Protein 4O94 (pdb70)

Solvent-accessible surface area: 49966 Å² total

Secondary structure (DSSP, 8-state):
-PEEEEEE-SS-SSSHHHHHHHHHHHHHHHHTTTSEEEEEE-TTSS--TTT--HHHHTS-SEE---GGG-TTT-SSGGGGGSTTS-SSHHHHHHHHHSHHHHHHTT--TTSEEE----B---EEEESS---SGGGGTT-EEEE-S-HHHHHHHHHTT-EEEE--GGGHHHHHHHTSS-BEEE-HHHHHHTTGGGG-SEEEE---S--B--EEEHHHHHTS-HHHHH-----HHHHHHHHHHHHHHHHHHHHHHHHSSSEEEE--HHHHHHHHH--HHHHHHHHHH-HHHHHHHHHT------/-PEEEEEE-SS-SSSHHHHHHHHHHHHHHHHTTTSEEEEEE-TTSS--TTT--HHHHTS-SBB---GGG-TTT-SSGGGGGSTT--SSHHHHHHHHHSHHHHHHTT--TTSEEE----B---EEEESS---SGGGGTT-EEEE-S-HHHHHHHHTTT-EEEE--GGGHHHHHHHTSSSBEEE-HHHHHHTTGGGS-SEEE----S--B--EEEHHHHHTS-HHHHH-----HHHHHHHHHHHHHHHHHHHHHHHHSSSEEE---HHHHHHHHH--HHHHHHHHHH-HHHHHHHHHT-/-PEEEEEE-SS-SSSHHHHHHHHHHHHHHHHTTTSEEEEEE-TTSS--TTT--HHHHTS-SBB---GGG-TTT-SSGGGGGSTT--SSHHHHHHHHHSHHHHHHTT--TTSEEE----B---EEEESS---SGGGGTT-EEEE-S-HHHHHHHHHTT-EEEE--GGGHHHHHHHTSSSBEEE-HHHHHHTTGGGS-SEEE----S--B--EEEHHHHHHS-HHHHH-----HHHHHHHHHHHHHHHHHHHHHHHHSSSEEE---HHHHHHHHH--THHHHHHHHH-HHHHHHHHHTT-/--EEEEEE-SS-SSSHHHHHHHHHHHHHHHHTTTSEEEEEE-TTSS--TTT--HHHHTS-SBB---GGG-TTT-SSGGGGGSTT--SSHHHHHHHHHSHHHHHGGG--TTSEEE----B---EEEESS--SSGGGGTT-EEEE-S-HHHHHHHHTTT-EEEE--GGGHHHHHHHTS--BEEE-HHHHHHTTGGGG-SEEE----S--B--EEEHHHHHTS-HHHHH-----HHHHHHHHHHHHHHHHHHHHHHHH-SSEEE---HHHHHHHHH--TTHHHHHHHH-HHHHHHHHHTT-

Organism: Rhodopseudomonas palustris (strain HaA2) (NCBI:txid316058)

Foldseek 3Di:
DAAEAEEEEAADCLALVNVLLVLLQVLLCVLVVNSYHYHYHYNCNPHFLVVVVCQVVVVHFKYKAWLQNCVVPALASVLQVQWPLAPFPQLVVLLCPDDLNVVVQVSCPSQKGRLDKFFATKWKFFQDADQALQVQAAFEEEDDPHPLVQVLSVLSNYGYDYDILSCVCVCLQVVVGGMYMDFLLRCQRVVVLLSTAEIERLSTGGTMIIMHRNCVLVPDDPSSNVSSVSVVSRVSSVVCNVVSRVVSVVVSVVVNSYDYHYYDPVRNVNSVVSSPSCVVSCVRNDVVSSVSSSVSYDDPDD/DAAEAEEEEAFDLLALVNVLLVLLQVLLCVLVVNSYHYHYHYRCNPHFLPVVVCQVVVVHFKYKAWLQNCVVPALASVLQFQWPLDPWPQLVVLLCPDDLNVVVQVSCPSQKGHLDKFFATKWKFFQDACQFLQVQAAFEEEDDPHPLVQVLSVLSNYGYDYDILSCPQVCLQVPVGGIYMDFLLRCQRVVVLLSTAEIEPQSTGGTMIMMHRNVVLVPDDPSSNVSSVSVVSRVVSVVCNVVSSVVSVVVSCPPPNHHYHYYDPVSNVNSVVSSPSCVVSPVSNDVVSSVSSNVSD/DADEAEEEEAADLLALVNVLLVLLQVLLCVLVVNSYHYHYHYNCNPHFLPVVVCQVVVVHFKYKAWLQNCVVPALASNLQVQWPLAPWVLLVVLLCVDPLNVVVQVSCPSQKGRLGKFFATKWKFFQDADAALQVQAAFEEEDDPHPLVQVLSVLSNYGYDYDILSCPQVCLQVPVGGMYMDFLLRCQRVVVLLSTAEIEGLSTGGTMIIMHRNCVLVPDDPSSNVSSVSVVSRVSSVVCNVVSRVVSVVVSCVPPNHDYHYYDPVRSVNSVVSSPSCVVSDVRNDVVSSVSSNVSND/DAAEAEEEEAADLLALVNVLLVLLQVLLCVLLVNSYHYHYHYNCNPHFLVVVVCQQVVVHFKYKFWLQNCVVPALASNLQVLWPLAPFDQLVVLLCPDPLNVVVQVSCPSQKGRLDKFFATKWKFFQDEDAALQVQAAFEEEDDPHPLVQVLSVLSNYGYDYDILSCPQVCLQVPVGGMYMDFLLRCQRVVVLLSTAEIEGQSTGGTMIIMHRNCVLVVDDPSSNVSSVSVVSRVSSVVPNVVSRVVSVVVSVVVNNYHYHYYDVVRSVNSVVSSVSCVVSDVRNDVVSSVSSNVSND

Sequence (1195 aa):
QPIVVKFSHVVADNTPKGQAAIKFKELAEKYTNGKVKVEVYPNSQLFGDAKEEAVALGDVQFIAPSLSKFDKFTKQIQVFDLPFLFNDIAAVDRFQAGKQGQALLRSESKNFLGLAYWHNGKQISANRPLLKPEDAKGLKFRIQASDILAAQFQGLNATPQKLAFSEVYQALQVGTVDGQENTWSNIFSQKFYEVQKDITESDHGVIDYVVVNAKWWNGLSKDLQDAKKADEATKVNNDVAGKLNDEAKQKIASSGASKIHQLTPEQRKQWVEAKPVWAKFESAIGKDLIDAAVASNDTKTNQPIVVKFSHVVADNTPKGQAAIKFKELAEKYTNGKVKVEVYPNSQQLFGDAKEEAVALGDVQFIAPSLSKFDKFTKQIQVFDLPFLFNDIAAVDRFQAGKQGQALLRSESKNFLGLAYWHNGKQISANRPLLKPEDAKGLKFRIQASDILAAQFQGLNATPQKLAFSEVYQALQVGTVDGQENTWSNIFSQKFYEVQKDITESDHGVIDYVVVVNAKWWNGLSKDLQDAKKADEATKVNNDVAGKLNDEAKQKIASSGASKIHQLTPEQRKQWVEAKPVWAKFESAIGKDLIDAAVASNQPIVVKFSHVVADNTPKGQAAIKFKELAEKYTNGKVKVEVYPNSQLFGDAKEEAVALGDVQFIAPSLSKFDKFTKQIQVFDLPFLFNDIAAVDRFQAGKQGQALLRSESKNFLGLAYWHNGKQISANRPLLKPEDAKGLKFRIQASDILAAQFQGLNATPQKLAFSEVYQALQVGTVDGQENTWSNIFSQKFYEVQKDITESDHGVIDYVVVNAKWWNGLSKDLQDAKKADEATKVNNDVAGKLNDEAKQKIASSGASKIHQLTPEQRKQWVEAKPVWAKFESAIGKDLIDAAVASNDQPIVVKFSHVVADNTPKGQAAIKFKELAEKYTNGKVKVEVYPNSQLFGDAKEEAVALGDVQFIAPSLSKFDKFTKQIQVFDLPFLFNDIAAVDRFQAGKQGQALLRSESKNFLGLAYWHNGKQISANRPLLKPEDAKGLKFRIQASDILAAQFQGLNATPQKLAFSEVYQALQVGTVDGQENTWSNIFSQKFYEVQKDITESDHGVIDYVVVNAKWWNGLSKDLQDAKKADEATKVNNDVAGKLNDEAKQKIASSGASKIHQLTPEQRKQWVEAKPVVWAKFESAIGKDLIDAAVASND

B-factor: mean 22.89, std 12.3, range [0.54, 86.3]

Nearest PDB structures (foldseek):
  4o94-assembly1_A  TM=1.002E+00  e=6.570E-56  Rhodopseudomonas palustris HaA2
  4mx6-assembly1_A  TM=9.911E-01  e=2.864E-42  Shewanella oneidensis MR-1
  2pfz-assembly1_A  TM=8.942E-01  e=3.300E-20  Bordetella pertussis Tohama I
  2pfy-assembly4_D  TM=9.112E-01  e=4.330E-19  Bordetella pertussis Tohama I
  4ng7-assembly1_A  TM=8.341E-01  e=1.162E-19  Citrobacter koseri ATCC BAA-895

CATH classification: 3.40.190.170

Structure (mmCIF, N/CA/C/O backbone):
data_4O94
#
_entry.id   4O94
#
_cell.length_a   46.469
_cell.length_b   112.845
_cell.length_c   136.294
_cell.angle_alpha   90.00
_cell.angle_beta   95.91
_cell.angle_gamma   90.00
#
_symmetry.space_group_name_H-M   'P 1 21 1'
#
loop_
_entity.id
_entity.type
_entity.pdbx_description
1 polymer 'TRAP dicarboxylate transporter DctP subunit'
2 non-polymer 'CHLORIDE ION'
3 non-polymer 'SUCCINIC ACID'
4 water water
#
loop_
_atom_site.group_PDB
_atom_site.id
_atom_site.type_symbol
_atom_site.label_atom_id
_atom_site.label_alt_id
_atom_site.label_comp_id
_atom_site.label_asym_id
_atom_site.label_entity_id
_atom_site.label_seq_id
_atom_site.pdbx_PDB_ins_code
_atom_site.Cartn_x
_atom_site.Cartn_y
_atom_site.Cartn_z
_atom_site.occupancy
_atom_site.B_iso_or_equiv
_atom_site.auth_seq_id
_atom_site.auth_comp_id
_atom_site.auth_asym_id
_atom_site.auth_atom_id
_atom_site.pdbx_PDB_model_num
ATOM 1 N N . GLN A 1 25 ? 1.552 11.009 33.818 1.00 48.09 25 GLN A N 1
ATOM 2 C CA . GLN A 1 25 ? 2.480 10.055 33.220 1.00 47.96 25 GLN A CA 1
ATOM 3 C C . GLN A 1 25 ? 2.173 9.875 31.736 1.00 43.41 25 GLN A C 1
ATOM 4 O O . GLN A 1 25 ? 1.272 9.118 31.395 1.00 44.55 25 GLN A O 1
ATOM 17 N N . PRO A 1 26 ? 2.910 10.546 30.835 1.00 47.96 26 PRO A N 1
ATOM 18 C CA . PRO A 1 26 ? 2.486 10.355 29.443 1.00 40.11 26 PRO A CA 1
ATOM 19 C C . PRO A 1 26 ? 2.929 8.992 28.900 1.00 31.65 26 PRO A C 1
ATOM 20 O O . PRO A 1 26 ? 3.882 8.372 29.382 1.00 32.37 26 PRO A O 1
ATOM 31 N N . ILE A 1 27 ? 2.211 8.491 27.914 1.00 22.43 27 ILE A N 1
ATOM 32 C CA . ILE A 1 27 ? 2.565 7.189 27.368 1.00 16.70 27 ILE A CA 1
ATOM 33 C C . ILE A 1 27 ? 3.758 7.336 26.436 1.00 15.64 27 ILE A C 1
ATOM 34 O O . ILE A 1 27 ? 3.684 8.048 25.437 1.00 21.06 27 ILE A O 1
ATOM 50 N N . VAL A 1 28 ? 4.860 6.677 26.777 1.00 18.06 28 VAL A N 1
ATOM 51 C CA . VAL A 1 28 ? 6.041 6.673 25.925 1.00 17.71 28 VAL A CA 1
ATOM 52 C C . VAL A 1 28 ? 5.919 5.619 24.837 1.00 13.22 28 VAL A C 1
ATOM 53 O O . VAL A 1 28 ? 5.631 4.477 25.117 1.00 16.98 28 VAL A O 1
ATOM 66 N N . VAL A 1 29 ? 6.157 6.035 23.598 1.00 12.42 29 VAL A N 1
ATOM 67 C CA . VAL A 1 29 ? 6.133 5.187 22.423 1.00 13.48 29 VAL A CA 1
ATOM 68 C C . VAL A 1 29 ? 7.492 5.378 21.730 1.00 17.76 29 VAL A C 1
ATOM 69 O O . VAL A 1 29 ? 7.916 6.508 21.528 1.00 17.88 29 VAL A O 1
ATOM 82 N N . LYS A 1 30 ? 8.209 4.301 21.415 1.00 15.11 30 LYS A N 1
ATOM 83 C CA . LYS A 1 30 ? 9.544 4.445 20.792 1.00 6.70 30 LYS A CA 1
ATOM 84 C C . LYS A 1 30 ? 9.563 3.948 19.348 1.00 12.35 30 LYS A C 1
ATOM 85 O O . LYS A 1 30 ? 8.998 2.907 19.046 1.00 14.53 30 LYS A O 1
ATOM 104 N N . PHE A 1 31 ? 10.233 4.703 18.487 1.00 11.41 31 PHE A N 1
ATOM 105 C CA . PHE A 1 31 ? 10.373 4.400 17.075 1.00 8.45 31 PHE A CA 1
ATOM 106 C C . PHE A 1 31 ? 11.876 4.255 16.881 1.00 9.48 31 PHE A C 1
ATOM 107 O O . PHE A 1 31 ? 12.623 5.191 17.114 1.00 13.25 31 PHE A O 1
ATOM 124 N N . SER A 1 32 ? 12.318 3.085 16.437 1.00 7.42 32 SER A N 1
ATOM 125 C CA . SER A 1 32 ? 13.732 2.832 16.217 1.00 7.66 32 SER A CA 1
ATOM 126 C C . SER A 1 32 ? 14.053 2.654 14.713 1.00 19.20 32 SER A C 1
ATOM 127 O O . SER A 1 32 ? 13.272 2.052 13.986 1.00 8.71 32 SER A O 1
ATOM 135 N N . HIS A 1 33 ? 15.194 3.171 14.242 1.00 9.95 33 HIS A N 1
ATOM 136 C CA . HIS A 1 33 ? 15.676 2.793 12.917 1.00 13.38 33 HIS A CA 1
ATOM 137 C C . HIS A 1 33 ? 17.202 2.930 12.788 1.00 9.46 33 HIS A C 1
ATOM 138 O O . HIS A 1 33 ? 17.897 3.311 13.734 1.00 7.11 33 HIS A O 1
ATOM 153 N N . VAL A 1 34 ? 17.690 2.636 11.592 1.00 6.27 34 VAL A N 1
ATOM 154 C CA . VAL A 1 34 ? 19.117 2.480 11.346 1.00 4.01 34 VAL A CA 1
ATOM 155 C C . VAL A 1 34 ? 19.736 3.564 10.505 1.00 9.42 34 VAL A C 1
ATOM 156 O O . VAL A 1 34 ? 20.962 3.588 10.346 1.00 12.88 34 VAL A O 1
ATOM 169 N N . VAL A 1 35 ? 18.909 4.483 10.002 1.00 8.02 35 VAL A N 1
ATOM 170 C CA . VAL A 1 35 ? 19.422 5.582 9.180 1.00 13.18 35 VAL A CA 1
ATOM 171 C C . VAL A 1 35 ? 19.608 6.913 9.904 1.00 14.13 35 VAL A C 1
ATOM 172 O O . VAL A 1 35 ? 19.254 7.085 11.081 1.00 10.47 35 VAL A O 1
ATOM 185 N N . ALA A 1 36 ? 20.211 7.845 9.185 1.00 12.69 36 ALA A N 1
ATOM 186 C CA . ALA A 1 36 ? 20.409 9.183 9.690 1.00 11.66 36 ALA A CA 1
ATOM 187 C C . ALA A 1 36 ? 19.101 9.978 9.693 1.00 10.42 36 ALA A C 1
ATOM 188 O O . ALA A 1 36 ? 18.140 9.625 8.994 1.00 9.36 36 ALA A O 1
ATOM 195 N N . ASP A 1 37 ? 19.048 11.046 10.497 1.00 11.36 37 ASP A N 1
ATOM 196 C CA . ASP A 1 37 ? 17.885 11.919 10.520 1.00 10.69 37 ASP A CA 1
ATOM 197 C C . ASP A 1 37 ? 17.574 12.541 9.133 1.00 8.26 37 ASP A C 1
ATOM 198 O O . ASP A 1 37 ? 16.413 12.611 8.715 1.00 11.21 37 ASP A O 1
ATOM 207 N N . ASN A 1 38 ? 18.595 12.956 8.419 1.00 8.90 38 ASN A N 1
ATOM 208 C CA . ASN A 1 38 ? 18.359 13.667 7.164 1.00 14.56 38 ASN A CA 1
ATOM 209 C C . ASN A 1 38 ? 18.189 12.707 6.012 1.00 15.00 38 ASN A C 1
ATOM 210 O O . ASN A 1 38 ? 18.978 12.707 5.054 1.00 13.77 38 ASN A O 1
ATOM 221 N N . THR A 1 39 ? 17.134 11.907 6.092 1.00 17.31 39 THR A N 1
ATOM 222 C CA . THR A 1 39 ? 16.884 10.886 5.078 1.00 14.13 39 THR A CA 1
ATOM 223 C C . THR A 1 39 ? 15.403 10.673 4.901 1.00 17.23 39 THR A C 1
ATOM 224 O O . THR A 1 39 ? 14.581 11.172 5.684 1.00 16.40 39 THR A O 1
ATOM 235 N N . PRO A 1 40 ? 15.039 9.942 3.854 1.00 9.21 40 PRO A N 1
ATOM 236 C CA . PRO A 1 40 ? 13.602 9.777 3.634 1.00 12.42 40 PRO A CA 1
ATOM 237 C C . PRO A 1 40 ? 12.925 9.113 4.830 1.00 11.11 40 PRO A C 1
ATOM 238 O O . PRO A 1 40 ? 11.863 9.576 5.240 1.00 14.16 40 PRO A O 1
ATOM 249 N N . LYS A 1 41 ? 13.528 8.068 5.397 1.00 12.27 41 LYS A N 1
ATOM 250 C CA . LYS A 1 41 ? 12.929 7.439 6.584 1.00 14.23 41 LYS A CA 1
ATOM 251 C C . LYS A 1 41 ? 13.081 8.312 7.847 1.00 16.01 41 LYS A C 1
ATOM 252 O O . LYS A 1 41 ? 12.145 8.442 8.659 1.00 13.63 41 LYS A O 1
ATOM 271 N N . GLY A 1 42 ? 14.263 8.890 8.009 1.00 13.69 42 GLY A N 1
ATOM 272 C CA . GLY A 1 42 ? 14.548 9.733 9.152 1.00 6.36 42 GLY A CA 1
ATOM 273 C C . GLY A 1 42 ? 13.617 10.913 9.272 1.00 10.92 42 GLY A C 1
ATOM 274 O O . GLY A 1 42 ? 13.149 11.238 10.372 1.00 9.52 42 GLY A O 1
ATOM 278 N N . GLN A 1 43 ? 13.414 11.623 8.169 1.00 10.03 43 GLN A N 1
ATOM 279 C CA . GLN A 1 43 ? 12.507 12.781 8.138 1.00 9.37 43 GLN A CA 1
ATOM 280 C C . GLN A 1 43 ? 11.042 12.387 8.391 1.00 11.96 43 GLN A C 1
ATOM 281 O O . GLN A 1 43 ? 10.281 13.105 9.044 1.00 16.04 43 GLN A O 1
ATOM 295 N N . ALA A 1 44 ? 10.641 11.228 7.895 1.00 17.02 44 ALA A N 1
ATOM 296 C CA . ALA A 1 44 ? 9.266 10.767 8.093 1.00 11.47 44 ALA A CA 1
ATOM 297 C C . ALA A 1 44 ? 8.999 10.401 9.556 1.00 14.65 44 ALA A C 1
ATOM 298 O O . ALA A 1 44 ? 7.910 10.649 10.095 1.00 16.05 44 ALA A O 1
ATOM 305 N N . ALA A 1 45 ? 9.983 9.805 10.205 1.00 11.59 45 ALA A N 1
ATOM 306 C CA . ALA A 1 45 ? 9.785 9.364 11.602 1.00 14.73 45 ALA A CA 1
ATOM 307 C C . ALA A 1 45 ? 9.702 10.579 12.530 1.00 14.18 45 ALA A C 1
ATOM 308 O O . ALA A 1 45 ? 8.978 10.575 13.508 1.00 15.11 45 ALA A O 1
ATOM 315 N N . ILE A 1 46 ? 10.451 11.623 12.203 1.00 16.53 46 ILE A N 1
ATOM 316 C CA . ILE A 1 46 ? 10.398 12.874 12.950 1.00 9.14 46 ILE A CA 1
ATOM 317 C C . ILE A 1 46 ? 9.076 13.579 12.762 1.00 12.38 46 ILE A C 1
ATOM 318 O O . ILE A 1 46 ? 8.548 14.164 13.701 1.00 13.14 46 ILE A O 1
ATOM 334 N N . LYS A 1 47 ? 8.537 13.536 11.546 1.00 13.77 47 LYS A N 1
ATOM 335 C CA . LYS A 1 47 ? 7.197 14.029 11.288 1.00 21.63 47 LYS A CA 1
ATOM 336 C C . LYS A 1 47 ? 6.182 13.213 12.105 1.00 21.24 47 LYS A C 1
ATOM 337 O O . LYS A 1 47 ? 5.270 13.765 12.697 1.00 15.05 47 LYS A O 1
ATOM 356 N N . PHE A 1 48 ? 6.353 11.899 12.156 1.00 17.59 48 PHE A N 1
ATOM 357 C CA . PHE A 1 48 ? 5.415 11.085 12.879 1.00 19.76 48 PHE A CA 1
ATOM 358 C C . PHE A 1 48 ? 5.357 11.486 14.348 1.00 13.54 48 PHE A C 1
ATOM 359 O O . PHE A 1 48 ? 4.270 11.648 14.927 1.00 15.47 48 PHE A O 1
ATOM 376 N N . LYS A 1 49 ? 6.530 11.629 14.958 1.00 8.24 49 LYS A N 1
ATOM 377 C CA . LYS A 1 49 ? 6.663 12.098 16.331 1.00 10.49 49 LYS A CA 1
ATOM 378 C C . LYS A 1 49 ? 5.900 13.404 16.571 1.00 17.49 49 LYS A C 1
ATOM 379 O O . LYS A 1 49 ? 5.082 13.517 17.470 1.00 25.14 49 LYS A O 1
ATOM 398 N N . GLU A 1 50 ? 6.190 14.397 15.754 1.00 14.34 50 GLU A N 1
ATOM 399 C CA . GLU A 1 50 ? 5.577 15.713 15.903 1.00 21.39 50 GLU A CA 1
ATOM 400 C C . GLU A 1 50 ? 4.035 15.614 15.855 1.00 25.60 50 GLU A C 1
ATOM 401 O O . GLU A 1 50 ? 3.350 16.116 16.741 1.00 22.25 50 GLU A O 1
ATOM 413 N N . LEU A 1 51 ? 3.508 14.908 14.860 1.00 20.13 51 LEU A N 1
ATOM 414 C CA . LEU A 1 51 ? 2.061 14.771 14.670 1.00 20.22 51 LEU A CA 1
ATOM 415 C C . LEU A 1 51 ? 1.352 13.854 15.650 1.00 21.89 51 LEU A C 1
ATOM 416 O O . LEU A 1 51 ? 0.194 14.080 15.953 1.00 21.65 51 LEU A O 1
ATOM 432 N N . ALA A 1 52 ? 1.989 12.789 16.104 1.00 20.31 52 ALA A N 1
ATOM 433 C CA . ALA A 1 52 ? 1.311 11.892 17.021 1.00 25.59 52 ALA A CA 1
ATOM 434 C C . ALA A 1 52 ? 1.176 12.620 18.369 1.00 27.11 52 ALA A C 1
ATOM 435 O O . ALA A 1 52 ? 0.201 12.453 19.089 1.00 24.15 52 ALA A O 1
ATOM 442 N N . GLU A 1 53 ? 2.159 13.438 18.714 1.00 24.78 53 GLU A N 1
ATOM 443 C CA . GLU A 1 53 ? 2.074 14.156 19.972 1.00 23.20 53 GLU A CA 1
ATOM 444 C C . GLU A 1 53 ? 1.007 15.224 19.832 1.00 19.59 53 GLU A C 1
ATOM 445 O O . GLU A 1 53 ? 0.307 15.510 20.774 1.00 18.47 53 GLU A O 1
ATOM 457 N N . LYS A 1 54 ? 0.866 15.799 18.648 1.00 20.23 54 LYS A N 1
ATOM 458 C CA . LYS A 1 54 ? -0.063 16.903 18.486 1.00 29.77 54 LYS A CA 1
ATOM 459 C C . LYS A 1 54 ? -1.487 16.370 18.564 1.00 29.92 54 LYS A C 1
ATOM 460 O O . LYS A 1 54 ? -2.309 16.882 19.306 1.00 29.81 54 LYS A O 1
ATOM 479 N N . TYR A 1 55 ? -1.742 15.309 17.811 1.00 20.06 55 TYR A N 1
ATOM 480 C CA . TYR A 1 55 ? -3.059 14.731 17.674 1.00 19.21 55 TYR A CA 1
ATOM 481 C C . TYR A 1 55 ? -3.505 13.984 18.916 1.00 24.39 55 TYR A C 1
ATOM 482 O O . TYR A 1 55 ? -4.687 13.654 19.042 1.00 31.05 55 TYR A O 1
ATOM 500 N N . THR A 1 56 ? -2.578 13.681 19.824 1.00 25.59 56 THR A N 1
ATOM 501 C CA . THR A 1 56 ? -2.957 13.075 21.107 1.00 23.10 56 THR A CA 1
AT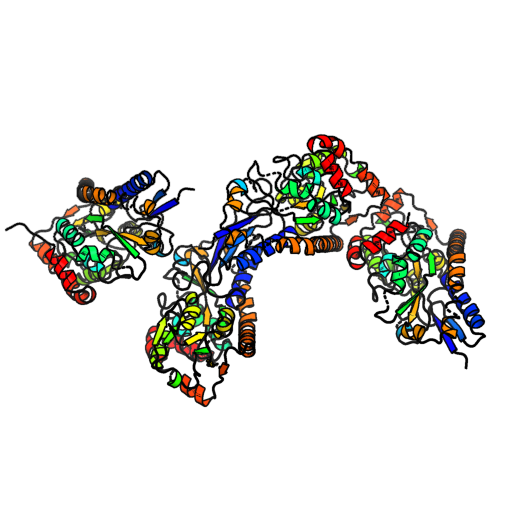OM 502 C C . THR A 1 56 ? -2.901 14.119 22.221 1.00 25.48 56 THR A C 1
ATOM 503 O O . THR A 1 56 ? -2.986 13.793 23.404 1.00 25.38 56 THR A O 1
ATOM 514 N N . ASN A 1 57 ? -2.720 15.378 21.847 1.00 33.53 57 ASN A N 1
ATOM 515 C CA . ASN A 1 57 ? -2.715 16.453 22.826 1.00 34.50 57 ASN A CA 1
ATOM 516 C C . ASN A 1 57 ? -1.713 16.185 23.930 1.00 33.23 57 ASN A C 1
ATOM 517 O O . ASN A 1 57 ? -1.967 16.494 25.085 1.00 33.81 57 ASN A O 1
ATOM 528 N N . GLY A 1 58 ? -0.568 15.605 23.570 1.00 32.29 58 GLY A N 1
ATOM 529 C CA . GLY A 1 58 ? 0.527 15.413 24.511 1.00 23.09 58 GLY A CA 1
ATOM 530 C C . GLY A 1 58 ? 0.395 14.163 25.381 1.00 27.98 58 GLY A C 1
ATOM 531 O O . GLY A 1 58 ? 1.281 13.861 26.188 1.00 31.44 58 GLY A O 1
ATOM 535 N N . LYS A 1 59 ? -0.711 13.438 25.212 1.00 24.71 59 LYS A N 1
ATOM 536 C CA . LYS A 1 59 ? -0.971 12.193 25.939 1.00 29.06 59 LYS A CA 1
ATOM 537 C C . LYS A 1 59 ? 0.071 11.121 25.572 1.00 27.21 59 LYS A C 1
ATOM 538 O O . LYS A 1 59 ? 0.420 10.278 26.404 1.00 24.82 59 LYS A O 1
ATOM 557 N N . VAL A 1 60 ? 0.549 11.168 24.326 1.00 22.04 60 VAL A N 1
ATOM 558 C CA . VAL A 1 60 ? 1.628 10.290 23.862 1.00 22.72 60 VAL A CA 1
ATOM 559 C C . VAL A 1 60 ? 2.893 11.083 23.546 1.00 24.82 60 VAL A C 1
ATOM 560 O O . VAL A 1 60 ? 2.855 12.136 22.905 1.00 30.43 60 VAL A O 1
ATOM 573 N N . LYS A 1 61 ? 4.015 10.548 23.999 1.00 17.18 61 LYS A N 1
ATOM 574 C CA . LYS A 1 61 ? 5.334 11.097 23.724 1.00 16.85 61 LYS A CA 1
ATOM 575 C C . LYS A 1 61 ? 6.095 10.118 22.855 1.00 14.78 61 LYS A C 1
ATOM 576 O O . LYS A 1 61 ? 6.319 8.971 23.266 1.00 20.27 61 LYS A O 1
ATOM 595 N N . VAL A 1 62 ? 6.471 10.532 21.653 1.00 11.79 62 VAL A N 1
ATOM 596 C CA . VAL A 1 62 ? 7.224 9.649 20.758 1.00 12.41 62 VAL A CA 1
ATOM 597 C C . VAL A 1 62 ? 8.757 9.931 20.831 1.00 18.28 62 VAL A C 1
ATOM 598 O O . VAL A 1 62 ? 9.201 11.057 20.671 1.00 22.33 62 VAL A O 1
ATOM 611 N N . GLU A 1 63 ? 9.556 8.911 21.104 1.00 9.82 63 GLU A N 1
ATOM 612 C CA . GLU A 1 63 ? 11.025 9.069 21.156 1.00 10.45 63 GLU A CA 1
ATOM 613 C C . GLU A 1 63 ? 11.554 8.366 19.936 1.00 10.19 63 GLU A C 1
ATOM 614 O O . GLU A 1 63 ? 11.273 7.156 19.746 1.00 12.51 63 GLU A O 1
ATOM 626 N N . VAL A 1 64 ? 12.246 9.123 19.086 1.00 9.48 64 VAL A N 1
ATOM 627 C CA . VAL A 1 64 ? 12.854 8.603 17.873 1.00 10.64 64 VAL A CA 1
ATOM 628 C C . VAL A 1 64 ? 14.340 8.315 18.064 1.00 11.87 64 VAL A C 1
ATOM 629 O O . VAL A 1 64 ? 15.108 9.163 18.509 1.00 13.59 64 VAL A O 1
ATOM 642 N N . TYR A 1 65 ? 14.739 7.098 17.718 1.00 10.65 65 TYR A N 1
ATOM 643 C CA . TYR A 1 65 ? 16.126 6.671 17.873 1.00 11.53 65 TYR A CA 1
ATOM 644 C C . TYR A 1 65 ? 16.715 6.302 16.511 1.00 17.22 65 TYR A C 1
ATOM 645 O O . TYR A 1 65 ? 16.449 5.189 16.007 1.00 10.92 65 TYR A O 1
ATOM 663 N N . PRO A 1 66 ? 17.477 7.241 15.896 1.00 12.18 66 PRO A N 1
ATOM 664 C CA . PRO A 1 66 ? 18.060 6.950 14.586 1.00 16.84 66 PRO A CA 1
ATOM 665 C C . PRO A 1 66 ? 19.398 6.217 14.664 1.00 14.54 66 PRO A C 1
ATOM 666 O O . PRO A 1 66 ? 19.885 5.924 15.763 1.00 11.00 66 PRO A O 1
ATOM 677 N N . ASN A 1 67 ? 19.981 5.932 13.499 1.00 11.31 67 ASN A N 1
ATOM 678 C CA . ASN A 1 67 ? 21.325 5.353 13.412 1.00 9.10 67 ASN A CA 1
ATOM 679 C C . ASN A 1 67 ? 21.606 4.163 14.330 1.00 9.52 67 ASN A C 1
ATOM 680 O O . ASN A 1 67 ? 22.717 4.011 14.823 1.00 9.87 67 ASN A O 1
ATOM 691 N N . SER A 1 68 ? 20.616 3.300 14.523 1.00 5.20 68 SER A N 1
ATOM 692 C CA . SER A 1 68 ? 20.777 2.099 15.356 1.00 8.22 68 SER A CA 1
ATOM 693 C C . SER A 1 68 ? 21.117 2.403 16.822 1.00 12.40 68 SER A C 1
ATOM 694 O O . SER A 1 68 ? 21.644 1.558 17.518 1.00 19.72 68 SER A O 1
ATOM 702 N N . GLN A 1 69 ? 20.789 3.587 17.305 1.00 8.34 69 GLN A N 1
ATOM 703 C CA . GLN A 1 69 ? 21.163 3.941 18.673 1.00 10.47 69 GLN A CA 1
ATOM 704 C C . GLN A 1 69 ? 20.499 3.082 19.717 1.00 10.84 69 GLN A C 1
ATOM 705 O O . GLN A 1 69 ? 21.071 2.887 20.793 1.00 11.80 69 GLN A O 1
ATOM 719 N N . LEU A 1 70 ? 19.277 2.611 19.430 1.00 12.45 70 LEU A N 1
ATOM 720 C CA . LEU A 1 70 ? 18.522 1.779 20.358 1.00 16.55 70 LEU A CA 1
ATOM 721 C C . LEU A 1 70 ? 18.531 0.302 19.914 1.00 17.99 70 LEU A C 1
ATOM 722 O O . LEU A 1 70 ? 18.919 -0.580 20.665 1.00 14.06 70 LEU A O 1
ATOM 738 N N . PHE A 1 71 ? 18.067 0.031 18.703 1.00 16.99 71 PHE A N 1
ATOM 739 C CA . PHE A 1 71 ? 18.247 -1.298 18.121 1.00 17.11 71 PHE A CA 1
ATOM 740 C C . PHE A 1 71 ? 18.669 -1.142 16.648 1.00 10.07 71 PHE A C 1
ATOM 741 O O . PHE A 1 71 ? 18.320 -0.150 15.992 1.00 16.89 71 PHE A O 1
ATOM 758 N N . GLY A 1 72 ? 19.416 -2.118 16.144 1.00 17.43 72 GLY A N 1
ATOM 759 C CA . GLY A 1 72 ? 19.748 -2.185 14.731 1.00 14.48 72 GLY A CA 1
ATOM 760 C C . GLY A 1 72 ? 19.015 -3.297 13.998 1.00 16.61 72 GLY A C 1
ATOM 761 O O . GLY A 1 72 ? 17.986 -3.794 14.462 1.00 13.40 72 GLY A O 1
ATOM 765 N N . ASP A 1 73 ? 19.558 -3.676 12.842 1.00 15.18 73 ASP A N 1
ATOM 766 C CA . ASP A 1 73 ? 19.009 -4.730 11.988 1.00 22.56 73 ASP A CA 1
ATOM 767 C C . ASP A 1 73 ? 18.733 -6.035 12.764 1.00 13.34 73 ASP A C 1
ATOM 768 O O . ASP A 1 73 ? 17.658 -6.627 12.676 1.00 22.28 73 ASP A O 1
ATOM 777 N N . ALA A 1 74 ? 19.733 -6.486 13.504 1.00 11.43 74 ALA A N 1
ATOM 778 C CA . ALA A 1 74 ? 19.681 -7.811 14.121 1.00 14.41 74 ALA A CA 1
ATOM 779 C C . ALA A 1 74 ? 18.584 -7.939 15.180 1.00 15.55 74 ALA A C 1
ATOM 780 O O . ALA A 1 74 ? 18.059 -9.044 15.372 1.00 17.66 74 ALA A O 1
ATOM 787 N N . LYS A 1 75 ? 18.232 -6.850 15.876 1.00 13.41 75 LYS A N 1
ATOM 788 C CA . LYS A 1 75 ? 17.302 -6.971 17.023 1.00 15.70 75 LYS A CA 1
ATOM 789 C C . LYS A 1 75 ? 15.936 -6.279 16.968 1.00 16.33 75 LYS A C 1
ATOM 790 O O . LYS A 1 75 ? 15.100 -6.486 17.865 1.00 12.46 75 LYS A O 1
ATOM 809 N N . GLU A 1 76 ? 15.688 -5.459 15.955 1.00 10.08 76 GLU A N 1
ATOM 810 C CA . GLU A 1 76 ? 14.484 -4.633 15.970 1.00 8.01 76 GLU A CA 1
ATOM 811 C C . GLU A 1 76 ? 13.178 -5.435 15.922 1.00 7.98 76 GLU A C 1
ATOM 812 O O . GLU A 1 76 ? 12.182 -5.043 16.524 1.00 10.75 76 GLU A O 1
ATOM 841 N N . GLU A 1 78 ? 12.654 -8.552 17.101 1.00 7.98 78 GLU A N 1
ATOM 842 C CA . GLU A 1 78 ? 12.530 -9.103 18.463 1.00 13.58 78 GLU A CA 1
ATOM 843 C C . GLU A 1 78 ? 12.101 -8.019 19.439 1.00 8.14 78 GLU A C 1
ATOM 844 O O . GLU A 1 78 ? 11.347 -8.292 20.379 1.00 10.88 78 GLU A O 1
ATOM 856 N N . ALA A 1 79 ? 12.630 -6.795 19.261 1.00 10.26 79 ALA A N 1
ATOM 857 C CA . ALA A 1 79 ? 12.270 -5.700 20.152 1.00 10.09 79 ALA A CA 1
ATOM 858 C C . ALA A 1 79 ? 10.771 -5.398 20.003 1.00 11.34 79 ALA A C 1
ATOM 859 O O . ALA A 1 79 ? 10.075 -5.154 20.995 1.00 13.10 79 ALA A O 1
ATOM 866 N N . VAL A 1 80 ? 10.270 -5.430 18.775 1.00 10.77 80 VAL A N 1
ATOM 867 C CA . VAL A 1 80 ? 8.832 -5.207 18.549 1.00 8.51 80 VAL A CA 1
ATOM 868 C C . VAL A 1 80 ? 8.002 -6.316 19.205 1.00 11.82 80 VAL A C 1
ATOM 869 O O . VAL A 1 80 ? 6.970 -6.040 19.835 1.00 10.79 80 VAL A O 1
ATOM 882 N N . ALA A 1 81 ? 8.458 -7.569 19.061 1.00 13.29 81 ALA A N 1
ATOM 883 C CA . ALA A 1 81 ? 7.747 -8.728 19.604 1.00 13.50 81 ALA A CA 1
ATOM 884 C C . ALA A 1 81 ? 7.648 -8.643 21.132 1.00 12.76 81 ALA A C 1
ATOM 885 O O . ALA A 1 81 ? 6.621 -8.975 21.716 1.00 12.44 81 ALA A O 1
ATOM 892 N N . LEU A 1 82 ? 8.708 -8.160 21.781 1.00 9.26 82 LEU A N 1
ATOM 893 C CA . LEU A 1 82 ? 8.741 -8.097 23.239 1.00 14.35 82 LEU A CA 1
ATOM 894 C C . LEU A 1 82 ? 8.232 -6.766 23.822 1.00 14.38 82 LEU A C 1
ATOM 895 O O . LEU A 1 82 ? 8.080 -6.626 25.021 1.00 12.37 82 LEU A O 1
ATOM 911 N N . GLY A 1 83 ? 7.968 -5.791 22.967 1.00 7.59 83 GLY A N 1
ATOM 912 C CA . GLY A 1 83 ? 7.431 -4.526 23.420 1.00 13.02 83 GLY A CA 1
ATOM 913 C C . GLY A 1 83 ? 8.469 -3.533 23.877 1.00 14.00 83 GLY A C 1
ATOM 914 O O . GLY A 1 83 ? 8.144 -2.569 24.584 1.00 18.46 83 GLY A O 1
ATOM 918 N N . ASP A 1 84 ? 9.719 -3.746 23.491 1.00 7.94 84 ASP A N 1
ATOM 919 C CA . ASP A 1 84 ? 10.777 -2.777 23.804 1.00 14.18 84 ASP A CA 1
ATOM 920 C C . ASP A 1 84 ? 10.792 -1.574 22.835 1.00 12.85 84 ASP A C 1
ATOM 921 O O . ASP A 1 84 ? 11.371 -0.514 23.118 1.00 13.95 84 ASP A O 1
ATOM 930 N N . VAL A 1 85 ? 10.195 -1.766 21.677 1.00 8.27 85 VAL A N 1
ATOM 931 C CA . VAL A 1 85 ? 10.046 -0.682 20.701 1.00 10.12 85 VAL A CA 1
ATOM 932 C C . VAL A 1 85 ? 8.641 -0.792 20.090 1.00 11.19 85 VAL A C 1
ATOM 933 O O . VAL A 1 85 ? 8.103 -1.903 19.931 1.00 14.76 85 VAL A O 1
ATOM 946 N N . GLN A 1 86 ? 8.013 0.345 19.810 1.00 10.10 86 GLN A N 1
ATOM 947 C CA . GLN A 1 86 ? 6.631 0.345 19.280 1.00 12.32 86 GLN A CA 1
ATOM 948 C C . GLN A 1 86 ? 6.503 0.402 17.759 1.00 18.51 86 GLN A C 1
ATOM 949 O O . GLN A 1 86 ? 5.590 -0.230 17.169 1.00 11.40 86 GLN A O 1
ATOM 963 N N . PHE A 1 87 ? 7.420 1.136 17.135 1.00 14.16 87 PHE A N 1
ATOM 964 C CA . PHE A 1 87 ? 7.449 1.303 15.692 1.00 11.37 87 PHE A CA 1
ATOM 965 C C . PHE A 1 87 ? 8.852 1.059 15.125 1.00 13.34 87 PHE A C 1
ATOM 966 O O . PHE A 1 87 ? 9.833 1.574 15.656 1.00 11.33 87 PHE A O 1
ATOM 983 N N . ILE A 1 88 ? 8.928 0.311 14.020 1.00 7.45 88 ILE A N 1
ATOM 984 C CA . ILE A 1 88 ? 10.146 0.211 13.227 1.00 10.72 88 ILE A CA 1
ATOM 985 C C . ILE A 1 88 ? 9.771 0.297 11.758 1.00 7.70 88 ILE A C 1
ATOM 986 O O . ILE A 1 88 ? 8.605 0.211 11.431 1.00 10.10 88 ILE A O 1
ATOM 1002 N N . ALA A 1 89 ? 10.759 0.425 10.880 1.00 6.80 89 ALA A N 1
ATOM 1003 C CA . ALA A 1 89 ? 10.494 0.463 9.429 1.00 9.41 89 ALA A CA 1
ATOM 1004 C C . ALA A 1 89 ? 11.612 -0.155 8.620 1.00 10.91 89 ALA A C 1
ATOM 1005 O O . ALA A 1 89 ? 12.333 0.532 7.890 1.00 8.83 89 ALA A O 1
ATOM 1012 N N . PRO A 1 90 ? 11.742 -1.476 8.711 1.00 10.03 90 PRO A N 1
ATOM 1013 C CA . PRO A 1 90 ? 12.866 -2.143 8.078 1.00 12.33 90 PRO A CA 1
ATOM 1014 C C . PRO A 1 90 ? 12.762 -2.152 6.549 1.00 9.87 90 PRO A C 1
ATOM 1015 O O . PRO A 1 90 ? 11.674 -2.124 5.971 1.00 6.09 90 PRO A O 1
ATOM 1026 N N . SER A 1 91 ? 13.909 -2.202 5.905 1.00 10.68 91 SER A N 1
ATOM 1027 C CA . SER A 1 91 ? 13.966 -2.529 4.488 1.00 11.79 91 SER A CA 1
ATOM 1028 C C . SER A 1 91 ? 13.155 -3.796 4.181 1.00 13.65 91 SER A C 1
ATOM 1029 O O . SER A 1 91 ? 13.170 -4.764 4.943 1.00 7.76 91 SER A O 1
ATOM 1037 N N . LEU A 1 92 ? 12.506 -3.814 3.031 1.00 10.22 92 LEU A N 1
ATOM 1038 C CA . LEU A 1 92 ? 11.703 -4.981 2.629 1.00 12.43 92 LEU A CA 1
ATOM 1039 C C . LEU A 1 92 ? 12.535 -6.214 2.296 1.00 12.79 92 LEU A C 1
ATOM 1040 O O . LEU A 1 92 ? 11.984 -7.285 2.080 1.00 9.91 92 LEU A O 1
ATOM 1056 N N . SER A 1 93 ? 13.852 -6.043 2.255 1.00 9.69 93 SER A N 1
ATOM 1057 C CA . SER A 1 93 ? 14.817 -7.152 2.097 1.00 13.11 93 SER A CA 1
ATOM 1058 C C . SER A 1 93 ? 15.103 -7.914 3.389 1.00 13.11 93 SER A C 1
ATOM 1059 O O . SER A 1 93 ? 15.920 -8.841 3.389 1.00 13.81 93 SER A O 1
ATOM 1067 N N . LYS A 1 94 ? 14.502 -7.502 4.501 1.00 13.73 94 LYS A N 1
ATOM 1068 C CA . LYS A 1 94 ? 14.886 -8.055 5.799 1.00 12.65 94 LYS A CA 1
ATOM 1069 C C . LYS A 1 94 ? 13.822 -8.909 6.455 1.00 18.49 94 LYS A C 1
ATOM 1070 O O . LYS A 1 94 ? 13.875 -9.114 7.670 1.00 15.04 94 LYS A O 1
ATOM 1089 N N . PHE A 1 95 ? 12.865 -9.406 5.666 1.00 12.35 95 PHE A N 1
ATOM 1090 C CA . PHE A 1 95 ? 11.739 -10.159 6.237 1.00 12.01 95 PHE A CA 1
ATOM 1091 C C . PHE A 1 95 ? 11.680 -11.667 5.915 1.00 11.75 95 PHE A C 1
ATOM 1092 O O . PHE A 1 95 ? 10.684 -12.335 6.264 1.00 12.19 95 PHE A O 1
ATOM 1109 N N . ASP A 1 96 ? 12.705 -12.220 5.267 1.00 8.59 96 ASP A N 1
ATOM 1110 C CA . ASP A 1 96 ? 12.589 -13.608 4.791 1.00 12.64 96 ASP A CA 1
ATOM 1111 C C . ASP A 1 96 ? 12.610 -14.683 5.895 1.00 19.36 96 ASP A C 1
ATOM 1112 O O . ASP A 1 96 ? 12.410 -15.859 5.615 1.00 20.14 96 ASP A O 1
ATOM 1121 N N . LYS A 1 97 ? 12.829 -14.286 7.143 1.00 18.92 97 LYS A N 1
ATOM 1122 C CA . LYS A 1 97 ? 12.658 -15.230 8.263 1.00 16.97 97 LYS A CA 1
ATOM 1123 C C . LYS A 1 97 ? 11.210 -15.239 8.793 1.00 16.55 97 LYS A C 1
ATOM 1124 O O . LYS A 1 97 ? 10.869 -16.009 9.685 1.00 22.52 97 LYS A O 1
ATOM 1143 N N . PHE A 1 98 ? 10.356 -14.410 8.219 1.00 11.41 98 PHE A N 1
ATOM 1144 C CA . PHE A 1 98 ? 9.003 -14.274 8.736 1.00 14.26 98 PHE A CA 1
ATOM 1145 C C . PHE A 1 98 ? 7.981 -14.597 7.690 1.00 17.15 98 PHE A C 1
ATOM 1146 O O . PHE A 1 98 ? 6.868 -14.973 8.022 1.00 15.11 98 PHE A O 1
ATOM 1163 N N . THR A 1 99 ? 8.352 -14.398 6.427 1.00 13.98 99 THR A N 1
ATOM 1164 C CA . THR A 1 99 ? 7.505 -14.735 5.284 1.00 15.78 99 THR A CA 1
ATOM 1165 C C . THR A 1 99 ? 8.374 -14.863 4.060 1.00 16.08 99 THR A C 1
ATOM 1166 O O . THR A 1 99 ? 9.485 -14.302 4.011 1.00 13.79 99 THR A O 1
ATOM 1177 N N . LYS A 1 100 ? 7.859 -15.591 3.072 1.00 11.98 100 LYS A N 1
ATOM 1178 C CA . LYS A 1 100 ? 8.544 -15.783 1.791 1.00 16.04 100 LYS A CA 1
ATOM 1179 C C . LYS A 1 100 ? 7.954 -14.953 0.623 1.00 14.39 100 LYS A C 1
ATOM 1180 O O . LYS A 1 100 ? 8.415 -15.046 -0.517 1.00 16.40 100 LYS A O 1
ATOM 1199 N N . GLN A 1 101 ? 6.958 -14.117 0.926 1.00 14.89 101 GLN A N 1
ATOM 1200 C CA . GLN A 1 101 ? 6.316 -13.269 -0.080 1.00 18.57 101 GLN A CA 1
ATOM 1201 C C . GLN A 1 101 ? 6.908 -11.864 -0.244 1.00 17.04 101 GLN A C 1
ATOM 1202 O O . GLN A 1 101 ? 6.968 -11.358 -1.357 1.00 17.87 101 GLN A O 1
ATOM 1216 N N . ILE A 1 102 ? 7.255 -11.196 0.853 1.00 14.94 102 ILE A N 1
ATOM 1217 C CA . ILE A 1 102 ? 7.816 -9.837 0.769 1.00 14.79 102 ILE A CA 1
ATOM 1218 C C . ILE A 1 102 ? 9.159 -9.830 0.036 1.00 12.34 102 ILE A C 1
ATOM 1219 O O . ILE A 1 102 ? 9.527 -8.817 -0.555 1.00 12.52 102 ILE A O 1
ATOM 1235 N N . GLN A 1 103 ? 9.884 -10.948 0.043 1.00 13.41 103 GLN A N 1
ATOM 1236 C CA . GLN A 1 103 ? 11.190 -11.020 -0.641 1.00 15.90 103 GLN A CA 1
ATOM 1237 C C . GLN A 1 103 ? 11.058 -10.818 -2.165 1.00 14.39 103 GLN A C 1
ATOM 1238 O O . GLN A 1 103 ? 12.056 -10.634 -2.862 1.00 11.52 103 GLN A O 1
ATOM 1252 N N . VAL A 1 104 ? 9.831 -10.815 -2.684 1.00 14.02 104 VAL A N 1
ATOM 1253 C CA . VAL A 1 104 ? 9.642 -10.410 -4.072 1.00 14.02 104 VAL A CA 1
ATOM 1254 C C . VAL A 1 104 ? 10.314 -9.059 -4.403 1.00 17.35 104 VAL A C 1
ATOM 1255 O O . VAL A 1 104 ? 10.747 -8.835 -5.565 1.00 15.25 104 VAL A O 1
ATOM 1268 N N . PHE A 1 105 ? 10.404 -8.167 -3.412 1.00 12.58 105 PHE A N 1
ATOM 1269 C CA . PHE A 1 105 ? 10.947 -6.814 -3.652 1.00 19.26 105 PHE A CA 1
ATOM 1270 C C . PHE A 1 105 ? 12.428 -6.825 -3.947 1.00 19.20 105 PHE A C 1
ATOM 1271 O O . PHE A 1 105 ? 12.962 -5.818 -4.406 1.00 20.17 105 PHE A O 1
ATOM 1288 N N . ASP A 1 106 ? 13.095 -7.945 -3.676 1.00 12.63 106 ASP A N 1
ATOM 1289 C CA . ASP A 1 106 ? 14.554 -8.033 -3.848 1.00 14.23 106 ASP A CA 1
ATOM 1290 C C . ASP A 1 106 ? 14.986 -8.544 -5.219 1.00 15.53 106 ASP A C 1
ATOM 1291 O O . ASP A 1 106 ? 16.196 -8.568 -5.521 1.00 18.07 106 ASP A O 1
ATOM 1300 N N . LEU A 1 107 ? 14.030 -9.008 -6.025 1.00 14.45 107 LEU A N 1
ATOM 1301 C CA . LEU A 1 107 ? 14.370 -9.592 -7.330 1.00 9.34 107 LEU A CA 1
ATOM 1302 C C . LEU A 1 107 ? 15.028 -8.518 -8.197 1.00 14.87 107 LEU A C 1
ATOM 1303 O O . LEU A 1 107 ? 14.435 -7.472 -8.458 1.00 14.36 107 LEU A O 1
ATOM 1319 N N . PRO A 1 108 ? 16.280 -8.756 -8.610 1.00 18.20 108 PRO A N 1
ATOM 1320 C CA . PRO A 1 108 ? 17.023 -7.682 -9.295 1.00 21.83 108 PRO A CA 1
ATOM 1321 C C . PRO A 1 108 ? 16.394 -7.289 -10.624 1.00 20.87 108 PRO A C 1
ATOM 1322 O O . PRO A 1 108 ? 15.962 -8.145 -11.377 1.00 23.10 108 PRO A O 1
ATOM 1333 N N . PHE A 1 109 ? 16.334 -5.995 -10.891 1.00 14.39 109 PHE A N 1
ATOM 1334 C CA . PHE A 1 109 ? 15.729 -5.474 -12.106 1.00 14.61 109 PHE A CA 1
ATOM 1335 C C . PHE A 1 109 ? 14.231 -5.769 -12.243 1.00 22.48 109 PHE A C 1
ATOM 1336 O O . PHE A 1 109 ? 13.705 -5.753 -13.350 1.00 22.84 109 PHE A O 1
ATOM 1353 N N . LEU A 1 110 ? 13.541 -6.041 -11.131 1.00 16.35 110 LEU A N 1
ATOM 1354 C CA . LEU A 1 110 ? 12.110 -6.317 -11.195 1.00 11.92 110 LEU A CA 1
ATOM 1355 C C . LEU A 1 110 ? 11.358 -5.051 -11.563 1.00 15.90 110 LEU A C 1
ATOM 1356 O O . LEU A 1 110 ? 10.446 -5.079 -12.405 1.00 16.98 110 LEU A O 1
ATOM 1372 N N . PHE A 1 111 ? 11.740 -3.950 -10.908 1.00 14.33 111 PHE A N 1
ATOM 1373 C CA . PHE A 1 111 ? 11.138 -2.644 -11.110 1.00 15.89 111 PHE A CA 1
ATOM 1374 C C . PHE A 1 111 ? 12.070 -1.710 -11.887 1.00 25.33 111 PHE A C 1
ATOM 1375 O O . PHE A 1 111 ? 13.234 -1.523 -11.508 1.00 25.03 111 PHE A O 1
ATOM 1392 N N . ASN A 1 112 ? 11.550 -1.107 -12.957 1.00 27.98 112 ASN A N 1
ATOM 1393 C CA . ASN A 1 112 ? 12.344 -0.196 -13.782 1.00 25.16 112 ASN A CA 1
ATOM 1394 C C . ASN A 1 112 ? 12.683 1.077 -13.008 1.00 25.15 112 ASN A C 1
ATOM 1395 O O . ASN A 1 112 ? 13.799 1.595 -13.088 1.00 22.50 112 ASN A O 1
ATOM 1406 N N . ASP A 1 113 ? 11.707 1.578 -12.258 1.00 24.25 113 ASP A N 1
ATOM 1407 C CA . ASP A 1 113 ? 11.842 2.866 -11.585 1.00 20.49 113 ASP A CA 1
ATOM 1408 C C . ASP A 1 113 ? 10.992 2.943 -10.307 1.00 15.87 113 ASP A C 1
ATOM 1409 O O . ASP A 1 113 ? 10.215 2.041 -9.995 1.00 21.43 113 ASP A O 1
ATOM 1418 N N . ILE A 1 114 ? 11.151 4.018 -9.554 1.00 19.79 114 ILE A N 1
ATOM 1419 C CA . ILE A 1 114 ? 10.399 4.182 -8.320 1.00 23.08 114 ILE A CA 1
ATOM 1420 C C . ILE A 1 114 ? 8.872 4.265 -8.542 1.00 25.85 114 ILE A C 1
ATOM 1421 O O . ILE A 1 114 ? 8.099 3.859 -7.684 1.00 19.73 114 ILE A O 1
ATOM 1437 N N . ALA A 1 115 ? 8.436 4.762 -9.696 1.00 29.27 115 ALA A N 1
ATOM 1438 C CA . ALA A 1 115 ? 6.998 4.839 -9.980 1.00 29.76 115 ALA A CA 1
ATOM 1439 C C . ALA A 1 115 ? 6.355 3.445 -10.040 1.00 25.32 115 ALA A C 1
ATOM 1440 O O . ALA A 1 115 ? 5.241 3.269 -9.585 1.00 18.20 115 ALA A O 1
ATOM 1447 N N . ALA A 1 116 ? 7.056 2.460 -10.606 1.00 18.91 116 ALA A N 1
ATOM 1448 C CA . ALA A 1 116 ? 6.517 1.108 -10.657 1.00 18.36 116 ALA A CA 1
ATOM 1449 C C . ALA A 1 116 ? 6.473 0.498 -9.243 1.00 16.41 116 ALA A C 1
ATOM 1450 O O . ALA A 1 116 ? 5.514 -0.142 -8.869 1.00 18.34 116 ALA A O 1
ATOM 1457 N N . VAL A 1 117 ? 7.516 0.715 -8.449 1.00 21.91 117 VAL A N 1
ATOM 1458 C CA . VAL A 1 117 ? 7.512 0.226 -7.077 1.00 17.48 117 VAL A CA 1
ATOM 1459 C C . VAL A 1 117 ? 6.268 0.714 -6.305 1.00 18.64 117 VAL A C 1
ATOM 1460 O O . VAL A 1 117 ? 5.613 -0.071 -5.638 1.00 21.55 117 VAL A O 1
ATOM 1473 N N . ASP A 1 118 ? 5.952 2.010 -6.412 1.00 14.62 118 ASP A N 1
ATOM 1474 C CA . ASP A 1 118 ? 4.811 2.608 -5.733 1.00 21.14 118 ASP A CA 1
ATOM 1475 C C . ASP A 1 118 ? 3.448 2.086 -6.260 1.00 18.96 118 ASP A C 1
ATOM 1476 O O . ASP A 1 118 ? 2.515 1.884 -5.486 1.00 19.81 118 ASP A O 1
ATOM 1485 N N . ARG A 1 119 ? 3.338 1.854 -7.566 1.00 22.01 119 ARG A N 1
ATOM 1486 C CA . ARG A 1 119 ? 2.108 1.309 -8.127 1.00 26.27 119 ARG A CA 1
ATOM 1487 C C . ARG A 1 119 ? 1.874 -0.087 -7.576 1.00 22.56 119 ARG A C 1
ATOM 1488 O O . ARG A 1 119 ? 0.761 -0.451 -7.216 1.00 15.14 119 ARG A O 1
ATOM 1509 N N . PHE A 1 120 ? 2.935 -0.890 -7.566 1.00 13.96 120 PHE A N 1
ATOM 1510 C CA . PHE A 1 120 ? 2.837 -2.240 -7.025 1.00 14.83 120 PHE A CA 1
ATOM 1511 C C . PHE A 1 120 ? 2.423 -2.224 -5.550 1.00 18.20 120 PHE A C 1
ATOM 1512 O O . PHE A 1 120 ? 1.568 -2.993 -5.126 1.00 14.48 120 PHE A O 1
ATOM 1529 N N . GLN A 1 121 ? 3.061 -1.361 -4.763 1.00 17.53 121 GLN A N 1
ATOM 1530 C CA . GLN A 1 121 ? 2.764 -1.260 -3.327 1.00 13.70 121 GLN A CA 1
ATOM 1531 C C . GLN A 1 121 ? 1.292 -0.841 -3.093 1.00 19.40 121 GLN A C 1
ATOM 1532 O O . GLN A 1 121 ? 0.660 -1.306 -2.164 1.00 17.21 121 GLN A O 1
ATOM 1546 N N . ALA A 1 122 ? 0.769 0.042 -3.935 1.00 16.13 122 ALA A N 1
ATOM 1547 C CA . ALA A 1 122 ? -0.595 0.562 -3.780 1.00 23.82 122 ALA A CA 1
ATOM 1548 C C . ALA A 1 122 ? -1.716 -0.413 -4.227 1.00 19.51 122 ALA A C 1
ATOM 1549 O O . ALA A 1 122 ? -2.824 -0.311 -3.751 1.00 17.64 122 ALA A O 1
ATOM 1556 N N . GLY A 1 123 ? -1.404 -1.350 -5.128 1.00 20.38 123 GLY A N 1
ATOM 1557 C CA . GLY A 1 123 ? -2.356 -2.352 -5.604 1.00 22.36 123 GLY A CA 1
ATOM 1558 C C . GLY A 1 123 ? -2.723 -3.410 -4.575 1.00 23.20 123 GLY A C 1
ATOM 1559 O O . GLY A 1 123 ? -2.223 -3.423 -3.453 1.00 20.43 123 GLY A O 1
ATOM 1563 N N . LYS A 1 124 ? -3.615 -4.304 -4.972 1.00 27.84 124 LYS A N 1
ATOM 1564 C CA . LYS A 1 124 ? -4.183 -5.300 -4.082 1.00 24.85 124 LYS A CA 1
ATOM 1565 C C . LYS A 1 124 ? -3.126 -6.242 -3.500 1.00 24.22 124 LYS A C 1
ATOM 1566 O O . LYS A 1 124 ? -3.100 -6.502 -2.303 1.00 24.93 124 LYS A O 1
ATOM 1585 N N . GLN A 1 125 ? -2.277 -6.779 -4.365 1.00 16.43 125 GLN A N 1
ATOM 1586 C CA . GLN A 1 125 ? -1.228 -7.721 -3.971 1.00 22.10 125 GLN A CA 1
ATOM 1587 C C . GLN A 1 125 ? -0.171 -7.059 -3.073 1.00 20.73 125 GLN A C 1
ATOM 1588 O O . GLN A 1 125 ? 0.251 -7.634 -2.079 1.00 23.01 125 GLN A O 1
ATOM 1602 N N . GLY A 1 126 ? 0.245 -5.846 -3.408 1.00 20.01 126 GLY A N 1
ATOM 1603 C CA . GLY A 1 126 ? 1.182 -5.117 -2.568 1.00 19.24 126 GLY A CA 1
ATOM 1604 C C . GLY A 1 126 ? 0.597 -4.819 -1.198 1.00 16.36 126 GLY A C 1
ATOM 1605 O O . GLY A 1 126 ? 1.285 -4.940 -0.193 1.00 16.32 126 GLY A O 1
ATOM 1609 N N . GLN A 1 127 ? -0.672 -4.415 -1.139 1.00 14.05 127 GLN A N 1
ATOM 1610 C CA . GLN A 1 127 ? -1.282 -4.077 0.141 1.00 16.89 127 GLN A CA 1
ATOM 1611 C C . GLN A 1 127 ? -1.487 -5.333 0.984 1.00 19.82 127 GLN A C 1
ATOM 1612 O O . GLN A 1 127 ? -1.413 -5.296 2.229 1.00 22.47 127 GLN A O 1
ATOM 1626 N N . ALA A 1 128 ? -1.727 -6.456 0.312 1.00 16.89 128 ALA A N 1
ATOM 1627 C CA . ALA A 1 128 ? -1.901 -7.719 0.998 1.00 14.26 128 ALA A CA 1
ATOM 1628 C C . ALA A 1 128 ? -0.655 -8.072 1.797 1.00 17.57 128 ALA A C 1
ATOM 1629 O O . ALA A 1 128 ? -0.755 -8.707 2.835 1.00 20.89 128 ALA A O 1
ATOM 1636 N N . LEU A 1 129 ? 0.517 -7.679 1.306 1.00 14.16 129 LEU A N 1
ATOM 1637 C CA . LEU A 1 129 ? 1.771 -8.035 1.972 1.00 11.59 129 LEU A CA 1
ATOM 1638 C C . LEU A 1 129 ? 1.929 -7.377 3.333 1.00 12.52 129 LEU A C 1
ATOM 1639 O O . LEU A 1 129 ? 2.597 -7.925 4.198 1.00 15.08 129 LEU A O 1
ATOM 1655 N N . LEU A 1 130 ? 1.309 -6.219 3.533 1.00 10.87 130 LEU A N 1
ATOM 1656 C CA . LEU A 1 130 ? 1.242 -5.604 4.865 1.00 10.51 130 LEU A CA 1
ATOM 1657 C C . LEU A 1 130 ? 0.640 -6.538 5.927 1.00 14.69 130 LEU A C 1
ATOM 1658 O O . LEU A 1 130 ? 0.910 -6.356 7.098 1.00 16.51 130 LEU A O 1
ATOM 1674 N N . ARG A 1 131 ? -0.167 -7.529 5.518 1.00 16.82 131 ARG A N 1
ATOM 1675 C CA . ARG A 1 131 ? -0.793 -8.460 6.464 1.00 16.85 131 ARG A CA 1
ATOM 1676 C C . ARG A 1 131 ? -0.135 -9.844 6.439 1.00 19.20 131 ARG A C 1
ATOM 1677 O O . ARG A 1 131 ? -0.563 -10.748 7.172 1.00 16.35 131 ARG A O 1
ATOM 1698 N N . SER A 1 132 ? 0.929 -9.994 5.641 1.00 16.84 132 SER A N 1
ATOM 1699 C CA . SER A 1 132 ? 1.575 -11.291 5.417 1.00 15.90 132 SER A CA 1
ATOM 1700 C C . SER A 1 132 ? 2.190 -11.945 6.669 1.00 22.28 132 SER A C 1
ATOM 1701 O O . SER A 1 132 ? 2.551 -13.124 6.628 1.00 18.22 132 SER A O 1
ATOM 1726 N N . GLU A 1 134 ? 0.777 -11.459 9.931 1.00 17.85 134 GLU A N 1
ATOM 1727 C CA . GLU A 1 134 ? -0.210 -11.408 11.011 1.00 23.45 134 GLU A CA 1
ATOM 1728 C C . GLU A 1 134 ? -0.229 -12.679 11.890 1.00 24.19 134 GLU A C 1
ATOM 1729 O O . GLU A 1 134 ? -0.500 -12.595 13.094 1.00 21.74 134 GLU A O 1
ATOM 1741 N N . SER A 1 135 ? 0.081 -13.839 11.309 1.00 14.73 135 SER A N 1
ATOM 1742 C CA . SER A 1 135 ? 0.157 -15.079 12.080 1.00 24.65 135 SER A CA 1
ATOM 1743 C C . SER A 1 135 ? 1.326 -15.074 13.085 1.00 25.64 135 SER A C 1
ATOM 1744 O O . SER A 1 135 ? 1.352 -15.864 14.022 1.00 26.24 135 SER A O 1
ATOM 1752 N N . LYS A 1 136 ? 2.293 -14.193 12.878 1.00 20.64 136 LYS A N 1
ATOM 1753 C CA . LYS A 1 136 ? 3.433 -14.051 13.777 1.00 14.49 136 LYS A CA 1
ATOM 1754 C C . LYS A 1 136 ? 3.310 -12.764 14.606 1.00 13.39 136 LYS A C 1
ATOM 1755 O O . LYS A 1 136 ? 4.261 -12.295 15.210 1.00 11.98 136 LYS A O 1
ATOM 1774 N N . ASN A 1 137 ? 2.115 -12.204 14.617 1.00 15.90 137 ASN A N 1
ATOM 1775 C CA . ASN A 1 137 ? 1.815 -11.033 15.425 1.00 14.71 137 ASN A CA 1
ATOM 1776 C C . ASN A 1 137 ? 2.612 -9.773 15.039 1.00 17.97 137 ASN A C 1
ATOM 1777 O O . ASN A 1 137 ? 2.860 -8.913 15.889 1.00 14.93 137 ASN A O 1
ATOM 1788 N N . PHE A 1 138 ? 2.936 -9.655 13.748 1.00 10.40 138 PHE A N 1
ATOM 1789 C CA . PHE A 1 138 ? 3.406 -8.401 13.162 1.00 12.08 138 PHE A CA 1
ATOM 1790 C C . PHE A 1 138 ? 2.423 -7.817 12.151 1.00 14.63 138 PHE A C 1
ATOM 1791 O O . PHE A 1 138 ? 1.797 -8.537 11.380 1.00 20.93 138 PHE A O 1
ATOM 1808 N N . LEU A 1 139 ? 2.301 -6.501 12.144 1.00 12.02 139 LEU A N 1
ATOM 1809 C CA . LEU A 1 139 ? 1.397 -5.840 11.225 1.00 11.38 139 LEU A CA 1
ATOM 1810 C C . LEU A 1 139 ? 2.090 -4.662 10.541 1.00 14.24 139 LEU A C 1
ATOM 1811 O O . LEU A 1 139 ? 2.686 -3.836 11.199 1.00 12.33 139 LEU A O 1
ATOM 1827 N N . GLY A 1 140 ? 2.031 -4.625 9.206 1.00 12.03 140 GLY A N 1
ATOM 1828 C CA . GLY A 1 140 ? 2.508 -3.487 8.447 1.00 6.17 140 GLY A CA 1
ATOM 1829 C C . GLY A 1 140 ? 1.450 -2.412 8.350 1.00 16.95 140 GLY A C 1
ATOM 1830 O O . GLY A 1 140 ? 0.306 -2.704 7.986 1.00 13.96 140 GLY A O 1
ATOM 1834 N N . LEU A 1 141 ? 1.833 -1.175 8.655 1.00 14.82 141 LEU A N 1
ATOM 1835 C CA . LEU A 1 141 ? 0.910 -0.054 8.650 1.00 16.37 141 LEU A CA 1
ATOM 1836 C C . LEU A 1 141 ? 0.960 0.721 7.354 1.00 15.80 141 LEU A C 1
ATOM 1837 O O . LEU A 1 141 ? -0.041 1.285 6.932 1.00 17.75 141 LEU A O 1
ATOM 1853 N N . ALA A 1 142 ? 2.122 0.716 6.724 1.00 8.14 142 ALA A N 1
ATOM 1854 C CA . ALA A 1 142 ? 2.384 1.516 5.538 1.00 12.89 142 ALA A CA 1
ATOM 1855 C C . ALA A 1 142 ? 3.719 1.110 4.908 1.00 16.62 142 ALA A C 1
ATOM 1856 O O . ALA A 1 142 ? 4.583 0.506 5.547 1.00 14.11 142 ALA A O 1
ATOM 1863 N N . TYR A 1 143 ? 3.867 1.450 3.643 1.00 16.73 143 TYR A N 1
ATOM 1864 C CA . TYR A 1 143 ? 5.160 1.430 2.981 1.00 15.01 143 TYR A CA 1
ATOM 1865 C C . TYR A 1 143 ? 5.732 2.844 3.004 1.00 15.40 143 TYR A C 1
ATOM 1866 O O . TYR A 1 143 ? 4.981 3.829 2.801 1.00 15.65 143 TYR A O 1
ATOM 1884 N N . TRP A 1 144 ? 7.038 2.930 3.260 1.00 11.75 144 TRP A N 1
ATOM 1885 C CA . TRP A 1 144 ? 7.823 4.156 3.063 1.00 13.56 144 TRP A CA 1
ATOM 1886 C C . TRP A 1 144 ? 8.863 3.939 1.967 1.00 19.57 144 TRP A C 1
ATOM 1887 O O . TRP A 1 144 ? 9.279 2.808 1.724 1.00 13.59 144 TRP A O 1
ATOM 1908 N N . HIS A 1 145 ? 9.258 5.024 1.289 1.00 13.88 145 HIS A N 1
ATOM 1909 C CA . HIS A 1 145 ? 10.211 4.936 0.205 1.00 11.18 145 HIS A CA 1
ATOM 1910 C C . HIS A 1 145 ? 11.598 5.342 0.662 1.00 7.92 145 HIS A C 1
ATOM 1911 O O . HIS A 1 145 ? 11.735 6.221 1.519 1.00 11.46 145 HIS A O 1
ATOM 1926 N N . ASN A 1 146 ? 12.623 4.745 0.060 1.00 11.36 146 ASN A N 1
ATOM 1927 C CA . ASN A 1 146 ? 13.949 5.385 0.006 1.00 9.64 146 ASN A CA 1
ATOM 1928 C C . ASN A 1 146 ? 14.312 5.686 -1.463 1.00 10.58 146 ASN A C 1
ATOM 1929 O O . ASN A 1 146 ? 14.145 6.821 -1.932 1.00 14.79 146 ASN A O 1
ATOM 1940 N N . GLY A 1 147 ? 14.774 4.680 -2.194 1.00 8.73 147 GLY A N 1
ATOM 1941 C CA . GLY A 1 147 ? 15.057 4.876 -3.609 1.00 8.82 147 GLY A CA 1
ATOM 1942 C C . GLY A 1 147 ? 15.650 3.659 -4.259 1.00 10.87 147 GLY A C 1
ATOM 1943 O O . GLY A 1 147 ? 15.549 2.553 -3.717 1.00 9.60 147 GLY A O 1
ATOM 1964 N N . LYS A 1 149 ? 18.677 1.240 -5.788 1.00 8.25 149 LYS A N 1
ATOM 1965 C CA . LYS A 1 149 ? 20.023 0.828 -5.363 1.00 8.27 149 LYS A CA 1
ATOM 1966 C C . LYS A 1 149 ? 21.040 1.060 -6.459 1.00 12.20 149 LYS A C 1
ATOM 1967 O O . LYS A 1 149 ? 20.785 0.785 -7.638 1.00 9.80 149 LYS A O 1
ATOM 1986 N N . GLN A 1 150 ? 22.182 1.598 -6.051 1.00 15.24 150 GLN A N 1
ATOM 1987 C CA . GLN A 1 150 ? 23.335 1.743 -6.904 1.00 16.35 150 GLN A CA 1
ATOM 1988 C C . GLN A 1 150 ? 24.368 0.731 -6.397 1.00 19.82 150 GLN A C 1
ATOM 1989 O O . GLN A 1 150 ? 24.337 0.348 -5.225 1.00 15.83 150 GLN A O 1
ATOM 2003 N N . ILE A 1 151 ? 25.303 0.324 -7.251 1.00 9.93 151 ILE A N 1
ATOM 2004 C CA . ILE A 1 151 ? 26.325 -0.612 -6.823 1.00 12.63 151 ILE A CA 1
ATOM 2005 C C . ILE A 1 151 ? 27.675 0.106 -6.808 1.00 17.20 151 ILE A C 1
ATOM 2006 O O . ILE A 1 151 ? 27.878 1.021 -7.590 1.00 18.19 151 ILE A O 1
ATOM 2022 N N . SER A 1 152 ? 28.584 -0.295 -5.920 1.00 15.35 152 SER A N 1
ATOM 2023 C CA . SER A 1 152 ? 29.881 0.369 -5.804 1.00 9.46 152 SER A CA 1
ATOM 2024 C C . SER A 1 152 ? 30.950 -0.602 -5.400 1.00 11.56 152 SER A C 1
ATOM 2025 O O . SER A 1 152 ? 30.662 -1.655 -4.833 1.00 13.60 152 SER A O 1
ATOM 2033 N N . ALA A 1 153 ? 32.195 -0.242 -5.678 1.00 13.23 153 ALA A N 1
ATOM 2034 C CA . ALA A 1 153 ? 33.337 -0.991 -5.162 1.00 11.27 153 ALA A CA 1
ATOM 2035 C C . ALA A 1 153 ? 34.521 -0.077 -5.265 1.00 11.84 153 ALA A C 1
ATOM 2036 O O . ALA A 1 153 ? 34.347 1.125 -5.377 1.00 16.19 153 ALA A O 1
ATOM 2043 N N . ASN A 1 154 ? 35.720 -0.639 -5.219 1.00 15.13 154 ASN A N 1
ATOM 2044 C CA . ASN A 1 154 ? 36.929 0.142 -5.406 1.00 18.24 154 ASN A CA 1
ATOM 2045 C C . ASN A 1 154 ? 37.538 -0.037 -6.795 1.00 19.56 154 ASN A C 1
ATOM 2046 O O . ASN A 1 154 ? 38.719 0.127 -6.996 1.00 21.71 154 ASN A O 1
ATOM 2057 N N . ARG A 1 155 ? 36.686 -0.322 -7.763 1.00 22.11 155 ARG A N 1
ATOM 2058 C CA . ARG A 1 155 ? 37.086 -0.338 -9.152 1.00 23.29 155 ARG A CA 1
ATOM 2059 C C . ARG A 1 155 ? 35.810 -0.096 -9.928 1.00 22.01 155 ARG A C 1
ATOM 2060 O O . ARG A 1 155 ? 34.728 -0.348 -9.408 1.00 19.24 155 ARG A O 1
ATOM 2081 N N . PRO A 1 156 ? 35.919 0.410 -11.163 1.00 18.36 156 PRO A N 1
ATOM 2082 C CA . PRO A 1 156 ? 34.715 0.552 -11.971 1.00 18.62 156 PRO A CA 1
ATOM 2083 C C . PRO A 1 156 ? 33.963 -0.761 -12.117 1.00 22.22 156 PRO A C 1
ATOM 2084 O O . PRO A 1 156 ? 34.560 -1.802 -12.396 1.00 19.08 156 PRO A O 1
ATOM 2095 N N . LEU A 1 157 ? 32.653 -0.710 -11.904 1.00 18.30 157 LEU A N 1
ATOM 2096 C CA . LEU A 1 157 ? 31.789 -1.831 -12.234 1.00 19.66 157 LEU A CA 1
ATOM 2097 C C . LEU A 1 157 ? 30.896 -1.456 -13.425 1.00 25.28 157 LEU A C 1
ATOM 2098 O O . LEU A 1 157 ? 29.776 -0.950 -13.260 1.00 29.52 157 LEU A O 1
ATOM 2114 N N . LEU A 1 158 ? 31.393 -1.692 -14.634 1.00 24.49 158 LEU A N 1
ATOM 2115 C CA . LEU A 1 158 ? 30.664 -1.295 -15.848 1.00 23.65 158 LEU A CA 1
ATOM 2116 C C . LEU A 1 158 ? 29.998 -2.506 -16.491 1.00 24.47 158 LEU A C 1
ATOM 2117 O O . LEU A 1 158 ? 28.977 -2.384 -17.170 1.00 24.17 158 LEU A O 1
ATOM 2133 N N . LYS A 1 159 ? 30.594 -3.669 -16.282 1.00 28.11 159 LYS A N 1
ATOM 2134 C CA . LYS A 1 159 ? 29.987 -4.917 -16.706 1.00 30.32 159 LYS A CA 1
ATOM 2135 C C . LYS A 1 159 ? 30.070 -5.933 -15.582 1.00 27.28 159 LYS A C 1
ATOM 2136 O O . LYS A 1 159 ? 30.978 -5.866 -14.754 1.00 25.75 159 LYS A O 1
ATOM 2155 N N . PRO A 1 160 ? 29.128 -6.892 -15.568 1.00 24.76 160 PRO A N 1
ATOM 2156 C CA . PRO A 1 160 ? 28.912 -7.883 -14.504 1.00 25.87 160 PRO A CA 1
ATOM 2157 C C . PRO A 1 160 ? 30.161 -8.699 -14.227 1.00 26.34 160 PRO A C 1
ATOM 2158 O O . PRO A 1 160 ? 30.415 -9.115 -13.096 1.00 24.65 160 PRO A O 1
ATOM 2169 N N . GLU A 1 161 ? 30.932 -8.934 -15.280 1.00 22.23 161 GLU A N 1
ATOM 2170 C CA . GLU A 1 161 ? 32.231 -9.589 -15.160 1.00 29.09 161 GLU A CA 1
ATOM 2171 C C . GLU A 1 161 ? 33.159 -8.860 -14.188 1.00 24.69 161 GLU A C 1
ATOM 2172 O O . GLU A 1 161 ? 33.913 -9.510 -13.485 1.00 24.03 161 GLU A O 1
ATOM 2184 N N . ASP A 1 162 ? 33.103 -7.519 -14.153 1.00 23.80 162 ASP A N 1
ATOM 2185 C CA . ASP A 1 162 ? 33.988 -6.732 -13.291 1.00 23.77 162 ASP A CA 1
ATOM 2186 C C . ASP A 1 162 ? 33.754 -7.076 -11.812 1.00 23.75 162 ASP A C 1
ATOM 2187 O O . ASP A 1 162 ? 34.605 -6.824 -10.962 1.00 24.53 162 ASP A O 1
ATOM 2196 N N . ALA A 1 163 ? 32.590 -7.639 -11.511 1.00 24.20 163 ALA A N 1
ATOM 2197 C CA . ALA A 1 163 ? 32.237 -7.988 -10.134 1.00 23.31 163 ALA A CA 1
ATOM 2198 C C . ALA A 1 163 ? 32.844 -9.308 -9.662 1.00 21.10 163 ALA A C 1
ATOM 2199 O O . ALA A 1 163 ? 32.836 -9.584 -8.459 1.00 19.98 163 ALA A O 1
ATOM 2206 N N . LYS A 1 164 ? 33.355 -10.128 -10.595 1.00 17.48 164 LYS A N 1
ATOM 2207 C CA . LYS A 1 164 ? 33.875 -11.455 -10.241 1.00 21.83 164 LYS A CA 1
ATOM 2208 C C . LYS A 1 164 ? 34.930 -11.352 -9.170 1.00 26.95 164 LYS A C 1
ATOM 2209 O O . LYS A 1 164 ? 35.796 -10.478 -9.222 1.00 26.04 164 LYS A O 1
ATOM 2228 N N . GLY A 1 165 ? 34.848 -12.249 -8.193 1.00 31.13 165 GLY A N 1
ATOM 2229 C CA . GLY A 1 165 ? 35.872 -12.360 -7.169 1.00 23.37 165 GLY A CA 1
ATOM 2230 C C . GLY A 1 165 ? 35.814 -11.307 -6.091 1.00 23.94 165 GLY A C 1
ATOM 2231 O O . GLY A 1 165 ? 36.611 -11.359 -5.178 1.00 23.66 165 GLY A O 1
ATOM 2235 N N . LEU A 1 166 ? 34.877 -10.363 -6.179 1.00 18.02 166 LEU A N 1
ATOM 2236 C CA . LEU A 1 166 ? 34.722 -9.331 -5.140 1.00 20.62 166 LEU A CA 1
ATOM 2237 C C . LEU A 1 166 ? 33.756 -9.717 -4.029 1.00 18.50 166 LEU A C 1
ATOM 2238 O O . LEU A 1 166 ? 32.750 -10.365 -4.283 1.00 23.00 166 LEU A O 1
ATOM 2254 N N . LYS A 1 167 ? 34.051 -9.259 -2.820 1.00 20.35 167 LYS A N 1
ATOM 2255 C CA . LYS A 1 167 ? 33.165 -9.415 -1.669 1.00 24.77 167 LYS A CA 1
ATOM 2256 C C . LYS A 1 167 ? 32.271 -8.201 -1.526 1.00 18.46 167 LYS A C 1
ATOM 2257 O O . LYS A 1 167 ? 32.752 -7.078 -1.474 1.00 16.48 167 LYS A O 1
ATOM 2276 N N . PHE A 1 168 ? 30.973 -8.453 -1.454 1.00 15.09 168 PHE A N 1
ATOM 2277 C CA . PHE A 1 168 ? 29.968 -7.402 -1.369 1.00 18.84 168 PHE A CA 1
ATOM 2278 C C . PHE A 1 168 ? 29.182 -7.550 -0.098 1.00 13.10 168 PHE A C 1
ATOM 2279 O O . PHE A 1 168 ? 28.672 -8.635 0.181 1.00 13.36 168 PHE A O 1
ATOM 2296 N N . ARG A 1 169 ? 29.076 -6.476 0.679 1.00 14.30 169 ARG A N 1
ATOM 2297 C CA . ARG A 1 169 ? 28.136 -6.480 1.794 1.00 15.28 169 ARG A CA 1
ATOM 2298 C C . ARG A 1 169 ? 26.694 -6.506 1.282 1.00 16.97 169 ARG A C 1
ATOM 2299 O O . ARG A 1 169 ? 26.340 -5.791 0.342 1.00 11.21 169 ARG A O 1
ATOM 2320 N N . ILE A 1 170 ? 25.857 -7.318 1.929 1.00 16.26 170 ILE A N 1
ATOM 2321 C CA . ILE A 1 170 ? 24.443 -7.347 1.615 1.00 12.86 170 ILE A CA 1
ATOM 2322 C C . ILE A 1 170 ? 23.588 -7.304 2.868 1.00 9.91 170 ILE A C 1
ATOM 2323 O O . ILE A 1 170 ? 24.025 -7.682 3.949 1.00 12.64 170 ILE A O 1
ATOM 2339 N N . GLN A 1 171 ? 22.354 -6.842 2.703 1.00 13.07 171 GLN A N 1
ATOM 2340 C CA . GLN A 1 171 ? 21.336 -6.973 3.738 1.00 11.84 171 GLN A CA 1
ATOM 2341 C C . GLN A 1 171 ? 21.112 -8.469 3.941 1.00 13.03 171 GLN A C 1
ATOM 2342 O O . GLN A 1 171 ? 21.476 -9.258 3.079 1.00 13.21 171 GLN A O 1
ATOM 2356 N N . ALA A 1 172 ? 20.522 -8.856 5.063 1.00 13.26 172 ALA A N 1
ATOM 2357 C CA . ALA A 1 172 ? 20.268 -10.260 5.355 1.00 17.33 172 ALA A CA 1
ATOM 2358 C C . ALA A 1 172 ? 19.110 -10.857 4.543 1.00 22.62 172 ALA A C 1
ATOM 2359 O O . ALA A 1 172 ? 17.971 -11.059 5.044 1.00 17.65 172 ALA A O 1
ATOM 2366 N N . SER A 1 173 ? 19.423 -11.165 3.290 1.00 22.28 173 SER A N 1
ATOM 2367 C CA . SER A 1 173 ? 18.445 -11.651 2.330 1.00 15.43 173 SER A CA 1
ATOM 2368 C C . SER A 1 173 ? 19.025 -12.798 1.484 1.00 18.47 173 SER A C 1
ATOM 2369 O O . SER A 1 173 ? 20.112 -12.672 0.936 1.00 13.47 173 SER A O 1
ATOM 2377 N N . ASP A 1 174 ? 18.280 -13.898 1.379 1.00 15.03 174 ASP A N 1
ATOM 2378 C CA . ASP A 1 174 ? 18.669 -15.053 0.557 1.00 17.03 174 ASP A CA 1
ATOM 2379 C C . ASP A 1 174 ? 18.767 -14.691 -0.931 1.00 16.84 174 ASP A C 1
ATOM 2380 O O . ASP A 1 174 ? 19.642 -15.151 -1.630 1.00 17.94 174 ASP A O 1
ATOM 2389 N N . ILE A 1 175 ? 17.849 -13.877 -1.406 1.00 15.29 175 ILE A N 1
ATOM 2390 C CA . ILE A 1 175 ? 17.838 -13.468 -2.81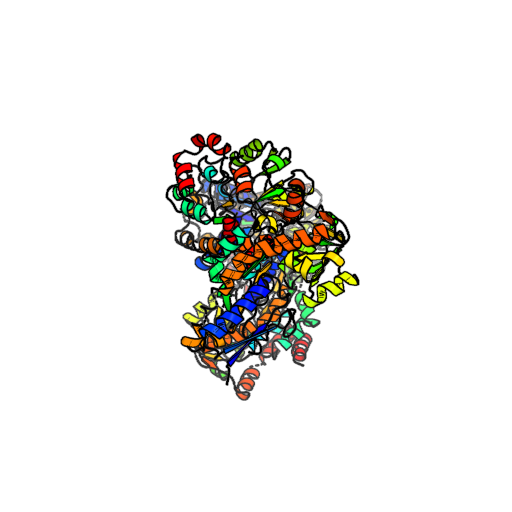1 1.00 17.87 175 ILE A CA 1
ATOM 2391 C C . ILE A 1 175 ? 19.006 -12.523 -3.150 1.00 16.31 175 ILE A C 1
ATOM 2392 O O . ILE A 1 175 ? 19.563 -12.571 -4.256 1.00 14.39 175 ILE A O 1
ATOM 2408 N N . LEU A 1 176 ? 19.382 -11.650 -2.223 1.00 10.33 176 LEU A N 1
ATOM 2409 C CA . LEU A 1 176 ? 20.570 -10.803 -2.465 1.00 15.82 176 LEU A CA 1
ATOM 2410 C C . LEU A 1 176 ? 21.872 -11.630 -2.456 1.00 18.77 176 LEU A C 1
ATOM 2411 O O . LEU A 1 176 ? 22.805 -11.357 -3.227 1.00 16.08 176 LEU A O 1
ATOM 2427 N N . ALA A 1 177 ? 21.948 -12.626 -1.578 1.00 17.96 177 ALA A N 1
ATOM 2428 C CA . ALA A 1 177 ? 23.078 -13.559 -1.599 1.00 16.40 177 ALA A CA 1
ATOM 2429 C C . ALA A 1 177 ? 23.140 -14.303 -2.928 1.00 15.62 177 ALA A C 1
ATOM 2430 O O . ALA A 1 177 ? 24.206 -14.436 -3.510 1.00 25.01 177 ALA A O 1
ATOM 2437 N N . ALA A 1 178 ? 22.006 -14.780 -3.427 1.00 19.52 178 ALA A N 1
ATOM 2438 C CA . ALA A 1 178 ? 22.048 -15.541 -4.669 1.00 25.75 178 ALA A CA 1
ATOM 2439 C C . ALA A 1 178 ? 22.458 -14.624 -5.822 1.00 24.32 178 ALA A C 1
ATOM 2440 O O . ALA A 1 178 ? 23.198 -15.034 -6.716 1.00 24.39 178 ALA A O 1
ATOM 2447 N N . GLN A 1 179 ? 21.985 -13.385 -5.779 1.00 26.31 179 GLN A N 1
ATOM 2448 C CA . GLN A 1 179 ? 22.285 -12.381 -6.807 1.00 24.92 179 GLN A CA 1
ATOM 2449 C C . GLN A 1 179 ? 23.805 -12.179 -6.937 1.00 24.98 179 GLN A C 1
ATOM 2450 O O . GLN A 1 179 ? 24.365 -12.207 -8.035 1.00 19.35 179 GLN A O 1
ATOM 2464 N N . PHE A 1 180 ? 24.496 -12.017 -5.829 1.00 20.75 180 PHE A N 1
ATOM 2465 C CA . PHE A 1 180 ? 25.935 -11.899 -5.932 1.00 24.24 180 PHE A CA 1
ATOM 2466 C C . PHE A 1 180 ? 26.661 -13.220 -6.247 1.00 23.08 180 PHE A C 1
ATOM 2467 O O . PHE A 1 180 ? 27.622 -13.233 -7.026 1.00 23.78 180 PHE A O 1
ATOM 2484 N N . GLN A 1 181 ? 26.190 -14.328 -5.691 1.00 22.11 181 GLN A N 1
ATOM 2485 C CA . GLN A 1 181 ? 26.733 -15.639 -6.058 1.00 28.66 181 GLN A CA 1
ATOM 2486 C C . GLN A 1 181 ? 26.671 -15.856 -7.574 1.00 30.59 181 GLN A C 1
ATOM 2487 O O . GLN A 1 181 ? 27.579 -16.429 -8.171 1.00 28.16 181 GLN A O 1
ATOM 2501 N N . GLY A 1 182 ? 25.591 -15.378 -8.185 1.00 29.06 182 GLY A N 1
ATOM 2502 C CA . GLY A 1 182 ? 25.386 -15.495 -9.617 1.00 30.71 182 GLY A CA 1
ATOM 2503 C C . GLY A 1 182 ? 26.366 -14.680 -10.445 1.00 33.96 182 GLY A C 1
ATOM 2504 O O . GLY A 1 182 ? 26.589 -14.969 -11.618 1.00 38.56 182 GLY A O 1
ATOM 2508 N N . LEU A 1 183 ? 26.937 -13.648 -9.843 1.00 27.83 183 LEU A N 1
ATOM 2509 C CA . LEU A 1 183 ? 28.002 -12.896 -10.478 1.00 23.55 183 LEU A CA 1
ATOM 2510 C C . LEU A 1 183 ? 29.370 -13.481 -10.144 1.00 24.50 183 LEU A C 1
ATOM 2511 O O . LEU A 1 183 ? 30.391 -12.827 -10.354 1.00 25.60 183 LEU A O 1
ATOM 2527 N N . ASN A 1 184 ? 29.391 -14.689 -9.588 1.00 24.70 184 ASN A N 1
ATOM 2528 C CA . ASN A 1 184 ? 30.624 -15.245 -9.061 1.00 22.53 184 ASN A CA 1
ATOM 2529 C C . ASN A 1 184 ? 31.339 -14.266 -8.127 1.00 27.31 184 ASN A C 1
ATOM 2530 O O . ASN A 1 184 ? 32.574 -14.130 -8.167 1.00 25.63 184 ASN A O 1
ATOM 2541 N N . ALA A 1 185 ? 30.546 -13.605 -7.281 1.00 18.24 185 ALA A N 1
ATOM 2542 C CA . ALA A 1 185 ? 31.036 -12.729 -6.227 1.00 19.70 185 ALA A CA 1
ATOM 2543 C C . ALA A 1 185 ? 30.684 -13.391 -4.912 1.00 20.55 185 ALA A C 1
ATOM 2544 O O . ALA A 1 185 ? 30.031 -14.427 -4.897 1.00 28.94 185 ALA A O 1
ATOM 2551 N N . THR A 1 186 ? 31.105 -12.806 -3.803 1.00 14.19 186 THR A N 1
ATOM 2552 C CA . THR A 1 186 ? 30.878 -13.410 -2.512 1.00 16.74 186 THR A CA 1
ATOM 2553 C C . THR A 1 186 ? 30.085 -12.476 -1.601 1.00 25.59 186 THR A C 1
ATOM 2554 O O . THR A 1 186 ? 30.613 -11.472 -1.118 1.00 26.50 186 THR A O 1
ATOM 2565 N N . PRO A 1 187 ? 28.812 -12.813 -1.347 1.00 19.40 187 PRO A N 1
ATOM 2566 C CA . PRO A 1 187 ? 28.046 -11.915 -0.482 1.00 15.99 187 PRO A CA 1
ATOM 2567 C C . PRO A 1 187 ? 28.482 -12.067 0.946 1.00 16.24 187 PRO A C 1
ATOM 2568 O O . PRO A 1 187 ? 28.918 -13.136 1.359 1.00 19.37 187 PRO A O 1
ATOM 2579 N N . GLN A 1 188 ? 28.340 -11.000 1.707 1.00 14.02 188 GLN A N 1
ATOM 2580 C CA . GLN A 1 188 ? 28.583 -11.056 3.126 1.00 14.81 188 GLN A CA 1
ATOM 2581 C C . GLN A 1 188 ? 27.505 -10.289 3.836 1.00 15.96 188 GLN A C 1
ATOM 2582 O O . GLN A 1 188 ? 27.374 -9.070 3.678 1.00 14.21 188 GLN A O 1
ATOM 2596 N N . LYS A 1 189 ? 26.747 -10.996 4.647 1.00 17.80 189 LYS A N 1
ATOM 2597 C CA . LYS A 1 189 ? 25.684 -10.368 5.407 1.00 23.61 189 LYS A CA 1
ATOM 2598 C C . LYS A 1 189 ? 26.278 -9.557 6.542 1.00 15.53 189 LYS A C 1
ATOM 2599 O O . LYS A 1 189 ? 27.046 -10.069 7.330 1.00 19.80 189 LYS A O 1
ATOM 2618 N N . LEU A 1 190 ? 25.922 -8.282 6.619 1.00 9.93 190 LEU A N 1
ATOM 2619 C CA . LEU A 1 190 ? 26.361 -7.430 7.735 1.00 15.03 190 LEU A CA 1
ATOM 2620 C C . LEU A 1 190 ? 25.294 -6.445 8.088 1.00 16.36 190 LEU A C 1
ATOM 2621 O O . LEU A 1 190 ? 24.576 -5.981 7.199 1.00 11.92 190 LEU A O 1
ATOM 2636 N N . ALA A 1 191 ? 25.239 -6.062 9.365 1.00 17.63 191 ALA A N 1
ATOM 2637 C CA . ALA A 1 191 ? 24.257 -5.076 9.811 1.00 11.03 191 ALA A CA 1
ATOM 2638 C C . ALA A 1 191 ? 24.671 -3.699 9.320 1.00 10.92 191 ALA A C 1
ATOM 2639 O O . ALA A 1 191 ? 25.855 -3.347 9.268 1.00 15.06 191 ALA A O 1
ATOM 2646 N N . PHE A 1 192 ? 23.671 -2.906 8.994 1.00 8.47 192 PHE A N 1
ATOM 2647 C CA . PHE A 1 192 ? 23.881 -1.640 8.304 1.00 8.46 192 PHE A CA 1
ATOM 2648 C C . PHE A 1 192 ? 24.924 -0.800 9.029 1.00 14.33 192 PHE A C 1
ATOM 2649 O O . PHE A 1 192 ? 25.733 -0.155 8.418 1.00 12.83 192 PHE A O 1
ATOM 2666 N N . SER A 1 193 ? 24.862 -0.807 10.360 1.00 17.36 193 SER A N 1
ATOM 2667 C CA . SER A 1 193 ? 25.712 0.040 11.180 1.00 13.41 193 SER A CA 1
ATOM 2668 C C . SER A 1 193 ? 27.200 -0.342 11.073 1.00 16.42 193 SER A C 1
ATOM 2669 O O . SER A 1 193 ? 28.085 0.434 11.436 1.00 18.53 193 SER A O 1
ATOM 2677 N N . GLU A 1 194 ? 27.459 -1.539 10.566 1.00 15.23 194 GLU A N 1
ATOM 2678 C CA . GLU A 1 194 ? 28.806 -2.051 10.488 1.00 22.01 194 GLU A CA 1
ATOM 2679 C C . GLU A 1 194 ? 29.415 -1.911 9.100 1.00 22.09 194 GLU A C 1
ATOM 2680 O O . GLU A 1 194 ? 30.613 -2.128 8.924 1.00 15.08 194 GLU A O 1
ATOM 2692 N N . VAL A 1 195 ? 28.610 -1.515 8.127 1.00 7.18 195 VAL A N 1
ATOM 2693 C CA . VAL A 1 195 ? 29.102 -1.438 6.738 1.00 8.06 195 VAL A CA 1
ATOM 2694 C C . VAL A 1 195 ? 30.281 -0.447 6.515 1.00 15.26 195 VAL A C 1
ATOM 2695 O O . VAL A 1 195 ? 31.294 -0.808 5.926 1.00 13.82 195 VAL A O 1
ATOM 2708 N N . TYR A 1 196 ? 30.152 0.797 6.959 1.00 18.61 196 TYR A N 1
ATOM 2709 C CA . TYR A 1 196 ? 31.223 1.773 6.728 1.00 20.10 196 TYR A CA 1
ATOM 2710 C C . TYR A 1 196 ? 32.585 1.225 7.166 1.00 21.83 196 TYR A C 1
ATOM 2711 O O . TYR A 1 196 ? 33.571 1.284 6.418 1.00 17.48 196 TYR A O 1
ATOM 2729 N N . GLN A 1 197 ? 32.639 0.696 8.386 1.00 16.55 197 GLN A N 1
ATOM 2730 C CA . GLN A 1 197 ? 33.884 0.155 8.921 1.00 23.78 197 GLN A CA 1
ATOM 2731 C C . GLN A 1 197 ? 34.405 -0.987 8.067 1.00 24.45 197 GLN A C 1
ATOM 2732 O O . GLN A 1 197 ? 35.621 -1.119 7.836 1.00 21.45 197 GLN A O 1
ATOM 2746 N N . ALA A 1 198 ? 33.496 -1.831 7.596 1.00 17.55 198 ALA A N 1
ATOM 2747 C CA . ALA A 1 198 ? 33.916 -2.974 6.794 1.00 20.16 198 ALA A CA 1
ATOM 2748 C C . ALA A 1 198 ? 34.587 -2.508 5.501 1.00 23.78 198 ALA A C 1
ATOM 2749 O O . ALA A 1 198 ? 35.659 -3.012 5.098 1.00 17.60 198 ALA A O 1
ATOM 2756 N N . LEU A 1 199 ? 33.948 -1.550 4.841 1.00 17.16 199 LEU A N 1
ATOM 2757 C CA . LEU A 1 199 ? 34.500 -0.981 3.603 1.00 14.21 199 LEU A CA 1
ATOM 2758 C C . LEU A 1 199 ? 35.814 -0.262 3.895 1.00 16.96 199 LEU A C 1
ATOM 2759 O O . LEU A 1 199 ? 36.749 -0.337 3.109 1.00 13.29 199 LEU A O 1
ATOM 2775 N N . GLN A 1 200 ? 35.903 0.391 5.054 1.00 17.27 200 GLN A N 1
ATOM 2776 C CA . GLN A 1 200 ? 37.074 1.242 5.381 1.00 21.86 200 GLN A CA 1
ATOM 2777 C C . GLN A 1 200 ? 38.368 0.438 5.605 1.00 26.39 200 GLN A C 1
ATOM 2778 O O . GLN A 1 200 ? 39.440 0.843 5.133 1.00 25.44 200 GLN A O 1
ATOM 2792 N N . VAL A 1 201 ? 38.263 -0.697 6.302 1.00 19.34 201 VAL A N 1
ATOM 2793 C CA . VAL A 1 201 ? 39.415 -1.607 6.518 1.00 20.82 201 VAL A CA 1
ATOM 2794 C C . VAL A 1 201 ? 39.527 -2.737 5.482 1.00 24.15 201 VAL A C 1
ATOM 2795 O O . VAL A 1 201 ? 40.458 -3.544 5.504 1.00 28.17 201 VAL A O 1
ATOM 2808 N N . GLY A 1 202 ? 38.559 -2.835 4.588 1.00 24.10 202 GLY A N 1
ATOM 2809 C CA . GLY A 1 202 ? 38.703 -3.715 3.442 1.00 22.17 202 GLY A CA 1
ATOM 2810 C C . GLY A 1 202 ? 38.269 -5.148 3.672 1.00 23.19 202 GLY A C 1
ATOM 2811 O O . GLY A 1 202 ? 38.675 -6.055 2.936 1.00 22.92 202 GLY A O 1
ATOM 2815 N N . THR A 1 203 ? 37.407 -5.358 4.661 1.00 21.13 203 THR A N 1
ATOM 2816 C CA . THR A 1 203 ? 36.892 -6.701 4.912 1.00 26.54 203 THR A CA 1
ATOM 2817 C C . THR A 1 203 ? 35.809 -7.038 3.895 1.00 17.84 203 THR A C 1
ATOM 2818 O O . THR A 1 203 ? 35.465 -8.184 3.742 1.00 20.04 203 THR A O 1
ATOM 2829 N N . VAL A 1 204 ? 35.251 -6.007 3.257 1.00 18.50 204 VAL A N 1
ATOM 2830 C CA . VAL A 1 204 ? 34.418 -6.146 2.075 1.00 12.72 204 VAL A CA 1
ATOM 2831 C C . VAL A 1 204 ? 34.893 -5.101 1.042 1.00 8.27 204 VAL A C 1
ATOM 2832 O O . VAL A 1 204 ? 35.482 -4.077 1.398 1.00 15.26 204 VAL A O 1
ATOM 2845 N N . ASP A 1 205 ? 34.667 -5.393 -0.229 1.00 14.70 205 ASP A N 1
ATOM 2846 C CA . ASP A 1 205 ? 35.117 -4.535 -1.328 1.00 16.23 205 ASP A CA 1
ATOM 2847 C C . ASP A 1 205 ? 34.053 -3.583 -1.844 1.00 12.65 205 ASP A C 1
ATOM 2848 O O . ASP A 1 205 ? 34.385 -2.494 -2.287 1.00 17.98 205 ASP A O 1
ATOM 2857 N N . GLY A 1 206 ? 32.789 -4.009 -1.832 1.00 12.24 206 GLY A N 1
ATOM 2858 C CA . GLY A 1 206 ? 31.706 -3.172 -2.314 1.00 11.28 206 GLY A CA 1
ATOM 2859 C C . GLY A 1 206 ? 30.381 -3.381 -1.614 1.00 13.18 206 GLY A C 1
ATOM 2860 O O . GLY A 1 206 ? 30.269 -4.079 -0.573 1.00 14.51 206 GLY A O 1
ATOM 2864 N N . GLN A 1 207 ? 29.368 -2.735 -2.164 1.00 10.48 207 GLN A N 1
ATOM 2865 C CA . GLN A 1 207 ? 28.061 -2.717 -1.538 1.00 9.22 207 GLN A CA 1
ATOM 2866 C C . GLN A 1 207 ? 27.055 -2.183 -2.530 1.00 14.36 207 GLN A C 1
ATOM 2867 O O . GLN A 1 207 ? 27.445 -1.736 -3.613 1.00 14.29 207 GLN A O 1
ATOM 2881 N N . GLU A 1 208 ? 25.765 -2.297 -2.187 1.00 10.35 208 GLU A N 1
ATOM 2882 C CA . GLU A 1 208 ? 24.688 -1.656 -2.933 1.00 12.28 208 GLU A CA 1
ATOM 2883 C C . GLU A 1 208 ? 23.847 -0.811 -1.990 1.00 19.53 208 GLU A C 1
ATOM 2884 O O . GLU A 1 208 ? 23.445 -1.266 -0.918 1.00 13.48 208 GLU A O 1
ATOM 2896 N N . ASN A 1 209 ? 23.570 0.428 -2.375 1.00 15.50 209 ASN A N 1
ATOM 2897 C CA . ASN A 1 209 ? 22.608 1.200 -1.609 1.00 12.38 209 ASN A CA 1
ATOM 2898 C C . ASN A 1 209 ? 22.103 2.401 -2.371 1.00 11.50 209 ASN A C 1
ATOM 2899 O O . ASN A 1 209 ? 22.428 2.595 -3.560 1.00 8.41 209 ASN A O 1
ATOM 2910 N N . THR A 1 210 ? 21.303 3.218 -1.702 1.00 12.55 210 THR A N 1
ATOM 2911 C CA . THR A 1 210 ? 20.750 4.398 -2.342 1.00 9.11 210 THR A CA 1
ATOM 2912 C C . THR A 1 210 ? 21.701 5.543 -2.114 1.00 7.41 210 THR A C 1
ATOM 2913 O O . THR A 1 210 ? 22.507 5.533 -1.169 1.00 12.39 210 THR A O 1
ATOM 2924 N N . TRP A 1 211 ? 21.595 6.549 -2.971 1.00 10.85 211 TRP A N 1
ATOM 2925 C CA . TRP A 1 211 ? 22.410 7.746 -2.862 1.00 8.36 211 TRP A CA 1
ATOM 2926 C C . TRP A 1 211 ? 22.325 8.347 -1.457 1.00 9.46 211 TRP A C 1
ATOM 2927 O O . TRP A 1 211 ? 23.341 8.721 -0.848 1.00 9.42 211 TRP A O 1
ATOM 2948 N N . SER A 1 212 ? 21.114 8.457 -0.946 1.00 13.58 212 SER A N 1
ATOM 2949 C CA . SER A 1 212 ? 20.898 8.992 0.408 1.00 11.59 212 SER A CA 1
ATOM 2950 C C . SER A 1 212 ? 21.733 8.268 1.428 1.00 9.58 212 SER A C 1
ATOM 2951 O O . SER A 1 212 ? 22.400 8.894 2.271 1.00 13.10 212 SER A O 1
ATOM 2959 N N . ASN A 1 213 ? 21.693 6.939 1.406 1.00 12.35 213 ASN A N 1
ATOM 2960 C CA . ASN A 1 213 ? 22.467 6.174 2.405 1.00 12.10 213 ASN A CA 1
ATOM 2961 C C . ASN A 1 213 ? 23.968 6.277 2.118 1.00 15.11 213 ASN A C 1
ATOM 2962 O O . ASN A 1 213 ? 24.799 6.348 3.040 1.00 5.32 213 ASN A O 1
ATOM 2973 N N . ILE A 1 214 ? 24.314 6.300 0.834 1.00 10.87 214 ILE A N 1
ATOM 2974 C CA . ILE A 1 214 ? 25.707 6.289 0.432 1.00 9.33 214 ILE A CA 1
ATOM 2975 C C . ILE A 1 214 ? 26.339 7.577 0.936 1.00 15.58 214 ILE A C 1
ATOM 2976 O O . ILE A 1 214 ? 27.440 7.557 1.414 1.00 12.32 214 ILE A O 1
ATOM 2992 N N . PHE A 1 215 ? 25.634 8.695 0.846 1.00 15.08 215 PHE A N 1
ATOM 2993 C CA . PHE A 1 215 ? 26.169 9.948 1.389 1.00 14.93 215 PHE A CA 1
ATOM 2994 C C . PHE A 1 215 ? 26.119 10.023 2.917 1.00 13.39 215 PHE A C 1
ATOM 2995 O O . PHE A 1 215 ? 27.123 10.346 3.584 1.00 15.66 215 PHE A O 1
ATOM 3012 N N . SER A 1 216 ? 24.977 9.697 3.497 1.00 14.89 216 SER A N 1
ATOM 3013 C CA . SER A 1 216 ? 24.818 9.967 4.917 1.00 12.87 216 SER A CA 1
ATOM 3014 C C . SER A 1 216 ? 25.619 9.048 5.811 1.00 18.03 216 SER A C 1
ATOM 3015 O O . SER A 1 216 ? 25.912 9.435 6.939 1.00 15.89 216 SER A O 1
ATOM 3023 N N . GLN A 1 217 ? 26.015 7.869 5.325 1.00 11.69 217 GLN A N 1
ATOM 3024 C CA . GLN A 1 217 ? 26.815 6.963 6.144 1.00 14.01 217 GLN A CA 1
ATOM 3025 C C . GLN A 1 217 ? 28.284 6.959 5.688 1.00 16.01 217 GLN A C 1
ATOM 3026 O O . GLN A 1 217 ? 29.113 6.190 6.170 1.00 23.15 217 GLN A O 1
ATOM 3040 N N . LYS A 1 218 ? 28.575 7.806 4.711 1.00 11.26 218 LYS A N 1
ATOM 3041 C CA . LYS A 1 218 ? 29.918 8.066 4.234 1.00 13.76 218 LYS A CA 1
ATOM 3042 C C . LYS A 1 218 ? 30.568 6.932 3.460 1.00 17.57 218 LYS A C 1
ATOM 3043 O O . LYS A 1 218 ? 31.792 6.907 3.310 1.00 17.65 218 LYS A O 1
ATOM 3062 N N . PHE A 1 219 ? 29.755 6.046 2.896 1.00 11.59 219 PHE A N 1
ATOM 3063 C CA . PHE A 1 219 ? 30.291 4.981 2.048 1.00 13.15 219 PHE A CA 1
ATOM 3064 C C . PHE A 1 219 ? 31.083 5.547 0.886 1.00 15.55 219 PHE A C 1
ATOM 3065 O O . PHE A 1 219 ? 32.053 4.924 0.444 1.00 19.95 219 PHE A O 1
ATOM 3082 N N . TYR A 1 220 ? 30.692 6.724 0.403 1.00 12.76 220 TYR A N 1
ATOM 3083 C CA . TYR A 1 220 ? 31.387 7.318 -0.748 1.00 15.14 220 TYR A CA 1
ATOM 3084 C C . TYR A 1 220 ? 32.834 7.652 -0.422 1.00 15.88 220 TYR A C 1
ATOM 3085 O O . TYR A 1 220 ? 33.671 7.791 -1.316 1.00 15.31 220 TYR A O 1
ATOM 3103 N N . GLU A 1 221 ? 33.134 7.794 0.860 1.00 11.26 221 GLU A N 1
ATOM 3104 C CA . GLU A 1 221 ? 34.488 8.172 1.251 1.00 17.27 221 GLU A CA 1
ATOM 3105 C C . GLU A 1 221 ? 35.417 6.959 1.258 1.00 15.96 221 GLU A C 1
ATOM 3106 O O . GLU A 1 221 ? 36.630 7.117 1.309 1.00 16.71 221 GLU A O 1
ATOM 3118 N N . VAL A 1 222 ? 34.831 5.759 1.175 1.00 18.64 222 VAL A N 1
ATOM 3119 C CA . VAL A 1 222 ? 35.573 4.504 1.213 1.00 19.81 222 VAL A CA 1
ATOM 3120 C C . VAL A 1 222 ? 35.232 3.595 0.027 1.00 23.70 222 VAL A C 1
ATOM 3121 O O . VAL A 1 222 ? 35.484 2.399 0.074 1.00 19.52 222 VAL A O 1
ATOM 3134 N N . GLN A 1 223 ? 34.683 4.186 -1.034 1.00 18.52 223 GLN A N 1
ATOM 3135 C CA . GLN A 1 223 ? 34.379 3.486 -2.282 1.00 18.71 223 GLN A CA 1
ATOM 3136 C C . GLN A 1 223 ? 34.735 4.454 -3.387 1.00 19.04 223 GLN A C 1
ATOM 3137 O O . GLN A 1 223 ? 34.258 5.562 -3.406 1.00 19.58 223 GLN A O 1
ATOM 3151 N N . LYS A 1 224 ? 35.576 4.056 -4.313 1.00 27.78 224 LYS A N 1
ATOM 3152 C CA . LYS A 1 224 ? 36.068 5.054 -5.243 1.00 30.20 224 LYS A CA 1
ATOM 3153 C C . LYS A 1 224 ? 35.311 5.029 -6.561 1.00 14.39 224 LYS A C 1
ATOM 3154 O O . LYS A 1 224 ? 35.377 5.974 -7.329 1.00 15.89 224 LYS A O 1
ATOM 3173 N N . ASP A 1 225 ? 34.527 3.988 -6.781 1.00 15.22 225 ASP A N 1
ATOM 3174 C CA . ASP A 1 225 ? 33.700 3.930 -7.965 1.00 14.56 225 ASP A CA 1
ATOM 3175 C C . ASP A 1 225 ? 32.260 3.516 -7.618 1.00 16.61 225 ASP A C 1
ATOM 3176 O O . ASP A 1 225 ? 32.050 2.471 -7.022 1.00 18.60 225 ASP A O 1
ATOM 3185 N N . ILE A 1 226 ? 31.285 4.336 -8.005 1.00 11.44 226 ILE A N 1
ATOM 3186 C CA . ILE A 1 226 ? 29.854 4.017 -7.841 1.00 15.51 226 ILE A CA 1
ATOM 3187 C C . ILE A 1 226 ? 29.189 4.023 -9.197 1.00 17.87 226 ILE A C 1
ATOM 3188 O O . ILE A 1 226 ? 29.334 4.968 -9.973 1.00 19.27 226 ILE A O 1
ATOM 3204 N N . THR A 1 227 ? 28.476 2.955 -9.494 1.00 13.82 227 THR A N 1
ATOM 3205 C CA . THR A 1 227 ? 27.771 2.845 -10.759 1.00 21.91 227 THR A CA 1
ATOM 3206 C C . THR A 1 227 ? 26.282 3.049 -10.547 1.00 17.20 227 THR A C 1
ATOM 3207 O O . THR A 1 227 ? 25.694 2.393 -9.688 1.00 9.87 227 THR A O 1
ATOM 3218 N N . GLU A 1 228 ? 25.673 3.948 -11.327 1.00 14.63 228 GLU A N 1
ATOM 3219 C CA . GLU A 1 228 ? 24.209 4.137 -11.280 1.00 20.20 228 GLU A CA 1
ATOM 3220 C C . GLU A 1 228 ? 23.518 2.999 -12.007 1.00 23.42 228 GLU A C 1
ATOM 3221 O O . GLU A 1 228 ? 23.125 3.102 -13.174 1.00 17.77 228 GLU A O 1
ATOM 3233 N N . SER A 1 229 ? 23.384 1.887 -11.309 1.00 20.71 229 SER A N 1
ATOM 3234 C CA . SER A 1 229 ? 22.817 0.706 -11.921 1.00 11.55 229 SER A CA 1
ATOM 3235 C C . SER A 1 229 ? 21.287 0.660 -11.820 1.00 18.72 229 SER A C 1
ATOM 3236 O O . SER A 1 229 ? 20.630 0.092 -12.687 1.00 11.46 229 SER A O 1
ATOM 3244 N N . ASP A 1 230 ? 20.727 1.212 -10.741 1.00 17.67 230 ASP A N 1
ATOM 3245 C CA . ASP A 1 230 ? 19.275 1.165 -10.517 1.00 15.17 230 ASP A CA 1
ATOM 3246 C C . ASP A 1 230 ? 18.739 -0.288 -10.606 1.00 18.14 230 ASP A C 1
ATOM 3247 O O . ASP A 1 230 ? 17.664 -0.538 -11.164 1.00 19.08 230 ASP A O 1
ATOM 3256 N N . HIS A 1 231 ? 19.466 -1.228 -10.008 1.00 10.62 231 HIS A N 1
ATOM 3257 C CA . HIS A 1 231 ? 19.208 -2.647 -10.209 1.00 17.86 231 HIS A CA 1
ATOM 3258 C C . HIS A 1 231 ? 18.310 -3.267 -9.146 1.00 19.95 231 HIS A C 1
ATOM 3259 O O . HIS A 1 231 ? 17.934 -4.412 -9.271 1.00 15.47 231 HIS A O 1
ATOM 3274 N N . GLY A 1 232 ? 17.998 -2.518 -8.097 1.00 18.77 232 GLY A N 1
ATOM 3275 C CA . GLY A 1 232 ? 17.021 -2.939 -7.109 1.00 18.14 232 GLY A CA 1
ATOM 3276 C C . GLY A 1 232 ? 16.471 -1.713 -6.398 1.00 13.19 232 GLY A C 1
ATOM 3277 O O . GLY A 1 232 ? 16.633 -0.574 -6.866 1.00 12.53 232 GLY A O 1
ATOM 3281 N N . VAL A 1 233 ? 15.844 -1.947 -5.254 1.00 10.22 233 VAL A N 1
ATOM 3282 C CA . VAL A 1 233 ? 15.219 -0.879 -4.485 1.00 10.77 233 VAL A CA 1
ATOM 3283 C C . VAL A 1 233 ? 15.464 -1.101 -3.001 1.00 14.89 233 VAL A C 1
ATOM 3284 O O . VAL A 1 233 ? 15.624 -2.234 -2.557 1.00 7.86 233 VAL A O 1
ATOM 3297 N N . ILE A 1 234 ? 15.503 -0.005 -2.250 1.00 13.57 234 ILE A N 1
ATOM 3298 C CA . ILE A 1 234 ? 15.355 -0.050 -0.805 1.00 11.04 234 ILE A CA 1
ATOM 3299 C C . ILE A 1 234 ? 14.100 0.758 -0.512 1.00 13.02 234 ILE A C 1
ATOM 3300 O O . ILE A 1 234 ? 14.073 1.977 -0.717 1.00 9.89 234 ILE A O 1
ATOM 3316 N N . ASP A 1 235 ? 13.053 0.053 -0.101 1.00 15.89 235 ASP A N 1
ATOM 3317 C CA . ASP A 1 235 ? 11.816 0.666 0.416 1.00 14.29 235 ASP A CA 1
ATOM 3318 C C . ASP A 1 235 ? 11.527 -0.034 1.731 1.00 11.10 235 ASP A C 1
ATOM 3319 O O . ASP A 1 235 ? 12.190 -1.004 2.052 1.00 10.66 235 ASP A O 1
ATOM 3328 N N . TYR A 1 236 ? 10.535 0.442 2.473 1.00 7.67 236 TYR A N 1
ATOM 3329 C CA . TYR A 1 236 ? 10.356 0.017 3.849 1.00 10.64 236 TYR A CA 1
ATOM 3330 C C . TYR A 1 236 ? 8.925 -0.354 4.126 1.00 11.35 236 TYR A C 1
ATOM 3331 O O . TYR A 1 236 ? 8.014 0.124 3.463 1.00 18.31 236 TYR A O 1
ATOM 3366 N N . VAL A 1 238 ? 6.543 -0.064 7.518 1.00 5.69 238 VAL A N 1
ATOM 3367 C CA . VAL A 1 238 ? 6.333 0.327 8.886 1.00 5.67 238 VAL A CA 1
ATOM 3368 C C . VAL A 1 238 ? 5.646 -0.834 9.616 1.00 14.07 238 VAL A C 1
ATOM 3369 O O . VAL A 1 238 ? 4.530 -1.249 9.275 1.00 14.92 238 VAL A O 1
ATOM 3382 N N . VAL A 1 239 ? 6.304 -1.327 10.652 1.00 6.04 239 VAL A N 1
ATOM 3383 C CA . VAL A 1 239 ? 5.822 -2.497 11.368 1.00 7.79 239 VAL A CA 1
ATOM 3384 C C . VAL A 1 239 ? 5.559 -2.230 12.843 1.00 8.11 239 VAL A C 1
ATOM 3385 O O . VAL A 1 239 ? 6.318 -1.535 13.504 1.00 11.17 239 VAL A O 1
ATOM 3398 N N . VAL A 1 240 ? 4.468 -2.815 13.334 1.00 12.37 240 VAL A N 1
ATOM 3399 C CA . VAL A 1 240 ? 4.100 -2.799 14.755 1.00 7.85 240 VAL A CA 1
ATOM 3400 C C . VAL A 1 240 ? 3.757 -4.235 15.235 1.00 8.36 240 VAL A C 1
ATOM 3401 O O . VAL A 1 240 ? 3.558 -5.151 14.448 1.00 10.66 240 VAL A O 1
ATOM 3414 N N . ASN A 1 241 ? 3.745 -4.413 16.542 1.00 6.20 241 ASN A N 1
ATOM 3415 C CA . ASN A 1 241 ? 3.152 -5.558 17.183 1.00 6.36 241 ASN A CA 1
ATOM 3416 C C . ASN A 1 241 ? 1.608 -5.508 17.059 1.00 19.58 241 ASN A C 1
ATOM 3417 O O . ASN A 1 241 ? 0.967 -4.620 17.611 1.00 16.37 241 ASN A O 1
ATOM 3428 N N . ALA A 1 242 ? 1.012 -6.466 16.356 1.00 16.20 242 ALA A N 1
ATOM 3429 C CA . ALA A 1 242 ? -0.432 -6.391 16.033 1.00 19.51 242 ALA A CA 1
ATOM 3430 C C . ALA A 1 242 ? -1.268 -6.331 17.295 1.00 15.24 242 ALA A C 1
ATOM 3431 O O . ALA A 1 242 ? -2.201 -5.525 17.386 1.00 13.88 242 ALA A O 1
ATOM 3438 N N . LYS A 1 243 ? -0.904 -7.165 18.272 1.00 19.68 243 LYS A N 1
ATOM 3439 C CA . LYS A 1 243 ? -1.622 -7.215 19.539 1.00 15.30 243 LYS A CA 1
ATOM 3440 C C . LYS A 1 243 ? -1.555 -5.858 20.218 1.00 19.38 243 LYS A C 1
ATOM 3441 O O . LYS A 1 243 ? -2.591 -5.320 20.623 1.00 16.11 243 LYS A O 1
ATOM 3460 N N . TRP A 1 244 ? -0.354 -5.280 20.321 1.00 13.65 244 TRP A N 1
ATOM 3461 C CA . TRP A 1 244 ? -0.216 -3.950 20.915 1.00 14.02 244 TRP A CA 1
ATOM 3462 C C . TRP A 1 244 ? -1.119 -2.922 20.197 1.00 14.25 244 TRP A C 1
ATOM 3463 O O . TRP A 1 244 ? -1.883 -2.180 20.835 1.00 16.67 244 TRP A O 1
ATOM 3484 N N . TRP A 1 245 ? -1.043 -2.902 18.865 1.00 10.97 245 TRP A N 1
ATOM 3485 C CA . TRP A 1 245 ? -1.702 -1.863 18.045 1.00 15.51 245 TRP A CA 1
ATOM 3486 C C . TRP A 1 245 ? -3.224 -1.950 18.153 1.00 18.65 245 TRP A C 1
ATOM 3487 O O . TRP A 1 245 ? -3.936 -0.937 18.306 1.00 20.49 245 TRP A O 1
ATOM 3508 N N . ASN A 1 246 ? -3.706 -3.178 18.121 1.00 21.16 246 ASN A N 1
ATOM 3509 C CA . ASN A 1 246 ? -5.130 -3.452 18.120 1.00 24.54 246 ASN A CA 1
ATOM 3510 C C . ASN A 1 246 ? -5.711 -3.344 19.518 1.00 20.40 246 ASN A C 1
ATOM 3511 O O . ASN A 1 246 ? -6.912 -3.250 19.674 1.00 21.50 246 ASN A O 1
ATOM 3522 N N . GLY A 1 247 ? -4.845 -3.311 20.525 1.00 20.60 247 GLY A N 1
ATOM 3523 C CA . GLY A 1 247 ? -5.276 -3.159 21.913 1.00 17.82 247 GLY A CA 1
ATOM 3524 C C . GLY A 1 247 ? -5.393 -1.720 22.372 1.00 22.70 247 GLY A C 1
ATOM 3525 O O . GLY A 1 247 ? -5.884 -1.464 23.457 1.00 21.07 247 GLY A O 1
ATOM 3529 N N . LEU A 1 248 ? -4.925 -0.780 21.551 1.00 24.17 248 LEU A N 1
ATOM 3530 C CA . LEU A 1 248 ? -4.974 0.630 21.884 1.00 24.77 248 LEU A CA 1
ATOM 3531 C C . LEU A 1 248 ? -6.400 1.147 21.897 1.00 23.33 248 LEU A C 1
ATOM 3532 O O . LEU A 1 248 ? -7.245 0.671 21.139 1.00 20.43 248 LEU A O 1
ATOM 3548 N N . SER A 1 249 ? -6.679 2.132 22.740 1.00 27.53 249 SER A N 1
ATOM 3549 C CA . SER A 1 249 ? -8.005 2.760 22.724 1.00 32.56 249 SER A CA 1
ATOM 3550 C C . SER A 1 249 ? -8.271 3.346 21.346 1.00 31.41 249 SER A C 1
ATOM 3551 O O . SER A 1 249 ? -7.325 3.700 20.635 1.00 35.29 249 SER A O 1
ATOM 3559 N N . LYS A 1 250 ? -9.543 3.443 20.963 1.00 31.34 250 LYS A N 1
ATOM 3560 C CA . LYS A 1 250 ? -9.901 3.949 19.643 1.00 30.62 250 LYS A CA 1
ATOM 3561 C C . LYS A 1 250 ? -9.318 5.333 19.414 1.00 27.82 250 LYS A C 1
ATOM 3562 O O . LYS A 1 250 ? -8.799 5.604 18.334 1.00 24.23 250 LYS A O 1
ATOM 3566 N N . ASP A 1 251 ? -9.404 6.207 20.422 1.00 23.45 251 ASP A N 1
ATOM 3567 C CA . ASP A 1 251 ? -8.893 7.571 20.298 1.00 28.40 251 ASP A CA 1
ATOM 3568 C C . ASP A 1 251 ? -7.356 7.681 20.130 1.00 27.42 251 ASP A C 1
ATOM 3569 O O . ASP A 1 251 ? -6.885 8.525 19.377 1.00 26.72 251 ASP A O 1
ATOM 3578 N N . LEU A 1 252 ? -6.569 6.843 20.800 1.00 22.46 252 LEU A N 1
ATOM 3579 C CA . LEU A 1 252 ? -5.116 6.893 20.607 1.00 20.97 252 LEU A CA 1
ATOM 3580 C C . LEU A 1 252 ? -4.750 6.271 19.262 1.00 15.30 252 LEU A C 1
ATOM 3581 O O . LEU A 1 252 ? -3.951 6.823 18.519 1.00 16.76 252 LEU A O 1
ATOM 3597 N N . GLN A 1 253 ? -5.379 5.156 18.914 1.00 14.97 253 GLN A N 1
ATOM 3598 C CA . GLN A 1 253 ? -5.052 4.512 17.662 1.00 18.34 253 GLN A CA 1
ATOM 3599 C C . GLN A 1 253 ? -5.412 5.391 16.456 1.00 19.83 253 GLN A C 1
ATOM 3600 O O . GLN A 1 253 ? -4.689 5.413 15.484 1.00 14.88 253 GLN A O 1
ATOM 3614 N N . ASP A 1 254 ? -6.531 6.106 16.519 1.00 20.73 254 ASP A N 1
ATOM 3615 C CA . ASP A 1 254 ? -6.897 7.039 15.454 1.00 27.08 254 ASP A CA 1
ATOM 3616 C C . ASP A 1 254 ? -5.924 8.218 15.347 1.00 20.11 254 ASP A C 1
ATOM 3617 O O . ASP A 1 254 ? -5.588 8.669 14.254 1.00 21.20 254 ASP A O 1
ATOM 3626 N N . ALA A 1 255 ? -5.488 8.742 16.478 1.00 15.91 255 ALA A N 1
ATOM 3627 C CA . ALA A 1 255 ? -4.533 9.846 16.452 1.00 16.17 255 ALA A CA 1
ATOM 3628 C C . ALA A 1 255 ? -3.244 9.421 15.736 1.00 19.82 255 ALA A C 1
ATOM 3629 O O . ALA A 1 255 ? -2.722 10.116 14.845 1.00 20.61 255 ALA A O 1
ATOM 3653 N N . LYS A 1 257 ? -2.794 6.864 13.818 1.00 22.73 257 LYS A N 1
ATOM 3654 C CA . LYS A 1 257 ? -3.071 6.464 12.444 1.00 24.09 257 LYS A CA 1
ATOM 3655 C C . LYS A 1 257 ? -3.058 7.714 11.549 1.00 24.19 257 LYS A C 1
ATOM 3656 O O . LYS A 1 257 ? -2.500 7.720 10.432 1.00 22.58 257 LYS A O 1
ATOM 3675 N N . LYS A 1 258 ? -3.686 8.775 12.041 1.00 18.78 258 LYS A N 1
ATOM 3676 C CA . LYS A 1 258 ? -3.665 10.056 11.342 1.00 22.17 258 LYS A CA 1
ATOM 3677 C C . LYS A 1 258 ? -2.244 10.584 11.155 1.00 16.83 258 LYS A C 1
ATOM 3678 O O . LYS A 1 258 ? -1.878 11.005 10.060 1.00 16.18 258 LYS A O 1
ATOM 3697 N N . ALA A 1 259 ? -1.457 10.597 12.229 1.00 17.80 259 ALA A N 1
ATOM 3698 C CA . ALA A 1 259 ? -0.043 10.980 12.153 1.00 22.84 259 ALA A CA 1
ATOM 3699 C C . ALA A 1 259 ? 0.760 10.142 11.147 1.00 17.41 259 ALA A C 1
ATOM 3700 O O . ALA A 1 259 ? 1.556 10.683 10.379 1.00 12.80 259 ALA A O 1
ATOM 3724 N N . ASP A 1 261 ? -0.295 8.368 8.382 1.00 14.71 261 ASP A N 1
ATOM 3725 C CA . ASP A 1 261 ? -0.702 8.684 7.023 1.00 21.75 261 ASP A CA 1
ATOM 3726 C C . ASP A 1 261 ? -0.023 9.964 6.549 1.00 19.48 26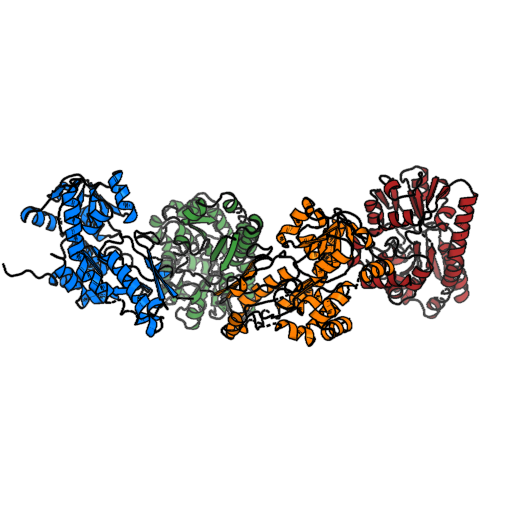1 ASP A C 1
ATOM 3727 O O . ASP A 1 261 ? 0.442 10.046 5.412 1.00 21.49 261 ASP A O 1
ATOM 3736 N N . GLU A 1 262 ? 0.028 10.963 7.426 1.00 21.97 262 GLU A N 1
ATOM 3737 C CA . GLU A 1 262 ? 0.580 12.262 7.062 1.00 24.29 262 GLU A CA 1
ATOM 3738 C C . GLU A 1 262 ? 2.098 12.175 6.972 1.00 20.42 262 GLU A C 1
ATOM 3739 O O . GLU A 1 262 ? 2.697 12.731 6.078 1.00 22.48 262 GLU A O 1
ATOM 3751 N N . ALA A 1 263 ? 2.713 11.438 7.882 1.00 16.92 263 ALA A N 1
ATOM 3752 C CA . ALA A 1 263 ? 4.159 11.168 7.785 1.00 17.77 263 ALA A CA 1
ATOM 3753 C C . ALA A 1 263 ? 4.477 10.364 6.512 1.00 21.09 263 ALA A C 1
ATOM 3754 O O . ALA A 1 263 ? 5.507 10.581 5.865 1.00 16.30 263 ALA A O 1
ATOM 3761 N N . THR A 1 264 ? 3.597 9.444 6.138 1.00 19.50 264 THR A N 1
ATOM 3762 C CA . THR A 1 264 ? 3.813 8.699 4.894 1.00 9.42 264 THR A CA 1
ATOM 3763 C C . THR A 1 264 ? 3.776 9.641 3.685 1.00 11.55 264 THR A C 1
ATOM 3764 O O . THR A 1 264 ? 4.478 9.429 2.723 1.00 14.50 264 THR A O 1
ATOM 3775 N N . LYS A 1 265 ? 3.006 10.723 3.762 1.00 16.72 265 LYS A N 1
ATOM 3776 C CA . LYS A 1 265 ? 2.906 11.645 2.633 1.00 18.86 265 LYS A CA 1
ATOM 3777 C C . LYS A 1 265 ? 4.155 12.546 2.535 1.00 15.91 265 LYS A C 1
ATOM 3778 O O . LYS A 1 265 ? 4.628 12.841 1.456 1.00 16.64 265 LYS A O 1
ATOM 3797 N N . VAL A 1 266 ? 4.683 12.958 3.671 1.00 13.94 266 VAL A N 1
ATOM 3798 C CA . VAL A 1 266 ? 5.972 13.603 3.709 1.00 21.01 266 VAL A CA 1
ATOM 3799 C C . VAL A 1 266 ? 7.064 12.685 3.127 1.00 12.92 266 VAL A C 1
ATOM 3800 O O . VAL A 1 266 ? 7.842 13.096 2.286 1.00 14.51 266 VAL A O 1
ATOM 3813 N N . ASN A 1 267 ? 7.121 11.442 3.576 1.00 18.02 267 ASN A N 1
ATOM 3814 C CA . ASN A 1 267 ? 8.091 10.514 3.007 1.00 15.20 267 ASN A CA 1
ATOM 3815 C C . ASN A 1 267 ? 7.981 10.438 1.464 1.00 18.12 267 ASN A C 1
ATOM 3816 O O . ASN A 1 267 ? 8.988 10.431 0.763 1.00 14.68 267 ASN A O 1
ATOM 3827 N N . ASN A 1 268 ? 6.767 10.392 0.925 1.00 12.57 268 ASN A N 1
ATOM 3828 C CA . ASN A 1 268 ? 6.619 10.242 -0.515 1.00 16.59 268 ASN A CA 1
ATOM 3829 C C . ASN A 1 268 ? 7.049 11.521 -1.259 1.00 20.48 268 ASN A C 1
ATOM 3830 O O . ASN A 1 268 ? 7.543 11.456 -2.388 1.00 20.71 268 ASN A O 1
ATOM 3841 N N . ASP A 1 269 ? 6.845 12.676 -0.624 1.00 22.53 269 ASP A N 1
ATOM 3842 C CA . ASP A 1 269 ? 7.255 13.968 -1.162 1.00 18.41 269 ASP A CA 1
ATOM 3843 C C . ASP A 1 269 ? 8.755 14.238 -1.117 1.00 23.60 269 ASP A C 1
ATOM 3844 O O . ASP A 1 269 ? 9.265 14.951 -1.971 1.00 26.63 269 ASP A O 1
ATOM 3853 N N . VAL A 1 270 ? 9.462 13.723 -0.114 1.00 11.61 270 VAL A N 1
ATOM 3854 C CA . VAL A 1 270 ? 10.869 14.088 0.047 1.00 19.06 270 VAL A CA 1
ATOM 3855 C C . VAL A 1 270 ? 11.871 13.017 -0.445 1.00 14.90 270 VAL A C 1
ATOM 3856 O O . VAL A 1 270 ? 13.041 13.325 -0.703 1.00 21.16 270 VAL A O 1
ATOM 3869 N N . ALA A 1 271 ? 11.431 11.770 -0.576 1.00 22.47 271 ALA A N 1
ATOM 3870 C CA . ALA A 1 271 ? 12.376 10.684 -0.918 1.00 21.40 271 ALA A CA 1
ATOM 3871 C C . ALA A 1 271 ? 13.207 10.964 -2.190 1.00 20.01 271 ALA A C 1
ATOM 3872 O O . ALA A 1 271 ? 14.437 10.844 -2.179 1.00 15.90 271 ALA A O 1
ATOM 3879 N N . GLY A 1 272 ? 12.539 11.315 -3.282 1.00 20.71 272 GLY A N 1
ATOM 3880 C CA . GLY A 1 272 ? 13.228 11.581 -4.541 1.00 19.82 272 GLY A CA 1
ATOM 3881 C C . GLY A 1 272 ? 14.222 12.730 -4.441 1.00 18.22 272 GLY A C 1
ATOM 3882 O O . GLY A 1 272 ? 15.366 12.626 -4.899 1.00 19.80 272 GLY A O 1
ATOM 3886 N N . LYS A 1 273 ? 13.809 13.828 -3.821 1.00 15.08 273 LYS A N 1
ATOM 3887 C CA . LYS A 1 273 ? 14.666 15.019 -3.812 1.00 16.27 273 LYS A CA 1
ATOM 3888 C C . LYS A 1 273 ? 15.886 14.756 -2.943 1.00 17.23 273 LYS A C 1
ATOM 3889 O O . LYS A 1 273 ? 16.994 15.228 -3.248 1.00 16.11 273 LYS A O 1
ATOM 3908 N N . LEU A 1 274 ? 15.676 14.048 -1.832 1.00 15.96 274 LEU A N 1
ATOM 3909 C CA . LEU A 1 274 ? 16.769 13.732 -0.922 1.00 14.36 274 LEU A CA 1
ATOM 3910 C C . LEU A 1 274 ? 17.803 12.850 -1.605 1.00 17.66 274 LEU A C 1
ATOM 3911 O O . LEU A 1 274 ? 19.002 13.062 -1.449 1.00 13.99 274 LEU A O 1
ATOM 3927 N N . ASN A 1 275 ? 17.364 11.863 -2.378 1.00 16.72 275 ASN A N 1
ATOM 3928 C CA . ASN A 1 275 ? 18.355 11.088 -3.118 1.00 16.61 275 ASN A CA 1
ATOM 3929 C C . ASN A 1 275 ? 19.077 11.899 -4.192 1.00 13.97 275 ASN A C 1
ATOM 3930 O O . ASN A 1 275 ? 20.292 11.818 -4.295 1.00 12.42 275 ASN A O 1
ATOM 3941 N N . ASP A 1 276 ? 18.356 12.696 -4.967 1.00 15.48 276 ASP A N 1
ATOM 3942 C CA . ASP A 1 276 ? 19.025 13.565 -5.967 1.00 13.62 276 ASP A CA 1
ATOM 3943 C C . ASP A 1 276 ? 20.085 14.452 -5.310 1.00 21.11 276 ASP A C 1
ATOM 3944 O O . ASP A 1 276 ? 21.202 14.612 -5.820 1.00 16.65 276 ASP A O 1
ATOM 3953 N N . GLU A 1 277 ? 19.712 15.051 -4.179 1.00 23.03 277 GLU A N 1
ATOM 3954 C CA . GLU A 1 277 ? 20.593 15.948 -3.469 1.00 15.72 277 GLU A CA 1
ATOM 3955 C C . GLU A 1 277 ? 21.812 15.208 -2.929 1.00 16.20 277 GLU A C 1
ATOM 3956 O O . GLU A 1 277 ? 22.941 15.726 -2.969 1.00 16.43 277 GLU A O 1
ATOM 3968 N N . ALA A 1 278 ? 21.602 14.009 -2.404 1.00 18.15 278 ALA A N 1
ATOM 3969 C CA . ALA A 1 278 ? 22.735 13.142 -1.987 1.00 13.48 278 ALA A CA 1
ATOM 3970 C C . ALA A 1 278 ? 23.694 12.824 -3.134 1.00 12.52 278 ALA A C 1
ATOM 3971 O O . ALA A 1 278 ? 24.947 12.871 -2.986 1.00 16.27 278 ALA A O 1
ATOM 3978 N N . LYS A 1 279 ? 23.128 12.420 -4.262 1.00 11.65 279 LYS A N 1
ATOM 3979 C CA . LYS A 1 279 ? 23.976 12.126 -5.426 1.00 13.39 279 LYS A CA 1
ATOM 3980 C C . LYS A 1 279 ? 24.882 13.308 -5.760 1.00 16.41 279 LYS A C 1
ATOM 3981 O O . LYS A 1 279 ? 26.084 13.141 -6.024 1.00 18.38 279 LYS A O 1
ATOM 4000 N N . GLN A 1 280 ? 24.308 14.507 -5.764 1.00 18.81 280 GLN A N 1
ATOM 4001 C CA . GLN A 1 280 ? 25.067 15.717 -6.111 1.00 16.66 280 GLN A CA 1
ATOM 4002 C C . GLN A 1 280 ? 26.191 15.995 -5.114 1.00 21.32 280 GLN A C 1
ATOM 4003 O O . GLN A 1 280 ? 27.271 16.459 -5.508 1.00 17.96 280 GLN A O 1
ATOM 4017 N N . LYS A 1 281 ? 25.946 15.716 -3.828 1.00 16.79 281 LYS A N 1
ATOM 4018 C CA . LYS A 1 281 ? 26.952 15.962 -2.804 1.00 12.00 281 LYS A CA 1
ATOM 4019 C C . LYS A 1 281 ? 28.111 15.004 -2.939 1.00 14.52 281 LYS A C 1
ATOM 4020 O O . LYS A 1 281 ? 29.285 15.387 -2.784 1.00 15.39 281 LYS A O 1
ATOM 4039 N N . ILE A 1 282 ? 27.787 13.751 -3.222 1.00 14.90 282 ILE A N 1
ATOM 4040 C CA . ILE A 1 282 ? 28.801 12.766 -3.503 1.00 14.67 282 ILE A CA 1
ATOM 4041 C C . ILE A 1 282 ? 29.632 13.221 -4.691 1.00 19.04 282 ILE A C 1
ATOM 4042 O O . ILE A 1 282 ? 30.866 13.283 -4.608 1.00 16.34 282 ILE A O 1
ATOM 4058 N N . ALA A 1 283 ? 28.954 13.593 -5.773 1.00 14.34 283 ALA A N 1
ATOM 4059 C CA . ALA A 1 283 ? 29.646 14.017 -6.994 1.00 18.86 283 ALA A CA 1
ATOM 4060 C C . ALA A 1 283 ? 30.579 15.219 -6.750 1.00 24.15 283 ALA A C 1
ATOM 4061 O O . ALA A 1 283 ? 31.743 15.228 -7.177 1.00 20.87 283 ALA A O 1
ATOM 4068 N N . SER A 1 284 ? 30.061 16.210 -6.037 1.00 16.73 284 SER A N 1
ATOM 4069 C CA . SER A 1 284 ? 30.773 17.438 -5.770 1.00 23.14 284 SER A CA 1
ATOM 4070 C C . SER A 1 284 ? 31.985 17.262 -4.849 1.00 26.07 284 SER A C 1
ATOM 4071 O O . SER A 1 284 ? 32.896 18.088 -4.877 1.00 23.48 284 SER A O 1
ATOM 4079 N N . SER A 1 285 ? 32.004 16.182 -4.067 1.00 20.80 285 SER A N 1
ATOM 4080 C CA . SER A 1 285 ? 33.062 15.930 -3.083 1.00 20.81 285 SER A CA 1
ATOM 4081 C C . SER A 1 285 ? 34.392 15.564 -3.728 1.00 28.33 285 SER A C 1
ATOM 4082 O O . SER A 1 285 ? 35.453 15.798 -3.145 1.00 27.79 285 SER A O 1
ATOM 4090 N N . GLY A 1 286 ? 34.323 14.981 -4.924 1.00 29.04 286 GLY A N 1
ATOM 4091 C CA . GLY A 1 286 ? 35.515 14.527 -5.628 1.00 30.21 286 GLY A CA 1
ATOM 4092 C C . GLY A 1 286 ? 36.054 13.194 -5.127 1.00 26.44 286 GLY A C 1
ATOM 4093 O O . GLY A 1 286 ? 36.847 12.565 -5.810 1.00 29.48 286 GLY A O 1
ATOM 4097 N N . ALA A 1 287 ? 35.606 12.754 -3.948 1.00 22.25 287 ALA A N 1
ATOM 4098 C CA . ALA A 1 287 ? 36.091 11.524 -3.316 1.00 21.83 287 ALA A CA 1
ATOM 4099 C C . ALA A 1 287 ? 35.771 10.237 -4.081 1.00 25.89 287 ALA A C 1
ATOM 4100 O O . ALA A 1 287 ? 36.453 9.215 -3.924 1.00 28.92 287 ALA A O 1
ATOM 4107 N N . SER A 1 288 ? 34.724 10.268 -4.891 1.00 22.37 288 SER A N 1
ATOM 4108 C CA . SER A 1 288 ? 34.333 9.078 -5.630 1.00 21.39 288 SER A CA 1
ATOM 4109 C C . SER A 1 288 ? 34.097 9.443 -7.099 1.00 20.36 288 SER A C 1
ATOM 4110 O O . SER A 1 288 ? 34.051 10.605 -7.437 1.00 33.48 288 SER A O 1
ATOM 4118 N N . LYS A 1 289 ? 34.014 8.450 -7.974 1.00 18.75 289 LYS A N 1
ATOM 4119 C CA . LYS A 1 289 ? 33.707 8.660 -9.382 1.00 21.43 289 LYS A CA 1
ATOM 4120 C C . LYS A 1 289 ? 32.310 8.024 -9.600 1.00 22.29 289 LYS A C 1
ATOM 4121 O O . LYS A 1 289 ? 32.075 6.878 -9.180 1.00 23.77 289 LYS A O 1
ATOM 4140 N N . ILE A 1 290 ? 31.371 8.754 -10.204 1.00 13.74 290 ILE A N 1
ATOM 4141 C CA . ILE A 1 290 ? 30.069 8.166 -10.557 1.00 11.76 290 ILE A CA 1
ATOM 4142 C C . ILE A 1 290 ? 30.060 7.759 -12.029 1.00 13.87 290 ILE A C 1
ATOM 4143 O O . ILE A 1 290 ? 30.401 8.574 -12.916 1.00 21.08 290 ILE A O 1
ATOM 4159 N N . HIS A 1 291 ? 29.687 6.503 -12.280 1.00 14.84 291 HIS A N 1
ATOM 4160 C CA . HIS A 1 291 ? 29.637 5.934 -13.627 1.00 18.34 291 HIS A CA 1
ATOM 4161 C C . HIS A 1 291 ? 28.222 5.660 -14.117 1.00 20.30 291 HIS A C 1
ATOM 4162 O O . HIS A 1 291 ? 27.406 5.122 -13.388 1.00 19.68 291 HIS A O 1
ATOM 4177 N N . GLN A 1 292 ? 27.939 6.030 -15.363 1.00 26.69 292 GLN A N 1
ATOM 4178 C CA . GLN A 1 292 ? 26.624 5.787 -15.967 1.00 31.77 292 GLN A CA 1
ATOM 4179 C C . GLN A 1 292 ? 26.724 4.647 -16.952 1.00 37.19 292 GLN A C 1
ATOM 4180 O O . GLN A 1 292 ? 27.622 4.630 -17.783 1.00 48.78 292 GLN A O 1
ATOM 4194 N N . LEU A 1 293 ? 25.819 3.681 -16.842 1.00 38.75 293 LEU A N 1
ATOM 4195 C CA . LEU A 1 293 ? 25.816 2.531 -17.741 1.00 43.67 293 LEU A CA 1
ATOM 4196 C C . LEU A 1 293 ? 25.217 2.910 -19.093 1.00 43.10 293 LEU A C 1
ATOM 4197 O O . LEU A 1 293 ? 24.439 3.851 -19.203 1.00 41.26 293 LEU A O 1
ATOM 4213 N N . THR A 1 294 ? 25.569 2.152 -20.118 1.00 52.26 294 THR A N 1
ATOM 4214 C CA . THR A 1 294 ? 24.838 2.242 -21.366 1.00 58.29 294 THR A CA 1
ATOM 4215 C C . THR A 1 294 ? 23.946 1.016 -21.585 1.00 59.69 294 THR A C 1
ATOM 4216 O O . THR A 1 294 ? 24.309 -0.102 -21.205 1.00 47.06 294 THR A O 1
ATOM 4227 N N . PRO A 1 295 ? 22.762 1.237 -22.191 1.00 65.73 295 PRO A N 1
ATOM 4228 C CA . PRO A 1 295 ? 21.930 0.196 -22.776 1.00 57.99 295 PRO A CA 1
ATOM 4229 C C . PRO A 1 295 ? 22.598 -1.171 -22.893 1.00 49.73 295 PRO A C 1
ATOM 4230 O O . PRO A 1 295 ? 22.049 -2.111 -22.329 1.00 46.76 295 PRO A O 1
ATOM 4241 N N . GLU A 1 296 ? 23.735 -1.294 -23.569 1.00 42.65 296 GLU A N 1
ATOM 4242 C CA . GLU A 1 296 ? 24.341 -2.628 -23.736 1.00 49.22 296 GLU A CA 1
ATOM 4243 C C . GLU A 1 296 ? 24.982 -3.153 -22.446 1.00 46.54 296 GLU A C 1
ATOM 4244 O O . GLU A 1 296 ? 24.946 -4.369 -22.166 1.00 41.14 296 GLU A O 1
ATOM 4256 N N . GLN A 1 297 ? 25.564 -2.249 -21.665 1.00 50.10 297 GLN A N 1
ATOM 4257 C CA . GLN A 1 297 ? 26.129 -2.624 -20.376 1.00 44.56 297 GLN A CA 1
ATOM 4258 C C . GLN A 1 297 ? 24.971 -3.029 -19.465 1.00 25.16 297 GLN A C 1
ATOM 4259 O O . GLN A 1 297 ? 25.015 -4.076 -18.850 1.00 33.65 297 GLN A O 1
ATOM 4263 N N . ARG A 1 298 ? 23.928 -2.209 -19.411 1.00 28.95 298 ARG A N 1
ATOM 4264 C CA . ARG A 1 298 ? 22.781 -2.495 -18.548 1.00 36.60 298 ARG A CA 1
ATOM 4265 C C . ARG A 1 298 ? 22.103 -3.804 -18.921 1.00 37.54 298 ARG A C 1
ATOM 4266 O O . ARG A 1 298 ? 21.824 -4.641 -18.061 1.00 35.29 298 ARG A O 1
ATOM 4287 N N . LYS A 1 299 ? 21.842 -3.971 -20.217 1.00 35.07 299 LYS A N 1
ATOM 4288 C CA . LYS A 1 299 ? 21.240 -5.197 -20.731 1.00 35.35 299 LYS A CA 1
ATOM 4289 C C . LYS A 1 299 ? 22.035 -6.438 -20.279 1.00 26.84 299 LYS A C 1
ATOM 4290 O O . LYS A 1 299 ? 21.439 -7.442 -19.877 1.00 30.58 299 LYS A O 1
ATOM 4309 N N . GLN A 1 300 ? 23.364 -6.362 -20.344 1.00 21.54 300 GLN A N 1
ATOM 4310 C CA . GLN A 1 300 ? 24.242 -7.380 -19.773 1.00 24.36 300 GLN A CA 1
ATOM 4311 C C . GLN A 1 300 ? 24.038 -7.633 -18.262 1.00 23.07 300 GLN A C 1
ATOM 4312 O O . GLN A 1 300 ? 24.047 -8.794 -17.800 1.00 19.99 300 GLN A O 1
ATOM 4316 N N . TRP A 1 301 ? 23.909 -6.558 -17.482 1.00 26.43 301 TRP A N 1
ATOM 4317 C CA . TRP A 1 301 ? 23.668 -6.704 -16.044 1.00 26.64 301 TRP A CA 1
ATOM 4318 C C . TRP A 1 301 ? 22.342 -7.400 -15.815 1.00 19.53 301 TRP A C 1
ATOM 4319 O O . TRP A 1 301 ? 22.251 -8.259 -14.943 1.00 18.48 301 TRP A O 1
ATOM 4340 N N . VAL A 1 302 ? 21.324 -7.026 -16.592 1.00 22.29 302 VAL A N 1
ATOM 4341 C CA . VAL A 1 302 ? 20.020 -7.671 -16.501 1.00 22.72 302 VAL A CA 1
ATOM 4342 C C . VAL A 1 302 ? 20.152 -9.169 -16.748 1.00 26.24 302 VAL A C 1
ATOM 4343 O O . VAL A 1 302 ? 19.651 -9.955 -15.955 1.00 29.15 302 VAL A O 1
ATOM 4356 N N . GLU A 1 303 ? 20.832 -9.573 -17.826 1.00 32.69 303 GLU A N 1
ATOM 4357 C CA . GLU A 1 303 ? 20.910 -11.002 -18.177 1.00 37.22 303 GLU A CA 1
ATOM 4358 C C . GLU A 1 303 ? 21.618 -11.781 -17.079 1.00 34.77 303 GLU A C 1
ATOM 4359 O O . GLU A 1 303 ? 21.234 -12.902 -16.740 1.00 33.35 303 GLU A O 1
ATOM 4371 N N . ALA A 1 304 ? 22.652 -11.167 -16.519 1.00 25.81 304 ALA A N 1
ATOM 4372 C CA . ALA A 1 304 ? 23.482 -11.826 -15.526 1.00 25.42 304 ALA A CA 1
ATOM 4373 C C . ALA A 1 304 ? 22.775 -12.019 -14.172 1.00 33.26 304 ALA A C 1
ATOM 4374 O O . ALA A 1 304 ? 23.210 -12.839 -13.361 1.00 31.79 304 ALA A O 1
ATOM 4398 N N . LYS A 1 306 ? 19.069 -12.117 -13.870 1.00 31.15 306 LYS A N 1
ATOM 4399 C CA . LYS A 1 306 ? 17.721 -12.681 -14.029 1.00 35.60 306 LYS A CA 1
ATOM 4400 C C . LYS A 1 306 ? 17.568 -14.171 -13.600 1.00 32.72 306 LYS A C 1
ATOM 4401 O O . LYS A 1 306 ? 16.503 -14.592 -13.141 1.00 28.59 306 LYS A O 1
ATOM 4420 N N . PRO A 1 307 ? 18.619 -14.984 -13.767 1.00 40.08 307 PRO A N 1
ATOM 4421 C CA . PRO A 1 307 ? 18.421 -16.382 -13.363 1.00 41.05 307 PRO A CA 1
ATOM 4422 C C . PRO A 1 307 ? 18.041 -16.519 -11.898 1.00 41.59 307 PRO A C 1
ATOM 4423 O O . PRO A 1 307 ? 17.430 -17.525 -11.527 1.00 37.06 307 PRO A O 1
ATOM 4434 N N . VAL A 1 308 ? 18.386 -15.522 -11.079 1.00 37.03 308 VAL A N 1
ATOM 4435 C CA . VAL A 1 308 ? 18.021 -15.551 -9.669 1.00 33.25 308 VAL A CA 1
ATOM 4436 C C . VAL A 1 308 ? 16.515 -15.744 -9.494 1.00 24.58 308 VAL A C 1
ATOM 4437 O O . VAL A 1 308 ? 16.062 -16.461 -8.590 1.00 23.96 308 VAL A O 1
ATOM 4450 N N . TRP A 1 309 ? 15.737 -15.138 -10.386 1.00 23.23 309 TRP A N 1
ATOM 4451 C CA . TRP A 1 309 ? 14.281 -15.192 -10.254 1.00 25.18 309 TRP A CA 1
ATOM 4452 C C . TRP A 1 309 ? 13.743 -16.640 -10.230 1.00 24.03 309 TRP A C 1
ATOM 4453 O O . TRP A 1 309 ? 12.922 -16.976 -9.380 1.00 24.79 309 TRP A O 1
ATOM 4474 N N . ALA A 1 310 ? 14.185 -17.459 -11.193 1.00 23.99 310 ALA A N 1
ATOM 4475 C CA . ALA A 1 310 ? 13.734 -18.848 -11.345 1.00 28.13 310 ALA A CA 1
ATOM 4476 C C . ALA A 1 310 ? 13.979 -19.671 -10.090 1.00 26.42 310 ALA A C 1
ATOM 4477 O O . ALA A 1 310 ? 13.167 -20.506 -9.715 1.00 35.17 310 ALA A O 1
ATOM 4484 N N . LYS A 1 311 ? 15.111 -19.435 -9.446 1.00 26.34 311 LYS A N 1
ATOM 4485 C CA . LYS A 1 311 ? 15.391 -20.054 -8.162 1.00 31.60 311 LYS A CA 1
ATOM 4486 C C . LYS A 1 311 ? 14.378 -19.739 -7.035 1.00 29.24 311 LYS A C 1
ATOM 4487 O O . LYS A 1 311 ? 14.213 -20.538 -6.108 1.00 28.45 311 LYS A O 1
ATOM 4506 N N . PHE A 1 312 ? 13.691 -18.600 -7.090 1.00 24.94 312 PHE A N 1
ATOM 4507 C CA . PHE A 1 312 ? 12.805 -18.217 -5.982 1.00 21.27 312 PHE A CA 1
ATOM 4508 C C . PHE A 1 312 ? 11.312 -18.122 -6.377 1.00 21.11 312 PHE A C 1
ATOM 4509 O O . PHE A 1 312 ? 10.455 -17.837 -5.558 1.00 16.46 312 PHE A O 1
ATOM 4526 N N . GLU A 1 313 ? 11.026 -18.381 -7.639 1.00 25.71 313 GLU A N 1
ATOM 4527 C CA . GLU A 1 313 ? 9.679 -18.277 -8.180 1.00 31.79 313 GLU A CA 1
ATOM 4528 C C . GLU A 1 313 ? 8.644 -19.069 -7.390 1.00 23.05 313 GLU A C 1
ATOM 4529 O O . GLU A 1 313 ? 7.558 -18.558 -7.102 1.00 24.64 313 GLU A O 1
ATOM 4541 N N . SER A 1 314 ? 8.968 -20.319 -7.061 1.00 25.66 314 SER A N 1
ATOM 4542 C CA . SER A 1 314 ? 8.012 -21.205 -6.393 1.00 31.50 314 SER A CA 1
ATOM 4543 C C . SER A 1 314 ? 7.748 -20.754 -4.974 1.00 23.14 314 SER A C 1
ATOM 4544 O O . SER A 1 314 ? 6.617 -20.795 -4.490 1.00 20.47 314 SER A O 1
ATOM 4552 N N . ALA A 1 315 ? 8.800 -20.287 -4.317 1.00 20.47 315 ALA A N 1
ATOM 4553 C CA . ALA A 1 315 ? 8.689 -19.819 -2.943 1.00 17.42 315 ALA A CA 1
ATOM 4554 C C . ALA A 1 315 ? 7.883 -18.518 -2.846 1.00 18.88 315 ALA A C 1
ATOM 4555 O O . ALA A 1 315 ? 7.164 -18.277 -1.882 1.00 18.19 315 ALA A O 1
ATOM 4562 N N . ILE A 1 316 ? 8.020 -17.664 -3.846 1.00 20.49 316 ILE A N 1
ATOM 4563 C CA . ILE A 1 316 ? 7.351 -16.385 -3.808 1.00 21.73 316 ILE A CA 1
ATOM 4564 C C . ILE A 1 316 ? 5.910 -16.553 -4.296 1.00 20.90 316 ILE A C 1
ATOM 4565 O O . ILE A 1 316 ? 4.974 -16.044 -3.671 1.00 20.62 316 ILE A O 1
ATOM 4581 N N . GLY A 1 317 ? 5.763 -17.281 -5.397 1.00 21.33 317 GLY A N 1
ATOM 4582 C CA . GLY A 1 317 ? 4.488 -17.444 -6.061 1.00 31.61 317 GLY A CA 1
ATOM 4583 C C . GLY A 1 317 ? 4.503 -16.689 -7.372 1.00 31.27 317 GLY A C 1
ATOM 4584 O O . GLY A 1 317 ? 4.651 -15.465 -7.386 1.00 29.09 317 GLY A O 1
ATOM 4588 N N . LYS A 1 318 ? 4.346 -17.406 -8.478 1.00 26.86 318 LYS A N 1
ATOM 4589 C CA . LYS A 1 318 ? 4.436 -16.776 -9.797 1.00 30.81 318 LYS A CA 1
ATOM 4590 C C . LYS A 1 318 ? 3.471 -15.597 -9.939 1.00 26.44 318 LYS A C 1
ATOM 4591 O O . LYS A 1 318 ? 3.829 -14.566 -10.494 1.00 26.14 318 LYS A O 1
ATOM 4595 N N . ASP A 1 319 ? 2.250 -15.747 -9.446 1.00 22.90 319 ASP A N 1
ATOM 4596 C CA . ASP A 1 319 ? 1.247 -14.692 -9.603 1.00 30.17 319 ASP A CA 1
ATOM 4597 C C . ASP A 1 319 ? 1.671 -13.365 -8.964 1.00 29.79 319 ASP A C 1
ATOM 4598 O O . ASP A 1 319 ? 1.396 -12.296 -9.510 1.00 23.85 319 ASP A O 1
ATOM 4607 N N . LEU A 1 320 ? 2.344 -13.439 -7.817 1.00 29.81 320 LEU A N 1
ATOM 4608 C CA . LEU A 1 320 ? 2.792 -12.239 -7.123 1.00 23.39 320 LEU A CA 1
ATOM 4609 C C . LEU A 1 320 ? 3.895 -11.596 -7.930 1.00 23.87 320 LEU A C 1
ATOM 4610 O O . LEU A 1 320 ? 3.950 -10.364 -8.087 1.00 21.81 320 LEU A O 1
ATOM 4626 N N . ILE A 1 321 ? 4.781 -12.436 -8.446 1.00 24.85 321 ILE A N 1
ATOM 4627 C CA . ILE A 1 321 ? 5.862 -11.947 -9.282 1.00 28.66 321 ILE A CA 1
ATOM 4628 C C . ILE A 1 321 ? 5.271 -11.290 -10.533 1.00 27.04 321 ILE A C 1
ATOM 4629 O O . ILE A 1 321 ? 5.693 -10.207 -10.927 1.00 20.50 321 ILE A O 1
ATOM 4645 N N . ASP A 1 322 ? 4.284 -11.929 -11.146 1.00 28.02 322 ASP A N 1
ATOM 4646 C CA . ASP A 1 322 ? 3.689 -11.361 -12.348 1.00 33.86 322 ASP A CA 1
ATOM 4647 C C . ASP A 1 322 ? 3.008 -10.003 -12.080 1.00 26.49 322 ASP A C 1
ATOM 4648 O O . ASP A 1 322 ? 3.051 -9.108 -12.924 1.00 18.07 322 ASP A O 1
ATOM 4657 N N . ALA A 1 323 ? 2.419 -9.841 -10.902 1.00 16.50 323 ALA A N 1
ATOM 4658 C CA . ALA A 1 323 ? 1.768 -8.593 -10.571 1.00 24.51 323 ALA A CA 1
ATOM 4659 C C . ALA A 1 323 ? 2.814 -7.519 -10.401 1.00 21.72 323 ALA A C 1
ATOM 4660 O O . ALA A 1 323 ? 2.612 -6.393 -10.822 1.00 23.69 323 ALA A O 1
ATOM 4667 N N . ALA A 1 324 ? 3.951 -7.867 -9.808 1.00 16.20 324 ALA A N 1
ATOM 4668 C CA . ALA A 1 324 ? 5.010 -6.885 -9.645 1.00 15.60 324 ALA A CA 1
ATOM 4669 C C . ALA A 1 324 ? 5.497 -6.442 -11.025 1.00 21.64 324 ALA A C 1
ATOM 4670 O O . ALA A 1 324 ? 5.546 -5.240 -11.343 1.00 16.91 324 ALA A O 1
ATOM 4677 N N . VAL A 1 325 ? 5.828 -7.430 -11.850 1.00 20.05 325 VAL A N 1
ATOM 4678 C CA . VAL A 1 325 ? 6.271 -7.191 -13.221 1.00 24.91 325 VAL A CA 1
ATOM 4679 C C . VAL A 1 325 ? 5.327 -6.268 -13.975 1.00 20.38 325 VAL A C 1
ATOM 4680 O O . VAL A 1 325 ? 5.755 -5.329 -14.639 1.00 19.18 325 VAL A O 1
ATOM 4693 N N . ALA A 1 326 ? 4.035 -6.527 -13.833 1.00 21.80 326 ALA A N 1
ATOM 4694 C CA . ALA A 1 326 ? 3.008 -5.753 -14.509 1.00 25.35 326 ALA A CA 1
ATOM 4695 C C . ALA A 1 326 ? 2.891 -4.329 -13.967 1.00 29.17 326 ALA A C 1
ATOM 4696 O O . ALA A 1 326 ? 2.285 -3.468 -14.598 1.00 27.50 326 ALA A O 1
ATOM 4703 N N . SER A 1 327 ? 3.451 -4.070 -12.791 1.00 26.52 327 SER A N 1
ATOM 4704 C CA . SER A 1 327 ? 3.363 -2.718 -12.236 1.00 22.62 327 SER A CA 1
ATOM 4705 C C . SER A 1 327 ? 4.235 -1.747 -13.028 1.00 21.79 327 SER A C 1
ATOM 4706 O O . SER A 1 327 ? 4.108 -0.534 -12.879 1.00 20.73 327 SER A O 1
ATOM 4714 N N . ASN A 1 328 ? 5.123 -2.277 -13.869 1.00 23.96 328 ASN A N 1
ATOM 4715 C CA . ASN A 1 328 ? 5.964 -1.405 -14.691 1.00 28.71 328 ASN A CA 1
ATOM 4716 C C . ASN A 1 328 ? 5.166 -0.828 -15.842 1.00 32.31 328 ASN A C 1
ATOM 4717 O O . ASN A 1 328 ? 4.311 -1.489 -16.419 1.00 31.18 328 ASN A O 1
ATOM 4728 N N . ASP A 1 329 ? 5.468 0.414 -16.166 1.00 38.17 329 ASP A N 1
ATOM 4729 C CA . ASP A 1 329 ? 4.750 1.122 -17.195 1.00 48.48 329 ASP A CA 1
ATOM 4730 C C . ASP A 1 329 ? 5.779 2.001 -17.893 1.00 42.25 329 ASP A C 1
ATOM 4731 O O . ASP A 1 329 ? 6.427 2.833 -17.267 1.00 43.66 329 ASP A O 1
ATOM 4740 N N . THR A 1 330 ? 5.959 1.764 -19.186 1.00 32.18 330 THR A N 1
ATOM 4741 C CA . THR A 1 330 ? 6.886 2.546 -19.987 1.00 38.22 330 THR A CA 1
ATOM 4742 C C . THR A 1 330 ? 6.126 3.311 -21.061 1.00 30.25 330 THR A C 1
ATOM 4743 O O . THR A 1 330 ? 5.392 2.721 -21.844 1.00 27.83 330 THR A O 1
ATOM 4754 N N . LYS A 1 331 ? 6.332 4.621 -21.114 1.00 28.37 331 LYS A N 1
ATOM 4755 C CA . LYS A 1 331 ? 5.747 5.428 -22.167 1.00 27.86 331 LYS A CA 1
ATOM 4756 C C . LYS A 1 331 ? 6.076 4.866 -23.540 1.00 27.54 331 LYS A C 1
ATOM 4757 O O . LYS A 1 331 ? 7.107 4.232 -23.751 1.00 29.67 331 LYS A O 1
ATOM 4776 N N . THR A 1 332 ? 5.191 5.131 -24.483 1.00 31.25 332 THR A N 1
ATOM 4777 C CA . THR A 1 332 ? 5.358 4.663 -25.855 1.00 31.90 332 THR A CA 1
ATOM 4778 C C . THR A 1 332 ? 6.702 5.019 -26.498 1.00 38.72 332 THR A C 1
ATOM 4779 O O . THR A 1 332 ? 7.157 6.160 -26.405 1.00 41.05 332 THR A O 1
ATOM 4790 N N . ASN A 1 333 ? 7.308 4.011 -27.133 1.00 48.64 333 ASN A N 1
ATOM 4791 C CA . ASN A 1 333 ? 8.524 4.120 -27.954 1.00 59.36 333 ASN A CA 1
ATOM 4792 C C . ASN A 1 333 ? 9.717 3.296 -27.445 1.00 59.45 333 ASN A C 1
ATOM 4793 O O . ASN A 1 333 ? 9.912 3.108 -26.245 1.00 60.23 333 ASN A O 1
ATOM 4804 N N . GLN B 1 25 ? 4.207 -9.463 32.178 1.00 49.45 25 GLN B N 1
ATOM 4805 C CA . GLN B 1 25 ? 3.755 -8.099 32.415 1.00 41.96 25 GLN B CA 1
ATOM 4806 C C . GLN B 1 25 ? 3.304 -7.925 33.877 1.00 33.82 25 GLN B C 1
ATOM 4807 O O . GLN B 1 25 ? 2.241 -7.365 34.156 1.00 30.74 25 GLN B O 1
ATOM 4820 N N . PRO B 1 26 ? 4.090 -8.440 34.820 1.00 29.43 26 PRO B N 1
ATOM 4821 C CA . PRO B 1 26 ? 3.646 -8.257 36.200 1.00 28.48 26 PRO B CA 1
ATOM 4822 C C . PRO B 1 26 ? 3.747 -6.791 36.596 1.00 20.93 26 PRO B C 1
ATOM 4823 O O . PRO B 1 26 ? 4.509 -6.031 36.011 1.00 19.72 26 PRO B O 1
ATOM 4834 N N . ILE B 1 27 ? 2.965 -6.386 37.574 1.00 18.20 27 ILE B N 1
ATOM 4835 C CA . ILE B 1 27 ? 3.085 -5.025 38.077 1.00 22.93 27 ILE B CA 1
ATOM 4836 C C . ILE B 1 27 ? 4.089 -5.092 39.192 1.00 16.49 27 ILE B C 1
ATOM 4837 O O . ILE B 1 27 ? 3.903 -5.842 40.145 1.00 13.68 27 ILE B O 1
ATOM 4853 N N . VAL B 1 28 ? 5.161 -4.331 39.066 1.00 16.33 28 VAL B N 1
ATOM 4854 C CA . VAL B 1 28 ? 6.194 -4.307 40.084 1.00 15.14 28 VAL B CA 1
ATOM 4855 C C . VAL B 1 28 ? 5.827 -3.282 41.185 1.00 17.31 28 VAL B C 1
ATOM 4856 O O . VAL B 1 28 ? 5.527 -2.142 40.903 1.00 25.37 28 VAL B O 1
ATOM 4869 N N . VAL B 1 29 ? 5.842 -3.740 42.425 1.00 18.04 29 VAL B N 1
ATOM 4870 C CA . VAL B 1 29 ? 5.522 -2.956 43.612 1.00 19.41 29 VAL B CA 1
ATOM 4871 C C . VAL B 1 29 ? 6.767 -3.037 44.488 1.00 17.73 29 VAL B C 1
ATOM 4872 O O . VAL B 1 29 ? 7.292 -4.108 44.692 1.00 19.07 29 VAL B O 1
ATOM 4885 N N . LYS B 1 30 ? 7.281 -1.901 44.951 1.00 14.70 30 LYS B N 1
ATOM 4886 C CA . LYS B 1 30 ? 8.495 -1.924 45.745 1.00 6.67 30 LYS B CA 1
ATOM 4887 C C . LYS B 1 30 ? 8.256 -1.524 47.205 1.00 12.97 30 LYS B C 1
ATOM 4888 O O . LYS B 1 30 ? 7.533 -0.582 47.475 1.00 16.31 30 LYS B O 1
ATOM 4907 N N . PHE B 1 31 ? 8.937 -2.224 48.113 1.00 14.24 31 PHE B N 1
ATOM 4908 C CA . PHE B 1 31 ? 8.827 -2.027 49.542 1.00 12.86 31 PHE B CA 1
ATOM 4909 C C . PHE B 1 31 ? 10.245 -1.783 50.042 1.00 15.80 31 PHE B C 1
ATOM 4910 O O . PHE B 1 31 ? 11.103 -2.678 49.984 1.00 16.99 31 PHE B O 1
ATOM 4927 N N . SER B 1 32 ? 10.525 -0.572 50.503 1.00 9.31 32 SER B N 1
ATOM 4928 C CA . SER B 1 32 ? 11.858 -0.279 51.004 1.00 4.66 32 SER B CA 1
ATOM 4929 C C . SER B 1 32 ? 11.826 -0.019 52.519 1.00 7.89 32 SER B C 1
ATOM 4930 O O . SER B 1 32 ? 10.860 0.532 53.041 1.00 6.47 32 SER B O 1
ATOM 4938 N N . HIS B 1 33 ? 12.880 -0.445 53.204 1.00 4.87 33 HIS B N 1
ATOM 4939 C CA . HIS B 1 33 ? 13.094 -0.148 54.600 1.00 14.27 33 HIS B CA 1
ATOM 4940 C C . HIS B 1 33 ? 14.613 -0.184 54.884 1.00 13.92 33 HIS B C 1
ATOM 4941 O O . HIS B 1 33 ? 15.437 -0.504 53.982 1.00 8.68 33 HIS B O 1
ATOM 4956 N N . VAL B 1 34 ? 14.949 0.166 56.130 1.00 10.28 34 VAL B N 1
ATOM 4957 C CA . VAL B 1 34 ? 16.328 0.400 56.586 1.00 7.29 34 VAL B CA 1
ATOM 4958 C C . VAL B 1 34 ? 16.888 -0.642 57.546 1.00 10.74 34 VAL B C 1
ATOM 4959 O O . VAL B 1 34 ? 18.045 -0.516 57.977 1.00 11.54 34 VAL B O 1
ATOM 4972 N N . VAL B 1 35 ? 16.085 -1.642 57.904 1.00 14.31 35 VAL B N 1
ATOM 4973 C CA . VAL B 1 35 ? 16.550 -2.749 58.766 1.00 10.47 35 VAL B CA 1
ATOM 4974 C C . VAL B 1 35 ? 17.022 -4.015 58.042 1.00 14.28 35 VAL B C 1
ATOM 4975 O O . VAL B 1 35 ? 16.932 -4.134 56.808 1.00 11.00 35 VAL B O 1
ATOM 4988 N N . ALA B 1 36 ? 17.576 -4.940 58.816 1.00 10.48 36 ALA B N 1
ATOM 4989 C CA . ALA B 1 36 ? 18.015 -6.208 58.266 1.00 14.62 36 ALA B CA 1
ATOM 4990 C C . ALA B 1 36 ? 16.815 -7.140 58.000 1.00 9.85 36 ALA B C 1
ATOM 4991 O O . ALA B 1 36 ? 15.725 -6.906 58.484 1.00 11.84 36 ALA B O 1
ATOM 4998 N N . ASP B 1 37 ? 16.996 -8.170 57.170 1.00 10.33 37 ASP B N 1
ATOM 4999 C CA . ASP B 1 37 ? 15.901 -9.111 56.888 1.00 12.92 37 ASP B CA 1
ATOM 5000 C C . ASP B 1 37 ? 15.463 -9.877 58.143 1.00 12.29 37 ASP B C 1
ATOM 5001 O O . ASP B 1 37 ? 14.260 -10.116 58.356 1.00 13.47 37 ASP B O 1
ATOM 5010 N N . ASN B 1 38 ? 16.421 -10.303 58.958 1.00 9.72 38 ASN B N 1
ATOM 5011 C CA . ASN B 1 38 ? 16.060 -11.118 60.129 1.00 9.36 38 ASN B CA 1
ATOM 5012 C C . ASN B 1 38 ? 15.671 -10.244 61.323 1.00 13.92 38 ASN B C 1
ATOM 5013 O O . ASN B 1 38 ? 16.335 -10.250 62.343 1.00 11.08 38 ASN B O 1
ATOM 5024 N N . THR B 1 39 ? 14.578 -9.491 61.163 1.00 13.40 39 THR B N 1
ATOM 5025 C CA . THR B 1 39 ? 14.072 -8.592 62.188 1.00 9.08 39 THR B CA 1
ATOM 5026 C C . THR B 1 39 ? 12.537 -8.557 62.065 1.00 12.30 39 THR B C 1
ATOM 5027 O O . THR B 1 39 ? 11.962 -9.041 61.076 1.00 12.14 39 THR B O 1
ATOM 5038 N N . PRO B 1 40 ? 11.869 -7.967 63.054 1.00 5.13 40 PRO B N 1
ATOM 5039 C CA . PRO B 1 40 ? 10.421 -7.789 63.062 1.00 9.29 40 PRO B CA 1
ATOM 5040 C C . PRO B 1 40 ? 9.865 -7.149 61.815 1.00 4.72 40 PRO B C 1
ATOM 5041 O O . PRO B 1 40 ? 8.883 -7.649 61.275 1.00 13.58 40 PRO B O 1
ATOM 5052 N N . LYS B 1 41 ? 10.453 -6.059 61.372 1.00 7.47 41 LYS B N 1
ATOM 5053 C CA . LYS B 1 41 ? 9.988 -5.396 60.154 1.00 4.61 41 LYS B CA 1
ATOM 5054 C C . LYS B 1 41 ? 10.447 -6.165 58.926 1.00 8.01 41 LYS B C 1
ATOM 5055 O O . LYS B 1 41 ? 9.683 -6.369 57.996 1.00 12.80 41 LYS B O 1
ATOM 5074 N N . GLY B 1 42 ? 11.688 -6.634 58.932 1.00 10.14 42 GLY B N 1
ATOM 5075 C CA . GLY B 1 42 ? 12.216 -7.356 57.790 1.00 10.99 42 GLY B CA 1
ATOM 5076 C C . GLY B 1 42 ? 11.445 -8.619 57.485 1.00 10.13 42 GLY B C 1
ATOM 5077 O O . GLY B 1 42 ? 11.160 -8.926 56.319 1.00 5.25 42 GLY B O 1
ATOM 5081 N N . GLN B 1 43 ? 11.137 -9.399 58.523 1.00 7.77 43 GLN B N 1
ATOM 5082 C CA . GLN B 1 43 ? 10.384 -10.622 58.307 1.00 8.38 43 GLN B CA 1
ATOM 5083 C C . GLN B 1 43 ? 8.900 -10.320 57.907 1.00 7.70 43 GLN B C 1
ATOM 5084 O O . GLN B 1 43 ? 8.271 -11.054 57.119 1.00 14.55 43 GLN B O 1
ATOM 5098 N N . ALA B 1 44 ? 8.299 -9.246 58.410 1.00 10.07 44 ALA B N 1
ATOM 5099 C CA . ALA B 1 44 ? 6.930 -8.940 57.975 1.00 7.53 44 ALA B CA 1
ATOM 5100 C C . ALA B 1 44 ? 6.887 -8.547 56.475 1.00 10.54 44 ALA B C 1
ATOM 5101 O O . ALA B 1 44 ? 5.979 -8.929 55.761 1.00 12.60 44 ALA B O 1
ATOM 5108 N N . ALA B 1 45 ? 7.894 -7.815 56.012 1.00 12.13 45 ALA B N 1
ATOM 5109 C CA . ALA B 1 45 ? 7.933 -7.329 54.630 1.00 13.01 45 ALA B CA 1
ATOM 5110 C C . ALA B 1 45 ? 8.084 -8.514 53.663 1.00 10.55 45 ALA B C 1
ATOM 5111 O O . ALA B 1 45 ? 7.470 -8.524 52.601 1.00 16.82 45 ALA B O 1
ATOM 5118 N N . ILE B 1 46 ? 8.904 -9.497 54.051 1.00 9.24 46 ILE B N 1
ATOM 5119 C CA . ILE B 1 46 ? 9.079 -10.724 53.267 1.00 9.85 46 ILE B CA 1
ATOM 5120 C C . ILE B 1 46 ? 7.791 -11.524 53.254 1.00 10.31 46 ILE B C 1
ATOM 5121 O O . ILE B 1 46 ? 7.421 -12.059 52.227 1.00 13.06 46 ILE B O 1
ATOM 5137 N N . LYS B 1 47 ? 7.072 -11.546 54.365 1.00 12.90 47 LYS B N 1
ATOM 5138 C CA . LYS B 1 47 ? 5.776 -12.248 54.411 1.00 11.85 47 LYS B CA 1
ATOM 5139 C C . LYS B 1 47 ? 4.748 -11.555 53.527 1.00 16.99 47 LYS B C 1
ATOM 5140 O O . LYS B 1 47 ? 3.981 -12.220 52.838 1.00 13.43 47 LYS B O 1
ATOM 5159 N N . PHE B 1 48 ? 4.716 -10.221 53.572 1.00 11.17 48 PHE B N 1
ATOM 5160 C CA . PHE B 1 48 ? 3.820 -9.458 52.718 1.00 18.48 48 PHE B CA 1
ATOM 5161 C C . PHE B 1 48 ? 4.119 -9.768 51.246 1.00 13.87 48 PHE B C 1
ATOM 5162 O O . PHE B 1 48 ? 3.189 -9.948 50.450 1.00 12.96 48 PHE B O 1
ATOM 5179 N N . LYS B 1 49 ? 5.409 -9.809 50.879 1.00 7.13 49 LYS B N 1
ATOM 5180 C CA . LYS B 1 49 ? 5.815 -10.170 49.510 1.00 14.48 49 LYS B CA 1
ATOM 5181 C C . LYS B 1 49 ? 5.295 -11.551 49.119 1.00 13.70 49 LYS B C 1
ATOM 5182 O O . LYS B 1 49 ? 4.765 -11.722 48.014 1.00 15.74 49 LYS B O 1
ATOM 5201 N N . GLU B 1 50 ? 5.472 -12.528 50.005 1.00 13.31 50 GLU B N 1
ATOM 5202 C CA . GLU B 1 50 ? 5.091 -13.916 49.711 1.00 21.06 50 GLU B CA 1
ATOM 5203 C C . GLU B 1 50 ? 3.597 -13.950 49.407 1.00 18.94 50 GLU B C 1
ATOM 5204 O O . GLU B 1 50 ? 3.191 -14.456 48.389 1.00 21.20 50 GLU B O 1
ATOM 5216 N N . LEU B 1 51 ? 2.795 -13.331 50.264 1.00 15.51 51 LEU B N 1
ATOM 5217 C CA . LEU B 1 51 ? 1.336 -13.432 50.170 1.00 15.81 51 LEU B CA 1
ATOM 5218 C C . LEU B 1 51 ? 0.736 -12.538 49.098 1.00 18.89 51 LEU B C 1
ATOM 5219 O O . LEU B 1 51 ? -0.263 -12.890 48.510 1.00 20.88 51 LEU B O 1
ATOM 5235 N N . ALA B 1 52 ? 1.346 -11.380 48.845 1.00 13.44 52 ALA B N 1
ATOM 5236 C CA . ALA B 1 52 ? 0.857 -10.471 47.809 1.00 12.56 52 ALA B CA 1
ATOM 5237 C C . ALA B 1 52 ? 0.985 -11.152 46.453 1.00 14.79 52 ALA B C 1
ATOM 5238 O O . ALA B 1 52 ? 0.057 -11.133 45.651 1.00 15.91 52 ALA B O 1
ATOM 5245 N N . GLU B 1 53 ? 2.134 -11.789 46.226 1.00 11.55 53 GLU B N 1
ATOM 5246 C CA . GLU B 1 53 ? 2.386 -12.522 44.988 1.00 8.97 53 GLU B CA 1
ATOM 5247 C C . GLU B 1 53 ? 1.482 -13.759 44.846 1.00 17.60 53 GLU B C 1
ATOM 5248 O O . GLU B 1 53 ? 1.030 -14.074 43.763 1.00 23.52 53 GLU B O 1
ATOM 5260 N N . LYS B 1 54 ? 1.221 -14.460 45.943 1.00 20.09 54 LYS B N 1
ATOM 5261 C CA . LYS B 1 54 ? 0.301 -15.594 45.925 1.00 25.01 54 LYS B CA 1
ATOM 5262 C C . LYS B 1 54 ? -1.186 -15.159 45.687 1.00 25.59 54 LYS B C 1
ATOM 5263 O O . LYS B 1 54 ? -1.840 -15.650 44.776 1.00 22.69 54 LYS B O 1
ATOM 5282 N N . TYR B 1 55 ? -1.698 -14.217 46.475 1.00 22.24 55 TYR B N 1
ATOM 5283 C CA . TYR B 1 55 ? -3.101 -13.787 46.359 1.00 16.31 55 TYR B CA 1
ATOM 5284 C C . TYR B 1 55 ? -3.427 -13.052 45.048 1.00 21.69 55 TYR B C 1
ATOM 5285 O O . TYR B 1 55 ? -4.595 -12.996 44.624 1.00 24.91 55 TYR B O 1
ATOM 5303 N N . THR B 1 56 ? -2.422 -12.479 44.402 1.00 17.48 56 THR B N 1
ATOM 5304 C CA . THR B 1 56 ? -2.636 -11.893 43.073 1.00 19.45 56 THR B CA 1
ATOM 5305 C C . THR B 1 56 ? -2.312 -12.885 41.954 1.00 20.40 56 THR B C 1
ATOM 5306 O O . THR B 1 56 ? -2.247 -12.510 40.797 1.00 21.16 56 THR B O 1
ATOM 5317 N N . ASN B 1 57 ? -2.067 -14.144 42.300 1.00 27.51 57 ASN B N 1
ATOM 5318 C CA . ASN B 1 57 ? -1.606 -15.121 41.318 1.00 26.36 57 ASN B CA 1
ATOM 5319 C C . ASN B 1 57 ? -0.488 -14.627 40.416 1.00 27.04 57 ASN B C 1
ATOM 5320 O O . ASN B 1 57 ? -0.498 -14.909 39.208 1.00 26.45 57 ASN B O 1
ATOM 5331 N N . GLY B 1 58 ? 0.470 -13.881 40.966 1.00 23.93 58 GLY B N 1
ATOM 5332 C CA . GLY B 1 58 ? 1.581 -13.409 40.165 1.00 20.04 58 GLY B CA 1
ATOM 5333 C C . GLY B 1 58 ? 1.358 -12.155 39.348 1.00 24.44 58 GLY B C 1
ATOM 5334 O O . GLY B 1 58 ? 2.288 -11.700 38.678 1.00 24.50 58 GLY B O 1
ATOM 5338 N N . LYS B 1 59 ? 0.161 -11.569 39.403 1.00 26.28 59 LYS B N 1
ATOM 5339 C CA . LYS B 1 59 ? -0.087 -10.311 38.717 1.00 22.23 59 LYS B CA 1
ATOM 5340 C C . LYS B 1 59 ? 0.799 -9.209 39.267 1.00 19.54 59 LYS B C 1
ATOM 5341 O O . LYS B 1 59 ? 1.197 -8.294 38.529 1.00 14.58 59 LYS B O 1
ATOM 5360 N N . VAL B 1 60 ? 1.052 -9.272 40.571 1.00 16.44 60 VAL B N 1
ATOM 5361 C CA . VAL B 1 60 ? 1.930 -8.327 41.252 1.00 20.96 60 VAL B CA 1
ATOM 5362 C C . VAL B 1 60 ? 3.213 -9.001 41.729 1.00 16.07 60 VAL B C 1
ATOM 5363 O O . VAL B 1 60 ? 3.178 -10.093 42.272 1.00 20.68 60 VAL B O 1
ATOM 5376 N N . LYS B 1 61 ? 4.332 -8.321 41.533 1.00 15.63 61 LYS B N 1
ATOM 5377 C CA . LYS B 1 61 ? 5.658 -8.770 41.996 1.00 16.65 61 LYS B CA 1
ATOM 5378 C C . LYS B 1 61 ? 6.171 -7.758 43.025 1.00 9.65 61 LYS B C 1
ATOM 5379 O O . LYS B 1 61 ? 6.317 -6.579 42.709 1.00 14.38 61 LYS B O 1
ATOM 5398 N N . VAL B 1 62 ? 6.440 -8.204 44.244 1.00 16.52 62 VAL B N 1
ATOM 5399 C CA . VAL B 1 62 ? 6.890 -7.281 45.288 1.00 20.37 62 VAL B CA 1
ATOM 5400 C C . VAL B 1 62 ? 8.392 -7.431 45.505 1.00 19.45 62 VAL B C 1
ATOM 5401 O O . VAL B 1 62 ? 8.883 -8.503 45.838 1.00 19.88 62 VAL B O 1
ATOM 5414 N N . GLU B 1 63 ? 9.114 -6.346 45.282 1.00 13.84 63 GLU B N 1
ATOM 5415 C CA . GLU B 1 63 ? 10.555 -6.323 45.449 1.00 12.58 63 GLU B CA 1
ATOM 5416 C C . GLU B 1 63 ? 10.848 -5.652 46.784 1.00 10.34 63 GLU B C 1
ATOM 5417 O O . GLU B 1 63 ? 10.488 -4.490 46.978 1.00 14.63 63 GLU B O 1
ATOM 5429 N N . VAL B 1 64 ? 11.463 -6.388 47.704 1.00 7.74 64 VAL B N 1
ATOM 5430 C CA . VAL B 1 64 ? 11.789 -5.836 49.001 1.00 6.50 64 VAL B CA 1
ATOM 5431 C C . VAL B 1 64 ? 13.267 -5.441 49.080 1.00 11.98 64 VAL B C 1
ATOM 5432 O O . VAL B 1 64 ? 14.129 -6.238 48.758 1.00 8.65 64 VAL B O 1
ATOM 5445 N N . TYR B 1 65 ? 13.526 -4.196 49.502 1.00 6.62 65 TYR B N 1
ATOM 5446 C CA . TYR B 1 65 ? 14.875 -3.652 49.632 1.00 8.78 65 TYR B CA 1
ATOM 5447 C C . TYR B 1 65 ? 15.183 -3.312 51.076 1.00 13.68 65 TYR B C 1
ATOM 5448 O O . TYR B 1 65 ? 14.829 -2.200 51.540 1.00 9.29 65 TYR B O 1
ATOM 5466 N N . PRO B 1 66 ? 15.849 -4.254 51.791 1.00 10.21 66 PRO B N 1
ATOM 5467 C CA . PRO B 1 66 ? 16.243 -4.007 53.177 1.00 12.97 66 PRO B CA 1
ATOM 5468 C C . PRO B 1 66 ? 17.446 -3.090 53.247 1.00 7.51 66 PRO B C 1
ATOM 5469 O O . PRO B 1 66 ? 18.003 -2.711 52.207 1.00 6.16 66 PRO B O 1
ATOM 5480 N N . ASN B 1 67 ? 17.829 -2.745 54.468 1.00 4.82 67 ASN B N 1
ATOM 5481 C CA . ASN B 1 67 ? 19.085 -2.055 54.748 1.00 9.26 67 ASN B CA 1
ATOM 5482 C C . ASN B 1 67 ? 19.399 -0.789 53.945 1.00 6.57 67 ASN B C 1
ATOM 5483 O O . ASN B 1 67 ? 20.582 -0.463 53.715 1.00 7.46 67 ASN B O 1
ATOM 5494 N N . SER B 1 68 ? 18.355 -0.071 53.573 1.00 6.26 68 SER B N 1
ATOM 5495 C CA . SER B 1 68 ? 18.494 1.226 52.911 1.00 8.34 68 SER B CA 1
ATOM 5496 C C . SER B 1 68 ? 19.120 1.078 51.526 1.00 13.42 68 SER B C 1
ATOM 5497 O O . SER B 1 68 ? 19.680 2.049 50.983 1.00 12.46 68 SER B O 1
ATOM 5505 N N A GLN B 1 69 ? 19.041 -0.110 50.941 0.17 13.10 69 GLN B N 1
ATOM 5506 N N B GLN B 1 69 ? 19.040 -0.129 50.978 0.83 12.11 69 GLN B N 1
ATOM 5507 C CA A GLN B 1 69 ? 19.674 -0.331 49.642 0.17 13.74 69 GLN B CA 1
ATOM 5508 C CA B GLN B 1 69 ? 19.606 -0.418 49.649 0.83 13.60 69 GLN B CA 1
ATOM 5509 C C A GLN B 1 69 ? 18.982 0.447 48.523 0.17 14.35 69 GLN B C 1
ATOM 5510 C C B GLN B 1 69 ? 18.982 0.448 48.558 0.83 13.80 69 GLN B C 1
ATOM 5511 O O A GLN B 1 69 ? 19.621 0.811 47.536 0.17 14.58 69 GLN B O 1
ATOM 5512 O O B GLN B 1 69 ? 19.650 0.850 47.613 0.83 14.86 69 GLN B O 1
ATOM 5539 N N . LEU B 1 70 ? 17.684 0.705 48.664 1.00 14.47 70 LEU B N 1
ATOM 5540 C CA . LEU B 1 70 ? 16.982 1.506 47.664 1.00 9.25 70 LEU B CA 1
ATOM 5541 C C . LEU B 1 70 ? 16.806 2.947 48.167 1.00 13.76 70 LEU B C 1
ATOM 5542 O O . LEU B 1 70 ? 17.222 3.894 47.517 1.00 14.16 70 LEU B O 1
ATOM 5559 N N . PHE B 1 71 ? 16.184 3.102 49.324 1.00 10.30 71 PHE B N 1
ATOM 5560 C CA . PHE B 1 71 ? 16.020 4.405 49.947 1.00 13.20 71 PHE B CA 1
ATOM 5561 C C . PHE B 1 71 ? 16.191 4.206 51.453 1.00 14.44 71 PHE B C 1
ATOM 5562 O O . PHE B 1 71 ? 15.823 3.145 52.020 1.00 13.86 71 PHE B O 1
ATOM 5579 N N . GLY B 1 72 ? 16.742 5.226 52.090 1.00 18.68 72 GLY B N 1
ATOM 5580 C CA . GLY B 1 72 ? 16.899 5.232 53.536 1.00 17.79 72 GLY B CA 1
ATOM 5581 C C . GLY B 1 72 ? 15.992 6.266 54.142 1.00 18.65 72 GLY B C 1
ATOM 5582 O O . GLY B 1 72 ? 15.038 6.697 53.496 1.00 12.02 72 GLY B O 1
ATOM 5586 N N . ASP B 1 73 ? 16.279 6.642 55.383 1.00 14.42 73 ASP B N 1
ATOM 5587 C CA . ASP B 1 73 ? 15.492 7.609 56.130 1.00 16.18 73 ASP B CA 1
ATOM 5588 C C . ASP B 1 73 ? 15.275 8.922 55.363 1.00 15.24 73 ASP B C 1
ATOM 5589 O O . ASP B 1 73 ? 14.170 9.435 55.344 1.00 12.70 73 ASP B O 1
ATOM 5598 N N . ALA B 1 74 ? 16.334 9.475 54.778 1.00 14.34 74 ALA B N 1
ATOM 5599 C CA . ALA B 1 74 ? 16.249 10.826 54.201 1.00 19.78 74 ALA B CA 1
ATOM 5600 C C . ALA B 1 74 ? 15.253 10.986 53.050 1.00 13.96 74 ALA B C 1
ATOM 5601 O O . ALA B 1 74 ? 14.667 12.040 52.898 1.00 13.85 74 ALA B O 1
ATOM 5608 N N . LYS B 1 75 ? 15.124 9.978 52.192 1.00 11.37 75 LYS B N 1
ATOM 5609 C CA . LYS B 1 75 ? 14.353 10.123 50.957 1.00 14.51 75 LYS B CA 1
ATOM 5610 C C . LYS B 1 75 ? 13.119 9.228 50.835 1.00 16.79 75 LYS B C 1
ATOM 5611 O O . LYS B 1 75 ? 12.392 9.360 49.857 1.00 17.73 75 LYS B O 1
ATOM 5630 N N . GLU B 1 76 ? 12.873 8.304 51.779 1.00 13.02 76 GLU B N 1
ATOM 5631 C CA . GLU B 1 76 ? 11.762 7.369 51.566 1.00 7.84 76 GLU B CA 1
ATOM 5632 C C . GLU B 1 76 ? 10.392 8.067 51.441 1.00 11.42 76 GLU B C 1
ATOM 5633 O O . GLU B 1 76 ? 9.524 7.620 50.697 1.00 10.40 76 GLU B O 1
ATOM 5662 N N . GLU B 1 78 ? 9.683 10.993 50.268 1.00 11.64 78 GLU B N 1
ATOM 5663 C CA . GLU B 1 78 ? 9.680 11.619 48.927 1.00 10.08 78 GLU B CA 1
ATOM 5664 C C . GLU B 1 78 ? 9.458 10.528 47.884 1.00 8.66 78 GLU B C 1
ATOM 5665 O O . GLU B 1 78 ? 8.731 10.725 46.910 1.00 15.55 78 GLU B O 1
ATOM 5677 N N . ALA B 1 79 ? 10.100 9.379 48.095 1.00 8.65 79 ALA B N 1
ATOM 5678 C CA . ALA B 1 79 ? 10.010 8.295 47.155 1.00 10.28 79 ALA B CA 1
ATOM 5679 C C . ALA B 1 79 ? 8.574 7.789 47.057 1.00 7.67 79 ALA B C 1
ATOM 5680 O O . ALA B 1 79 ? 8.136 7.404 45.989 1.00 7.78 79 ALA B O 1
ATOM 5687 N N . VAL B 1 80 ? 7.872 7.751 48.175 1.00 6.97 80 VAL B N 1
ATOM 5688 C CA . VAL B 1 80 ? 6.446 7.411 48.160 1.00 8.24 80 VAL B CA 1
ATOM 5689 C C . VAL B 1 80 ? 5.586 8.458 47.437 1.00 7.36 80 VAL B C 1
ATOM 5690 O O . VAL B 1 80 ? 4.655 8.124 46.708 1.00 10.54 80 VAL B O 1
ATOM 5703 N N . ALA B 1 81 ? 5.873 9.727 47.704 1.00 10.80 81 ALA B N 1
ATOM 5704 C CA . ALA B 1 81 ? 5.145 10.833 47.096 1.00 14.27 81 ALA B CA 1
ATOM 5705 C C . ALA B 1 81 ? 5.317 10.804 45.582 1.00 14.01 81 ALA B C 1
ATOM 5706 O O . ALA B 1 81 ? 4.383 11.106 44.842 1.00 11.22 81 ALA B O 1
ATOM 5713 N N . LEU B 1 82 ? 6.495 10.404 45.123 1.00 5.59 82 LEU B N 1
ATOM 5714 C CA . LEU B 1 82 ? 6.780 10.373 43.676 1.00 9.19 82 LEU B CA 1
ATOM 5715 C C . LEU B 1 82 ? 6.428 9.072 42.948 1.00 18.56 82 LEU B C 1
ATOM 5716 O O . LEU B 1 82 ? 6.462 9.022 41.712 1.00 15.36 82 LEU B O 1
ATOM 5732 N N . GLY B 1 83 ? 6.115 8.025 43.703 1.00 15.49 83 GLY B N 1
ATOM 5733 C CA . GLY B 1 83 ? 5.819 6.722 43.134 1.00 11.50 83 GLY B CA 1
ATOM 5734 C C . GLY B 1 83 ? 7.058 5.860 42.867 1.00 14.17 83 GLY B C 1
ATOM 5735 O O . GLY B 1 83 ? 6.947 4.871 42.173 1.00 12.85 83 GLY B O 1
ATOM 5739 N N . ASP B 1 84 ? 8.222 6.211 43.408 1.00 9.64 84 ASP B N 1
ATOM 5740 C CA . ASP B 1 84 ? 9.431 5.367 43.204 1.00 14.09 84 ASP B CA 1
ATOM 5741 C C . ASP B 1 84 ? 9.426 4.168 44.142 1.00 17.72 84 ASP B C 1
ATOM 5742 O O . ASP B 1 84 ? 10.185 3.206 43.979 1.00 19.40 84 ASP B O 1
ATOM 5751 N N . VAL B 1 85 ? 8.573 4.237 45.143 1.00 11.74 85 VAL B N 1
ATOM 5752 C CA . VAL B 1 85 ? 8.383 3.116 46.029 1.00 12.00 85 VAL B CA 1
ATOM 5753 C C . VAL B 1 85 ? 6.922 3.130 46.493 1.00 9.25 85 VAL B C 1
ATOM 5754 O O . VAL B 1 85 ? 6.340 4.208 46.663 1.00 9.52 85 VAL B O 1
ATOM 5767 N N . GLN B 1 86 ? 6.354 1.945 46.697 1.00 9.52 86 GLN B N 1
ATOM 5768 C CA . GLN B 1 86 ? 4.913 1.797 46.949 1.00 12.83 86 GLN B CA 1
ATOM 5769 C C . GLN B 1 86 ? 4.623 1.614 48.453 1.00 14.37 86 GLN B C 1
ATOM 5770 O O . GLN B 1 86 ? 3.614 2.082 48.953 1.00 10.33 86 GLN B O 1
ATOM 5784 N N . PHE B 1 87 ? 5.527 0.962 49.173 1.00 9.90 87 PHE B N 1
ATOM 5785 C CA . PHE B 1 87 ? 5.313 0.682 50.588 1.00 8.94 87 PHE B CA 1
ATOM 5786 C C . PHE B 1 87 ? 6.575 1.024 51.360 1.00 11.75 87 PHE B C 1
ATOM 5787 O O . PHE B 1 87 ? 7.678 0.682 50.949 1.00 10.01 87 PHE B O 1
ATOM 5804 N N . ILE B 1 88 ? 6.395 1.656 52.515 1.00 6.36 88 ILE B N 1
ATOM 5805 C CA . ILE B 1 88 ? 7.504 1.913 53.435 1.00 7.71 88 ILE B CA 1
ATOM 5806 C C . ILE B 1 88 ? 6.913 1.698 54.830 1.00 5.75 88 ILE B C 1
ATOM 5807 O O . ILE B 1 88 ? 5.688 1.563 54.956 1.00 4.60 88 ILE B O 1
ATOM 5823 N N . ALA B 1 89 ? 7.740 1.620 55.856 1.00 7.45 89 ALA B N 1
ATOM 5824 C CA . ALA B 1 89 ? 7.234 1.406 57.230 1.00 11.29 89 ALA B CA 1
ATOM 5825 C C . ALA B 1 89 ? 8.167 2.044 58.248 1.00 15.07 89 ALA B C 1
ATOM 5826 O O . ALA B 1 89 ? 8.848 1.339 59.017 1.00 10.91 89 ALA B O 1
ATOM 5833 N N . PRO B 1 90 ? 8.196 3.387 58.264 1.00 12.45 90 PRO B N 1
ATOM 5834 C CA . PRO B 1 90 ? 9.130 4.128 59.104 1.00 14.32 90 PRO B CA 1
ATOM 5835 C C . PRO B 1 90 ? 8.773 4.035 60.573 1.00 9.92 90 PRO B C 1
ATOM 5836 O O . PRO B 1 90 ? 7.595 3.945 60.891 1.00 6.03 90 PRO B O 1
ATOM 5847 N N . SER B 1 91 ? 9.786 4.146 61.421 1.00 7.08 91 SER B N 1
ATOM 5848 C CA . SER B 1 91 ? 9.609 4.396 62.851 1.00 7.01 91 SER B CA 1
ATOM 5849 C C . SER B 1 91 ? 8.626 5.537 63.074 1.00 10.76 91 SER B C 1
ATOM 5850 O O . SER B 1 91 ? 8.647 6.533 62.345 1.00 6.94 91 SER B O 1
ATOM 5858 N N . LEU B 1 92 ? 7.833 5.420 64.125 1.00 10.71 92 LEU B N 1
ATOM 5859 C CA . LEU B 1 92 ? 6.805 6.423 64.420 1.00 14.44 92 LEU B CA 1
ATOM 5860 C C . LEU B 1 92 ? 7.441 7.732 64.872 1.00 14.97 92 LEU B C 1
ATOM 5861 O O . LEU B 1 92 ? 6.765 8.768 64.955 1.00 15.28 92 LEU B O 1
ATOM 5877 N N . SER B 1 93 ? 8.737 7.660 65.165 1.00 10.74 93 SER B N 1
ATOM 5878 C CA . SER B 1 93 ? 9.545 8.839 65.518 1.00 9.68 93 SER B CA 1
ATOM 5879 C C . SER B 1 93 ? 9.953 9.722 64.342 1.00 12.35 93 SER B C 1
ATOM 5880 O O . SER B 1 93 ? 10.575 10.765 64.550 1.00 18.02 93 SER B O 1
ATOM 5888 N N . LYS B 1 94 ? 9.610 9.328 63.122 1.00 11.10 94 LYS B N 1
ATOM 5889 C CA . LYS B 1 94 ? 10.107 10.008 61.918 1.00 10.66 94 LYS B CA 1
ATOM 5890 C C . LYS B 1 94 ? 9.105 10.825 61.112 1.00 14.19 94 LYS B C 1
ATOM 5891 O O . LYS B 1 94 ? 9.328 11.120 59.910 1.00 8.87 94 LYS B O 1
ATOM 5910 N N . PHE B 1 95 ? 8.035 11.226 61.782 1.00 9.37 95 PHE B N 1
ATOM 5911 C CA . PHE B 1 95 ? 6.943 11.920 61.137 1.00 9.48 95 PHE B CA 1
ATOM 5912 C C . PHE B 1 95 ? 6.687 13.380 61.597 1.00 16.32 95 PHE B C 1
ATOM 5913 O O . PHE B 1 95 ? 5.633 13.928 61.267 1.00 16.35 95 PHE B O 1
ATOM 5930 N N . ASP B 1 96 ? 7.604 14.020 62.336 1.00 13.40 96 ASP B N 1
ATOM 5931 C CA . ASP B 1 96 ? 7.288 15.363 62.887 1.00 18.48 96 ASP B CA 1
ATOM 5932 C C . ASP B 1 96 ? 7.348 16.517 61.857 1.00 13.80 96 ASP B C 1
ATOM 5933 O O . ASP B 1 96 ? 7.000 17.649 62.189 1.00 14.18 96 ASP B O 1
ATOM 5942 N N . LYS B 1 97 ? 7.707 16.211 60.606 1.00 15.02 97 LYS B N 1
ATOM 5943 C CA . LYS B 1 97 ? 7.569 17.183 59.513 1.00 11.86 97 LYS B CA 1
ATOM 5944 C C . LYS B 1 97 ? 6.231 17.076 58.807 1.00 14.03 97 LYS B C 1
ATOM 5945 O O . LYS B 1 97 ? 5.954 17.866 57.923 1.00 18.13 97 LYS B O 1
ATOM 5964 N N . PHE B 1 98 ? 5.386 16.124 59.201 1.00 13.25 98 PHE B N 1
ATOM 5965 C CA . PHE B 1 98 ? 4.143 15.870 58.490 1.00 17.77 98 PHE B CA 1
ATOM 5966 C C . PHE B 1 98 ? 2.930 16.052 59.375 1.00 16.74 98 PHE B C 1
ATOM 5967 O O . PHE B 1 98 ? 1.824 16.275 58.888 1.00 17.43 98 PHE B O 1
ATOM 5984 N N . THR B 1 99 ? 3.156 15.897 60.671 1.00 15.41 99 THR B N 1
ATOM 5985 C CA . THR B 1 99 ? 2.125 16.003 61.677 1.00 17.02 99 THR B CA 1
ATOM 5986 C C . THR B 1 99 ? 2.793 16.108 63.044 1.00 12.50 99 THR B C 1
ATOM 5987 O O . THR B 1 99 ? 3.961 15.684 63.248 1.00 14.15 99 THR B O 1
ATOM 5998 N N . LYS B 1 100 ? 2.075 16.714 63.975 1.00 10.75 100 LYS B N 1
ATOM 5999 C CA . LYS B 1 100 ? 2.561 16.869 65.334 1.00 14.18 100 LYS B CA 1
ATOM 6000 C C . LYS B 1 100 ? 1.893 15.926 66.318 1.00 11.23 100 LYS B C 1
ATOM 6001 O O . LYS B 1 100 ? 2.092 16.047 67.533 1.00 15.57 100 LYS B O 1
ATOM 6020 N N . GLN B 1 101 ? 1.067 15.005 65.824 1.00 15.89 101 GLN B N 1
ATOM 6021 C CA . GLN B 1 101 ? 0.367 14.085 66.727 1.00 16.51 101 GLN B CA 1
ATOM 6022 C C . GLN B 1 101 ? 1.057 12.730 66.908 1.00 13.93 101 GLN B C 1
ATOM 6023 O O . GLN B 1 101 ? 1.027 12.150 67.990 1.00 15.24 101 GLN B O 1
ATOM 6037 N N . ILE B 1 102 ? 1.617 12.177 65.839 1.00 11.82 102 ILE B N 1
ATOM 6038 C CA . ILE B 1 102 ? 2.280 10.868 65.931 1.00 16.78 102 ILE B CA 1
ATOM 6039 C C . ILE B 1 102 ? 3.496 10.877 66.877 1.00 13.93 102 ILE B C 1
ATOM 6040 O O . ILE B 1 102 ? 3.830 9.850 67.518 1.00 10.55 102 ILE B O 1
ATOM 6056 N N . GLN B 1 103 ? 4.157 12.028 66.979 1.00 11.73 103 GLN B N 1
ATOM 6057 C CA . GLN B 1 103 ? 5.310 12.151 67.877 1.00 13.19 103 GLN B CA 1
ATOM 6058 C C . GLN B 1 103 ? 4.953 11.817 69.345 1.00 12.93 103 GLN B C 1
ATOM 6059 O O . GLN B 1 103 ? 5.841 11.689 70.192 1.00 19.53 103 GLN B O 1
ATOM 6073 N N . VAL B 1 104 ? 3.670 11.649 69.651 1.00 16.94 104 VAL B N 1
ATOM 6074 C CA . VAL B 1 104 ? 3.269 11.163 70.975 1.00 17.61 104 VAL B CA 1
ATOM 6075 C C . VAL B 1 104 ? 3.977 9.847 71.356 1.00 13.11 104 VAL B C 1
ATOM 6076 O O . VAL B 1 104 ? 4.294 9.611 72.526 1.00 15.70 104 VAL B O 1
ATOM 6089 N N . PHE B 1 105 ? 4.227 8.990 70.378 1.00 9.49 105 PHE B N 1
ATOM 6090 C CA . PHE B 1 105 ? 4.909 7.704 70.651 1.00 16.23 105 PHE B CA 1
ATOM 6091 C C . PHE B 1 105 ? 6.364 7.847 71.138 1.00 16.90 105 PHE B C 1
ATOM 6092 O O . PHE B 1 105 ? 6.953 6.871 71.614 1.00 15.35 105 PHE B O 1
ATOM 6109 N N . ASP B 1 106 ? 6.964 9.024 70.952 1.00 16.60 106 ASP B N 1
ATOM 6110 C CA . ASP B 1 106 ? 8.377 9.241 71.305 1.00 11.58 106 ASP B CA 1
ATOM 6111 C C . ASP B 1 106 ? 8.564 9.623 72.762 1.00 15.03 106 ASP B C 1
ATOM 6112 O O . ASP B 1 106 ? 9.687 9.695 73.230 1.00 14.39 106 ASP B O 1
ATOM 6121 N N . LEU B 1 107 ? 7.487 9.919 73.477 1.00 10.70 107 LEU B N 1
ATOM 6122 C CA . LEU B 1 107 ? 7.647 10.418 74.839 1.00 11.28 107 LEU B CA 1
ATOM 6123 C C . LEU B 1 107 ? 8.245 9.285 75.681 1.00 11.70 107 LEU B C 1
ATOM 6124 O O . LEU B 1 107 ? 7.762 8.176 75.696 1.00 19.47 107 LEU B O 1
ATOM 6140 N N . PRO B 1 108 ? 9.352 9.570 76.336 1.00 16.09 108 PRO B N 1
ATOM 6141 C CA . PRO B 1 108 ? 10.050 8.590 77.161 1.00 18.10 108 PRO B CA 1
ATOM 6142 C C . PRO B 1 108 ? 9.225 8.096 78.343 1.00 20.20 108 PRO B C 1
ATOM 6143 O O . PRO B 1 108 ? 8.588 8.875 79.046 1.00 11.21 108 PRO B O 1
ATOM 6154 N N . PHE B 1 109 ? 9.295 6.788 78.555 1.00 10.22 109 PHE B N 1
ATOM 6155 C CA . PHE B 1 109 ? 8.592 6.100 79.632 1.00 14.51 109 PHE B CA 1
ATOM 6156 C C . PHE B 1 109 ? 7.057 6.247 79.530 1.00 20.33 109 PHE B C 1
ATOM 6157 O O . PHE B 1 109 ? 6.343 6.086 80.517 1.00 18.59 109 PHE B O 1
ATOM 6174 N N . LEU B 1 110 ? 6.558 6.523 78.321 1.00 18.12 110 LEU B N 1
ATOM 6175 C CA . LEU B 1 110 ? 5.121 6.545 78.106 1.00 17.69 110 LEU B CA 1
ATOM 6176 C C . LEU B 1 110 ? 4.500 5.150 78.212 1.00 21.08 110 LEU B C 1
ATOM 6177 O O . LEU B 1 110 ? 3.491 4.974 78.908 1.00 19.98 110 LEU B O 1
ATOM 6193 N N . PHE B 1 111 ? 5.091 4.171 77.517 1.00 15.60 111 PHE B N 1
ATOM 6194 C CA . PHE B 1 111 ? 4.589 2.807 77.534 1.00 16.84 111 PHE B CA 1
ATOM 6195 C C . PHE B 1 111 ? 5.478 1.881 78.384 1.00 23.35 111 PHE B C 1
ATOM 6196 O O . PHE B 1 111 ? 6.728 1.906 78.284 1.00 16.75 111 PHE B O 1
ATOM 6213 N N . ASN B 1 112 ? 4.832 1.062 79.219 1.00 27.95 112 ASN B N 1
ATOM 6214 C CA . ASN B 1 112 ? 5.559 0.090 80.034 1.00 27.12 112 ASN B CA 1
ATOM 6215 C C . ASN B 1 112 ? 6.043 -1.055 79.171 1.00 24.07 112 ASN B C 1
ATOM 6216 O O . ASN B 1 112 ? 7.137 -1.581 79.382 1.00 29.93 112 ASN B O 1
ATOM 6227 N N . ASP B 1 113 ? 5.244 -1.431 78.180 1.00 20.14 113 ASP B N 1
ATOM 6228 C CA . ASP B 1 113 ? 5.634 -2.519 77.313 1.00 22.98 113 ASP B CA 1
ATOM 6229 C C . ASP B 1 113 ? 4.910 -2.490 75.984 1.00 22.33 113 ASP B C 1
ATOM 6230 O O . ASP B 1 113 ? 4.053 -1.610 75.739 1.00 18.41 113 ASP B O 1
ATOM 6239 N N . ILE B 1 114 ? 5.261 -3.451 75.130 1.00 19.11 114 ILE B N 1
ATOM 6240 C CA . ILE B 1 114 ? 4.658 -3.570 73.816 1.00 26.08 114 ILE B CA 1
ATOM 6241 C C . ILE B 1 114 ? 3.138 -3.775 73.878 1.00 23.27 114 ILE B C 1
ATOM 6242 O O . ILE B 1 114 ? 2.409 -3.252 73.030 1.00 19.16 114 ILE B O 1
ATOM 6258 N N . ALA B 1 115 ? 2.662 -4.511 74.879 1.00 21.88 115 ALA B N 1
ATOM 6259 C CA . ALA B 1 115 ? 1.225 -4.763 75.052 1.00 15.85 115 ALA B CA 1
ATOM 6260 C C . ALA B 1 115 ? 0.429 -3.451 75.184 1.00 14.28 115 ALA B C 1
ATOM 6261 O O . ALA B 1 115 ? -0.686 -3.314 74.683 1.00 21.51 115 ALA B O 1
ATOM 6268 N N . ALA B 1 116 ? 0.991 -2.504 75.912 1.00 16.04 116 ALA B N 1
ATOM 6269 C CA . ALA B 1 116 ? 0.322 -1.241 76.120 1.00 18.10 116 ALA B CA 1
ATOM 6270 C C . ALA B 1 116 ? 0.387 -0.465 74.829 1.00 18.11 116 ALA B C 1
ATOM 6271 O O . ALA B 1 116 ? -0.572 0.188 74.468 1.00 19.25 116 ALA B O 1
ATOM 6278 N N . VAL B 1 117 ? 1.526 -0.515 74.143 1.00 22.29 117 VAL B N 1
ATOM 6279 C CA . VAL B 1 117 ? 1.656 0.190 72.868 1.00 18.79 117 VAL B CA 1
ATOM 6280 C C . VAL B 1 117 ? 0.581 -0.325 71.950 1.00 15.38 117 VAL B C 1
ATOM 6281 O O . VAL B 1 117 ? -0.102 0.436 71.279 1.00 19.60 117 VAL B O 1
ATOM 6294 N N . ASP B 1 118 ? 0.414 -1.641 71.962 1.00 14.05 118 ASP B N 1
ATOM 6295 C CA . ASP B 1 118 ? -0.511 -2.313 71.061 1.00 12.96 118 ASP B CA 1
ATOM 6296 C C . ASP B 1 118 ? -1.977 -1.926 71.353 1.00 13.61 118 ASP B C 1
ATOM 6297 O O . ASP B 1 118 ? -2.771 -1.695 70.428 1.00 13.90 118 ASP B O 1
ATOM 6306 N N . ARG B 1 119 ? -2.315 -1.825 72.632 1.00 16.33 119 ARG B N 1
ATOM 6307 C CA . ARG B 1 119 ? -3.637 -1.349 73.036 1.00 21.87 119 ARG B CA 1
ATOM 6308 C C . ARG B 1 119 ? -3.873 0.086 72.563 1.00 18.58 119 ARG B C 1
ATOM 6309 O O . ARG B 1 119 ? -4.947 0.399 72.065 1.00 17.81 119 ARG B O 1
ATOM 6330 N N . PHE B 1 120 ? -2.870 0.950 72.716 1.00 15.11 120 PHE B N 1
ATOM 6331 C CA . PHE B 1 120 ? -3.011 2.314 72.264 1.00 20.07 120 PHE B CA 1
ATOM 6332 C C . PHE B 1 120 ? -3.208 2.365 70.756 1.00 16.84 120 PHE B C 1
ATOM 6333 O O . PHE B 1 120 ? -4.082 3.075 70.257 1.00 18.97 120 PHE B O 1
ATOM 6350 N N . GLN B 1 121 ? -2.405 1.605 70.020 1.00 17.33 121 GLN B N 1
ATOM 6351 C CA . GLN B 1 121 ? -2.519 1.604 68.566 1.00 15.13 121 GLN B CA 1
ATOM 6352 C C . GLN B 1 121 ? -3.915 1.110 68.105 1.00 14.90 121 GLN B C 1
ATOM 6353 O O . GLN B 1 121 ? -4.459 1.615 67.130 1.00 13.32 121 GLN B O 1
ATOM 6367 N N . ALA B 1 122 ? -4.487 0.139 68.816 1.00 14.95 122 ALA B N 1
ATOM 6368 C CA . ALA B 1 122 ? -5.786 -0.433 68.437 1.00 17.94 122 ALA B CA 1
ATOM 6369 C C . ALA B 1 122 ? -6.966 0.495 68.761 1.00 16.34 122 ALA B C 1
ATOM 6370 O O . ALA B 1 122 ? -8.001 0.469 68.087 1.00 26.16 122 ALA B O 1
ATOM 6377 N N . GLY B 1 123 ? -6.813 1.318 69.788 1.00 21.93 123 GLY B N 1
ATOM 6378 C CA . GLY B 1 123 ? -7.873 2.219 70.229 1.00 24.43 123 GLY B CA 1
ATOM 6379 C C . GLY B 1 123 ? -8.142 3.363 69.262 1.00 27.85 123 GLY B C 1
ATOM 6380 O O . GLY B 1 123 ? -7.516 3.479 68.201 1.00 22.83 123 GLY B O 1
ATOM 6384 N N . LYS B 1 124 ? -9.074 4.230 69.632 1.00 25.90 124 LYS B N 1
ATOM 6385 C CA . LYS B 1 124 ? -9.572 5.253 68.710 1.00 19.14 124 LYS B CA 1
ATOM 6386 C C . LYS B 1 124 ? -8.508 6.301 68.345 1.00 19.82 124 LYS B C 1
ATOM 6387 O O . LYS B 1 124 ? -8.430 6.745 67.199 1.00 21.35 124 LYS B O 1
ATOM 6406 N N . GLN B 1 125 ? -7.691 6.718 69.304 1.00 16.39 125 GLN B N 1
ATOM 6407 C CA . GLN B 1 125 ? -6.651 7.702 68.982 1.00 17.20 125 GLN B CA 1
ATOM 6408 C C . GLN B 1 125 ? -5.640 7.060 68.042 1.00 14.57 125 GLN B C 1
ATOM 6409 O O . GLN B 1 125 ? -5.165 7.677 67.057 1.00 21.67 125 GLN B O 1
ATOM 6423 N N . GLY B 1 126 ? -5.324 5.804 68.309 1.00 15.20 126 GLY B N 1
ATOM 6424 C CA . GLY B 1 126 ? -4.359 5.111 67.476 1.00 18.74 126 GLY B CA 1
ATOM 6425 C C . GLY B 1 126 ? -4.835 4.966 66.045 1.00 21.93 126 GLY B C 1
ATOM 6426 O O . GLY B 1 126 ? -4.053 5.125 65.104 1.00 16.24 126 GLY B O 1
ATOM 6430 N N . GLN B 1 127 ? -6.120 4.623 65.883 1.00 19.00 127 GLN B N 1
ATOM 6431 C CA . GLN B 1 127 ? -6.695 4.417 64.575 1.00 16.41 127 GLN B CA 1
ATOM 6432 C C . GLN B 1 127 ? -6.826 5.749 63.823 1.00 18.21 127 GLN B C 1
ATOM 6433 O O . GLN B 1 127 ? -6.618 5.813 62.598 1.00 13.11 127 GLN B O 1
ATOM 6447 N N . ALA B 1 128 ? -7.123 6.820 64.556 1.00 17.67 128 ALA B N 1
ATOM 6448 C CA . ALA B 1 128 ? -7.187 8.144 63.944 1.00 18.53 128 ALA B CA 1
ATOM 6449 C C . ALA B 1 128 ? -5.802 8.549 63.396 1.00 15.69 128 ALA B C 1
ATOM 6450 O O . ALA B 1 128 ? -5.670 9.176 62.327 1.00 11.45 128 ALA B O 1
ATOM 6457 N N . LEU B 1 129 ? -4.757 8.155 64.090 1.00 12.67 129 LEU B N 1
ATOM 6458 C CA . LEU B 1 129 ? -3.422 8.569 63.656 1.00 11.41 129 LEU B CA 1
ATOM 6459 C C . LEU B 1 129 ? -3.041 7.989 62.271 1.00 12.38 129 LEU B C 1
ATOM 6460 O O . LEU B 1 129 ? -2.273 8.615 61.545 1.00 11.94 129 LEU B O 1
ATOM 6476 N N . LEU B 1 130 ? -3.599 6.832 61.895 1.00 9.76 130 LEU B N 1
ATOM 6477 C CA . LEU B 1 130 ? -3.302 6.248 60.587 1.00 12.13 130 LEU B CA 1
ATOM 6478 C C . LEU B 1 130 ? -3.729 7.153 59.447 1.00 13.45 130 LEU B C 1
ATOM 6479 O O . LEU B 1 130 ? -3.195 7.056 58.355 1.00 12.28 130 LEU B O 1
ATOM 6495 N N . ARG B 1 131 ? -4.665 8.062 59.728 1.00 19.18 131 ARG B N 1
ATOM 6496 C CA . ARG B 1 131 ? -5.196 8.991 58.721 1.00 14.46 131 ARG B CA 1
ATOM 6497 C C . ARG B 1 131 ? -4.715 10.417 58.957 1.00 14.48 131 ARG B C 1
ATOM 6498 O O . ARG B 1 131 ? -5.168 11.340 58.301 1.00 15.43 131 ARG B O 1
ATOM 6519 N N . SER B 1 132 ? -3.779 10.581 59.884 1.00 15.57 132 SER B N 1
ATOM 6520 C CA . SER B 1 132 ? -3.370 11.914 60.315 1.00 20.83 132 SER B CA 1
ATOM 6521 C C . SER B 1 132 ? -2.648 12.674 59.206 1.00 24.96 132 SER B C 1
ATOM 6522 O O . SER B 1 132 ? -2.514 13.898 59.291 1.00 19.21 132 SER B O 1
ATOM 6547 N N . GLU B 1 134 ? -3.385 12.141 55.760 1.00 16.96 134 GLU B N 1
ATOM 6548 C CA . GLU B 1 134 ? -4.150 11.982 54.533 1.00 22.32 134 GLU B CA 1
ATOM 6549 C C . GLU B 1 134 ? -4.204 13.257 53.691 1.00 22.38 134 GLU B C 1
ATOM 6550 O O . GLU B 1 134 ? -4.173 13.205 52.454 1.00 21.08 134 GLU B O 1
ATOM 6562 N N . SER B 1 135 ? -4.285 14.407 54.345 1.00 20.02 135 SER B N 1
ATOM 6563 C CA . SER B 1 135 ? -4.342 15.680 53.614 1.00 23.89 135 SER B CA 1
ATOM 6564 C C . SER B 1 135 ? -3.056 15.967 52.844 1.00 24.78 135 SER B C 1
ATOM 6565 O O . SER B 1 135 ? -3.053 16.781 51.931 1.00 22.51 135 SER B O 1
ATOM 6573 N N . LYS B 1 136 ? -1.956 15.303 53.210 1.00 21.38 136 LYS B N 1
ATOM 6574 C CA . LYS B 1 136 ? -0.696 15.435 52.477 1.00 17.66 136 LYS B CA 1
ATOM 6575 C C . LYS B 1 136 ? -0.420 14.191 51.623 1.00 14.08 136 LYS B C 1
ATOM 6576 O O . LYS B 1 136 ? 0.701 13.944 51.214 1.00 11.43 136 LYS B O 1
ATOM 6595 N N . ASN B 1 137 ? -1.445 13.379 51.426 1.00 11.45 137 ASN B N 1
ATOM 6596 C CA . ASN B 1 137 ? -1.414 12.218 50.506 1.00 11.88 137 ASN B CA 1
ATOM 6597 C C . ASN B 1 137 ? -0.623 10.999 50.995 1.00 14.94 137 ASN B C 1
ATOM 6598 O O . ASN B 1 137 ? -0.110 10.214 50.186 1.00 12.89 137 ASN B O 1
ATOM 6609 N N . PHE B 1 138 ? -0.564 10.839 52.320 1.00 11.26 138 PHE B N 1
ATOM 6610 C CA . PHE B 1 138 ? 0.009 9.664 52.956 1.00 17.23 138 PHE B CA 1
ATOM 6611 C C . PHE B 1 138 ? -1.050 8.966 53.822 1.00 19.07 138 PHE B C 1
ATOM 6612 O O . PHE B 1 138 ? -1.769 9.616 54.577 1.00 17.28 138 PHE B O 1
ATOM 6629 N N . LEU B 1 139 ? -1.149 7.649 53.697 1.00 13.70 139 LEU B N 1
ATOM 6630 C CA . LEU B 1 139 ? -2.166 6.866 54.421 1.00 15.93 139 LEU B CA 1
ATOM 6631 C C . LEU B 1 139 ? -1.460 5.737 55.142 1.00 16.94 139 LEU B C 1
ATOM 6632 O O . LEU B 1 139 ? -0.660 5.036 54.551 1.00 11.89 139 LEU B O 1
ATOM 6648 N N . GLY B 1 140 ? -1.740 5.578 56.425 1.00 9.18 140 GLY B N 1
ATOM 6649 C CA . GLY B 1 140 ? -1.156 4.495 57.181 1.00 10.91 140 GLY B CA 1
ATOM 6650 C C . GLY B 1 140 ? -2.083 3.307 57.078 1.00 10.86 140 GLY B C 1
ATOM 6651 O O . GLY B 1 140 ? -3.280 3.450 57.228 1.00 8.18 140 GLY B O 1
ATOM 6655 N N . LEU B 1 141 ? -1.541 2.133 56.807 1.00 9.90 141 LEU B N 1
ATOM 6656 C CA . LEU B 1 141 ? -2.384 0.972 56.641 1.00 11.38 141 LEU B CA 1
ATOM 6657 C C . LEU B 1 141 ? -2.417 0.095 57.868 1.00 15.98 141 LEU B C 1
ATOM 6658 O O . LEU B 1 141 ? -3.380 -0.640 58.061 1.00 13.09 141 LEU B O 1
ATOM 6674 N N . ALA B 1 142 ? -1.359 0.154 58.669 1.00 16.51 142 ALA B N 1
ATOM 6675 C CA . ALA B 1 142 ? -1.185 -0.765 59.774 1.00 19.33 142 ALA B CA 1
ATOM 6676 C C . ALA B 1 142 ? -0.071 -0.248 60.641 1.00 14.69 142 ALA B C 1
ATOM 6677 O O . ALA B 1 142 ? 0.729 0.543 60.183 1.00 11.38 142 ALA B O 1
ATOM 6684 N N . TYR B 1 143 ? -0.052 -0.723 61.879 1.00 9.41 143 TYR B N 1
ATOM 6685 C CA . TYR B 1 143 ? 1.050 -0.572 62.773 1.00 11.61 143 TYR B CA 1
ATOM 6686 C C . TYR B 1 143 ? 1.839 -1.864 62.825 1.00 6.62 143 TYR B C 1
ATOM 6687 O O . TYR B 1 143 ? 1.236 -2.924 62.928 1.00 13.03 143 TYR B O 1
ATOM 6705 N N . TRP B 1 144 ? 3.174 -1.777 62.783 1.00 7.61 144 TRP B N 1
ATOM 6706 C CA . TRP B 1 144 ? 4.041 -2.954 63.031 1.00 11.49 144 TRP B CA 1
ATOM 6707 C C . TRP B 1 144 ? 4.941 -2.687 64.239 1.00 17.07 144 TRP B C 1
ATOM 6708 O O . TRP B 1 144 ? 5.293 -1.525 64.515 1.00 13.08 144 TRP B O 1
ATOM 6729 N N . HIS B 1 145 ? 5.348 -3.751 64.933 1.00 12.70 145 HIS B N 1
ATOM 6730 C CA . HIS B 1 145 ? 6.141 -3.611 66.152 1.00 11.28 145 HIS B CA 1
ATOM 6731 C C . HIS B 1 145 ? 7.585 -3.921 65.943 1.00 9.68 145 HIS B C 1
ATOM 6732 O O . HIS B 1 145 ? 7.916 -4.718 65.091 1.00 9.61 145 HIS B O 1
ATOM 6747 N N . ASN B 1 146 ? 8.466 -3.305 66.732 1.00 12.56 146 ASN B N 1
ATOM 6748 C CA . ASN B 1 146 ? 9.821 -3.836 66.893 1.00 9.60 146 ASN B CA 1
ATOM 6749 C C . ASN B 1 146 ? 9.966 -4.191 68.386 1.00 13.71 146 ASN B C 1
ATOM 6750 O O . ASN B 1 146 ? 9.745 -5.349 68.781 1.00 11.11 146 ASN B O 1
ATOM 6761 N N . GLY B 1 147 ? 10.236 -3.195 69.223 1.00 11.70 147 GLY B N 1
ATOM 6762 C CA . GLY B 1 147 ? 10.374 -3.455 70.649 1.00 12.36 147 GLY B CA 1
ATOM 6763 C C . GLY B 1 147 ? 10.748 -2.217 71.432 1.00 11.44 147 GLY B C 1
ATOM 6764 O O . GLY B 1 147 ? 10.601 -1.079 70.939 1.00 10.58 147 GLY B O 1
ATOM 6785 N N . LYS B 1 149 ? 13.201 0.439 73.498 1.00 16.67 149 LYS B N 1
ATOM 6786 C CA . LYS B 1 149 ? 14.536 1.005 73.303 1.00 11.82 149 LYS B CA 1
ATOM 6787 C C . LYS B 1 149 ? 15.506 0.801 74.489 1.00 13.91 149 LYS B C 1
ATOM 6788 O O . LYS B 1 149 ? 15.125 0.917 75.644 1.00 10.96 149 LYS B O 1
ATOM 6807 N N . GLN B 1 150 ? 16.768 0.531 74.182 1.00 10.50 150 GLN B N 1
ATOM 6808 C CA . GLN B 1 150 ? 17.790 0.389 75.203 1.00 10.27 150 GLN B CA 1
ATOM 6809 C C . GLN B 1 150 ? 18.874 1.444 74.906 1.00 12.55 150 GLN B C 1
ATOM 6810 O O . GLN B 1 150 ? 19.169 1.714 73.758 1.00 13.89 150 GLN B O 1
ATOM 6824 N N . ILE B 1 151 ? 19.458 2.037 75.942 1.00 7.29 151 ILE B N 1
ATOM 6825 C CA . ILE B 1 151 ? 20.466 3.082 75.748 1.00 9.95 151 ILE B CA 1
ATOM 6826 C C . ILE B 1 151 ? 21.838 2.468 75.813 1.00 11.48 151 ILE B C 1
ATOM 6827 O O . ILE B 1 151 ? 22.060 1.540 76.588 1.00 15.87 151 ILE B O 1
ATOM 6843 N N . SER B 1 152 ? 22.778 2.968 75.018 1.00 8.30 152 SER B N 1
ATOM 6844 C CA . SER B 1 152 ? 24.135 2.409 75.058 1.00 6.97 152 SER B CA 1
ATOM 6845 C C . SER B 1 152 ? 25.184 3.467 74.871 1.00 8.31 152 SER B C 1
ATOM 6846 O O . SER B 1 152 ? 24.915 4.550 74.318 1.00 12.35 152 SER B O 1
ATOM 6854 N N . ALA B 1 153 ? 26.387 3.120 75.279 1.00 6.18 153 ALA B N 1
ATOM 6855 C CA . ALA B 1 153 ? 27.555 3.902 75.022 1.00 4.46 153 ALA B CA 1
ATOM 6856 C C . ALA B 1 153 ? 28.802 3.007 75.189 1.00 8.75 153 ALA B C 1
ATOM 6857 O O . ALA B 1 153 ? 28.695 1.793 75.138 1.00 12.70 153 ALA B O 1
ATOM 6864 N N . ASN B 1 154 ? 29.980 3.616 75.283 1.00 5.11 154 ASN B N 1
ATOM 6865 C CA . ASN B 1 154 ? 31.204 2.907 75.677 1.00 10.75 154 ASN B CA 1
ATOM 6866 C C . ASN B 1 154 ? 31.669 3.045 77.128 1.00 18.75 154 ASN B C 1
ATOM 6867 O O . ASN B 1 154 ? 32.832 2.745 77.454 1.00 14.37 154 ASN B O 1
ATOM 6878 N N . ARG B 1 155 ? 30.748 3.490 77.978 1.00 17.90 155 ARG B N 1
ATOM 6879 C CA . ARG B 1 155 ? 30.902 3.457 79.423 1.00 18.34 155 ARG B CA 1
ATOM 6880 C C . ARG B 1 155 ? 29.556 3.023 80.001 1.00 17.65 155 ARG B C 1
ATOM 6881 O O . ARG B 1 155 ? 28.533 3.195 79.363 1.00 19.25 155 ARG B O 1
ATOM 6902 N N . PRO B 1 156 ? 29.556 2.475 81.221 1.00 15.97 156 PRO B N 1
ATOM 6903 C CA . PRO B 1 156 ? 28.327 2.033 81.872 1.00 13.25 156 PRO B CA 1
ATOM 6904 C C . PRO B 1 156 ? 27.371 3.194 82.070 1.00 16.78 156 PRO B C 1
ATOM 6905 O O . PRO B 1 156 ? 27.820 4.228 82.535 1.00 10.37 156 PRO B O 1
ATOM 6916 N N . LEU B 1 157 ? 26.103 3.029 81.705 1.00 11.95 157 LEU B N 1
ATOM 6917 C CA . LEU B 1 157 ? 25.079 4.071 81.905 1.00 11.10 157 LEU B CA 1
ATOM 6918 C C . LEU B 1 157 ? 24.038 3.578 82.847 1.00 10.69 157 LEU B C 1
ATOM 6919 O O . LEU B 1 157 ? 23.043 3.020 82.432 1.00 13.96 157 LEU B O 1
ATOM 6935 N N . LEU B 1 158 ? 24.263 3.829 84.123 1.00 12.96 158 LEU B N 1
ATOM 6936 C CA . LEU B 1 158 ? 23.420 3.321 85.183 1.00 9.94 158 LEU B CA 1
ATOM 6937 C C . LEU B 1 158 ? 22.547 4.409 85.840 1.00 19.87 158 LEU B C 1
ATOM 6938 O O . LEU B 1 158 ? 21.426 4.121 86.281 1.00 15.24 158 LEU B O 1
ATOM 6954 N N . LYS B 1 159 ? 23.057 5.636 85.915 1.00 15.88 159 LYS B N 1
ATOM 6955 C CA . LYS B 1 159 ? 22.237 6.778 86.304 1.00 14.99 159 LYS B CA 1
ATOM 6956 C C . LYS B 1 159 ? 22.312 7.885 85.258 1.00 13.39 159 LYS B C 1
ATOM 6957 O O . LYS B 1 159 ? 23.311 8.025 84.546 1.00 14.57 159 LYS B O 1
ATOM 6976 N N . PRO B 1 160 ? 21.230 8.659 85.125 1.00 13.22 160 PRO B N 1
ATOM 6977 C CA . PRO B 1 160 ? 21.148 9.704 84.087 1.00 16.56 160 PRO B CA 1
ATOM 6978 C C . PRO B 1 160 ? 22.394 10.581 84.017 1.00 15.49 160 PRO B C 1
ATOM 6979 O O . PRO B 1 160 ? 22.806 11.043 82.950 1.00 17.48 160 PRO B O 1
ATOM 6990 N N . GLU B 1 161 ? 23.014 10.795 85.160 1.00 19.94 161 GLU B N 1
ATOM 6991 C CA . GLU B 1 161 ? 24.200 11.626 85.217 1.00 18.78 161 GLU B CA 1
ATOM 6992 C C . GLU B 1 161 ? 25.348 11.101 84.349 1.00 16.94 161 GLU B C 1
ATOM 6993 O O . GLU B 1 161 ? 26.181 11.880 83.898 1.00 18.37 161 GLU B O 1
ATOM 7005 N N . ASP B 1 162 ? 25.396 9.789 84.127 1.00 16.32 162 ASP B N 1
ATOM 7006 C CA . ASP B 1 162 ? 26.498 9.161 83.380 1.00 12.30 162 ASP B CA 1
ATOM 7007 C C . ASP B 1 162 ? 26.478 9.576 81.896 1.00 16.90 162 ASP B C 1
ATOM 7008 O O . ASP B 1 162 ? 27.460 9.367 81.162 1.00 9.85 162 ASP B O 1
ATOM 7017 N N . ALA B 1 163 ? 25.341 10.111 81.447 1.00 9.67 163 ALA B N 1
ATOM 7018 C CA . ALA B 1 163 ? 25.139 10.487 80.043 1.00 11.49 163 ALA B CA 1
ATOM 7019 C C . ALA B 1 163 ? 25.630 11.887 79.795 1.00 15.73 163 ALA B C 1
ATOM 7020 O O . ALA B 1 163 ? 25.704 12.319 78.653 1.00 17.01 163 ALA B O 1
ATOM 7027 N N . LYS B 1 164 ? 25.922 12.622 80.864 1.00 20.56 164 LYS B N 1
ATOM 7028 C CA . LYS B 1 164 ? 26.322 14.018 80.711 1.00 18.22 164 LYS B CA 1
ATOM 7029 C C . LYS B 1 164 ? 27.490 14.199 79.769 1.00 18.26 164 LYS B C 1
ATOM 7030 O O . LYS B 1 164 ? 28.521 13.569 79.910 1.00 20.99 164 LYS B O 1
ATOM 7049 N N . GLY B 1 165 ? 27.349 15.115 78.824 1.00 21.76 165 GLY B N 1
ATOM 7050 C CA . GLY B 1 165 ? 28.474 15.456 77.979 1.00 19.62 165 GLY B CA 1
ATOM 7051 C C . GLY B 1 165 ? 28.723 14.518 76.800 1.00 18.86 165 GLY B C 1
ATOM 7052 O O . GLY B 1 165 ? 29.643 14.777 76.027 1.00 20.06 165 GLY B O 1
ATOM 7056 N N . LEU B 1 166 ? 27.939 13.442 76.662 1.00 17.65 166 LEU B N 1
ATOM 7057 C CA . LEU B 1 166 ? 28.130 12.483 75.555 1.00 16.49 166 LEU B CA 1
ATOM 7058 C C . LEU B 1 166 ? 27.324 12.902 74.347 1.00 16.00 166 LEU B C 1
ATOM 7059 O O . LEU B 1 166 ? 26.349 13.638 74.481 1.00 19.36 166 LEU B O 1
ATOM 7075 N N . LYS B 1 167 ? 27.732 12.428 73.170 1.00 17.39 167 LYS B N 1
ATOM 7076 C CA . LYS B 1 167 ? 26.968 12.650 71.961 1.00 18.57 167 LYS B CA 1
ATOM 7077 C C . LYS B 1 167 ? 26.182 11.394 71.669 1.00 13.82 167 LYS B C 1
ATOM 7078 O O . LYS B 1 167 ? 26.752 10.302 71.646 1.00 12.83 167 LYS B O 1
ATOM 7097 N N . PHE B 1 168 ? 24.876 11.551 71.469 1.00 11.13 168 PHE B N 1
ATOM 7098 C CA . PHE B 1 168 ? 24.018 10.421 71.133 1.00 5.96 168 PHE B CA 1
ATOM 7099 C C . PHE B 1 168 ? 23.349 10.609 69.786 1.00 8.96 168 PHE B C 1
ATOM 7100 O O . PHE B 1 168 ? 22.719 11.653 69.553 1.00 10.79 168 PHE B O 1
ATOM 7117 N N . ARG B 1 169 ? 23.442 9.589 68.922 1.00 7.43 169 ARG B N 1
ATOM 7118 C CA . ARG B 1 169 ? 22.689 9.571 67.681 1.00 8.04 169 ARG B CA 1
ATOM 7119 C C . ARG B 1 169 ? 21.202 9.405 68.017 1.00 9.11 169 ARG B C 1
ATOM 7120 O O . ARG B 1 169 ? 20.832 8.601 68.891 1.00 11.62 169 ARG B O 1
ATOM 7141 N N . ILE B 1 170 ? 20.359 10.160 67.320 1.00 12.17 170 ILE B N 1
ATOM 7142 C CA . ILE B 1 170 ? 18.915 9.993 67.406 1.00 8.42 170 ILE B CA 1
ATOM 7143 C C . ILE B 1 170 ? 18.321 9.933 66.016 1.00 10.29 170 ILE B C 1
ATOM 7144 O O . ILE B 1 170 ? 18.947 10.362 65.068 1.00 8.80 170 ILE B O 1
ATOM 7160 N N . GLN B 1 171 ? 17.124 9.350 65.916 1.00 11.96 171 GLN B N 1
ATOM 7161 C CA . GLN B 1 171 ? 16.269 9.522 64.771 1.00 6.18 171 GLN B CA 1
ATOM 7162 C C . GLN B 1 171 ? 15.897 10.991 64.677 1.00 9.99 171 GLN B C 1
ATOM 7163 O O . GLN B 1 171 ? 16.012 11.717 65.660 1.00 15.90 171 GLN B O 1
ATOM 7177 N N . ALA B 1 172 ? 15.455 11.427 63.498 1.00 9.34 172 ALA B N 1
ATOM 7178 C CA . ALA B 1 172 ? 15.167 12.839 63.261 1.00 14.67 172 ALA B CA 1
ATOM 7179 C C . ALA B 1 172 ? 13.854 13.236 63.957 1.00 14.99 172 ALA B C 1
ATOM 7180 O O . ALA B 1 172 ? 12.785 13.230 63.352 1.00 15.25 172 ALA B O 1
ATOM 7187 N N . SER B 1 173 ? 13.959 13.530 65.250 1.00 10.84 173 SER B N 1
ATOM 7188 C CA . SER B 1 173 ? 12.814 13.754 66.131 1.00 15.66 173 SER B CA 1
ATOM 7189 C C . SER B 1 173 ? 13.143 14.852 67.129 1.00 16.35 173 SER B C 1
ATOM 7190 O O . SER B 1 173 ? 14.130 14.750 67.849 1.00 16.97 173 SER B O 1
ATOM 7198 N N . ASP B 1 174 ? 12.289 15.871 67.187 1.00 15.55 174 ASP B N 1
ATOM 7199 C CA . ASP B 1 174 ? 12.420 16.963 68.137 1.00 15.53 174 ASP B CA 1
ATOM 7200 C C . ASP B 1 174 ? 12.288 16.501 69.575 1.00 17.46 174 ASP B C 1
ATOM 7201 O O . ASP B 1 174 ? 12.952 17.020 70.475 1.00 13.31 174 ASP B O 1
ATOM 7210 N N . ILE B 1 175 ? 11.381 15.562 69.811 1.00 13.89 175 ILE B N 1
ATOM 7211 C CA . ILE B 1 175 ? 11.191 15.037 71.155 1.00 17.97 175 ILE B CA 1
ATOM 7212 C C . ILE B 1 175 ? 12.415 14.232 71.626 1.00 17.52 175 ILE B C 1
ATOM 7213 O O . ILE B 1 175 ? 12.832 14.315 72.788 1.00 17.05 175 ILE B O 1
ATOM 7229 N N . LEU B 1 176 ? 13.012 13.461 70.740 1.00 13.29 176 LEU B N 1
ATOM 7230 C CA . LEU B 1 176 ? 14.224 12.720 71.140 1.00 12.35 176 LEU B CA 1
ATOM 7231 C C . LEU B 1 176 ? 15.409 13.684 71.311 1.00 10.31 176 LEU B C 1
ATOM 7232 O O . LEU B 1 176 ? 16.253 13.463 72.160 1.00 13.52 176 LEU B O 1
ATOM 7248 N N . ALA B 1 177 ? 15.454 14.770 70.529 1.00 8.61 177 ALA B N 1
ATOM 7249 C CA . ALA B 1 177 ? 16.475 15.773 70.717 1.00 9.18 177 ALA B CA 1
ATOM 7250 C C . ALA B 1 177 ? 16.365 16.374 72.127 1.00 16.69 177 ALA B C 1
ATOM 7251 O O . ALA B 1 177 ? 17.343 16.445 72.860 1.00 15.61 177 ALA B O 1
ATOM 7258 N N . ALA B 1 178 ? 15.171 16.792 72.506 1.00 13.19 178 ALA B N 1
ATOM 7259 C CA . ALA B 1 178 ? 14.928 17.368 73.831 1.00 16.18 178 ALA B CA 1
ATOM 7260 C C . ALA B 1 178 ? 15.238 16.379 74.978 1.00 18.46 178 ALA B C 1
ATOM 7261 O O . ALA B 1 178 ? 15.838 16.740 75.977 1.00 16.22 178 ALA B O 1
ATOM 7268 N N . GLN B 1 179 ? 14.839 15.127 74.807 1.00 13.46 179 GLN B N 1
ATOM 7269 C CA . GLN B 1 179 ? 15.158 14.073 75.740 1.00 14.93 179 GLN B CA 1
ATOM 7270 C C . GLN B 1 179 ? 16.627 14.098 76.151 1.00 13.73 179 GLN B C 1
ATOM 7271 O O . GLN B 1 179 ? 16.951 14.081 77.336 1.00 13.66 179 GLN B O 1
ATOM 7285 N N . PHE B 1 180 ? 17.517 14.129 75.172 1.00 13.38 180 PHE B N 1
ATOM 7286 C CA . PHE B 1 180 ? 18.948 14.054 75.456 1.00 13.60 180 PHE B CA 1
ATOM 7287 C C . PHE B 1 180 ? 19.489 15.411 75.907 1.00 15.31 180 PHE B C 1
ATOM 7288 O O . PHE B 1 180 ? 20.385 15.460 76.733 1.00 16.46 180 PHE B O 1
ATOM 7305 N N . GLN B 1 181 ? 18.936 16.507 75.380 1.00 12.55 181 GLN B N 1
ATOM 7306 C CA . GLN B 1 181 ? 19.312 17.849 75.856 1.00 20.52 181 GLN B CA 1
ATOM 7307 C C . GLN B 1 181 ? 19.012 17.988 77.363 1.00 21.62 181 GLN B C 1
ATOM 7308 O O . GLN B 1 181 ? 19.746 18.634 78.090 1.00 22.20 181 GLN B O 1
ATOM 7322 N N . GLY B 1 182 ? 17.945 17.346 77.827 1.00 26.45 182 GLY B N 1
ATOM 7323 C CA . GLY B 1 182 ? 17.555 17.401 79.225 1.00 28.15 182 GLY B CA 1
ATOM 7324 C C . GLY B 1 182 ? 18.435 16.553 80.131 1.00 29.84 182 GLY B C 1
ATOM 7325 O O . GLY B 1 182 ? 18.416 16.708 81.365 1.00 21.95 182 GLY B O 1
ATOM 7329 N N . LEU B 1 183 ? 19.193 15.646 79.519 1.00 14.23 183 LEU B N 1
ATOM 7330 C CA . LEU B 1 183 ? 20.253 14.909 80.205 1.00 18.64 183 LEU B CA 1
ATOM 7331 C C . LEU B 1 183 ? 21.608 15.616 80.108 1.00 19.71 183 LEU B C 1
ATOM 7332 O O . LEU B 1 183 ? 22.648 15.038 80.482 1.00 17.80 183 LEU B O 1
ATOM 7348 N N . ASN B 1 184 ? 21.610 16.858 79.616 1.00 14.66 184 ASN B N 1
ATOM 7349 C CA . ASN B 1 184 ? 22.843 17.590 79.438 1.00 17.07 184 ASN B CA 1
ATOM 7350 C C . ASN B 1 184 ? 23.747 16.832 78.498 1.00 16.63 184 ASN B C 1
ATOM 7351 O O . ASN B 1 184 ? 24.953 16.776 78.682 1.00 14.86 184 ASN B O 1
ATOM 7362 N N . ALA B 1 185 ? 23.142 16.204 77.496 1.00 21.65 185 ALA B N 1
ATOM 7363 C CA . ALA B 1 185 ? 23.912 15.516 76.460 1.00 17.34 185 ALA B CA 1
ATOM 7364 C C . ALA B 1 185 ? 23.584 16.154 75.117 1.00 18.60 185 ALA B C 1
ATOM 7365 O O . ALA B 1 185 ? 22.752 17.062 75.042 1.00 19.98 185 ALA B O 1
ATOM 7372 N N . THR B 1 186 ? 24.213 15.652 74.060 1.00 19.44 186 THR B N 1
ATOM 7373 C CA . THR B 1 186 ? 24.217 16.315 72.760 1.00 16.07 186 THR B CA 1
ATOM 7374 C C . THR B 1 186 ? 23.681 15.354 71.729 1.00 16.12 186 THR B C 1
ATOM 7375 O O . THR B 1 186 ? 24.351 14.390 71.376 1.00 13.04 186 THR B O 1
ATOM 7386 N N . PRO B 1 187 ? 22.452 15.594 71.280 1.00 12.07 187 PRO B N 1
ATOM 7387 C CA . PRO B 1 187 ? 21.818 14.769 70.271 1.00 9.70 187 PRO B CA 1
ATOM 7388 C C . PRO B 1 187 ? 22.353 15.118 68.877 1.00 8.14 187 PRO B C 1
ATOM 7389 O O . PRO B 1 187 ? 22.662 16.249 68.585 1.00 16.67 187 PRO B O 1
ATOM 7400 N N . GLN B 1 188 ? 22.483 14.128 68.024 1.00 15.84 188 GLN B N 1
ATOM 7401 C CA . GLN B 1 188 ? 22.885 14.382 66.646 1.00 16.48 188 GLN B CA 1
ATOM 7402 C C . GLN B 1 188 ? 22.016 13.504 65.765 1.00 13.02 188 GLN B C 1
ATOM 7403 O O . GLN B 1 188 ? 21.972 12.274 65.953 1.00 10.56 188 GLN B O 1
ATOM 7417 N N . LYS B 1 189 ? 21.307 14.120 64.834 1.00 11.98 189 LYS B N 1
ATOM 7418 C CA . LYS B 1 189 ? 20.412 13.365 63.974 1.00 24.02 189 LYS B CA 1
ATOM 7419 C C . LYS B 1 189 ? 21.281 12.776 62.887 1.00 20.01 189 LYS B C 1
ATOM 7420 O O . LYS B 1 189 ? 22.115 13.458 62.336 1.00 18.79 189 LYS B O 1
ATOM 7439 N N . LEU B 1 190 ? 21.131 11.479 62.656 1.00 17.89 190 LEU B N 1
ATOM 7440 C CA . LEU B 1 190 ? 21.865 10.779 61.610 1.00 15.30 190 LEU B CA 1
ATOM 7441 C C . LEU B 1 190 ? 20.968 9.676 61.089 1.00 12.96 190 LEU B C 1
ATOM 7442 O O . LEU B 1 190 ? 20.299 9.024 61.870 1.00 8.45 190 LEU B O 1
ATOM 7458 N N . ALA B 1 191 ? 21.012 9.448 59.787 1.00 14.43 191 ALA B N 1
ATOM 7459 C CA . ALA B 1 191 ? 20.336 8.331 59.137 1.00 16.49 191 ALA B CA 1
ATOM 7460 C C . ALA B 1 191 ? 20.787 6.985 59.715 1.00 11.95 191 ALA B C 1
ATOM 7461 O O . ALA B 1 191 ? 21.956 6.801 60.033 1.00 10.67 191 ALA B O 1
ATOM 7468 N N . PHE B 1 192 ? 19.854 6.048 59.807 1.00 16.79 192 PHE B N 1
ATOM 7469 C CA . PHE B 1 192 ? 20.096 4.742 60.432 1.00 13.94 192 PHE B CA 1
ATOM 7470 C C . PHE B 1 192 ? 21.300 4.042 59.815 1.00 10.64 192 PHE B C 1
ATOM 7471 O O . PHE B 1 192 ? 22.097 3.481 60.543 1.00 7.55 192 PHE B O 1
ATOM 7488 N N . SER B 1 193 ? 21.443 4.107 58.487 1.00 7.49 193 SER B N 1
ATOM 7489 C CA . SER B 1 193 ? 22.547 3.428 57.810 1.00 13.15 193 SER B CA 1
ATOM 7490 C C . SER B 1 193 ? 23.918 4.000 58.197 1.00 17.74 193 SER B C 1
ATOM 7491 O O . SER B 1 193 ? 24.952 3.367 57.977 1.00 12.48 193 SER B O 1
ATOM 7499 N N . GLU B 1 194 ? 23.932 5.189 58.778 1.00 15.14 194 GLU B N 1
ATOM 7500 C CA . GLU B 1 194 ? 25.204 5.808 59.128 1.00 19.30 194 GLU B CA 1
ATOM 7501 C C . GLU B 1 194 ? 25.648 5.554 60.568 1.00 17.63 194 GLU B C 1
ATOM 7502 O O . GLU B 1 194 ? 26.767 5.947 60.935 1.00 10.45 194 GLU B O 1
ATOM 7514 N N . VAL B 1 195 ? 24.835 4.839 61.364 1.00 15.68 195 VAL B N 1
ATOM 7515 C CA . VAL B 1 195 ? 25.089 4.758 62.818 1.00 15.69 195 VAL B CA 1
ATOM 7516 C C . VAL B 1 195 ? 26.352 3.956 63.176 1.00 13.25 195 VAL B C 1
ATOM 7517 O O . VAL B 1 195 ? 27.129 4.382 64.019 1.00 9.72 195 VAL B O 1
ATOM 7530 N N . TYR B 1 196 ? 26.541 2.786 62.555 1.00 8.02 196 TYR B N 1
ATOM 7531 C CA . TYR B 1 196 ? 27.687 1.953 62.892 1.00 10.48 196 TYR B CA 1
ATOM 7532 C C . TYR B 1 196 ? 29.034 2.727 62.765 1.00 8.71 196 TYR B C 1
ATOM 7533 O O . TYR B 1 196 ? 29.827 2.808 63.709 1.00 10.44 196 TYR B O 1
ATOM 7551 N N . GLN B 1 197 ? 29.279 3.279 61.574 1.00 10.42 197 GLN B N 1
ATOM 7552 C CA . GLN B 1 197 ? 30.507 4.004 61.299 1.00 16.38 197 GLN B CA 1
ATOM 7553 C C . GLN B 1 197 ? 30.646 5.177 62.229 1.00 15.87 197 GLN B C 1
ATOM 7554 O O . GLN B 1 197 ? 31.749 5.513 62.650 1.00 18.88 197 GLN B O 1
ATOM 7568 N N . ALA B 1 198 ? 29.534 5.840 62.510 1.00 11.99 198 ALA B N 1
ATOM 7569 C CA . ALA B 1 198 ? 29.575 7.006 63.395 1.00 11.10 198 ALA B CA 1
ATOM 7570 C C . ALA B 1 198 ? 30.047 6.583 64.793 1.00 10.58 198 ALA B C 1
ATOM 7571 O O . ALA B 1 198 ? 30.791 7.323 65.447 1.00 13.41 198 ALA B O 1
ATOM 7578 N N . LEU B 1 199 ? 29.620 5.403 65.247 1.00 9.59 199 LEU B N 1
ATOM 7579 C CA . LEU B 1 199 ? 29.990 4.910 66.594 1.00 7.58 199 LEU B CA 1
ATOM 7580 C C . LEU B 1 199 ? 31.430 4.416 66.531 1.00 16.16 199 LEU B C 1
ATOM 7581 O O . LEU B 1 199 ? 32.181 4.493 67.499 1.00 11.43 199 LEU B O 1
ATOM 7597 N N . GLN B 1 200 ? 31.811 3.931 65.362 1.00 14.70 200 GLN B N 1
ATOM 7598 C CA . GLN B 1 200 ? 33.124 3.331 65.208 1.00 13.47 200 GLN B CA 1
ATOM 7599 C C . GLN B 1 200 ? 34.228 4.371 65.372 1.00 13.45 200 GLN B C 1
ATOM 7600 O O . GLN B 1 200 ? 35.261 4.091 65.975 1.00 11.32 200 GLN B O 1
ATOM 7614 N N . VAL B 1 201 ? 34.004 5.579 64.869 1.00 15.86 201 VAL B N 1
ATOM 7615 C CA . VAL B 1 201 ? 35.042 6.611 64.933 1.00 15.48 201 VAL B CA 1
ATOM 7616 C C . VAL B 1 201 ? 34.735 7.723 65.916 1.00 18.65 201 VAL B C 1
ATOM 7617 O O . VAL B 1 201 ? 35.468 8.706 65.986 1.00 16.21 201 VAL B O 1
ATOM 7630 N N . GLY B 1 202 ? 33.643 7.587 66.665 1.00 17.94 202 GLY B N 1
ATOM 7631 C CA . GLY B 1 202 ? 33.305 8.540 67.716 1.00 17.38 202 GLY B CA 1
ATOM 7632 C C . GLY B 1 202 ? 32.598 9.806 67.251 1.00 14.38 202 GLY B C 1
ATOM 7633 O O . GLY B 1 202 ? 32.555 10.828 67.955 1.00 12.67 202 GLY B O 1
ATOM 7637 N N . THR B 1 203 ? 32.038 9.775 66.061 1.00 16.44 203 THR B N 1
ATOM 7638 C CA . THR B 1 203 ? 31.212 10.892 65.639 1.00 19.70 203 THR B CA 1
ATOM 7639 C C . THR B 1 203 ? 30.105 11.061 66.677 1.00 18.64 203 THR B C 1
ATOM 7640 O O . THR B 1 203 ? 29.670 12.191 66.993 1.00 14.55 203 THR B O 1
ATOM 7651 N N . VAL B 1 204 ? 29.669 9.928 67.223 1.00 9.10 204 VAL B N 1
ATOM 7652 C CA . VAL B 1 204 ? 28.806 9.932 68.389 1.00 10.26 204 VAL B CA 1
ATOM 7653 C C . VAL B 1 204 ? 29.312 8.904 69.349 1.00 9.96 204 VAL B C 1
ATOM 7654 O O . VAL B 1 204 ? 30.016 7.967 68.958 1.00 12.82 204 VAL B O 1
ATOM 7667 N N . ASP B 1 205 ? 28.964 9.102 70.610 1.00 8.94 205 ASP B N 1
ATOM 7668 C CA . ASP B 1 205 ? 29.454 8.270 71.691 1.00 9.93 205 ASP B CA 1
ATOM 7669 C C . ASP B 1 205 ? 28.498 7.129 72.008 1.00 9.08 205 ASP B C 1
ATOM 7670 O O . ASP B 1 205 ? 28.923 6.047 72.434 1.00 7.05 205 ASP B O 1
ATOM 7679 N N . GLY B 1 206 ? 27.209 7.362 71.768 1.00 8.10 206 GLY B N 1
ATOM 7680 C CA . GLY B 1 206 ? 26.193 6.374 72.094 1.00 11.42 206 GLY B CA 1
ATOM 7681 C C . GLY B 1 206 ? 24.909 6.530 71.300 1.00 11.42 206 GLY B C 1
ATOM 7682 O O . GLY B 1 206 ? 24.806 7.336 70.384 1.00 7.72 206 GLY B O 1
ATOM 7686 N N . GLN B 1 207 ? 23.924 5.713 71.633 1.00 8.92 207 GLN B N 1
ATOM 7687 C CA . GLN B 1 207 ? 22.705 5.655 70.843 1.00 9.50 207 GLN B CA 1
ATOM 7688 C C . GLN B 1 207 ? 21.626 4.914 71.633 1.00 4.28 207 GLN B C 1
ATOM 7689 O O . GLN B 1 207 ? 21.875 4.458 72.723 1.00 12.44 207 GLN B O 1
ATOM 7703 N N . GLU B 1 208 ? 20.437 4.802 71.063 1.00 10.78 208 GLU B N 1
ATOM 7704 C CA . GLU B 1 208 ? 19.327 4.118 71.686 1.00 9.62 208 GLU B CA 1
ATOM 7705 C C . GLU B 1 208 ? 18.669 3.263 70.634 1.00 13.08 208 GLU B C 1
ATOM 7706 O O . GLU B 1 208 ? 18.416 3.715 69.532 1.00 9.61 208 GLU B O 1
ATOM 7718 N N . ASN B 1 209 ? 18.434 2.000 70.946 1.00 10.75 209 ASN B N 1
ATOM 7719 C CA . ASN B 1 209 ? 17.727 1.142 70.000 1.00 13.14 209 ASN B CA 1
ATOM 7720 C C . ASN B 1 209 ? 17.256 -0.194 70.575 1.00 9.10 209 ASN B C 1
ATOM 7721 O O . ASN B 1 209 ? 17.457 -0.479 71.753 1.00 7.69 209 ASN B O 1
ATOM 7732 N N . THR B 1 210 ? 16.591 -0.982 69.743 1.00 9.67 210 THR B N 1
ATOM 7733 C CA . THR B 1 210 ? 16.127 -2.306 70.153 1.00 8.56 210 THR B CA 1
ATOM 7734 C C . THR B 1 210 ? 17.251 -3.328 70.040 1.00 5.55 210 THR B C 1
ATOM 7735 O O . THR B 1 210 ? 18.194 -3.113 69.315 1.00 5.15 210 THR B O 1
ATOM 7746 N N . TRP B 1 211 ? 17.139 -4.430 70.798 1.00 12.12 211 TRP B N 1
ATOM 7747 C CA . TRP B 1 211 ? 18.120 -5.502 70.782 1.00 9.04 211 TRP B CA 1
ATOM 7748 C C . TRP B 1 211 ? 18.267 -5.981 69.374 1.00 4.78 211 TRP B C 1
ATOM 7749 O O . TRP B 1 211 ? 19.366 -6.189 68.902 1.00 8.91 211 TRP B O 1
ATOM 7770 N N . SER B 1 212 ? 17.141 -6.132 68.697 1.00 12.24 212 SER B N 1
ATOM 7771 C CA . SER B 1 212 ? 17.124 -6.625 67.335 1.00 13.92 212 SER B CA 1
ATOM 7772 C C . SER B 1 212 ? 17.988 -5.761 66.410 1.00 10.17 212 SER B C 1
ATOM 7773 O O . SER B 1 212 ? 18.731 -6.308 65.573 1.00 7.63 212 SER B O 1
ATOM 7781 N N . ASN B 1 213 ? 17.853 -4.430 66.506 1.00 11.45 213 ASN B N 1
ATOM 7782 C CA . ASN B 1 213 ? 18.610 -3.548 65.604 1.00 12.44 213 ASN B CA 1
ATOM 7783 C C . ASN B 1 213 ? 20.054 -3.525 66.106 1.00 10.08 213 ASN B C 1
ATOM 7784 O O . ASN B 1 213 ? 20.992 -3.457 65.321 1.00 10.51 213 ASN B O 1
ATOM 7795 N N . ILE B 1 214 ? 20.234 -3.597 67.419 1.00 9.63 214 ILE B N 1
ATOM 7796 C CA . ILE B 1 214 ? 21.589 -3.515 67.995 1.00 4.90 214 ILE B CA 1
ATOM 7797 C C . ILE B 1 214 ? 22.415 -4.711 67.549 1.00 12.61 214 ILE B C 1
ATOM 7798 O O . ILE B 1 214 ? 23.595 -4.573 67.262 1.00 10.96 214 ILE B O 1
ATOM 7814 N N . PHE B 1 215 ? 21.789 -5.882 67.534 1.00 10.52 215 PHE B N 1
ATOM 7815 C CA . PHE B 1 215 ? 22.447 -7.117 67.110 1.00 17.07 215 PHE B CA 1
ATOM 7816 C C . PHE B 1 215 ? 22.668 -7.142 65.606 1.00 14.58 215 PHE B C 1
ATOM 7817 O O . PHE B 1 215 ? 23.783 -7.344 65.117 1.00 8.90 215 PHE B O 1
ATOM 7834 N N . SER B 1 216 ? 21.585 -6.976 64.871 1.00 13.89 216 SER B N 1
ATOM 7835 C CA . SER B 1 216 ? 21.650 -7.155 63.424 1.00 16.93 216 SER B CA 1
ATOM 7836 C C . SER B 1 216 ? 22.532 -6.102 62.722 1.00 14.56 216 SER B C 1
ATOM 7837 O O . SER B 1 216 ? 23.055 -6.369 61.661 1.00 9.52 216 SER B O 1
ATOM 7845 N N . GLN B 1 217 ? 22.694 -4.907 63.300 1.00 11.26 217 GLN B N 1
ATOM 7846 C CA . GLN B 1 217 ? 23.516 -3.866 62.672 1.00 8.69 217 GLN B CA 1
ATOM 7847 C C . GLN B 1 217 ? 24.903 -3.809 63.320 1.00 13.92 217 GLN B C 1
ATOM 7848 O O . GLN B 1 217 ? 25.698 -2.914 63.030 1.00 9.01 217 GLN B O 1
ATOM 7862 N N . LYS B 1 218 ? 25.128 -4.707 64.276 1.00 11.16 218 LYS B N 1
ATOM 7863 C CA . LYS B 1 218 ? 26.422 -4.866 64.946 1.00 15.94 218 LYS B CA 1
ATOM 7864 C C . LYS B 1 218 ? 26.817 -3.647 65.776 1.00 15.17 218 LYS B C 1
ATOM 7865 O O . LYS B 1 218 ? 28.002 -3.422 66.050 1.00 13.92 218 LYS B O 1
ATOM 7884 N N . PHE B 1 219 ? 25.830 -2.862 66.191 1.00 11.73 219 PHE B N 1
ATOM 7885 C CA . PHE B 1 219 ? 26.118 -1.738 67.098 1.00 11.45 219 PHE B CA 1
ATOM 7886 C C . PHE B 1 219 ? 26.843 -2.276 68.344 1.00 15.72 219 PHE B C 1
ATOM 7887 O O . PHE B 1 219 ? 27.674 -1.588 68.924 1.00 16.99 219 PHE B O 1
ATOM 7904 N N . TYR B 1 220 ? 26.563 -3.520 68.723 1.00 12.76 220 TYR B N 1
ATOM 7905 C CA . TYR B 1 220 ? 27.166 -4.062 69.928 1.00 10.87 220 TYR B CA 1
ATOM 7906 C C . TYR B 1 220 ? 28.681 -4.248 69.765 1.00 16.37 220 TYR B C 1
ATOM 7907 O O . TYR B 1 220 ? 29.346 -4.361 70.753 1.00 8.32 220 TYR B O 1
ATOM 7925 N N . GLU B 1 221 ? 29.226 -4.264 68.542 1.00 8.50 221 GLU B N 1
ATOM 7926 C CA . GLU B 1 221 ? 30.683 -4.396 68.369 1.00 8.81 221 GLU B CA 1
ATOM 7927 C C . GLU B 1 221 ? 31.384 -3.068 68.610 1.00 15.47 221 GLU B C 1
ATOM 7928 O O . GLU B 1 221 ? 32.597 -3.024 68.702 1.00 16.68 221 GLU B O 1
ATOM 7940 N N . VAL B 1 222 ? 30.608 -1.982 68.669 1.00 13.36 222 VAL B N 1
ATOM 7941 C CA . VAL B 1 222 ? 31.151 -0.641 68.814 1.00 10.50 222 VAL B CA 1
ATOM 7942 C C . VAL B 1 222 ? 30.530 0.102 70.009 1.00 16.15 222 VAL B C 1
ATOM 7943 O O . VAL B 1 222 ? 30.671 1.315 70.145 1.00 14.35 222 VAL B O 1
ATOM 7956 N N . GLN B 1 223 ? 29.846 -0.650 70.864 1.00 13.63 223 GLN B N 1
ATOM 7957 C CA . GLN B 1 223 ? 29.283 -0.159 72.111 1.00 9.16 223 GLN B CA 1
ATOM 7958 C C . GLN B 1 223 ? 29.480 -1.259 73.165 1.00 11.79 223 GLN B C 1
ATOM 7959 O O . GLN B 1 223 ? 28.816 -2.323 73.116 1.00 17.42 223 GLN B O 1
ATOM 7973 N N . LYS B 1 224 ? 30.409 -1.008 74.081 1.00 13.47 224 LYS B N 1
ATOM 7974 C CA . LYS B 1 224 ? 30.807 -1.937 75.143 1.00 19.04 224 LYS B CA 1
ATOM 7975 C C . LYS B 1 224 ? 29.767 -2.080 76.252 1.00 22.75 224 LYS B C 1
ATOM 7976 O O . LYS B 1 224 ? 29.785 -3.071 76.963 1.00 19.47 224 LYS B O 1
ATOM 7995 N N . ASP B 1 225 ? 28.897 -1.076 76.437 1.00 17.45 225 ASP B N 1
ATOM 7996 C CA . ASP B 1 225 ? 27.971 -1.062 77.576 1.00 14.02 225 ASP B CA 1
ATOM 7997 C C . ASP B 1 225 ? 26.580 -0.669 77.106 1.00 17.59 225 ASP B C 1
ATOM 7998 O O . ASP B 1 225 ? 26.387 0.447 76.641 1.00 14.87 225 ASP B O 1
ATOM 8007 N N . ILE B 1 226 ? 25.627 -1.585 77.237 1.00 10.68 226 ILE B N 1
ATOM 8008 C CA . ILE B 1 226 ? 24.228 -1.305 76.892 1.00 10.59 226 ILE B CA 1
ATOM 8009 C C . ILE B 1 226 ? 23.465 -1.467 78.164 1.00 13.31 226 ILE B C 1
ATOM 8010 O O . ILE B 1 226 ? 23.742 -2.386 78.934 1.00 16.18 226 ILE B O 1
ATOM 8026 N N . THR B 1 227 ? 22.510 -0.592 78.420 1.00 12.36 227 THR B N 1
ATOM 8027 C CA . THR B 1 227 ? 21.739 -0.700 79.656 1.00 14.56 227 THR B CA 1
ATOM 8028 C C . THR B 1 227 ? 20.332 -1.088 79.271 1.00 12.94 227 THR B C 1
ATOM 8029 O O . THR B 1 227 ? 19.774 -0.510 78.357 1.00 13.07 227 THR B O 1
ATOM 8040 N N . GLU B 1 228 ? 19.772 -2.080 79.952 1.00 11.25 228 GLU B N 1
ATOM 8041 C CA . GLU B 1 228 ? 18.384 -2.488 79.701 1.00 13.63 228 GLU B CA 1
ATOM 8042 C C . GLU B 1 228 ? 17.423 -1.504 80.370 1.00 14.26 228 GLU B C 1
ATOM 8043 O O . GLU B 1 228 ? 17.010 -1.701 81.503 1.00 14.95 228 GLU B O 1
ATOM 8055 N N . SER B 1 229 ? 17.135 -0.411 79.676 1.00 16.19 229 SER B N 1
ATOM 8056 C CA . SER B 1 229 ? 16.359 0.697 80.217 1.00 17.03 229 SER B CA 1
ATOM 8057 C C . SER B 1 229 ? 14.849 0.684 79.803 1.00 20.24 229 SER B C 1
ATOM 8058 O O . SER B 1 229 ? 14.010 1.219 80.526 1.00 13.17 229 SER B O 1
ATOM 8066 N N . ASP B 1 230 ? 14.508 0.070 78.660 1.00 21.41 230 ASP B N 1
ATOM 8067 C CA . ASP B 1 230 ? 13.105 0.025 78.151 1.00 17.67 230 ASP B CA 1
ATOM 8068 C C . ASP B 1 230 ? 12.464 1.419 78.223 1.00 15.63 230 ASP B C 1
ATOM 8069 O O . ASP B 1 230 ? 11.326 1.592 78.655 1.00 19.01 230 ASP B O 1
ATOM 8078 N N . HIS B 1 231 ? 13.209 2.417 77.803 1.00 14.28 231 HIS B N 1
ATOM 8079 C CA . HIS B 1 231 ? 12.804 3.788 78.060 1.00 19.58 231 HIS B CA 1
ATOM 8080 C C . HIS B 1 231 ? 11.937 4.431 76.964 1.00 18.78 231 HIS B C 1
ATOM 8081 O O . HIS B 1 231 ? 11.483 5.563 77.102 1.00 18.95 231 HIS B O 1
ATOM 8096 N N . GLY B 1 232 ? 11.700 3.695 75.892 1.00 13.07 232 GLY B N 1
ATOM 8097 C CA . GLY B 1 232 ? 10.980 4.207 74.745 1.00 10.34 232 GLY B CA 1
ATOM 8098 C C . GLY B 1 232 ? 10.690 3.020 73.841 1.00 12.52 232 GLY B C 1
ATOM 8099 O O . GLY B 1 232 ? 10.936 1.880 74.204 1.00 15.32 232 GLY B O 1
ATOM 8103 N N . VAL B 1 233 ? 10.142 3.281 72.674 1.00 12.87 233 VAL B N 1
ATOM 8104 C CA . VAL B 1 233 ? 9.781 2.205 71.779 1.00 10.20 233 VAL B CA 1
ATOM 8105 C C . VAL B 1 233 ? 10.161 2.571 70.361 1.00 14.47 233 VAL B C 1
ATOM 8106 O O . VAL B 1 233 ? 10.219 3.757 70.002 1.00 13.56 233 VAL B O 1
ATOM 8119 N N . ILE B 1 234 ? 10.448 1.533 69.581 1.00 13.67 234 ILE B N 1
ATOM 8120 C CA . ILE B 1 234 ? 10.497 1.629 68.148 1.00 10.13 234 ILE B CA 1
ATOM 8121 C C . ILE B 1 234 ? 9.369 0.752 67.667 1.00 12.06 234 ILE B C 1
ATOM 8122 O O . ILE B 1 234 ? 9.340 -0.461 67.938 1.00 10.63 234 ILE B O 1
ATOM 8138 N N . ASP B 1 235 ? 8.394 1.421 67.052 1.00 15.94 235 ASP B N 1
ATOM 8139 C CA . ASP B 1 235 ? 7.279 0.775 66.363 1.00 13.56 235 ASP B CA 1
ATOM 8140 C C . ASP B 1 235 ? 7.113 1.516 65.039 1.00 12.50 235 ASP B C 1
ATOM 8141 O O . ASP B 1 235 ? 7.707 2.576 64.847 1.00 8.99 235 ASP B O 1
ATOM 8150 N N . TYR B 1 236 ? 6.297 0.963 64.155 1.00 6.75 236 TYR B N 1
ATOM 8151 C CA . TYR B 1 236 ? 6.203 1.433 62.792 1.00 8.08 236 TYR B CA 1
ATOM 8152 C C . TYR B 1 236 ? 4.770 1.706 62.309 1.00 10.49 236 TYR B C 1
ATOM 8153 O O . TYR B 1 236 ? 3.808 1.084 62.761 1.00 12.22 236 TYR B O 1
ATOM 8188 N N . VAL B 1 238 ? 3.068 1.459 58.613 1.00 10.14 238 VAL B N 1
ATOM 8189 C CA . VAL B 1 238 ? 3.234 1.105 57.224 1.00 7.14 238 VAL B CA 1
ATOM 8190 C C . VAL B 1 238 ? 2.477 2.178 56.447 1.00 13.30 238 VAL B C 1
ATOM 8191 O O . VAL B 1 238 ? 1.315 2.455 56.727 1.00 15.20 238 VAL B O 1
ATOM 8204 N N . VAL B 1 239 ? 3.158 2.789 55.490 1.00 13.51 239 VAL B N 1
ATOM 8205 C CA . VAL B 1 239 ? 2.647 3.967 54.818 1.00 9.14 239 VAL B CA 1
ATOM 8206 C C . VAL B 1 239 ? 2.671 3.801 53.289 1.00 7.61 239 VAL B C 1
ATOM 8207 O O . VAL B 1 239 ? 3.630 3.267 52.709 1.00 10.78 239 VAL B O 1
ATOM 8220 N N A VAL B 1 240 ? 1.624 4.335 52.665 0.17 8.25 240 VAL B N 1
ATOM 8221 N N B VAL B 1 240 ? 1.564 4.187 52.661 0.83 6.28 240 VAL B N 1
ATOM 8222 C CA A VAL B 1 240 ? 1.395 4.223 51.233 0.17 9.27 240 VAL B CA 1
ATOM 8223 C CA B VAL B 1 240 ? 1.445 4.237 51.201 0.83 8.94 240 VAL B CA 1
ATOM 8224 C C A VAL B 1 240 ? 0.838 5.545 50.697 0.17 11.06 240 VAL B C 1
ATOM 8225 C C B VAL B 1 240 ? 1.017 5.631 50.750 0.83 10.52 240 VAL B C 1
ATOM 8226 O O A VAL B 1 240 ? 0.106 6.249 51.396 0.17 12.69 240 VAL B O 1
ATOM 8227 O O B VAL B 1 240 ? 0.559 6.453 51.549 0.83 15.09 240 VAL B O 1
ATOM 8252 N N . ASN B 1 241 ? 1.194 5.875 49.459 1.00 9.55 241 ASN B N 1
ATOM 8253 C CA . ASN B 1 241 ? 0.652 7.026 48.770 1.00 11.36 241 ASN B CA 1
ATOM 8254 C C . ASN B 1 241 ? -0.869 6.845 48.643 1.00 15.23 241 ASN B C 1
ATOM 8255 O O . ASN B 1 241 ? -1.338 5.897 48.014 1.00 15.80 241 ASN B O 1
ATOM 8267 N N . ALA B 1 242 ? -1.632 7.731 49.268 1.00 14.58 242 ALA B N 1
ATOM 8268 C CA . ALA B 1 242 ? -3.081 7.548 49.343 1.00 12.92 242 ALA B CA 1
ATOM 8269 C C . ALA B 1 242 ? -3.745 7.442 47.985 1.00 11.33 242 ALA B C 1
ATOM 8270 O O . ALA B 1 242 ? -4.590 6.596 47.759 1.00 16.01 242 ALA B O 1
ATOM 8277 N N . LYS B 1 243 ? -3.395 8.350 47.094 1.00 10.91 243 LYS B N 1
ATOM 8278 C CA . LYS B 1 243 ? -3.981 8.349 45.774 1.00 15.76 243 LYS B CA 1
ATOM 8279 C C . LYS B 1 243 ? -3.641 7.062 45.013 1.00 12.88 243 LYS B C 1
ATOM 8280 O O . LYS B 1 243 ? -4.483 6.512 44.302 1.00 14.07 243 LYS B O 1
ATOM 8299 N N . TRP B 1 244 ? -2.413 6.581 45.164 1.00 14.11 244 TRP B N 1
ATOM 8300 C CA . TRP B 1 244 ? -2.023 5.337 44.513 1.00 14.91 244 TRP B CA 1
ATOM 8301 C C . TRP B 1 244 ? -2.904 4.185 45.008 1.00 11.65 244 TRP B C 1
ATOM 8302 O O . TRP B 1 244 ? -3.449 3.407 44.233 1.00 14.33 244 TRP B O 1
ATOM 8323 N N . TRP B 1 245 ? -3.037 4.092 46.319 1.00 11.20 245 TRP B N 1
ATOM 8324 C CA . TRP B 1 245 ? -3.701 2.972 46.951 1.00 13.58 245 TRP B CA 1
ATOM 8325 C C . TRP B 1 245 ? -5.180 2.964 46.597 1.00 21.26 245 TRP B C 1
ATOM 8326 O O . TRP B 1 245 ? -5.746 1.927 46.258 1.00 18.36 245 TRP B O 1
ATOM 8347 N N . ASN B 1 246 ? -5.790 4.136 46.657 1.00 14.14 246 ASN B N 1
ATOM 8348 C CA . ASN B 1 246 ? -7.206 4.288 46.405 1.00 16.43 246 ASN B CA 1
ATOM 8349 C C . ASN B 1 246 ? -7.512 4.150 44.949 1.00 24.89 246 ASN B C 1
ATOM 8350 O O . ASN B 1 246 ? -8.676 3.998 44.577 1.00 29.30 246 ASN B O 1
ATOM 8361 N N . GLY B 1 247 ? -6.468 4.178 44.126 1.00 20.43 247 GLY B N 1
ATOM 8362 C CA . GLY B 1 247 ? -6.639 4.053 42.686 1.00 18.58 247 GLY B CA 1
ATOM 8363 C C . GLY B 1 247 ? -6.373 2.652 42.149 1.00 21.64 247 GLY B C 1
ATOM 8364 O O . GLY B 1 247 ? -6.462 2.412 40.948 1.00 21.53 247 GLY B O 1
ATOM 8368 N N . LEU B 1 248 ? -6.050 1.715 43.032 1.00 18.95 248 LEU B N 1
ATOM 8369 C CA . LEU B 1 248 ? -5.839 0.340 42.603 1.00 14.44 248 LEU B CA 1
ATOM 8370 C C . LEU B 1 248 ? -7.168 -0.305 42.218 1.00 8.37 248 LEU B C 1
ATOM 8371 O O . LEU B 1 248 ? -8.214 0.019 42.764 1.00 14.52 248 LEU B O 1
ATOM 8387 N N . SER B 1 249 ? -7.099 -1.207 41.246 1.00 21.86 249 SER B N 1
ATOM 8388 C CA . SER B 1 249 ? -8.193 -2.100 40.963 1.00 27.75 249 SER B CA 1
ATOM 8389 C C . SER B 1 249 ? -8.484 -2.883 42.258 1.00 24.23 249 SER B C 1
ATOM 8390 O O . SER B 1 249 ? -7.559 -3.304 42.964 1.00 23.42 249 SER B O 1
ATOM 8398 N N . LYS B 1 250 ? -9.772 -3.045 42.563 1.00 19.72 250 LYS B N 1
ATOM 8399 C CA . LYS B 1 250 ? -10.238 -3.704 43.780 1.00 18.96 250 LYS B CA 1
ATOM 8400 C C . LYS B 1 250 ? -9.602 -5.075 43.971 1.00 22.19 250 LYS B C 1
ATOM 8401 O O . LYS B 1 250 ? -9.268 -5.451 45.099 1.00 19.09 250 LYS B O 1
ATOM 8420 N N . ASP B 1 251 ? -9.453 -5.843 42.894 1.00 16.40 251 ASP B N 1
ATOM 8421 C CA . ASP B 1 251 ? -8.900 -7.182 43.074 1.00 20.41 251 ASP B CA 1
ATOM 8422 C C . ASP B 1 251 ? -7.469 -7.092 43.615 1.00 23.09 251 ASP B C 1
ATOM 8423 O O . ASP B 1 251 ? -7.058 -7.891 44.462 1.00 23.00 251 ASP B O 1
ATOM 8432 N N . LEU B 1 252 ? -6.712 -6.109 43.153 1.00 20.76 252 LEU B N 1
ATOM 8433 C CA . LEU B 1 252 ? -5.350 -5.978 43.639 1.00 21.01 252 LEU B CA 1
ATOM 8434 C C . LEU B 1 252 ? -5.379 -5.398 45.040 1.00 18.95 252 LEU B C 1
ATOM 8435 O O . LEU B 1 252 ? -4.590 -5.786 45.896 1.00 17.09 252 LEU B O 1
ATOM 8451 N N . GLN B 1 253 ? -6.306 -4.482 45.288 1.00 20.23 253 GLN B N 1
ATOM 8452 C CA . GLN B 1 253 ? -6.348 -3.835 46.587 1.00 16.56 253 GLN B CA 1
ATOM 8453 C C . GLN B 1 253 ? -6.809 -4.810 47.662 1.00 14.26 253 GLN B C 1
ATOM 8454 O O . GLN B 1 253 ? -6.277 -4.793 48.752 1.00 19.94 253 GLN B O 1
ATOM 8468 N N . ASP B 1 254 ? -7.774 -5.673 47.339 1.00 20.51 254 ASP B N 1
ATOM 8469 C CA . ASP B 1 254 ? -8.223 -6.700 48.288 1.00 19.45 254 ASP B CA 1
ATOM 8470 C C . ASP B 1 254 ? -7.078 -7.667 48.593 1.00 15.40 254 ASP B C 1
ATOM 8471 O O . ASP B 1 254 ? -6.863 -8.072 49.730 1.00 18.45 254 ASP B O 1
ATOM 8480 N N . ALA B 1 255 ? -6.359 -8.078 47.571 1.00 14.58 255 ALA B N 1
ATOM 8481 C CA . ALA B 1 255 ? -5.349 -9.107 47.769 1.00 14.48 255 ALA B CA 1
ATOM 8482 C C . ALA B 1 255 ? -4.230 -8.551 48.656 1.00 16.81 255 ALA B C 1
ATOM 8483 O O . ALA B 1 255 ? -3.802 -9.181 49.622 1.00 19.77 255 ALA B O 1
ATOM 8507 N N . LYS B 1 257 ? -4.426 -6.072 50.817 1.00 15.79 257 LYS B N 1
ATOM 8508 C CA . LYS B 1 257 ? -4.920 -5.766 52.158 1.00 20.62 257 LYS B CA 1
ATOM 8509 C C . LYS B 1 257 ? -4.956 -7.061 52.945 1.00 21.28 257 LYS B C 1
ATOM 8510 O O . LYS B 1 257 ? -4.621 -7.092 54.130 1.00 20.76 257 LYS B O 1
ATOM 8529 N N . LYS B 1 258 ? -5.331 -8.148 52.274 1.00 21.57 258 LYS B N 1
ATOM 8530 C CA . LYS B 1 258 ? -5.336 -9.455 52.908 1.00 20.10 258 LYS B CA 1
ATOM 8531 C C . LYS B 1 258 ? -3.887 -9.833 53.268 1.00 17.04 258 LYS B C 1
ATOM 8532 O O . LYS B 1 258 ? -3.617 -10.273 54.378 1.00 18.39 258 LYS B O 1
ATOM 8551 N N . ALA B 1 259 ? -2.956 -9.662 52.324 1.00 14.78 259 ALA B N 1
ATOM 8552 C CA . ALA B 1 259 ? -1.530 -9.995 52.543 1.00 16.30 259 ALA B CA 1
ATOM 8553 C C . ALA B 1 259 ? -0.941 -9.165 53.691 1.00 15.80 259 ALA B C 1
ATOM 8554 O O . ALA B 1 259 ? -0.153 -9.659 54.508 1.00 11.54 259 ALA B O 1
ATOM 8578 N N . ASP B 1 261 ? -2.700 -7.704 56.237 1.00 16.97 261 ASP B N 1
ATOM 8579 C CA . ASP B 1 261 ? -3.292 -8.179 57.498 1.00 21.32 261 ASP B CA 1
ATOM 8580 C C . ASP B 1 261 ? -2.565 -9.417 58.030 1.00 17.48 261 ASP B C 1
ATOM 8581 O O . ASP B 1 261 ? -2.268 -9.513 59.220 1.00 12.86 261 ASP B O 1
ATOM 8590 N N . GLU B 1 262 ? -2.290 -10.370 57.148 1.00 11.52 262 GLU B N 1
ATOM 8591 C CA . GLU B 1 262 ? -1.590 -11.593 57.553 1.00 16.64 262 GLU B CA 1
ATOM 8592 C C . GLU B 1 262 ? -0.091 -11.336 57.898 1.00 19.34 262 GLU B C 1
ATOM 8593 O O . GLU B 1 262 ? 0.441 -11.944 58.824 1.00 14.35 262 GLU B O 1
ATOM 8605 N N . ALA B 1 263 ? 0.560 -10.406 57.198 1.00 15.03 263 ALA B N 1
ATOM 8606 C CA . ALA B 1 263 ? 1.951 -10.033 57.498 1.00 16.80 263 ALA B CA 1
ATOM 8607 C C . ALA B 1 263 ? 2.042 -9.252 58.820 1.00 15.49 263 ALA B C 1
ATOM 8608 O O . ALA B 1 263 ? 3.052 -9.335 59.572 1.00 9.86 263 ALA B O 1
ATOM 8615 N N . THR B 1 264 ? 0.996 -8.501 59.125 1.00 9.87 264 THR B N 1
ATOM 8616 C CA . THR B 1 264 ? 0.974 -7.811 60.421 1.00 15.64 264 THR B CA 1
ATOM 8617 C C . THR B 1 264 ? 0.820 -8.808 61.569 1.00 14.78 264 THR B C 1
ATOM 8618 O O . THR B 1 264 ? 1.383 -8.627 62.636 1.00 12.33 264 THR B O 1
ATOM 8629 N N . LYS B 1 265 ? 0.045 -9.852 61.357 1.00 21.45 265 LYS B N 1
ATOM 8630 C CA . LYS B 1 265 ? -0.105 -10.856 62.385 1.00 22.46 265 LYS B CA 1
ATOM 8631 C C . LYS B 1 265 ? 1.246 -11.565 62.641 1.00 21.38 265 LYS B C 1
ATOM 8632 O O . LYS B 1 265 ? 1.623 -11.820 63.781 1.00 18.15 265 LYS B O 1
ATOM 8651 N N . VAL B 1 266 ? 1.974 -11.874 61.579 1.00 12.25 266 VAL B N 1
ATOM 8652 C CA . VAL B 1 266 ? 3.302 -12.470 61.708 1.00 13.88 266 VAL B CA 1
ATOM 8653 C C . VAL B 1 266 ? 4.259 -11.515 62.423 1.00 21.08 266 VAL B C 1
ATOM 8654 O O . VAL B 1 266 ? 5.036 -11.940 63.296 1.00 16.36 266 VAL B O 1
ATOM 8667 N N . ASN B 1 267 ? 4.203 -10.225 62.070 1.00 17.96 267 ASN B N 1
ATOM 8668 C CA . ASN B 1 267 ? 5.013 -9.243 62.785 1.00 15.73 267 ASN B CA 1
ATOM 8669 C C . ASN B 1 267 ? 4.732 -9.344 64.295 1.00 11.82 267 ASN B C 1
ATOM 8670 O O . ASN B 1 267 ? 5.650 -9.393 65.096 1.00 12.17 267 ASN B O 1
ATOM 8681 N N . ASN B 1 268 ? 3.461 -9.423 64.665 1.00 11.17 268 ASN B N 1
ATOM 8682 C CA . ASN B 1 268 ? 3.091 -9.473 66.080 1.00 15.44 268 ASN B CA 1
ATOM 8683 C C . ASN B 1 268 ? 3.555 -10.766 66.746 1.00 19.80 268 ASN B C 1
ATOM 8684 O O . ASN B 1 268 ? 3.816 -10.798 67.941 1.00 19.92 268 ASN B O 1
ATOM 8695 N N . ASP B 1 269 ? 3.673 -11.833 65.959 1.00 22.27 269 ASP B N 1
ATOM 8696 C CA . ASP B 1 269 ? 4.052 -13.136 66.483 1.00 23.19 269 ASP B CA 1
ATOM 8697 C C . ASP B 1 269 ? 5.556 -13.210 66.741 1.00 24.47 269 ASP B C 1
ATOM 8698 O O . ASP B 1 269 ? 5.976 -13.850 67.683 1.00 23.96 269 ASP B O 1
ATOM 8707 N N . VAL B 1 270 ? 6.363 -12.543 65.916 1.00 20.36 270 VAL B N 1
ATOM 8708 C CA . VAL B 1 270 ? 7.811 -12.722 65.985 1.00 17.56 270 VAL B CA 1
ATOM 8709 C C . VAL B 1 270 ? 8.589 -11.595 66.668 1.00 14.69 270 VAL B C 1
ATOM 8710 O O . VAL B 1 270 ? 9.759 -11.760 66.966 1.00 20.63 270 VAL B O 1
ATOM 8723 N N . ALA B 1 271 ? 7.955 -10.457 66.922 1.00 13.17 271 ALA B N 1
ATOM 8724 C CA . ALA B 1 271 ? 8.708 -9.293 67.351 1.00 15.62 271 ALA B CA 1
ATOM 8725 C C . ALA B 1 271 ? 9.344 -9.532 68.719 1.00 17.53 271 ALA B C 1
ATOM 8726 O O . ALA B 1 271 ? 10.549 -9.332 68.901 1.00 15.12 271 ALA B O 1
ATOM 8733 N N . GLY B 1 272 ? 8.540 -9.953 69.687 1.00 19.82 272 GLY B N 1
ATOM 8734 C CA . GLY B 1 272 ? 9.061 -10.173 71.037 1.00 15.08 272 GLY B CA 1
ATOM 8735 C C . GLY B 1 272 ? 10.180 -11.209 70.973 1.00 17.67 272 GLY B C 1
ATOM 8736 O O . GLY B 1 272 ? 11.264 -11.052 71.529 1.00 20.24 272 GLY B O 1
ATOM 8740 N N . LYS B 1 273 ? 9.906 -12.293 70.266 1.00 17.57 273 LYS B N 1
ATOM 8741 C CA . LYS B 1 273 ? 10.855 -13.384 70.156 1.00 14.34 273 LYS B CA 1
ATOM 8742 C C . LYS B 1 273 ? 12.193 -12.967 69.550 1.00 16.80 273 LYS B C 1
ATOM 8743 O O . LYS B 1 273 ? 13.273 -13.335 70.064 1.00 7.64 273 LYS B O 1
ATOM 8762 N N . LEU B 1 274 ? 12.138 -12.243 68.426 1.00 19.33 274 LEU B N 1
ATOM 8763 C CA . LEU B 1 274 ? 13.366 -11.837 67.753 1.00 19.21 274 LEU B CA 1
ATOM 8764 C C . LEU B 1 274 ? 14.196 -10.892 68.660 1.00 15.98 274 LEU B C 1
ATOM 8765 O O . LEU B 1 274 ? 15.406 -11.029 68.770 1.00 10.55 274 LEU B O 1
ATOM 8781 N N . ASN B 1 275 ? 13.564 -9.956 69.347 1.00 13.02 275 ASN B N 1
ATOM 8782 C CA . ASN B 1 275 ? 14.337 -9.135 70.284 1.00 13.77 275 ASN B CA 1
ATOM 8783 C C . ASN B 1 275 ? 14.930 -9.965 71.447 1.00 11.70 275 ASN B C 1
ATOM 8784 O O . ASN B 1 275 ? 16.096 -9.812 71.784 1.00 13.11 275 ASN B O 1
ATOM 8795 N N . ASP B 1 276 ? 14.163 -10.897 72.001 1.00 16.67 276 ASP B N 1
ATOM 8796 C CA . ASP B 1 276 ? 14.691 -11.815 73.035 1.00 13.94 276 ASP B CA 1
ATOM 8797 C C . ASP B 1 276 ? 15.923 -12.603 72.560 1.00 17.08 276 ASP B C 1
ATOM 8798 O O . ASP B 1 276 ? 16.904 -12.737 73.291 1.00 11.54 276 ASP B O 1
ATOM 8807 N N . GLU B 1 277 ? 15.860 -13.125 71.331 1.00 16.28 277 GLU B N 1
ATOM 8808 C CA . GLU B 1 277 ? 16.966 -13.843 70.765 1.00 15.15 277 GLU B CA 1
ATOM 8809 C C . GLU B 1 277 ? 18.167 -12.939 70.567 1.00 16.68 277 GLU B C 1
ATOM 8810 O O . GLU B 1 277 ? 19.314 -13.344 70.811 1.00 14.85 277 GLU B O 1
ATOM 8822 N N . ALA B 1 278 ? 17.913 -11.721 70.101 1.00 15.74 278 ALA B N 1
ATOM 8823 C CA . ALA B 1 278 ? 19.002 -10.764 69.889 1.00 14.14 278 ALA B CA 1
ATOM 8824 C C . ALA B 1 278 ? 19.728 -10.425 71.203 1.00 12.61 278 ALA B C 1
ATOM 8825 O O . ALA B 1 278 ? 20.981 -10.444 71.286 1.00 18.00 278 ALA B O 1
ATOM 8832 N N . LYS B 1 279 ? 18.957 -10.118 72.228 1.00 11.93 279 LYS B N 1
ATOM 8833 C CA . LYS B 1 279 ? 19.554 -9.830 73.546 1.00 12.94 279 LYS B CA 1
ATOM 8834 C C . LYS B 1 279 ? 20.503 -10.961 74.002 1.00 10.20 279 LYS B C 1
ATOM 8835 O O . LYS B 1 279 ? 21.609 -10.704 74.483 1.00 11.92 279 LYS B O 1
ATOM 8854 N N . GLN B 1 280 ? 20.033 -12.192 73.859 1.00 13.99 280 GLN B N 1
ATOM 8855 C CA . GLN B 1 280 ? 20.774 -13.371 74.257 1.00 18.97 280 GLN B CA 1
ATOM 8856 C C . GLN B 1 280 ? 22.066 -13.430 73.473 1.00 14.52 280 GLN B C 1
ATOM 8857 O O . GLN B 1 280 ? 23.113 -13.737 74.019 1.00 17.39 280 GLN B O 1
ATOM 8871 N N . LYS B 1 281 ? 21.969 -13.167 72.169 1.00 14.68 281 LYS B N 1
ATOM 8872 C CA . LYS B 1 281 ? 23.113 -13.309 71.270 1.00 13.61 281 LYS B CA 1
ATOM 8873 C C . LYS B 1 281 ? 24.132 -12.231 71.619 1.00 14.01 281 LYS B C 1
ATOM 8874 O O . LYS B 1 281 ? 25.335 -12.503 71.676 1.00 12.51 281 LYS B O 1
ATOM 8893 N N . ILE B 1 282 ? 23.655 -11.013 71.887 1.00 12.34 282 ILE B N 1
ATOM 8894 C CA . ILE B 1 282 ? 24.538 -9.940 72.292 1.00 5.23 282 ILE B CA 1
ATOM 8895 C C . ILE B 1 282 ? 25.242 -10.317 73.592 1.00 16.71 282 ILE B C 1
ATOM 8896 O O . ILE B 1 282 ? 26.472 -10.176 73.710 1.00 19.10 282 ILE B O 1
ATOM 8912 N N . ALA B 1 283 ? 24.471 -10.792 74.563 1.00 15.41 283 ALA B N 1
ATOM 8913 C CA . ALA B 1 283 ? 25.017 -11.195 75.863 1.00 15.19 283 ALA B CA 1
ATOM 8914 C C . ALA B 1 283 ? 26.070 -12.299 75.765 1.00 18.91 283 ALA B C 1
ATOM 8915 O O . ALA B 1 283 ? 27.063 -12.275 76.499 1.00 16.17 283 ALA B O 1
ATOM 8922 N N . SER B 1 284 ? 25.826 -13.263 74.877 1.00 15.07 284 SER B N 1
ATOM 8923 C CA . SER B 1 284 ? 26.749 -14.382 74.667 1.00 23.00 284 SER B CA 1
ATOM 8924 C C . SER B 1 284 ? 28.029 -14.041 73.881 1.00 27.68 284 SER B C 1
ATOM 8925 O O . SER B 1 284 ? 29.020 -14.754 73.985 1.00 24.02 284 SER B O 1
ATOM 8933 N N . SER B 1 285 ? 28.016 -12.963 73.095 1.00 21.76 285 SER B N 1
ATOM 8934 C CA . SER B 1 285 ? 29.150 -12.654 72.237 1.00 21.48 285 SER B CA 1
ATOM 8935 C C . SER B 1 285 ? 30.420 -12.301 73.008 1.00 31.50 285 SER B C 1
ATOM 8936 O O . SER B 1 285 ? 31.511 -12.431 72.479 1.00 23.25 285 SER B O 1
ATOM 8944 N N . GLY B 1 286 ? 30.275 -11.791 74.228 1.00 34.85 286 GLY B N 1
ATOM 8945 C CA . GLY B 1 286 ? 31.417 -11.272 74.964 1.00 37.55 286 GLY B CA 1
ATOM 8946 C C . GLY B 1 286 ? 31.928 -9.888 74.551 1.00 34.31 286 GLY B C 1
ATOM 8947 O O . GLY B 1 286 ? 32.833 -9.361 75.191 1.00 37.13 286 GLY B O 1
ATOM 8951 N N . ALA B 1 287 ? 31.379 -9.300 73.487 1.00 19.52 287 ALA B N 1
ATOM 8952 C CA . ALA B 1 287 ? 31.836 -7.977 73.023 1.00 22.23 287 ALA B CA 1
ATOM 8953 C C . ALA B 1 287 ? 31.257 -6.807 73.816 1.00 15.43 287 ALA B C 1
ATOM 8954 O O . ALA B 1 287 ? 31.808 -5.696 73.803 1.00 17.85 287 ALA B O 1
ATOM 8961 N N . SER B 1 288 ? 30.130 -7.041 74.473 1.00 19.46 288 SER B N 1
ATOM 8962 C CA . SER B 1 288 ? 29.415 -5.952 75.122 1.00 23.59 288 SER B CA 1
ATOM 8963 C C . SER B 1 288 ? 28.775 -6.441 76.422 1.00 22.29 288 SER B C 1
ATOM 8964 O O . SER B 1 288 ? 28.415 -7.598 76.537 1.00 25.59 288 SER B O 1
ATOM 8972 N N . LYS B 1 289 ? 28.688 -5.578 77.427 1.00 19.98 289 LYS B N 1
ATOM 8973 C CA . LYS B 1 289 ? 28.059 -5.953 78.684 1.00 12.48 289 LYS B CA 1
ATOM 8974 C C . LYS B 1 289 ? 26.646 -5.331 78.718 1.00 10.38 289 LYS B C 1
ATOM 8975 O O . LYS B 1 289 ? 26.476 -4.138 78.467 1.00 17.14 289 LYS B O 1
ATOM 8979 N N . ILE B 1 290 ? 25.639 -6.150 79.002 1.00 13.26 290 ILE B N 1
ATOM 8980 C CA . ILE B 1 290 ? 24.265 -5.659 79.205 1.00 7.44 290 ILE B CA 1
ATOM 8981 C C . ILE B 1 290 ? 24.007 -5.419 80.681 1.00 9.85 290 ILE B C 1
ATOM 8982 O O . ILE B 1 290 ? 23.974 -6.346 81.486 1.00 14.16 290 ILE B O 1
ATOM 8998 N N . HIS B 1 291 ? 23.804 -4.150 81.024 1.00 10.58 291 HIS B N 1
ATOM 8999 C CA . HIS B 1 291 ? 23.581 -3.754 82.415 1.00 15.15 291 HIS B CA 1
ATOM 9000 C C . HIS B 1 291 ? 22.104 -3.699 82.820 1.00 16.34 291 HIS B C 1
ATOM 9001 O O . HIS B 1 291 ? 21.232 -3.334 82.039 1.00 14.68 291 HIS B O 1
ATOM 9016 N N . GLN B 1 292 ? 21.872 -4.056 84.075 1.00 16.63 292 GLN B N 1
ATOM 9017 C CA . GLN B 1 292 ? 20.569 -4.177 84.672 1.00 22.63 292 GLN B CA 1
ATOM 9018 C C . GLN B 1 292 ? 20.299 -3.009 85.592 1.00 22.70 292 GLN B C 1
ATOM 9019 O O . GLN B 1 292 ? 21.201 -2.530 86.283 1.00 25.07 292 GLN B O 1
ATOM 9033 N N . LEU B 1 293 ? 19.048 -2.572 85.636 1.00 19.15 293 LEU B N 1
ATOM 9034 C CA . LEU B 1 293 ? 18.657 -1.496 86.537 1.00 17.35 293 LEU B CA 1
ATOM 9035 C C . LEU B 1 293 ? 17.688 -2.050 87.566 1.00 18.63 293 LEU B C 1
ATOM 9036 O O . LEU B 1 293 ? 16.745 -2.728 87.199 1.00 16.38 293 LEU B O 1
ATOM 9052 N N . THR B 1 294 ? 17.897 -1.744 88.838 1.00 21.23 294 THR B N 1
ATOM 9053 C CA . THR B 1 294 ? 16.883 -2.056 89.839 1.00 19.44 294 THR B CA 1
ATOM 9054 C C . THR B 1 294 ? 15.703 -1.097 89.666 1.00 19.75 294 THR B C 1
ATOM 9055 O O . THR B 1 294 ? 15.838 -0.051 89.018 1.00 16.25 294 THR B O 1
ATOM 9066 N N . PRO B 1 295 ? 14.543 -1.437 90.237 1.00 19.81 295 PRO B N 1
ATOM 9067 C CA . PRO B 1 295 ? 13.438 -0.465 90.177 1.00 23.57 295 PRO B CA 1
ATOM 9068 C C . PRO B 1 295 ? 13.886 0.959 90.598 1.00 22.59 295 PRO B C 1
ATOM 9069 O O . PRO B 1 295 ? 13.473 1.934 89.968 1.00 20.83 295 PRO B O 1
ATOM 9080 N N . GLU B 1 296 ? 14.739 1.076 91.609 1.00 20.39 296 GLU B N 1
ATOM 9081 C CA . GLU B 1 296 ? 15.145 2.392 92.088 1.00 22.23 296 GLU B CA 1
ATOM 9082 C C . GLU B 1 296 ? 16.039 3.107 91.085 1.00 24.18 296 GLU B C 1
ATOM 9083 O O . GLU B 1 296 ? 15.973 4.334 90.932 1.00 19.77 296 GLU B O 1
ATOM 9095 N N . GLN B 1 297 ? 16.904 2.354 90.419 1.00 17.60 297 GLN B N 1
ATOM 9096 C CA . GLN B 1 297 ? 17.747 2.944 89.390 1.00 12.01 297 GLN B CA 1
ATOM 9097 C C . GLN B 1 297 ? 16.880 3.409 88.239 1.00 12.34 297 GLN B C 1
ATOM 9098 O O . GLN B 1 297 ? 17.079 4.487 87.685 1.00 14.09 297 GLN B O 1
ATOM 9112 N N . ARG B 1 298 ? 15.901 2.600 87.875 1.00 15.95 298 ARG B N 1
ATOM 9113 C CA . ARG B 1 298 ? 15.023 2.967 86.775 1.00 23.30 298 ARG B CA 1
ATOM 9114 C C . ARG B 1 298 ? 14.257 4.278 87.086 1.00 20.79 298 ARG B C 1
ATOM 9115 O O . ARG B 1 298 ? 14.144 5.142 86.224 1.00 15.66 298 ARG B O 1
ATOM 9136 N N . LYS B 1 299 ? 13.735 4.421 88.305 1.00 13.41 299 LYS B N 1
ATOM 9137 C CA . LYS B 1 299 ? 12.980 5.620 88.661 1.00 18.31 299 LYS B CA 1
ATOM 9138 C C . LYS B 1 299 ? 13.806 6.885 88.422 1.00 16.73 299 LYS B C 1
ATOM 9139 O O . LYS B 1 299 ? 13.257 7.912 88.081 1.00 15.21 299 LYS B O 1
ATOM 9158 N N . GLN B 1 300 ? 15.118 6.820 88.608 1.00 17.29 300 GLN B N 1
ATOM 9159 C CA . GLN B 1 300 ? 15.979 7.999 88.403 1.00 11.05 300 GLN B CA 1
ATOM 9160 C C . GLN B 1 300 ? 15.981 8.477 86.962 1.00 14.19 300 GLN B C 1
ATOM 9161 O O . GLN B 1 300 ? 15.940 9.676 86.702 1.00 13.99 300 GLN B O 1
ATOM 9175 N N . TRP B 1 301 ? 16.024 7.548 86.012 1.00 10.49 301 TRP B N 1
ATOM 9176 C CA . TRP B 1 301 ? 15.914 7.909 84.593 1.00 7.85 301 TRP B CA 1
ATOM 9177 C C . TRP B 1 301 ? 14.513 8.473 84.280 1.00 11.77 301 TRP B C 1
ATOM 9178 O O . TRP B 1 301 ? 14.364 9.416 83.509 1.00 12.88 301 TRP B O 1
ATOM 9199 N N . VAL B 1 302 ? 13.483 7.894 84.894 1.00 14.16 302 VAL B N 1
ATOM 9200 C CA . VAL B 1 302 ? 12.112 8.319 84.598 1.00 16.97 302 VAL B CA 1
ATOM 9201 C C . VAL B 1 302 ? 11.990 9.791 84.988 1.00 16.50 302 VAL B C 1
ATOM 9202 O O . VAL B 1 302 ? 11.608 10.606 84.191 1.00 14.30 302 VAL B O 1
ATOM 9215 N N . GLU B 1 303 ? 12.368 10.113 86.216 1.00 20.62 303 GLU B N 1
ATOM 9216 C CA . GLU B 1 303 ? 12.314 11.485 86.710 1.00 20.08 303 GLU B CA 1
ATOM 9217 C C . GLU B 1 303 ? 13.118 12.442 85.854 1.00 18.31 303 GLU B C 1
ATOM 9218 O O . GLU B 1 303 ? 12.706 13.569 85.642 1.00 23.25 303 GLU B O 1
ATOM 9230 N N . ALA B 1 304 ? 14.267 11.989 85.365 1.00 19.00 304 ALA B N 1
ATOM 9231 C CA . ALA B 1 304 ? 15.166 12.837 84.597 1.00 21.23 304 ALA B CA 1
ATOM 9232 C C . ALA B 1 304 ? 14.626 13.086 83.192 1.00 21.14 304 ALA B C 1
ATOM 9233 O O . ALA B 1 304 ? 14.965 14.087 82.574 1.00 21.69 304 ALA B O 1
ATOM 9257 N N . LYS B 1 306 ? 11.114 12.717 82.215 1.00 20.74 306 LYS B N 1
ATOM 9258 C CA . LYS B 1 306 ? 9.718 13.100 82.011 1.00 30.03 306 LYS B CA 1
ATOM 9259 C C . LYS B 1 306 ? 9.470 14.594 81.865 1.00 19.52 306 LYS B C 1
ATOM 9260 O O . LYS B 1 306 ? 8.414 14.974 81.360 1.00 20.81 306 LYS B O 1
ATOM 9279 N N . PRO B 1 307 ? 10.441 15.441 82.241 1.00 31.34 307 PRO B N 1
ATOM 9280 C CA . PRO B 1 307 ? 10.240 16.869 81.944 1.00 29.18 307 PRO B CA 1
ATOM 9281 C C . PRO B 1 307 ? 10.016 17.163 80.469 1.00 24.41 307 PRO B C 1
ATOM 9282 O O . PRO B 1 307 ? 9.345 18.142 80.183 1.00 24.15 307 PRO B O 1
ATOM 9293 N N . VAL B 1 308 ? 10.499 16.319 79.553 1.00 20.32 308 VAL B N 1
ATOM 9294 C CA . VAL B 1 308 ? 10.294 16.590 78.144 1.00 15.54 308 VAL B CA 1
ATOM 9295 C C . VAL B 1 308 ? 8.794 16.675 77.817 1.00 20.53 308 VAL B C 1
ATOM 9296 O O . VAL B 1 308 ? 8.429 17.473 76.990 1.00 21.25 308 VAL B O 1
ATOM 9309 N N . TRP B 1 309 ? 7.943 15.900 78.497 1.00 16.56 309 TRP B N 1
ATOM 9310 C CA . TRP B 1 309 ? 6.535 15.777 78.118 1.00 21.16 309 TRP B CA 1
ATOM 9311 C C . TRP B 1 309 ? 5.820 17.119 78.181 1.00 23.52 309 TRP B C 1
ATOM 9312 O O . TRP B 1 309 ? 5.046 17.462 77.299 1.00 19.71 309 TRP B O 1
ATOM 9333 N N . ALA B 1 310 ? 6.051 17.831 79.279 1.00 23.40 310 ALA B N 1
ATOM 9334 C CA . ALA B 1 310 ? 5.454 19.120 79.514 1.00 28.96 310 ALA B CA 1
ATOM 9335 C C . ALA B 1 310 ? 5.734 20.071 78.367 1.00 23.64 310 ALA B C 1
ATOM 9336 O O . ALA B 1 310 ? 4.883 20.862 78.006 1.00 19.89 310 ALA B O 1
ATOM 9343 N N . LYS B 1 311 ? 6.917 19.972 77.773 1.00 24.32 311 LYS B N 1
ATOM 9344 C CA . LYS B 1 311 ? 7.330 20.863 76.687 1.00 25.51 311 LYS B CA 1
ATOM 9345 C C . LYS B 1 311 ? 6.589 20.607 75.382 1.00 28.83 311 LYS B C 1
ATOM 9346 O O . LYS B 1 311 ? 6.604 21.455 74.483 1.00 23.74 311 LYS B O 1
ATOM 9365 N N . PHE B 1 312 ? 6.004 19.418 75.254 1.00 20.45 312 PHE B N 1
ATOM 9366 C CA . PHE B 1 312 ? 5.342 19.035 74.007 1.00 22.58 312 PHE B CA 1
ATOM 9367 C C . PHE B 1 312 ? 3.838 18.795 74.173 1.00 19.93 312 PHE B C 1
ATOM 9368 O O . PHE B 1 312 ? 3.165 18.437 73.204 1.00 15.50 312 PHE B O 1
ATOM 9385 N N . GLU B 1 313 ? 3.316 19.040 75.383 1.00 17.81 313 GLU B N 1
ATOM 9386 C CA . GLU B 1 313 ? 1.944 18.661 75.718 1.00 22.63 313 GLU B CA 1
ATOM 9387 C C . GLU B 1 313 ? 0.930 19.415 74.870 1.00 22.60 313 GLU B C 1
ATOM 9388 O O . GLU B 1 313 ? -0.039 18.833 74.397 1.00 25.93 313 GLU B O 1
ATOM 9400 N N . SER B 1 314 ? 1.133 20.711 74.679 1.00 25.40 314 SER B N 1
ATOM 9401 C CA . SER B 1 314 ? 0.159 21.489 73.913 1.00 31.17 314 SER B CA 1
ATOM 9402 C C . SER B 1 314 ? 0.297 21.217 72.415 1.00 27.43 314 SER B C 1
ATOM 9403 O O . SER B 1 314 ? -0.680 21.251 71.690 1.00 28.38 314 SER B O 1
ATOM 9411 N N . ALA B 1 315 ? 1.508 20.942 71.941 1.00 30.47 315 ALA B N 1
ATOM 9412 C CA . ALA B 1 315 ? 1.680 20.601 70.526 1.00 30.04 315 ALA B CA 1
ATOM 9413 C C . ALA B 1 315 ? 0.997 19.273 70.166 1.00 29.26 315 ALA B C 1
ATOM 9414 O O . ALA B 1 315 ? 0.398 19.144 69.101 1.00 29.13 315 ALA B O 1
ATOM 9421 N N . ILE B 1 316 ? 1.073 18.300 71.073 1.00 30.80 316 ILE B N 1
ATOM 9422 C CA . ILE B 1 316 ? 0.541 16.949 70.840 1.00 27.57 316 ILE B CA 1
ATOM 9423 C C . ILE B 1 316 ? -0.952 16.897 71.145 1.00 27.73 316 ILE B C 1
ATOM 9424 O O . ILE B 1 316 ? -1.741 16.351 70.372 1.00 25.35 316 ILE B O 1
ATOM 9440 N N . GLY B 1 317 ? -1.341 17.460 72.285 1.00 21.02 317 GLY B N 1
ATOM 9441 C CA . GLY B 1 317 ? -2.719 17.396 72.711 1.00 13.70 317 GLY B CA 1
ATOM 9442 C C . GLY B 1 317 ? -2.777 16.564 73.964 1.00 18.45 317 GLY B C 1
ATOM 9443 O O . GLY B 1 317 ? -2.384 15.396 73.961 1.00 19.80 317 GLY B O 1
ATOM 9447 N N . LYS B 1 318 ? -3.231 17.175 75.054 1.00 17.98 318 LYS B N 1
ATOM 9448 C CA . LYS B 1 318 ? -3.196 16.527 76.357 1.00 22.26 318 LYS B CA 1
ATOM 9449 C C . LYS B 1 318 ? -4.070 15.282 76.379 1.00 24.54 318 LYS B C 1
ATOM 9450 O O . LYS B 1 318 ? -3.755 14.305 77.057 1.00 26.49 318 LYS B O 1
ATOM 9469 N N . ASP B 1 319 ? -5.175 15.318 75.643 1.00 24.13 319 ASP B N 1
ATOM 9470 C CA . ASP B 1 319 ? -6.092 14.184 75.632 1.00 31.73 319 ASP B CA 1
ATOM 9471 C C . ASP B 1 319 ? -5.424 12.989 74.986 1.00 25.44 319 ASP B C 1
ATOM 9472 O O . ASP B 1 319 ? -5.713 11.835 75.315 1.00 30.40 319 ASP B O 1
ATOM 9481 N N . LEU B 1 320 ? -4.503 13.273 74.078 1.00 18.16 320 LEU B N 1
ATOM 9482 C CA . LEU B 1 320 ? -3.877 12.226 73.308 1.00 20.70 320 LEU B CA 1
ATOM 9483 C C . LEU B 1 320 ? -2.857 11.532 74.206 1.00 22.22 320 LEU B C 1
ATOM 9484 O O . LEU B 1 320 ? -2.777 10.308 74.272 1.00 22.12 320 LEU B O 1
ATOM 9500 N N . ILE B 1 321 ? -2.088 12.340 74.914 1.00 20.31 321 ILE B N 1
ATOM 9501 C CA . ILE B 1 321 ? -1.129 11.831 75.856 1.00 18.17 321 ILE B CA 1
ATOM 9502 C C . ILE B 1 321 ? -1.831 11.065 76.974 1.00 19.19 321 ILE B C 1
ATOM 9503 O O . ILE B 1 321 ? -1.361 10.011 77.410 1.00 20.33 321 ILE B O 1
ATOM 9519 N N . ASP B 1 322 ? -2.962 11.593 77.428 1.00 23.60 322 ASP B N 1
ATOM 9520 C CA . ASP B 1 322 ? -3.729 10.935 78.481 1.00 22.23 322 ASP B CA 1
ATOM 9521 C C . ASP B 1 322 ? -4.244 9.544 78.042 1.00 20.28 322 ASP B C 1
ATOM 9522 O O . ASP B 1 322 ? -4.182 8.573 78.803 1.00 18.76 322 ASP B O 1
ATOM 9531 N N . ALA B 1 323 ? -4.718 9.438 76.807 1.00 17.52 323 ALA B N 1
ATOM 9532 C CA . ALA B 1 323 ? -5.117 8.145 76.285 1.00 19.97 323 ALA B CA 1
ATOM 9533 C C . ALA B 1 323 ? -3.950 7.159 76.268 1.00 17.20 323 ALA B C 1
ATOM 9534 O O . ALA B 1 323 ? -4.127 5.959 76.514 1.00 18.74 323 ALA B O 1
ATOM 9541 N N . ALA B 1 324 ? -2.750 7.667 76.003 1.00 13.90 324 ALA B N 1
ATOM 9542 C CA . ALA B 1 324 ? -1.573 6.814 75.899 1.00 19.40 324 ALA B CA 1
ATOM 9543 C C . ALA B 1 324 ? -1.176 6.301 77.264 1.00 18.71 324 ALA B C 1
ATOM 9544 O O . ALA B 1 324 ? -0.958 5.113 77.451 1.00 22.49 324 ALA B O 1
ATOM 9551 N N . VAL B 1 325 ? -1.112 7.211 78.234 1.00 24.44 325 VAL B N 1
ATOM 9552 C CA . VAL B 1 325 ? -0.854 6.834 79.620 1.00 22.29 325 VAL B CA 1
ATOM 9553 C C . VAL B 1 325 ? -1.806 5.732 80.098 1.00 21.75 325 VAL B C 1
ATOM 9554 O O . VAL B 1 325 ? -1.365 4.730 80.684 1.00 20.31 325 VAL B O 1
ATOM 9567 N N . ALA B 1 326 ? -3.102 5.943 79.859 1.00 19.61 326 ALA B N 1
ATOM 9568 C CA . ALA B 1 326 ? -4.149 5.007 80.260 1.00 21.70 326 ALA B CA 1
ATOM 9569 C C . ALA B 1 326 ? -4.040 3.650 79.573 1.00 22.92 326 ALA B C 1
ATOM 9570 O O . ALA B 1 326 ? -4.608 2.658 80.037 1.00 23.50 326 ALA B O 1
ATOM 9577 N N . SER B 1 327 ? -3.317 3.582 78.465 1.00 20.68 327 SER B N 1
ATOM 9578 C CA . SER B 1 327 ? -3.218 2.316 77.744 1.00 27.12 327 SER B CA 1
ATOM 9579 C C . SER B 1 327 ? -2.425 1.279 78.543 1.00 22.77 327 SER B C 1
ATOM 9580 O O . SER B 1 327 ? -2.476 0.086 78.247 1.00 24.25 327 SER B O 1
ATOM 9588 N N . ASN B 1 328 ? -1.681 1.728 79.542 1.00 21.79 328 ASN B N 1
ATOM 9589 C CA . ASN B 1 328 ? -0.942 0.803 80.413 1.00 27.93 328 ASN B CA 1
ATOM 9590 C C . ASN B 1 328 ? -1.852 0.067 81.417 1.00 31.71 328 ASN B C 1
ATOM 9591 O O . ASN B 1 328 ? -1.495 -1.021 81.892 1.00 35.41 328 ASN B O 1
ATOM 9602 N N . GLN C 1 25 ? 22.447 2.710 43.944 1.00 27.97 25 GLN C N 1
ATOM 9603 C CA . GLN C 1 25 ? 21.259 2.061 43.406 1.00 39.46 25 GLN C CA 1
ATOM 9604 C C . GLN C 1 25 ? 21.522 0.598 43.029 1.00 33.31 25 GLN C C 1
ATOM 9605 O O . GLN C 1 25 ? 22.553 0.276 42.432 1.00 25.49 25 GLN C O 1
ATOM 9618 N N . PRO C 1 26 ? 20.621 -0.305 43.446 1.00 29.56 26 PRO C N 1
ATOM 9619 C CA . PRO C 1 26 ? 20.798 -1.737 43.157 1.00 23.30 26 PRO C CA 1
ATOM 9620 C C . PRO C 1 26 ? 20.607 -2.040 41.689 1.00 18.83 26 PRO C C 1
ATOM 9621 O O . PRO C 1 26 ? 19.776 -1.443 41.017 1.00 18.85 26 PRO C O 1
ATOM 9632 N N . ILE C 1 27 ? 21.413 -2.958 41.204 1.00 14.17 27 ILE C N 1
ATOM 9633 C CA . ILE C 1 27 ? 21.296 -3.479 39.848 1.00 11.84 27 ILE C CA 1
ATOM 9634 C C . ILE C 1 27 ? 20.305 -4.629 39.871 1.00 12.20 27 ILE C C 1
ATOM 9635 O O . ILE C 1 27 ? 20.528 -5.634 40.562 1.00 12.78 27 ILE C O 1
ATOM 9651 N N . VAL C 1 28 ? 19.205 -4.465 39.152 1.00 9.93 28 VAL C N 1
ATOM 9652 C CA . VAL C 1 28 ? 18.185 -5.481 39.088 1.00 10.50 28 VAL C CA 1
ATOM 9653 C C . VAL C 1 28 ? 18.468 -6.517 38.016 1.00 16.96 28 VAL C C 1
ATOM 9654 O O . VAL C 1 28 ? 18.709 -6.199 36.845 1.00 20.83 28 VAL C O 1
ATOM 9667 N N . VAL C 1 29 ? 18.415 -7.764 38.433 1.00 14.53 29 VAL C N 1
ATOM 9668 C CA . VAL C 1 29 ? 18.743 -8.886 37.579 1.00 17.05 29 VAL C CA 1
ATOM 9669 C C . VAL C 1 29 ? 17.556 -9.822 37.598 1.00 14.45 29 VAL C C 1
ATOM 9670 O O . VAL C 1 29 ? 17.132 -10.243 38.659 1.00 14.50 29 VAL C O 1
ATOM 9683 N N . LYS C 1 30 ? 17.016 -10.149 36.428 1.00 10.86 30 LYS C N 1
ATOM 9684 C CA . LYS C 1 30 ? 15.791 -10.909 36.382 1.00 12.17 30 LYS C CA 1
ATOM 9685 C C . LYS C 1 30 ? 16.097 -12.321 35.872 1.00 14.73 30 LYS C C 1
ATOM 9686 O O . LYS C 1 30 ? 16.928 -12.521 34.978 1.00 14.38 30 LYS C O 1
ATOM 9705 N N . PHE C 1 31 ? 15.429 -13.282 36.475 1.00 11.38 31 PHE C N 1
ATOM 9706 C CA . PHE C 1 31 ? 15.577 -14.689 36.156 1.00 7.45 31 PHE C CA 1
ATOM 9707 C C . PHE C 1 31 ? 14.156 -15.101 35.845 1.00 8.62 31 PHE C C 1
ATOM 9708 O O . PHE C 1 31 ? 13.303 -14.994 36.729 1.00 9.16 31 PHE C O 1
ATOM 9725 N N . SER C 1 32 ? 13.867 -15.540 34.609 1.00 8.51 32 SER C N 1
ATOM 9726 C CA . SER C 1 32 ? 12.509 -16.014 34.294 1.00 7.58 32 SER C CA 1
ATOM 9727 C C . SER C 1 32 ? 12.526 -17.476 33.950 1.00 7.76 32 SER C C 1
ATOM 9728 O O . SER C 1 32 ? 13.507 -17.960 33.400 1.00 7.71 32 SER C O 1
ATOM 9736 N N . HIS C 1 33 ? 11.421 -18.164 34.241 1.00 6.63 33 HIS C N 1
ATOM 9737 C CA . HIS C 1 33 ? 11.272 -19.570 33.884 1.00 10.01 33 HIS C CA 1
ATOM 9738 C C . HIS C 1 33 ? 9.774 -19.958 33.895 1.00 10.59 33 HIS C C 1
ATOM 9739 O O . HIS C 1 33 ? 8.909 -19.134 34.282 1.00 5.40 33 HIS C O 1
ATOM 9754 N N . VAL C 1 34 ? 9.470 -21.187 33.458 1.00 7.06 34 VAL C N 1
ATOM 9755 C CA . VAL C 1 34 ? 8.077 -21.584 33.163 1.00 5.25 34 VAL C CA 1
ATOM 9756 C C . VAL C 1 34 ? 7.444 -22.548 34.149 1.00 5.24 34 VAL C C 1
ATOM 9757 O O . VAL C 1 34 ? 6.277 -22.961 34.003 1.00 8.51 34 VAL C O 1
ATOM 9770 N N . VAL C 1 35 ? 8.193 -22.944 35.153 1.00 7.16 35 VAL C N 1
ATOM 9771 C CA . VAL C 1 35 ? 7.711 -23.893 36.141 1.00 6.27 35 VAL C CA 1
ATOM 9772 C C . VAL C 1 35 ? 7.403 -23.257 37.475 1.00 6.60 35 VAL C C 1
ATOM 9773 O O . VAL C 1 35 ? 7.714 -22.085 37.713 1.00 5.42 35 VAL C O 1
ATOM 9786 N N . ALA C 1 36 ? 6.773 -24.049 38.344 1.00 9.51 36 ALA C N 1
ATOM 9787 C CA . ALA C 1 36 ? 6.367 -23.597 39.670 1.00 13.61 36 ALA C CA 1
ATOM 9788 C C . ALA C 1 36 ? 7.565 -23.469 40.599 1.00 11.51 36 ALA C C 1
ATOM 9789 O O . ALA C 1 36 ? 8.601 -24.064 40.350 1.00 13.52 36 ALA C O 1
ATOM 9796 N N . ASP C 1 37 ? 7.401 -22.719 41.687 1.00 10.68 37 ASP C N 1
ATOM 9797 C CA . ASP C 1 37 ? 8.488 -22.531 42.652 1.00 15.42 37 ASP C CA 1
ATOM 9798 C C . ASP C 1 37 ? 8.980 -23.849 43.280 1.00 12.87 37 ASP C C 1
ATOM 9799 O O . ASP C 1 37 ? 10.192 -24.012 43.509 1.00 11.88 37 ASP C O 1
ATOM 9808 N N . ASN C 1 38 ? 8.054 -24.750 43.617 1.00 11.48 38 ASN C N 1
ATOM 9809 C CA . ASN C 1 38 ? 8.402 -26.008 44.318 1.00 14.34 38 ASN C CA 1
ATOM 9810 C C . ASN C 1 38 ? 8.728 -27.133 43.340 1.00 17.35 38 ASN C C 1
ATOM 9811 O O . ASN C 1 38 ? 8.027 -28.148 43.278 1.00 14.45 38 ASN C O 1
ATOM 9822 N N . THR C 1 39 ? 9.788 -26.922 42.571 1.00 10.60 39 THR C N 1
ATOM 9823 C CA . THR C 1 39 ? 10.246 -27.869 41.565 1.00 11.61 39 THR C CA 1
ATOM 9824 C C . THR C 1 39 ? 11.774 -27.862 41.602 1.00 13.93 39 THR C C 1
ATOM 9825 O O . THR C 1 39 ? 12.374 -27.101 42.345 1.00 12.20 39 THR C O 1
ATOM 9836 N N . PRO C 1 40 ? 12.410 -28.749 40.848 1.00 14.89 40 PRO C N 1
ATOM 9837 C CA . PRO C 1 40 ? 13.877 -28.720 40.838 1.00 13.50 40 PRO C CA 1
ATOM 9838 C C . PRO C 1 40 ? 14.461 -27.390 40.312 1.00 16.62 40 PRO C C 1
ATOM 9839 O O . PRO C 1 40 ? 15.492 -26.889 40.799 1.00 12.81 40 PRO C O 1
ATOM 9850 N N . LYS C 1 41 ? 13.825 -26.842 39.286 1.00 9.83 41 LYS C N 1
ATOM 9851 C CA . LYS C 1 41 ? 14.315 -25.597 38.716 1.00 9.21 41 LYS C CA 1
ATOM 9852 C C . LYS C 1 41 ? 13.870 -24.406 39.583 1.00 11.92 41 LYS C C 1
ATOM 9853 O O . LYS C 1 41 ? 14.672 -23.509 39.876 1.00 8.23 41 LYS C O 1
ATOM 9872 N N . GLY C 1 42 ? 12.600 -24.400 39.979 1.00 10.19 42 GLY C N 1
ATOM 9873 C CA . GLY C 1 42 ? 12.076 -23.368 40.850 1.00 11.01 42 GLY C CA 1
ATOM 9874 C C . GLY C 1 42 ? 12.903 -23.173 42.115 1.00 14.90 42 GLY C C 1
ATOM 9875 O O . GLY C 1 42 ? 13.216 -22.037 42.452 1.00 13.05 42 GLY C O 1
ATOM 9879 N N . GLN C 1 43 ? 13.246 -24.264 42.811 1.00 13.21 43 GLN C N 1
ATOM 9880 C CA . GLN C 1 43 ? 14.016 -24.176 44.068 1.00 18.06 43 GLN C CA 1
ATOM 9881 C C . GLN C 1 43 ? 15.437 -23.644 43.831 1.00 15.34 43 GLN C C 1
ATOM 9882 O O . GLN C 1 43 ? 15.980 -22.900 44.649 1.00 11.51 43 GLN C O 1
ATOM 9896 N N . ALA C 1 44 ? 16.040 -24.043 42.718 1.00 12.48 44 ALA C N 1
ATOM 9897 C CA . ALA C 1 44 ? 17.408 -23.656 42.429 1.00 12.82 44 ALA C CA 1
ATOM 9898 C C . ALA C 1 44 ? 17.467 -22.178 42.089 1.00 11.81 44 ALA C C 1
ATOM 9899 O O . ALA C 1 44 ? 18.427 -21.499 42.479 1.00 11.83 44 ALA C O 1
ATOM 9906 N N . ALA C 1 45 ? 16.471 -21.686 41.341 1.00 12.82 45 ALA C N 1
ATOM 9907 C CA . ALA C 1 45 ? 16.381 -20.239 41.017 1.00 11.24 45 ALA C CA 1
ATOM 9908 C C . ALA C 1 45 ? 16.243 -19.379 42.295 1.00 11.47 45 ALA C C 1
ATOM 9909 O O . ALA C 1 45 ? 16.864 -18.333 42.434 1.00 12.53 45 ALA C O 1
ATOM 9916 N N . ILE C 1 46 ? 15.423 -19.827 43.225 1.00 12.80 46 ILE C N 1
ATOM 9917 C CA . ILE C 1 46 ? 15.263 -19.120 44.503 1.00 10.49 46 ILE C CA 1
ATOM 9918 C C . ILE C 1 46 ? 16.581 -19.158 45.278 1.00 9.66 46 ILE C C 1
ATOM 9919 O O . ILE C 1 46 ? 16.972 -18.175 45.897 1.00 11.71 46 ILE C O 1
ATOM 9935 N N . LYS C 1 47 ? 17.265 -20.294 45.268 1.00 14.81 47 LYS C N 1
ATOM 9936 C CA . LYS C 1 47 ? 18.551 -20.400 45.971 1.00 12.74 47 LYS C CA 1
ATOM 9937 C C . LYS C 1 47 ? 19.560 -19.403 45.391 1.00 13.60 47 LYS C C 1
ATOM 9938 O O . LYS C 1 47 ? 20.300 -18.770 46.114 1.00 13.15 47 LYS C O 1
ATOM 9957 N N . PHE C 1 48 ? 19.607 -19.309 44.063 1.00 10.18 48 PHE C N 1
ATOM 9958 C CA . PHE C 1 48 ? 20.496 -18.402 43.385 1.00 9.07 48 PHE C CA 1
A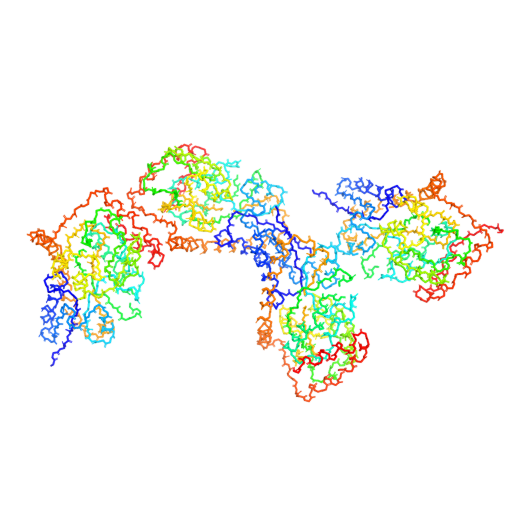TOM 9959 C C . PHE C 1 48 ? 20.159 -16.962 43.759 1.00 10.91 48 PHE C C 1
ATOM 9960 O O . PHE C 1 48 ? 21.047 -16.163 44.015 1.00 12.36 48 PHE C O 1
ATOM 9977 N N . LYS C 1 49 ? 18.875 -16.628 43.787 1.00 9.38 49 LYS C N 1
ATOM 9978 C CA . LYS C 1 49 ? 18.456 -15.315 44.278 1.00 14.34 49 LYS C CA 1
ATOM 9979 C C . LYS C 1 49 ? 19.116 -15.038 45.625 1.00 18.97 49 LYS C C 1
ATOM 9980 O O . LYS C 1 49 ? 19.758 -13.997 45.808 1.00 15.79 49 LYS C O 1
ATOM 9999 N N . GLU C 1 50 ? 18.990 -16.004 46.543 1.00 15.68 50 GLU C N 1
ATOM 10000 C CA . GLU C 1 50 ? 19.385 -15.798 47.934 1.00 22.75 50 GLU C CA 1
ATOM 10001 C C . GLU C 1 50 ? 20.858 -15.520 48.036 1.00 17.73 50 GLU C C 1
ATOM 10002 O O . GLU C 1 50 ? 21.274 -14.603 48.717 1.00 16.57 50 GLU C O 1
ATOM 10014 N N . LEU C 1 51 ? 21.654 -16.294 47.331 1.00 13.94 51 LEU C N 1
ATOM 10015 C CA . LEU C 1 51 ? 23.098 -16.226 47.505 1.00 14.82 51 LEU C CA 1
ATOM 10016 C C . LEU C 1 51 ? 23.694 -15.082 46.695 1.00 16.66 51 LEU C C 1
ATOM 10017 O O . LEU C 1 51 ? 24.668 -14.473 47.100 1.00 16.86 51 LEU C O 1
ATOM 10033 N N . ALA C 1 52 ? 23.119 -14.789 45.542 1.00 15.47 52 ALA C N 1
ATOM 10034 C CA . ALA C 1 52 ? 23.648 -13.709 44.728 1.00 16.09 52 ALA C CA 1
ATOM 10035 C C . ALA C 1 52 ? 23.471 -12.413 45.527 1.00 19.20 52 ALA C C 1
ATOM 10036 O O . ALA C 1 52 ? 24.357 -11.556 45.549 1.00 16.09 52 ALA C O 1
ATOM 10043 N N . GLU C 1 53 ? 22.324 -12.277 46.191 1.00 20.05 53 GLU C N 1
ATOM 10044 C CA . GLU C 1 53 ? 22.050 -11.076 46.980 1.00 16.03 53 GLU C CA 1
ATOM 10045 C C . GLU C 1 53 ? 23.013 -11.023 48.171 1.00 21.43 53 GLU C C 1
ATOM 10046 O O . GLU C 1 53 ? 23.581 -9.979 48.466 1.00 29.64 53 GLU C O 1
ATOM 10058 N N . LYS C 1 54 ? 23.227 -12.166 48.814 1.00 15.08 54 LYS C N 1
ATOM 10059 C CA . LYS C 1 54 ? 24.154 -12.278 49.931 1.00 21.46 54 LYS C CA 1
ATOM 10060 C C . LYS C 1 54 ? 25.617 -12.017 49.518 1.00 22.87 54 LYS C C 1
ATOM 10061 O O . LYS C 1 54 ? 26.335 -11.272 50.180 1.00 17.26 54 LYS C O 1
ATOM 10080 N N . TYR C 1 55 ? 26.061 -12.624 48.424 1.00 19.73 55 TYR C N 1
ATOM 10081 C CA . TYR C 1 55 ? 27.458 -12.485 48.027 1.00 23.71 55 TYR C CA 1
ATOM 10082 C C . TYR C 1 55 ? 27.791 -11.122 47.431 1.00 24.28 55 TYR C C 1
ATOM 10083 O O . TYR C 1 55 ? 28.980 -10.756 47.341 1.00 19.62 55 TYR C O 1
ATOM 10101 N N . THR C 1 56 ? 26.779 -10.361 47.031 1.00 11.40 56 THR C N 1
ATOM 10102 C CA . THR C 1 56 ? 27.047 -9.041 46.465 1.00 13.73 56 THR C CA 1
ATOM 10103 C C . THR C 1 56 ? 26.700 -7.978 47.491 1.00 18.24 56 THR C C 1
ATOM 10104 O O . THR C 1 56 ? 26.666 -6.806 47.174 1.00 17.34 56 THR C O 1
ATOM 10115 N N . ASN C 1 57 ? 26.428 -8.390 48.722 1.00 15.99 57 ASN C N 1
ATOM 10116 C CA . ASN C 1 57 ? 26.024 -7.444 49.751 1.00 26.17 57 ASN C CA 1
ATOM 10117 C C . ASN C 1 57 ? 24.886 -6.527 49.304 1.00 29.13 57 ASN C C 1
ATOM 10118 O O . ASN C 1 57 ? 24.836 -5.354 49.658 1.00 27.10 57 ASN C O 1
ATOM 10129 N N . GLY C 1 58 ? 23.968 -7.060 48.512 1.00 26.11 58 GLY C N 1
ATOM 10130 C CA . GLY C 1 58 ? 22.817 -6.288 48.104 1.00 19.44 58 GLY C CA 1
ATOM 10131 C C . GLY C 1 58 ? 23.081 -5.329 46.963 1.00 22.16 58 GLY C C 1
ATOM 10132 O O . GLY C 1 58 ? 22.235 -4.508 46.637 1.00 25.87 58 GLY C O 1
ATOM 10136 N N . LYS C 1 59 ? 24.249 -5.415 46.345 1.00 25.00 59 LYS C N 1
ATOM 10137 C CA . LYS C 1 59 ? 24.533 -4.545 45.215 1.00 27.65 59 LYS C CA 1
ATOM 10138 C C . LYS C 1 59 ? 23.734 -5.031 44.030 1.00 23.98 59 LYS C C 1
ATOM 10139 O O . LYS C 1 59 ? 23.386 -4.252 43.145 1.00 18.32 59 LYS C O 1
ATOM 10158 N N . VAL C 1 60 ? 23.424 -6.325 44.041 1.00 20.69 60 VAL C N 1
ATOM 10159 C CA . VAL C 1 60 ? 22.508 -6.916 43.075 1.00 20.03 60 VAL C CA 1
ATOM 10160 C C . VAL C 1 60 ? 21.194 -7.401 43.735 1.00 16.35 60 VAL C C 1
ATOM 10161 O O . VAL C 1 60 ? 21.215 -8.062 44.781 1.00 17.00 60 VAL C O 1
ATOM 10174 N N . LYS C 1 61 ? 20.065 -7.022 43.136 1.00 10.49 61 LYS C N 1
ATOM 10175 C CA . LYS C 1 61 ? 18.742 -7.591 43.432 1.00 13.06 61 LYS C CA 1
ATOM 10176 C C . LYS C 1 61 ? 18.313 -8.598 42.334 1.00 11.27 61 LYS C C 1
ATOM 10177 O O . LYS C 1 61 ? 18.128 -8.219 41.182 1.00 12.58 61 LYS C O 1
ATOM 10196 N N . VAL C 1 62 ? 18.147 -9.866 42.674 1.00 14.50 62 VAL C N 1
ATOM 10197 C CA . VAL C 1 62 ? 17.619 -10.850 41.697 1.00 13.29 62 VAL C CA 1
ATOM 10198 C C . VAL C 1 62 ? 16.082 -11.031 41.813 1.00 15.28 62 VAL C C 1
ATOM 10199 O O . VAL C 1 62 ? 15.557 -11.363 42.882 1.00 19.55 62 VAL C O 1
ATOM 10212 N N . GLU C 1 63 ? 15.355 -10.797 40.726 1.00 11.58 63 GLU C N 1
ATOM 10213 C CA . GLU C 1 63 ? 13.909 -10.965 40.723 1.00 16.50 63 GLU C CA 1
ATOM 10214 C C . GLU C 1 63 ? 13.609 -12.250 39.971 1.00 12.32 63 GLU C C 1
ATOM 10215 O O . GLU C 1 63 ? 13.979 -12.382 38.795 1.00 8.33 63 GLU C O 1
ATOM 10227 N N . VAL C 1 64 ? 12.901 -13.165 40.617 1.00 10.95 64 VAL C N 1
ATOM 10228 C CA . VAL C 1 64 ? 12.577 -14.457 40.003 1.00 10.29 64 VAL C CA 1
ATOM 10229 C C . VAL C 1 64 ? 11.108 -14.483 39.588 1.00 10.04 64 VAL C C 1
ATOM 10230 O O . VAL C 1 64 ? 10.246 -14.167 40.363 1.00 13.28 64 VAL C O 1
ATOM 10243 N N . TYR C 1 65 ? 10.866 -14.835 38.325 1.00 8.90 65 TYR C N 1
ATOM 10244 C CA . TYR C 1 65 ? 9.542 -14.853 37.704 1.00 10.10 65 TYR C CA 1
ATOM 10245 C C . TYR C 1 65 ? 9.202 -16.252 37.210 1.00 9.60 65 TYR C C 1
ATOM 10246 O O . TYR C 1 65 ? 9.563 -16.637 36.092 1.00 9.30 65 TYR C O 1
ATOM 10264 N N . PRO C 1 66 ? 8.533 -17.024 38.052 1.00 5.61 66 PRO C N 1
ATOM 10265 C CA . PRO C 1 66 ? 8.194 -18.417 37.747 1.00 6.72 66 PRO C CA 1
ATOM 10266 C C . PRO C 1 66 ? 6.902 -18.533 36.899 1.00 10.81 66 PRO C C 1
ATOM 10267 O O . PRO C 1 66 ? 6.221 -17.526 36.627 1.00 11.50 66 PRO C O 1
ATOM 10278 N N . ASN C 1 67 ? 6.573 -19.745 36.451 1.00 10.37 67 ASN C N 1
ATOM 10279 C CA . ASN C 1 67 ? 5.301 -19.968 35.766 1.00 6.15 67 ASN C CA 1
ATOM 10280 C C . ASN C 1 67 ? 5.025 -19.057 34.577 1.00 13.52 67 ASN C C 1
ATOM 10281 O O . ASN C 1 67 ? 3.886 -18.757 34.290 1.00 11.24 67 ASN C O 1
ATOM 10292 N N . SER C 1 68 ? 6.069 -18.645 33.871 1.00 10.63 68 SER C N 1
ATOM 10293 C CA . SER C 1 68 ? 5.908 -17.794 32.688 1.00 10.85 68 SER C CA 1
ATOM 10294 C C . SER C 1 68 ? 5.285 -16.435 32.957 1.00 10.77 68 SER C C 1
ATOM 10295 O O . SER C 1 68 ? 4.779 -15.795 32.022 1.00 8.82 68 SER C O 1
ATOM 10303 N N . GLN C 1 69 ? 5.330 -15.986 34.210 1.00 10.40 69 GLN C N 1
ATOM 10304 C CA . GLN C 1 69 ? 4.778 -14.692 34.590 1.00 12.22 69 GLN C CA 1
ATOM 10305 C C . GLN C 1 69 ? 5.430 -13.508 33.836 1.00 13.56 69 GLN C C 1
ATOM 10306 O O . GLN C 1 69 ? 4.772 -12.536 33.542 1.00 15.40 69 GLN C O 1
ATOM 10320 N N . LEU C 1 70 ? 6.729 -13.583 33.555 1.00 13.77 70 LEU C N 1
ATOM 10321 C CA . LEU C 1 70 ? 7.391 -12.544 32.782 1.00 11.54 70 LEU C CA 1
ATOM 10322 C C . LEU C 1 70 ? 7.539 -12.982 31.306 1.00 17.38 70 LEU C C 1
ATOM 10323 O O . LEU C 1 70 ? 6.937 -12.391 30.415 1.00 14.97 70 LEU C O 1
ATOM 10339 N N . PHE C 1 71 ? 8.324 -14.028 31.066 1.00 12.87 71 PHE C N 1
ATOM 10340 C CA . PHE C 1 71 ? 8.493 -14.580 29.729 1.00 14.23 71 PHE C CA 1
ATOM 10341 C C . PHE C 1 71 ? 8.286 -16.082 29.789 1.00 15.77 71 PHE C C 1
ATOM 10342 O O . PHE C 1 71 ? 8.615 -16.735 30.791 1.00 10.96 71 PHE C O 1
ATOM 10359 N N . GLY C 1 72 ? 7.736 -16.614 28.706 1.00 17.81 72 GLY C N 1
ATOM 10360 C CA . GLY C 1 72 ? 7.577 -18.044 28.545 1.00 14.32 72 GLY C CA 1
ATOM 10361 C C . GLY C 1 72 ? 8.454 -18.602 27.448 1.00 14.95 72 GLY C C 1
ATOM 10362 O O . GLY C 1 72 ? 9.402 -17.915 27.026 1.00 14.65 72 GLY C O 1
ATOM 10366 N N . ASP C 1 73 ? 8.122 -19.830 26.996 1.00 10.77 73 ASP C N 1
ATOM 10367 C CA . ASP C 1 73 ? 8.906 -20.583 26.008 1.00 15.84 73 ASP C CA 1
ATOM 10368 C C . ASP C 1 73 ? 9.202 -19.749 24.762 1.00 14.35 73 ASP C C 1
ATOM 10369 O O . ASP C 1 73 ? 10.332 -19.709 24.273 1.00 12.20 73 ASP C O 1
ATOM 10378 N N . ALA C 1 74 ? 8.173 -19.087 24.258 1.00 14.37 74 ALA C N 1
ATOM 10379 C CA . ALA C 1 74 ? 8.248 -18.428 22.967 1.00 16.89 74 ALA C CA 1
ATOM 10380 C C . ALA C 1 74 ? 9.203 -17.234 22.944 1.00 9.96 74 ALA C C 1
ATOM 10381 O O . ALA C 1 74 ? 9.791 -16.960 21.918 1.00 11.38 74 ALA C O 1
ATOM 10388 N N . LYS C 1 75 ? 9.320 -16.495 24.047 1.00 7.29 75 LYS C N 1
ATOM 10389 C CA . LYS C 1 75 ? 10.081 -15.236 24.026 1.00 15.03 75 LYS C CA 1
ATOM 10390 C C . LYS C 1 75 ? 11.356 -15.182 24.882 1.00 17.04 75 LYS C C 1
ATOM 10391 O O . LYS C 1 75 ? 12.068 -14.200 24.830 1.00 13.58 75 LYS C O 1
ATOM 10410 N N . GLU C 1 76 ? 11.622 -16.194 25.698 1.00 10.83 76 GLU C N 1
ATOM 10411 C CA . GLU C 1 76 ? 12.717 -16.072 26.659 1.00 6.80 76 GLU C CA 1
ATOM 10412 C C . GLU C 1 76 ? 14.077 -15.920 26.008 1.00 11.00 76 GLU C C 1
ATOM 10413 O O . GLU C 1 76 ? 14.915 -15.156 26.503 1.00 11.67 76 GLU C O 1
ATOM 10442 N N . GLU C 1 78 ? 14.802 -14.501 23.067 1.00 9.89 78 GLU C N 1
ATOM 10443 C CA . GLU C 1 78 ? 14.855 -13.113 22.547 1.00 8.79 78 GLU C CA 1
ATOM 10444 C C . GLU C 1 78 ? 15.033 -12.162 23.728 1.00 12.77 78 GLU C C 1
ATOM 10445 O O . GLU C 1 78 ? 15.806 -11.198 23.646 1.00 13.97 78 GLU C O 1
ATOM 10457 N N . ALA C 1 79 ? 14.337 -12.441 24.831 1.00 7.70 79 ALA C N 1
ATOM 10458 C CA . ALA C 1 79 ? 14.492 -11.600 26.052 1.00 8.49 79 ALA C CA 1
ATOM 10459 C C . ALA C 1 79 ? 15.950 -11.478 26.527 1.00 9.04 79 ALA C C 1
ATOM 10460 O O . ALA C 1 79 ? 16.420 -10.407 26.979 1.00 6.59 79 ALA C O 1
ATOM 10467 N N . VAL C 1 80 ? 16.643 -12.601 26.514 1.00 5.67 80 VAL C N 1
ATOM 10468 C CA . VAL C 1 80 ? 18.033 -12.619 26.927 1.00 4.82 80 VAL C CA 1
ATOM 10469 C C . VAL C 1 80 ? 18.908 -11.843 25.919 1.00 4.91 80 VAL C C 1
ATOM 10470 O O . VAL C 1 80 ? 19.790 -11.093 26.312 1.00 11.75 80 VAL C O 1
ATOM 10483 N N . ALA C 1 81 ? 18.651 -12.034 24.630 1.00 7.36 81 ALA C N 1
ATOM 10484 C CA . ALA C 1 81 ? 19.413 -11.323 23.590 1.00 8.76 81 ALA C CA 1
ATOM 10485 C C . ALA C 1 81 ? 19.277 -9.798 23.725 1.00 13.76 81 ALA C C 1
ATOM 10486 O O . ALA C 1 81 ? 20.242 -9.083 23.556 1.00 13.08 81 ALA C O 1
ATOM 10493 N N . LEU C 1 82 ? 18.069 -9.325 24.035 1.00 6.92 82 LEU C N 1
ATOM 10494 C CA . LEU C 1 82 ? 17.763 -7.894 24.173 1.00 10.98 82 LEU C CA 1
ATOM 10495 C C . LEU C 1 82 ? 18.093 -7.285 25.545 1.00 15.02 82 LEU C C 1
ATOM 10496 O O . LEU C 1 82 ? 18.096 -6.064 25.694 1.00 16.71 82 LEU C O 1
ATOM 10512 N N . GLY C 1 83 ? 18.305 -8.123 26.555 1.00 13.40 83 GLY C N 1
ATOM 10513 C CA . GLY C 1 83 ? 18.589 -7.642 27.902 1.00 9.48 83 GLY C CA 1
ATOM 10514 C C . GLY C 1 83 ? 17.398 -7.439 28.804 1.00 13.23 83 GLY C C 1
ATOM 10515 O O . GLY C 1 83 ? 17.535 -6.853 29.873 1.00 12.40 83 GLY C O 1
ATOM 10519 N N . ASP C 1 84 ? 16.219 -7.881 28.366 1.00 11.92 84 ASP C N 1
ATOM 10520 C CA . ASP C 1 84 ? 15.000 -7.811 29.173 1.00 16.28 84 ASP C CA 1
ATOM 10521 C C . ASP C 1 84 ? 14.980 -8.856 30.315 1.00 15.28 84 ASP C C 1
ATOM 10522 O O . ASP C 1 84 ? 14.258 -8.677 31.309 1.00 13.89 84 ASP C O 1
ATOM 10531 N N . VAL C 1 85 ? 15.739 -9.934 30.157 1.00 9.15 85 VAL C N 1
ATOM 10532 C CA . VAL C 1 85 ? 15.988 -10.889 31.266 1.00 6.42 85 VAL C CA 1
ATOM 10533 C C . VAL C 1 85 ? 17.478 -11.284 31.269 1.00 10.79 85 VAL C C 1
ATOM 10534 O O . VAL C 1 85 ? 18.136 -11.254 30.220 1.00 10.63 85 VAL C O 1
ATOM 10547 N N . GLN C 1 86 ? 18.013 -11.603 32.447 1.00 9.50 86 GLN C N 1
ATOM 10548 C CA . GLN C 1 86 ? 19.450 -11.873 32.610 1.00 10.99 86 GLN C CA 1
ATOM 10549 C C . GLN C 1 86 ? 19.808 -13.349 32.720 1.00 7.13 86 GLN C C 1
ATOM 10550 O O . GLN C 1 86 ? 20.886 -13.769 32.302 1.00 11.28 86 GLN C O 1
ATOM 10564 N N . PHE C 1 87 ? 18.907 -14.134 33.288 1.00 6.34 87 PHE C N 1
ATOM 10565 C CA . PHE C 1 87 ? 19.090 -15.581 33.406 1.00 4.71 87 PHE C CA 1
ATOM 10566 C C . PHE C 1 87 ? 17.810 -16.283 33.004 1.00 4.16 87 PHE C C 1
ATOM 10567 O O . PHE C 1 87 ? 16.728 -15.871 33.414 1.00 9.15 87 PHE C O 1
ATOM 10584 N N . ILE C 1 88 ? 17.951 -17.341 32.209 1.00 12.16 88 ILE C N 1
ATOM 10585 C CA . ILE C 1 88 ? 16.877 -18.285 31.944 1.00 9.12 88 ILE C CA 1
ATOM 10586 C C . ILE C 1 88 ? 17.455 -19.696 32.080 1.00 8.31 88 ILE C C 1
ATOM 10587 O O . ILE C 1 88 ? 18.669 -19.878 32.213 1.00 5.54 88 ILE C O 1
ATOM 10603 N N . ALA C 1 89 ? 16.599 -20.692 32.046 1.00 7.30 89 ALA C N 1
ATOM 10604 C CA . ALA C 1 89 ? 17.079 -22.074 32.174 1.00 3.90 89 ALA C CA 1
ATOM 10605 C C . ALA C 1 89 ? 16.147 -23.030 31.454 1.00 10.32 89 ALA C C 1
ATOM 10606 O O . ALA C 1 89 ? 15.500 -23.883 32.083 1.00 8.66 89 ALA C O 1
ATOM 10613 N N . PRO C 1 90 ? 16.107 -22.919 30.109 1.00 10.00 90 PRO C N 1
ATOM 10614 C CA . PRO C 1 90 ? 15.239 -23.763 29.300 1.00 10.18 90 PRO C CA 1
ATOM 10615 C C . PRO C 1 90 ? 15.637 -25.234 29.249 1.00 4.85 90 PRO C C 1
ATOM 10616 O O . PRO C 1 90 ? 16.810 -25.608 29.395 1.00 5.99 90 PRO C O 1
ATOM 10627 N N . SER C 1 91 ? 14.618 -26.060 29.029 1.00 5.03 91 SER C N 1
ATOM 10628 C CA . SER C 1 91 ? 14.807 -27.449 28.634 1.00 7.44 91 SER C CA 1
ATOM 10629 C C . SER C 1 91 ? 15.736 -27.576 27.460 1.00 10.87 91 SER C C 1
ATOM 10630 O O . SER C 1 91 ? 15.667 -26.785 26.491 1.00 6.14 91 SER C O 1
ATOM 10638 N N . LEU C 1 92 ? 16.592 -28.591 27.542 1.00 4.32 92 LEU C N 1
ATOM 10639 C CA . LEU C 1 92 ? 17.593 -28.843 26.512 1.00 7.38 92 LEU C CA 1
ATOM 10640 C C . LEU C 1 92 ? 16.946 -29.145 25.160 1.00 9.66 92 LEU C C 1
ATOM 10641 O O . LEU C 1 92 ? 17.599 -29.080 24.112 1.00 7.73 92 LEU C O 1
ATOM 10657 N N . SER C 1 93 ? 15.647 -29.441 25.195 1.00 14.29 93 SER C N 1
ATOM 10658 C CA . SER C 1 93 ? 14.868 -29.678 23.988 1.00 6.42 93 SER C CA 1
ATOM 10659 C C . SER C 1 93 ? 14.436 -28.409 23.226 1.00 14.37 93 SER C C 1
ATOM 10660 O O . SER C 1 93 ? 13.816 -28.511 22.164 1.00 13.34 93 SER C O 1
ATOM 10668 N N . LYS C 1 94 ? 14.817 -27.225 23.702 1.00 10.63 94 LYS C N 1
ATOM 10669 C CA . LYS C 1 94 ? 14.286 -26.003 23.128 1.00 16.42 94 LYS C CA 1
ATOM 10670 C C . LYS C 1 94 ? 15.312 -25.166 22.404 1.00 13.35 94 LYS C C 1
ATOM 10671 O O . LYS C 1 94 ? 15.092 -23.979 22.229 1.00 10.07 94 LYS C O 1
ATOM 10690 N N . PHE C 1 95 ? 16.411 -25.781 21.958 1.00 9.16 95 PHE C N 1
ATOM 10691 C CA . PHE C 1 95 ? 17.512 -25.017 21.369 1.00 6.12 95 PHE C CA 1
ATOM 10692 C C . PHE C 1 95 ? 17.760 -25.226 19.866 1.00 9.63 95 PHE C C 1
ATOM 10693 O O . PHE C 1 95 ? 18.727 -24.662 19.319 1.00 12.68 95 PHE C O 1
ATOM 10710 N N . ASP C 1 96 ? 16.938 -26.036 19.192 1.00 7.30 96 ASP C N 1
ATOM 10711 C CA . ASP C 1 96 ? 17.299 -26.402 17.817 1.00 11.10 96 ASP C CA 1
ATOM 10712 C C . ASP C 1 96 ? 17.191 -25.303 16.809 1.00 10.99 96 ASP C C 1
ATOM 10713 O O . ASP C 1 96 ? 17.445 -25.555 15.657 1.00 12.00 96 ASP C O 1
ATOM 10722 N N . LYS C 1 97 ? 16.863 -24.084 17.213 1.00 12.29 97 LYS C N 1
ATOM 10723 C CA . LYS C 1 97 ? 16.958 -22.983 16.276 1.00 11.56 97 LYS C CA 1
ATOM 10724 C C . LYS C 1 97 ? 18.287 -22.255 16.448 1.00 13.11 97 LYS C C 1
ATOM 10725 O O . LYS C 1 97 ? 18.563 -21.321 15.717 1.00 17.33 97 LYS C O 1
ATOM 10744 N N . PHE C 1 98 ? 19.114 -22.705 17.388 1.00 10.65 98 PHE C N 1
ATOM 10745 C CA . PHE C 1 98 ? 20.361 -22.012 17.738 1.00 8.42 98 PHE C CA 1
ATOM 10746 C C . PHE C 1 98 ? 21.558 -22.915 17.552 1.00 13.86 98 PHE C C 1
ATOM 10747 O O . PHE C 1 98 ? 22.686 -22.447 17.381 1.00 18.25 98 PHE C O 1
ATOM 10764 N N . THR C 1 99 ? 21.301 -24.212 17.622 1.00 12.19 99 THR C N 1
ATOM 10765 C CA . THR C 1 99 ? 22.306 -25.251 17.414 1.00 15.41 99 THR C CA 1
ATOM 10766 C C . THR C 1 99 ? 21.622 -26.610 17.131 1.00 13.26 99 THR C C 1
ATOM 10767 O O . THR C 1 99 ? 20.470 -26.887 17.572 1.00 11.10 99 THR C O 1
ATOM 10778 N N . LYS C 1 100 ? 22.320 -27.439 16.360 1.00 13.78 100 LYS C N 1
ATOM 10779 C CA . LYS C 1 100 ? 21.875 -28.786 16.038 1.00 12.51 100 LYS C CA 1
ATOM 10780 C C . LYS C 1 100 ? 22.529 -29.865 16.894 1.00 13.96 100 LYS C C 1
ATOM 10781 O O . LYS C 1 100 ? 22.208 -31.036 16.722 1.00 14.55 100 LYS C O 1
ATOM 10800 N N . GLN C 1 101 ? 23.414 -29.478 17.817 1.00 13.18 101 GLN C N 1
ATOM 10801 C CA . GLN C 1 101 ? 24.121 -30.408 18.705 1.00 13.31 101 GLN C CA 1
ATOM 10802 C C . GLN C 1 101 ? 23.381 -30.659 20.044 1.00 13.84 101 GLN C C 1
ATOM 10803 O O . GLN C 1 101 ? 23.349 -31.785 20.516 1.00 12.50 101 GLN C O 1
ATOM 10817 N N . ILE C 1 102 ? 22.770 -29.634 20.643 1.00 11.80 102 ILE C N 1
ATOM 10818 C CA . ILE C 1 102 ? 22.146 -29.803 21.964 1.00 6.99 102 ILE C CA 1
ATOM 10819 C C . ILE C 1 102 ? 20.944 -30.749 21.887 1.00 10.46 102 ILE C C 1
ATOM 10820 O O . ILE C 1 102 ? 20.582 -31.361 22.890 1.00 7.08 102 ILE C O 1
ATOM 10836 N N . GLN C 1 103 ? 20.364 -30.921 20.704 1.00 8.52 103 GLN C N 1
ATOM 10837 C CA . GLN C 1 103 ? 19.171 -31.761 20.563 1.00 7.01 103 GLN C CA 1
ATOM 10838 C C . GLN C 1 103 ? 19.475 -33.257 20.781 1.00 13.75 103 GLN C C 1
ATOM 10839 O O . GLN C 1 103 ? 18.554 -34.054 20.872 1.00 14.36 103 GLN C O 1
ATOM 10853 N N . VAL C 1 104 ? 20.755 -33.623 20.889 1.00 12.58 104 VAL C N 1
ATOM 10854 C CA . VAL C 1 104 ? 21.138 -34.976 21.272 1.00 10.04 104 VAL C CA 1
ATOM 10855 C C . VAL C 1 104 ? 20.386 -35.425 22.531 1.00 14.95 104 VAL C C 1
ATOM 10856 O O . VAL C 1 104 ? 20.012 -36.611 22.658 1.00 10.78 104 VAL C O 1
ATOM 10869 N N . PHE C 1 105 ? 20.172 -34.493 23.461 1.00 12.44 105 PHE C N 1
ATOM 10870 C CA . PHE C 1 105 ? 19.468 -34.803 24.719 1.00 13.17 105 PHE C CA 1
ATOM 10871 C C . PHE C 1 105 ? 18.004 -35.260 24.530 1.00 12.40 105 PHE C C 1
ATOM 10872 O O . PHE C 1 105 ? 17.386 -35.781 25.464 1.00 13.10 105 PHE C O 1
ATOM 10889 N N . ASP C 1 106 ? 17.448 -35.031 23.351 1.00 8.19 106 ASP C N 1
ATOM 10890 C CA . ASP C 1 106 ? 16.044 -35.352 23.083 1.00 12.97 106 ASP C CA 1
ATOM 10891 C C . ASP C 1 106 ? 15.803 -36.776 22.586 1.00 16.30 106 ASP C C 1
ATOM 10892 O O . ASP C 1 106 ? 14.669 -37.234 22.542 1.00 14.18 106 ASP C O 1
ATOM 10901 N N . LEU C 1 107 ? 16.861 -37.479 22.207 1.00 10.50 107 LEU C N 1
ATOM 10902 C CA . LEU C 1 107 ? 16.673 -38.782 21.568 1.00 13.96 107 LEU C CA 1
ATOM 10903 C C . LEU C 1 107 ? 16.102 -39.755 22.587 1.00 13.18 107 LEU C C 1
ATOM 10904 O O . LEU C 1 107 ? 16.660 -39.936 23.673 1.00 13.27 107 LEU C O 1
ATOM 10920 N N . PRO C 1 108 ? 14.963 -40.370 22.242 1.00 10.63 108 PRO C N 1
ATOM 10921 C CA . PRO C 1 108 ? 14.260 -41.273 23.163 1.00 13.06 108 PRO C CA 1
ATOM 10922 C C . PRO C 1 108 ? 15.092 -42.506 23.561 1.00 8.43 108 PRO C C 1
ATOM 10923 O O . PRO C 1 108 ? 15.797 -43.123 22.746 1.00 7.32 108 PRO C O 1
ATOM 10934 N N . PHE C 1 109 ? 15.027 -42.812 24.852 1.00 8.55 109 PHE C N 1
ATOM 10935 C CA . PHE C 1 109 ? 15.722 -43.918 25.469 1.00 7.29 109 PHE C CA 1
ATOM 10936 C C . PHE C 1 109 ? 17.235 -43.850 25.364 1.00 15.85 109 PHE C C 1
ATOM 10937 O O . PHE C 1 109 ? 17.919 -44.871 25.474 1.00 11.90 109 PHE C O 1
ATOM 10954 N N . LEU C 1 110 ? 17.756 -42.635 25.192 1.00 17.15 110 LEU C N 1
ATOM 10955 C CA . LEU C 1 110 ? 19.193 -42.444 25.055 1.00 10.39 110 LEU C CA 1
ATOM 10956 C C . LEU C 1 110 ? 19.866 -42.704 26.385 1.00 14.95 110 LEU C C 1
ATOM 10957 O O . LEU C 1 110 ? 20.837 -43.425 26.453 1.00 16.38 110 LEU C O 1
ATOM 10973 N N . PHE C 1 111 ? 19.317 -42.108 27.438 1.00 11.41 111 PHE C N 1
ATOM 10974 C CA . PHE C 1 111 ? 19.822 -42.258 28.793 1.00 14.38 111 PHE C CA 1
ATOM 10975 C C . PHE C 1 111 ? 18.970 -43.202 29.686 1.00 13.84 111 PHE C C 1
ATOM 10976 O O . PHE C 1 111 ? 17.749 -43.068 29.777 1.00 13.36 111 PHE C O 1
ATOM 10993 N N . ASN C 1 112 ? 19.614 -44.161 30.335 1.00 15.35 112 ASN C N 1
ATOM 10994 C CA . ASN C 1 112 ? 18.899 -45.018 31.279 1.00 22.99 112 ASN C CA 1
ATOM 10995 C C . ASN C 1 112 ? 18.305 -44.241 32.468 1.00 19.49 112 ASN C C 1
ATOM 10996 O O . ASN C 1 112 ? 17.193 -44.505 32.885 1.00 25.63 112 ASN C O 1
ATOM 11007 N N . ASP C 1 113 ? 19.048 -43.297 33.016 1.00 17.95 113 ASP C N 1
ATOM 11008 C CA . ASP C 1 113 ? 18.595 -42.561 34.203 1.00 18.71 113 ASP C CA 1
ATOM 11009 C C . ASP C 1 113 ? 19.376 -41.258 34.321 1.00 16.60 113 ASP C C 1
ATOM 11010 O O . ASP C 1 113 ? 20.220 -40.968 33.468 1.00 16.47 113 ASP C O 1
ATOM 11019 N N . ILE C 1 114 ? 19.092 -40.470 35.359 1.00 21.28 114 ILE C N 1
ATOM 11020 C CA . ILE C 1 114 ? 19.709 -39.154 35.510 1.00 18.47 114 ILE C CA 1
ATOM 11021 C C . ILE C 1 114 ? 21.205 -39.274 35.795 1.00 19.18 114 ILE C C 1
ATOM 11022 O O . ILE C 1 114 ? 21.988 -38.391 35.437 1.00 14.70 114 ILE C O 1
ATOM 11038 N N . ALA C 1 115 ? 21.613 -40.349 36.450 1.00 27.20 115 ALA C N 1
ATOM 11039 C CA . ALA C 1 115 ? 23.031 -40.548 36.689 1.00 24.69 115 ALA C CA 1
ATOM 11040 C C . ALA C 1 115 ? 23.733 -40.559 35.334 1.00 18.33 115 ALA C C 1
ATOM 11041 O O . ALA C 1 115 ? 24.779 -39.952 35.173 1.00 17.14 115 ALA C O 1
ATOM 11048 N N . ALA C 1 116 ? 23.161 -41.237 34.348 1.00 14.74 116 ALA C N 1
ATOM 11049 C CA . ALA C 1 116 ? 23.804 -41.258 33.031 1.00 16.83 116 ALA C CA 1
ATOM 11050 C C . ALA C 1 116 ? 23.822 -39.856 32.444 1.00 11.21 116 ALA C C 1
ATOM 11051 O O . ALA C 1 116 ? 24.822 -39.439 31.883 1.00 14.29 116 ALA C O 1
ATOM 11058 N N . VAL C 1 117 ? 22.709 -39.132 32.543 1.00 16.47 117 VAL C N 1
ATOM 11059 C CA . VAL C 1 117 ? 22.635 -37.794 31.932 1.00 16.81 117 VAL C CA 1
ATOM 11060 C C . VAL C 1 117 ? 23.709 -36.916 32.560 1.00 11.05 117 VAL C C 1
ATOM 11061 O O . VAL C 1 117 ? 24.397 -36.173 31.882 1.00 15.44 117 VAL C O 1
ATOM 11074 N N . ASP C 1 118 ? 23.838 -37.003 33.874 1.00 12.50 118 ASP C N 1
ATOM 11075 C CA . ASP C 1 118 ? 24.789 -36.187 34.593 1.00 20.21 118 ASP C CA 1
ATOM 11076 C C . ASP C 1 118 ? 26.226 -36.481 34.185 1.00 20.06 118 ASP C C 1
ATOM 11077 O O . ASP C 1 118 ? 27.016 -35.557 34.047 1.00 19.23 118 ASP C O 1
ATOM 11086 N N . ARG C 1 119 ? 26.565 -37.761 34.001 1.00 14.45 119 ARG C N 1
ATOM 11087 C CA . ARG C 1 119 ? 27.892 -38.139 33.523 1.00 8.18 119 ARG C CA 1
ATOM 11088 C C . ARG C 1 119 ? 28.205 -37.535 32.167 1.00 7.94 119 ARG C C 1
ATOM 11089 O O . ARG C 1 119 ? 29.318 -37.074 31.910 1.00 10.86 119 ARG C O 1
ATOM 11110 N N . PHE C 1 120 ? 27.233 -37.535 31.280 1.00 8.56 120 PHE C N 1
ATOM 11111 C CA . PHE C 1 120 ? 27.471 -36.995 29.953 1.00 13.63 120 PHE C CA 1
ATOM 11112 C C . PHE C 1 120 ? 27.652 -35.439 29.997 1.00 10.32 120 PHE C C 1
ATOM 11113 O O . PHE C 1 120 ? 28.498 -34.871 29.310 1.00 15.48 120 PHE C O 1
ATOM 11130 N N . GLN C 1 121 ? 26.857 -34.776 30.830 1.00 12.06 121 GLN C N 1
ATOM 11131 C CA . GLN C 1 121 ? 26.963 -33.322 31.027 1.00 11.57 121 GLN C CA 1
ATOM 11132 C C . GLN C 1 121 ? 28.331 -32.911 31.510 1.00 9.57 121 GLN C C 1
ATOM 11133 O O . GLN C 1 121 ? 28.862 -31.901 31.067 1.00 15.76 121 GLN C O 1
ATOM 11147 N N . ALA C 1 122 ? 28.889 -33.693 32.422 1.00 12.05 122 ALA C N 1
ATOM 11148 C CA . ALA C 1 122 ? 30.169 -33.366 33.039 1.00 20.79 122 ALA C CA 1
ATOM 11149 C C . ALA C 1 122 ? 31.346 -33.695 32.120 1.00 14.95 122 ALA C C 1
ATOM 11150 O O . ALA C 1 122 ? 32.436 -33.184 32.330 1.00 18.65 122 ALA C O 1
ATOM 11157 N N . GLY C 1 123 ? 31.097 -34.493 31.081 1.00 14.98 123 GLY C N 1
ATOM 11158 C CA . GLY C 1 123 ? 32.128 -34.957 30.180 1.00 18.11 123 GLY C CA 1
ATOM 11159 C C . GLY C 1 123 ? 32.517 -33.936 29.148 1.00 18.36 123 GLY C C 1
ATOM 11160 O O . GLY C 1 123 ? 31.949 -32.860 29.098 1.00 14.18 123 GLY C O 1
ATOM 11164 N N . LYS C 1 124 ? 33.505 -34.258 28.312 1.00 23.42 124 LYS C N 1
ATOM 11165 C CA . LYS C 1 124 ? 34.020 -33.249 27.371 1.00 21.59 124 LYS C CA 1
ATOM 11166 C C . LYS C 1 124 ? 32.951 -32.763 26.385 1.00 15.04 124 LYS C C 1
ATOM 11167 O O . LYS C 1 124 ? 32.941 -31.611 26.008 1.00 15.95 124 LYS C O 1
ATOM 11186 N N . GLN C 1 125 ? 32.087 -33.658 25.935 1.00 11.68 125 GLN C N 1
ATOM 11187 C CA . GLN C 1 125 ? 31.052 -33.281 24.990 1.00 16.30 125 GLN C CA 1
ATOM 11188 C C . GLN C 1 125 ? 29.984 -32.411 25.670 1.00 16.47 125 GLN C C 1
ATOM 11189 O O . GLN C 1 125 ? 29.467 -31.454 25.075 1.00 14.76 125 GLN C O 1
ATOM 11203 N N . GLY C 1 126 ? 29.662 -32.744 26.915 1.00 13.16 126 GLY C N 1
ATOM 11204 C CA . GLY C 1 126 ? 28.701 -31.973 27.668 1.00 13.27 126 GLY C CA 1
ATOM 11205 C C . GLY C 1 126 ? 29.209 -30.579 27.937 1.00 13.84 126 GLY C C 1
ATOM 11206 O O . GLY C 1 126 ? 28.463 -29.612 27.862 1.00 14.62 126 GLY C O 1
ATOM 11210 N N . GLN C 1 127 ? 30.494 -30.480 28.274 1.00 14.86 127 GLN C N 1
ATOM 11211 C CA . GLN C 1 127 ? 31.094 -29.208 28.554 1.00 12.05 127 GLN C CA 1
ATOM 11212 C C . GLN C 1 127 ? 31.191 -28.363 27.280 1.00 17.48 127 GLN C C 1
ATOM 11213 O O . GLN C 1 127 ? 30.963 -27.152 27.319 1.00 12.60 127 GLN C O 1
ATOM 11227 N N . ALA C 1 128 ? 31.512 -28.994 26.152 1.00 12.34 128 ALA C N 1
ATOM 11228 C CA . ALA C 1 128 ? 31.567 -28.278 24.892 1.00 10.47 128 ALA C CA 1
ATOM 11229 C C . ALA C 1 128 ? 30.190 -27.704 24.548 1.00 10.16 128 ALA C C 1
ATOM 11230 O O . ALA C 1 128 ? 30.085 -26.630 23.976 1.00 11.92 128 ALA C O 1
ATOM 11237 N N . LEU C 1 129 ? 29.131 -28.441 24.837 1.00 9.84 129 LEU C N 1
ATOM 11238 C CA . LEU C 1 129 ? 27.798 -27.960 24.478 1.00 10.86 129 LEU C CA 1
ATOM 11239 C C . LEU C 1 129 ? 27.439 -26.619 25.149 1.00 13.19 129 LEU C C 1
ATOM 11240 O O . LEU C 1 129 ? 26.705 -25.847 24.554 1.00 11.23 129 LEU C O 1
ATOM 11256 N N . LEU C 1 130 ? 27.919 -26.355 26.374 1.00 10.58 130 LEU C N 1
ATOM 11257 C CA . LEU C 1 130 ? 27.651 -25.062 27.042 1.00 7.87 130 LEU C CA 1
ATOM 11258 C C . LEU C 1 130 ? 28.107 -23.864 26.207 1.00 17.64 130 LEU C C 1
ATOM 11259 O O . LEU C 1 130 ? 27.585 -22.741 26.360 1.00 13.88 130 LEU C O 1
ATOM 11275 N N . ARG C 1 131 ? 29.055 -24.105 25.304 1.00 16.58 131 ARG C N 1
ATOM 11276 C CA . ARG C 1 131 ? 29.631 -23.036 24.479 1.00 18.90 131 ARG C CA 1
ATOM 11277 C C . ARG C 1 131 ? 29.215 -23.128 23.008 1.00 19.80 131 ARG C C 1
ATOM 11278 O O . ARG C 1 131 ? 29.725 -22.382 22.163 1.00 16.13 131 ARG C O 1
ATOM 11299 N N . SER C 1 132 ? 28.276 -24.014 22.707 1.00 17.52 132 SER C N 1
ATOM 11300 C CA . SER C 1 132 ? 27.886 -24.272 21.326 1.00 19.35 132 SER C CA 1
ATOM 11301 C C . SER C 1 132 ? 27.165 -23.106 20.634 1.00 15.98 132 SER C C 1
ATOM 11302 O O . SER C 1 132 ? 27.090 -23.070 19.396 1.00 14.76 132 SER C O 1
ATOM 11327 N N . GLU C 1 134 ? 27.926 -19.782 21.539 1.00 15.74 134 GLU C N 1
ATOM 11328 C CA . GLU C 1 134 ? 28.711 -18.566 21.785 1.00 14.24 134 GLU C CA 1
ATOM 11329 C C . GLU C 1 134 ? 28.808 -17.664 20.561 1.00 16.00 134 GLU C C 1
ATOM 11330 O O . GLU C 1 134 ? 28.829 -16.443 20.690 1.00 15.89 134 GLU C O 1
ATOM 11342 N N . SER C 1 135 ? 28.827 -18.266 19.374 1.00 21.54 135 SER C N 1
ATOM 11343 C CA . SER C 1 135 ? 28.850 -17.502 18.132 1.00 25.69 135 SER C CA 1
ATOM 11344 C C . SER C 1 135 ? 27.531 -16.751 17.898 1.00 21.93 135 SER C C 1
ATOM 11345 O O . SER C 1 135 ? 27.479 -15.857 17.057 1.00 26.99 135 SER C O 1
ATOM 11353 N N . LYS C 1 136 ? 26.476 -17.092 18.646 1.00 13.06 136 LYS C N 1
ATOM 11354 C CA . LYS C 1 136 ? 25.223 -16.346 18.586 1.00 15.74 136 LYS C CA 1
ATOM 11355 C C . LYS C 1 136 ? 24.958 -15.548 19.893 1.00 13.25 136 LYS C C 1
ATOM 11356 O O . LYS C 1 136 ? 23.846 -15.157 20.154 1.00 12.00 136 LYS C O 1
ATOM 11375 N N . ASN C 1 137 ? 26.001 -15.334 20.679 1.00 9.71 137 ASN C N 1
ATOM 11376 C CA . ASN C 1 137 ? 25.962 -14.539 21.899 1.00 12.30 137 ASN C CA 1
ATOM 11377 C C . ASN C 1 137 ? 25.170 -15.130 23.084 1.00 11.27 137 ASN C C 1
ATOM 11378 O O . ASN C 1 137 ? 24.637 -14.370 23.943 1.00 7.24 137 ASN C O 1
ATOM 11389 N N . PHE C 1 138 ? 25.094 -16.456 23.136 1.00 12.09 138 PHE C N 1
ATOM 11390 C CA . PHE C 1 138 ? 24.484 -17.163 24.295 1.00 9.02 138 PHE C CA 1
ATOM 11391 C C . PHE C 1 138 ? 25.557 -18.043 24.920 1.00 13.59 138 PHE C C 1
ATOM 11392 O O . PHE C 1 138 ? 26.333 -18.687 24.241 1.00 14.20 138 PHE C O 1
ATOM 11409 N N . LEU C 1 139 ? 25.623 -18.023 26.228 1.00 15.83 139 LEU C N 1
ATOM 11410 C CA . LEU C 1 139 ? 26.574 -18.832 26.924 1.00 10.98 139 LEU C CA 1
ATOM 11411 C C . LEU C 1 139 ? 25.846 -19.659 27.966 1.00 9.17 139 LEU C C 1
ATOM 11412 O O . LEU C 1 139 ? 25.029 -19.129 28.698 1.00 10.66 139 LEU C O 1
ATOM 11428 N N . GLY C 1 140 ? 26.112 -20.965 28.000 1.00 12.09 140 GLY C N 1
ATOM 11429 C CA . GLY C 1 140 ? 25.586 -21.814 29.053 1.00 8.57 140 GLY C CA 1
ATOM 11430 C C . GLY C 1 140 ? 26.512 -21.807 30.266 1.00 10.55 140 GLY C C 1
ATOM 11431 O O . GLY C 1 140 ? 27.698 -22.027 30.118 1.00 11.43 140 GLY C O 1
ATOM 11435 N N . LEU C 1 141 ? 25.970 -21.562 31.454 1.00 9.57 141 LEU C N 1
ATOM 11436 C CA . LEU C 1 141 ? 26.770 -21.497 32.670 1.00 10.43 141 LEU C CA 1
ATOM 11437 C C . LEU C 1 141 ? 26.764 -22.785 33.463 1.00 14.39 141 LEU C C 1
ATOM 11438 O O . LEU C 1 141 ? 27.672 -23.018 34.268 1.00 12.86 141 LEU C O 1
ATOM 11454 N N . ALA C 1 142 ? 25.710 -23.586 33.292 1.00 11.16 142 ALA C N 1
ATOM 11455 C CA . ALA C 1 142 ? 25.568 -24.824 34.045 1.00 13.95 142 ALA C CA 1
ATOM 11456 C C . ALA C 1 142 ? 24.442 -25.660 33.461 1.00 11.75 142 ALA C C 1
ATOM 11457 O O . ALA C 1 142 ? 23.595 -25.161 32.696 1.00 9.30 142 ALA C O 1
ATOM 11464 N N . TYR C 1 143 ? 24.408 -26.922 33.876 1.00 10.09 143 TYR C N 1
ATOM 11465 C CA . TYR C 1 143 ? 23.242 -27.764 33.657 1.00 10.22 143 TYR C CA 1
ATOM 11466 C C . TYR C 1 143 ? 22.476 -27.901 34.979 1.00 8.79 143 TYR C C 1
ATOM 11467 O O . TYR C 1 143 ? 23.078 -27.997 36.060 1.00 8.70 143 TYR C O 1
ATOM 11485 N N . TRP C 1 144 ? 21.148 -27.899 34.890 1.00 7.46 144 TRP C N 1
ATOM 11486 C CA . TRP C 1 144 ? 20.302 -28.226 36.009 1.00 6.51 144 TRP C CA 1
ATOM 11487 C C . TRP C 1 144 ? 19.486 -29.482 35.644 1.00 6.49 144 TRP C C 1
ATOM 11488 O O . TRP C 1 144 ? 19.171 -29.691 34.466 1.00 10.89 144 TRP C O 1
ATOM 11509 N N . HIS C 1 145 ? 19.150 -30.309 36.634 1.00 7.90 145 HIS C N 1
ATOM 11510 C CA . HIS C 1 145 ? 18.309 -31.493 36.385 1.00 11.95 145 HIS C CA 1
ATOM 11511 C C . HIS C 1 145 ? 16.822 -31.271 36.703 1.00 10.32 145 HIS C C 1
ATOM 11512 O O . HIS C 1 145 ? 16.448 -30.485 37.596 1.00 10.82 145 HIS C O 1
ATOM 11527 N N . ASN C 1 146 ? 15.967 -31.995 35.998 1.00 11.63 146 ASN C N 1
ATOM 11528 C CA . ASN C 1 146 ? 14.623 -32.228 36.499 1.00 8.63 146 ASN C CA 1
ATOM 11529 C C . ASN C 1 146 ? 14.501 -33.731 36.719 1.00 8.57 146 ASN C C 1
ATOM 11530 O O . ASN C 1 146 ? 14.628 -34.219 37.858 1.00 9.70 146 ASN C O 1
ATOM 11541 N N . GLY C 1 147 ? 14.245 -34.471 35.650 1.00 10.60 147 GLY C N 1
ATOM 11542 C CA . GLY C 1 147 ? 14.070 -35.912 35.778 1.00 13.66 147 GLY C CA 1
ATOM 11543 C C . GLY C 1 147 ? 13.663 -36.574 34.487 1.00 13.50 147 GLY C C 1
ATOM 11544 O O . GLY C 1 147 ? 13.782 -35.954 33.411 1.00 7.46 147 GLY C O 1
ATOM 11565 N N . LYS C 1 149 ? 11.044 -38.348 31.718 1.00 6.48 149 LYS C N 1
ATOM 11566 C CA . LYS C 1 149 ? 9.741 -38.118 31.150 1.00 8.69 149 LYS C CA 1
ATOM 11567 C C . LYS C 1 149 ? 8.840 -39.354 31.194 1.00 9.29 149 LYS C C 1
ATOM 11568 O O . LYS C 1 149 ? 9.251 -40.477 30.877 1.00 9.85 149 LYS C O 1
ATOM 11587 N N . GLN C 1 150 ? 7.592 -39.099 31.525 1.00 9.09 150 GLN C N 1
ATOM 11588 C CA . GLN C 1 150 ? 6.552 -40.112 31.554 1.00 10.94 150 GLN C CA 1
ATOM 11589 C C . GLN C 1 150 ? 5.537 -39.713 30.497 1.00 11.73 150 GLN C C 1
ATOM 11590 O O . GLN C 1 150 ? 5.348 -38.537 30.235 1.00 21.47 150 GLN C O 1
ATOM 11604 N N . ILE C 1 151 ? 4.860 -40.685 29.921 1.00 10.94 151 ILE C N 1
ATOM 11605 C CA . ILE C 1 151 ? 3.865 -40.400 28.875 1.00 10.17 151 ILE C CA 1
ATOM 11606 C C . ILE C 1 151 ? 2.459 -40.540 29.437 1.00 6.06 151 ILE C C 1
ATOM 11607 O O . ILE C 1 151 ? 2.195 -41.439 30.264 1.00 12.49 151 ILE C O 1
ATOM 11623 N N . SER C 1 152 ? 1.546 -39.664 29.015 1.00 9.99 152 SER C N 1
ATOM 11624 C CA . SER C 1 152 ? 0.172 -39.702 29.523 1.00 12.49 152 SER C CA 1
ATOM 11625 C C . SER C 1 152 ? -0.869 -39.361 28.486 1.00 16.45 152 SER C C 1
ATOM 11626 O O . SER C 1 152 ? -0.592 -38.679 27.495 1.00 11.30 152 SER C O 1
ATOM 11634 N N . ALA C 1 153 ? -2.087 -39.821 28.766 1.00 14.84 153 ALA C N 1
ATOM 11635 C CA . ALA C 1 153 ? -3.253 -39.496 27.991 1.00 10.97 153 ALA C CA 1
ATOM 11636 C C . ALA C 1 153 ? -4.493 -39.740 28.870 1.00 12.41 153 ALA C C 1
ATOM 11637 O O . ALA C 1 153 ? -4.399 -39.858 30.099 1.00 10.55 153 ALA C O 1
ATOM 11644 N N . ASN C 1 154 ? -5.660 -39.825 28.254 1.00 16.11 154 ASN C N 1
ATOM 11645 C CA . ASN C 1 154 ? -6.859 -40.189 29.011 1.00 17.69 154 ASN C CA 1
ATOM 11646 C C . ASN C 1 154 ? -7.354 -41.589 28.664 1.00 20.14 154 ASN C C 1
ATOM 11647 O O . ASN C 1 154 ? -8.519 -41.895 28.869 1.00 19.21 154 ASN C O 1
ATOM 11658 N N . ARG C 1 155 ? -6.436 -42.417 28.153 1.00 23.82 155 ARG C N 1
ATOM 11659 C CA . ARG C 1 155 ? -6.625 -43.863 27.929 1.00 18.08 155 ARG C CA 1
ATOM 11660 C C . ARG C 1 155 ? -5.285 -44.498 28.254 1.00 16.91 155 ARG C C 1
ATOM 11661 O O . ARG C 1 155 ? -4.253 -43.818 28.125 1.00 12.15 155 ARG C O 1
ATOM 11682 N N . PRO C 1 156 ? -5.285 -45.772 28.708 1.00 14.49 156 PRO C N 1
ATOM 11683 C CA . PRO C 1 156 ? -4.043 -46.448 29.128 1.00 16.67 156 PRO C CA 1
ATOM 11684 C C . PRO C 1 156 ? -3.039 -46.549 27.983 1.00 18.82 156 PRO C C 1
ATOM 11685 O O . PRO C 1 156 ? -3.385 -47.017 26.903 1.00 17.27 156 PRO C O 1
ATOM 11696 N N . LEU C 1 157 ? -1.815 -46.116 28.209 1.00 18.26 157 LEU C N 1
ATOM 11697 C CA . LEU C 1 157 ? -0.782 -46.279 27.188 1.00 10.69 157 LEU C CA 1
ATOM 11698 C C . LEU C 1 157 ? 0.184 -47.374 27.612 1.00 12.76 157 LEU C C 1
ATOM 11699 O O . LEU C 1 157 ? 1.205 -47.086 28.255 1.00 16.59 157 LEU C O 1
ATOM 11715 N N . LEU C 1 158 ? -0.117 -48.625 27.244 1.00 12.67 158 LEU C N 1
ATOM 11716 C CA . LEU C 1 158 ? 0.738 -49.755 27.664 1.00 17.93 158 LEU C CA 1
ATOM 11717 C C . LEU C 1 158 ? 1.597 -50.374 26.572 1.00 19.14 158 LEU C C 1
ATOM 11718 O O . LEU C 1 158 ? 2.644 -50.931 26.882 1.00 17.65 158 LEU C O 1
ATOM 11734 N N . LYS C 1 159 ? 1.143 -50.287 25.329 1.00 15.86 159 LYS C N 1
ATOM 11735 C CA . LYS C 1 159 ? 1.952 -50.657 24.161 1.00 22.20 159 LYS C CA 1
ATOM 11736 C C . LYS C 1 159 ? 1.951 -49.495 23.168 1.00 18.51 159 LYS C C 1
ATOM 11737 O O . LYS C 1 159 ? 1.001 -48.731 23.133 1.00 17.15 159 LYS C O 1
ATOM 11756 N N . PRO C 1 160 ? 3.019 -49.355 22.359 1.00 17.98 160 PRO C N 1
ATOM 11757 C CA . PRO C 1 160 ? 3.106 -48.184 21.479 1.00 17.82 160 PRO C CA 1
ATOM 11758 C C . PRO C 1 160 ? 1.897 -48.045 20.565 1.00 14.16 160 PRO C C 1
ATOM 11759 O O . PRO C 1 160 ? 1.545 -46.939 20.122 1.00 19.93 160 PRO C O 1
ATOM 11770 N N . GLU C 1 161 ? 1.218 -49.152 20.316 1.00 16.84 161 GLU C N 1
ATOM 11771 C CA . GLU C 1 161 ? 0.014 -49.107 19.494 1.00 21.99 161 GLU C CA 1
ATOM 11772 C C . GLU C 1 161 ? -1.096 -48.255 20.111 1.00 16.13 161 GLU C C 1
ATOM 11773 O O . GLU C 1 161 ? -1.924 -47.665 19.412 1.00 12.80 161 GLU C O 1
ATOM 11785 N N . ASP C 1 162 ? -1.144 -48.216 21.429 1.00 11.35 162 ASP C N 1
ATOM 11786 C CA . ASP C 1 162 ? -2.179 -47.441 22.126 1.00 9.18 162 ASP C CA 1
ATOM 11787 C C . ASP C 1 162 ? -2.069 -45.940 21.817 1.00 14.12 162 ASP C C 1
ATOM 11788 O O . ASP C 1 162 ? -3.011 -45.166 22.015 1.00 16.01 162 ASP C O 1
ATOM 11797 N N . ALA C 1 163 ? -0.912 -45.528 21.343 1.00 13.40 163 ALA C N 1
ATOM 11798 C CA . ALA C 1 163 ? -0.688 -44.122 21.053 1.00 14.33 163 ALA C CA 1
ATOM 11799 C C . ALA C 1 163 ? -1.203 -43.719 19.667 1.00 18.65 163 ALA C C 1
ATOM 11800 O O . ALA C 1 163 ? -1.335 -42.521 19.417 1.00 15.40 163 ALA C O 1
ATOM 11807 N N . LYS C 1 164 ? -1.496 -44.698 18.789 1.00 21.00 164 LYS C N 1
ATOM 11808 C CA . LYS C 1 164 ? -1.853 -44.426 17.386 1.00 14.76 164 LYS C CA 1
ATOM 11809 C C . LYS C 1 164 ? -3.008 -43.433 17.301 1.00 20.42 164 LYS C C 1
ATOM 11810 O O . LYS C 1 164 ? -4.039 -43.634 17.923 1.00 19.60 164 LYS C O 1
ATOM 11829 N N . GLY C 1 165 ? -2.830 -42.353 16.538 1.00 20.23 165 GLY C N 1
ATOM 11830 C CA . GLY C 1 165 ? -3.933 -41.458 16.222 1.00 18.31 165 GLY C CA 1
ATOM 11831 C C . GLY C 1 165 ? -4.231 -40.370 17.243 1.00 19.02 165 GLY C C 1
ATOM 11832 O O . GLY C 1 165 ? -5.087 -39.526 17.013 1.00 19.21 165 GLY C O 1
ATOM 11836 N N . LEU C 1 166 ? -3.533 -40.380 18.377 1.00 24.20 166 LEU C N 1
ATOM 11837 C CA . LEU C 1 166 ? -3.766 -39.371 19.414 1.00 16.84 166 LEU C CA 1
ATOM 11838 C C . LEU C 1 166 ? -2.932 -38.135 19.154 1.00 15.66 166 LEU C C 1
ATOM 11839 O O . LEU C 1 166 ? -1.880 -38.228 18.535 1.00 14.31 166 LEU C O 1
ATOM 11855 N N . LYS C 1 167 ? -3.400 -36.984 19.627 1.00 16.04 167 LYS C N 1
ATOM 11856 C CA . LYS C 1 167 ? -2.608 -35.759 19.574 1.00 16.52 167 LYS C CA 1
ATOM 11857 C C . LYS C 1 167 ? -1.825 -35.596 20.872 1.00 15.83 167 LYS C C 1
ATOM 11858 O O . LYS C 1 167 ? -2.412 -35.686 21.943 1.00 14.61 167 LYS C O 1
ATOM 11877 N N . PHE C 1 168 ? -0.510 -35.377 20.752 1.00 9.33 168 PHE C N 1
ATOM 11878 C CA . PHE C 1 168 ? 0.384 -35.170 21.894 1.00 14.26 168 PHE C CA 1
ATOM 11879 C C . PHE C 1 168 ? 1.045 -33.805 21.859 1.00 10.27 168 PHE C C 1
ATOM 11880 O O . PHE C 1 168 ? 1.609 -33.404 20.840 1.00 12.53 168 PHE C O 1
ATOM 11897 N N . ARG C 1 169 ? 0.989 -33.093 22.979 1.00 9.16 169 ARG C N 1
ATOM 11898 C CA . ARG C 1 169 ? 1.657 -31.798 23.053 1.00 12.30 169 ARG C CA 1
ATOM 11899 C C . ARG C 1 169 ? 3.127 -32.070 23.145 1.00 10.63 169 ARG C C 1
ATOM 11900 O O . ARG C 1 169 ? 3.552 -33.004 23.843 1.00 9.86 169 ARG C O 1
ATOM 11921 N N . ILE C 1 170 ? 3.925 -31.272 22.454 1.00 11.08 170 ILE C N 1
ATOM 11922 C CA . ILE C 1 170 ? 5.369 -31.340 22.648 1.00 8.63 170 ILE C CA 1
ATOM 11923 C C . ILE C 1 170 ? 5.980 -29.976 22.875 1.00 9.48 170 ILE C C 1
ATOM 11924 O O . ILE C 1 170 ? 5.411 -28.942 22.531 1.00 7.98 170 ILE C O 1
ATOM 11940 N N . GLN C 1 171 ? 7.150 -29.999 23.492 1.00 11.00 171 GLN C N 1
ATOM 11941 C CA . GLN C 1 171 ? 8.070 -28.879 23.432 1.00 10.06 171 GLN C CA 1
ATOM 11942 C C . GLN C 1 171 ? 8.434 -28.631 21.955 1.00 13.40 171 GLN C C 1
ATOM 11943 O O . GLN C 1 171 ? 8.289 -29.518 21.120 1.00 11.54 171 GLN C O 1
ATOM 11957 N N . ALA C 1 172 ? 8.940 -27.444 21.638 1.00 16.62 172 ALA C N 1
ATOM 11958 C CA . ALA C 1 172 ? 9.309 -27.086 20.262 1.00 19.47 172 ALA C CA 1
ATOM 11959 C C . ALA C 1 172 ? 10.650 -27.708 19.868 1.00 22.36 172 ALA C C 1
ATOM 11960 O O . ALA C 1 172 ? 11.689 -27.048 19.860 1.00 17.40 172 ALA C O 1
ATOM 11967 N N . SER C 1 173 ? 10.586 -28.987 19.511 1.00 12.84 173 SER C N 1
ATOM 11968 C CA . SER C 1 173 ? 11.740 -29.789 19.155 1.00 9.98 173 SER C CA 1
ATOM 11969 C C . SER C 1 173 ? 11.439 -30.660 17.948 1.00 9.48 173 SER C C 1
ATOM 11970 O O . SER C 1 173 ? 10.421 -31.390 17.926 1.00 12.07 173 SER C O 1
ATOM 11978 N N . ASP C 1 174 ? 12.285 -30.573 16.929 1.00 14.01 174 ASP C N 1
ATOM 11979 C CA . ASP C 1 174 ? 12.081 -31.383 15.725 1.00 17.99 174 ASP C CA 1
ATOM 11980 C C . ASP C 1 174 ? 12.121 -32.874 16.041 1.00 15.05 174 ASP C C 1
ATOM 11981 O O . ASP C 1 174 ? 11.338 -33.662 15.498 1.00 13.33 174 ASP C O 1
ATOM 11990 N N . ILE C 1 175 ? 13.059 -33.270 16.889 1.00 10.99 175 ILE C N 1
ATOM 11991 C CA . ILE C 1 175 ? 13.178 -34.682 17.312 1.00 10.37 175 ILE C CA 1
ATOM 11992 C C . ILE C 1 175 ? 11.963 -35.203 18.084 1.00 13.60 175 ILE C C 1
ATOM 11993 O O . ILE C 1 175 ? 11.568 -36.359 17.898 1.00 11.56 175 ILE C O 1
ATOM 12009 N N . LEU C 1 176 ? 11.362 -34.377 18.955 1.00 8.58 176 LEU C N 1
ATOM 12010 C CA . LEU C 1 176 ? 10.148 -34.806 19.656 1.00 14.19 176 LEU C CA 1
ATOM 12011 C C . LEU C 1 176 ? 8.962 -34.931 18.686 1.00 9.45 176 LEU C C 1
ATOM 12012 O O . LEU C 1 176 ? 8.165 -35.851 18.806 1.00 11.82 176 LEU C O 1
ATOM 12028 N N . ALA C 1 177 ? 8.883 -34.041 17.702 1.00 7.75 177 ALA C N 1
ATOM 12029 C CA . ALA C 1 177 ? 7.871 -34.148 16.665 1.00 10.98 177 ALA C CA 1
ATOM 12030 C C . ALA C 1 177 ? 8.030 -35.468 15.933 1.00 15.31 177 ALA C C 1
ATOM 12031 O O . ALA C 1 177 ? 7.063 -36.187 15.712 1.00 11.52 177 ALA C O 1
ATOM 12038 N N . ALA C 1 178 ? 9.263 -35.798 15.576 1.00 13.72 178 ALA C N 1
ATOM 12039 C CA . ALA C 1 178 ? 9.521 -37.007 14.808 1.00 13.71 178 ALA C CA 1
ATOM 12040 C C . ALA C 1 178 ? 9.259 -38.251 15.624 1.00 11.83 178 ALA C C 1
ATOM 12041 O O . ALA C 1 178 ? 8.872 -39.251 15.091 1.00 14.16 178 ALA C O 1
ATOM 12048 N N . GLN C 1 179 ? 9.509 -38.170 16.924 1.00 12.24 179 GLN C N 1
ATOM 12049 C CA . GLN C 1 179 ? 9.273 -39.244 17.861 1.00 5.90 179 GLN C CA 1
ATOM 12050 C C . GLN C 1 179 ? 7.826 -39.670 17.860 1.00 12.35 179 GLN C C 1
ATOM 12051 O O . GLN C 1 179 ? 7.516 -40.842 17.853 1.00 11.38 179 GLN C O 1
ATOM 12065 N N . PHE C 1 180 ? 6.918 -38.710 17.909 1.00 14.36 180 PHE C N 1
ATOM 12066 C CA . PHE C 1 180 ? 5.496 -39.044 17.875 1.00 11.93 180 PHE C CA 1
ATOM 12067 C C . PHE C 1 180 ? 4.972 -39.409 16.486 1.00 11.34 180 PHE C C 1
ATOM 12068 O O . PHE C 1 180 ? 4.065 -40.222 16.383 1.00 16.73 180 PHE C O 1
ATOM 12085 N N . GLN C 1 181 ? 5.538 -38.828 15.433 1.00 12.76 181 GLN C N 1
ATOM 12086 C CA . GLN C 1 181 ? 5.224 -39.279 14.075 1.00 15.67 181 GLN C CA 1
ATOM 12087 C C . GLN C 1 181 ? 5.582 -40.760 13.905 1.00 23.32 181 GLN C C 1
ATOM 12088 O O . GLN C 1 181 ? 4.847 -41.492 13.275 1.00 24.84 181 GLN C O 1
ATOM 12102 N N . GLY C 1 182 ? 6.702 -41.198 14.485 1.00 21.60 182 GLY C N 1
ATOM 12103 C CA . GLY C 1 182 ? 7.082 -42.611 14.486 1.00 22.03 182 GLY C CA 1
ATOM 12104 C C . GLY C 1 182 ? 6.054 -43.531 15.139 1.00 25.85 182 GLY C C 1
ATOM 12105 O O . GLY C 1 182 ? 5.933 -44.706 14.776 1.00 23.53 182 GLY C O 1
ATOM 12109 N N . LEU C 1 183 ? 5.293 -42.985 16.082 1.00 20.32 183 LEU C N 1
ATOM 12110 C CA . LEU C 1 183 ? 4.262 -43.734 16.781 1.00 25.26 183 LEU C CA 1
ATOM 12111 C C . LEU C 1 183 ? 2.892 -43.619 16.080 1.00 22.18 183 LEU C C 1
ATOM 12112 O O . LEU C 1 183 ? 1.886 -44.082 16.610 1.00 23.90 183 LEU C O 1
ATOM 12128 N N . ASN C 1 184 ? 2.881 -43.003 14.900 1.00 18.60 184 ASN C N 1
ATOM 12129 C CA . ASN C 1 184 ? 1.666 -42.762 14.131 1.00 18.70 184 ASN C CA 1
ATOM 12130 C C . ASN C 1 184 ? 0.690 -41.939 14.939 1.00 18.69 184 ASN C C 1
ATOM 12131 O O . ASN C 1 184 ? -0.530 -42.140 14.940 1.00 12.79 184 ASN C O 1
ATOM 12142 N N . ALA C 1 185 ? 1.269 -40.977 15.632 1.00 13.53 185 ALA C N 1
ATOM 12143 C CA . ALA C 1 185 ? 0.528 -40.018 16.409 1.00 15.06 185 ALA C CA 1
ATOM 12144 C C . ALA C 1 185 ? 0.766 -38.617 15.830 1.00 13.27 185 ALA C C 1
ATOM 12145 O O . ALA C 1 185 ? 1.529 -38.456 14.886 1.00 16.59 185 ALA C O 1
ATOM 12152 N N . THR C 1 186 ? 0.086 -37.618 16.381 1.00 16.80 186 THR C N 1
ATOM 12153 C CA . THR C 1 186 ? 0.182 -36.242 15.878 1.00 15.84 186 THR C CA 1
ATOM 12154 C C . THR C 1 186 ? 0.738 -35.307 16.942 1.00 16.28 186 THR C C 1
ATOM 12155 O O . THR C 1 186 ? 0.027 -34.982 17.894 1.00 19.23 186 THR C O 1
ATOM 12166 N N . PRO C 1 187 ? 2.003 -34.869 16.769 1.00 15.39 187 PRO C N 1
ATOM 12167 C CA . PRO C 1 187 ? 2.639 -33.954 17.708 1.00 14.40 187 PRO C CA 1
ATOM 12168 C C . PRO C 1 187 ? 2.186 -32.542 17.446 1.00 15.16 187 PRO C C 1
ATOM 12169 O O . PRO C 1 187 ? 1.902 -32.158 16.305 1.00 18.19 187 PRO C O 1
ATOM 12180 N N . GLN C 1 188 ? 2.142 -31.765 18.515 1.00 21.28 188 GLN C N 1
ATOM 12181 C CA . GLN C 1 188 ? 1.608 -30.414 18.479 1.00 15.78 188 GLN C CA 1
ATOM 12182 C C . GLN C 1 188 ? 2.430 -29.572 19.434 1.00 9.32 188 GLN C C 1
ATOM 12183 O O . GLN C 1 188 ? 2.393 -29.792 20.643 1.00 8.21 188 GLN C O 1
ATOM 12197 N N . LYS C 1 189 ? 3.132 -28.574 18.892 1.00 6.87 189 LYS C N 1
ATOM 12198 C CA . LYS C 1 189 ? 4.015 -27.731 19.696 1.00 13.40 189 LYS C CA 1
ATOM 12199 C C . LYS C 1 189 ? 3.197 -26.661 20.364 1.00 18.16 189 LYS C C 1
ATOM 12200 O O . LYS C 1 189 ? 2.439 -25.956 19.706 1.00 22.27 189 LYS C O 1
ATOM 12219 N N . LEU C 1 190 ? 3.347 -26.570 21.686 1.00 14.40 190 LEU C N 1
ATOM 12220 C CA . LEU C 1 190 ? 2.575 -25.648 22.496 1.00 14.45 190 LEU C CA 1
ATOM 12221 C C . LEU C 1 190 ? 3.432 -25.179 23.622 1.00 17.12 190 LEU C C 1
ATOM 12222 O O . LEU C 1 190 ? 4.197 -25.959 24.175 1.00 9.47 190 LEU C O 1
ATOM 12238 N N . ALA C 1 191 ? 3.279 -23.902 23.956 1.00 14.10 191 ALA C N 1
ATOM 12239 C CA . ALA C 1 191 ? 3.959 -23.281 25.089 1.00 17.28 191 ALA C CA 1
ATOM 12240 C C . ALA C 1 191 ? 3.614 -24.028 26.375 1.00 16.06 191 ALA C C 1
ATOM 12241 O O . ALA C 1 191 ? 2.484 -24.424 26.582 1.00 12.19 191 ALA C O 1
ATOM 12248 N N . PHE C 1 192 ? 4.598 -24.251 27.233 1.00 15.08 192 PHE C N 1
ATOM 12249 C CA . PHE C 1 192 ? 4.309 -24.987 28.455 1.00 14.87 192 PHE C CA 1
ATOM 12250 C C . PHE C 1 192 ? 3.068 -24.433 29.191 1.00 11.25 192 PHE C C 1
ATOM 12251 O O . PHE C 1 192 ? 2.292 -25.206 29.703 1.00 11.31 192 PHE C O 1
ATOM 12268 N N . SER C 1 193 ? 2.924 -23.105 29.295 1.00 9.26 193 SER C N 1
ATOM 12269 C CA . SER C 1 193 ? 1.869 -22.494 30.120 1.00 10.43 193 SER C CA 1
ATOM 12270 C C . SER C 1 193 ? 0.460 -22.758 29.568 1.00 12.18 193 SER C C 1
ATOM 12271 O O . SER C 1 193 ? -0.526 -22.501 30.244 1.00 13.43 193 SER C O 1
ATOM 12279 N N . GLU C 1 194 ? 0.381 -23.234 28.325 1.00 13.62 194 GLU C N 1
ATOM 12280 C CA . GLU C 1 194 ? -0.895 -23.478 27.669 1.00 18.72 194 GLU C CA 1
ATOM 12281 C C . GLU C 1 194 ? -1.346 -24.940 27.774 1.00 12.84 194 GLU C C 1
ATOM 12282 O O . GLU C 1 194 ? -2.452 -25.282 27.359 1.00 16.83 194 GLU C O 1
ATOM 12294 N N . VAL C 1 195 ? -0.498 -25.788 28.314 1.00 11.63 195 VAL C N 1
ATOM 12295 C CA . VAL C 1 195 ? -0.746 -27.245 28.247 1.00 9.94 195 VAL C CA 1
ATOM 12296 C C . VAL C 1 195 ? -1.974 -27.671 29.049 1.00 10.29 195 VAL C C 1
ATOM 12297 O O . VAL C 1 195 ? -2.803 -28.418 28.548 1.00 10.94 195 VAL C O 1
ATOM 12310 N N . TYR C 1 196 ? -2.085 -27.228 30.304 1.00 10.22 196 TYR C N 1
ATOM 12311 C CA . TYR C 1 196 ? -3.202 -27.678 31.128 1.00 12.64 196 TYR C CA 1
ATOM 12312 C C . TYR C 1 196 ? -4.556 -27.440 30.409 1.00 13.76 196 TYR C C 1
ATOM 12313 O O . TYR C 1 196 ? -5.413 -28.328 30.312 1.00 16.05 196 TYR C O 1
ATOM 12331 N N . GLN C 1 197 ? -4.747 -26.216 29.933 1.00 12.49 197 GLN C N 1
ATOM 12332 C CA . GLN C 1 197 ? -5.967 -25.814 29.263 1.00 15.13 197 GLN C CA 1
ATOM 12333 C C . GLN C 1 197 ? -6.188 -26.667 27.998 1.00 15.42 197 GLN C C 1
ATOM 12334 O O . GLN C 1 197 ? -7.312 -27.054 27.665 1.00 13.38 197 GLN C O 1
ATOM 12348 N N . ALA C 1 198 ? -5.113 -26.894 27.254 1.00 11.88 198 ALA C N 1
ATOM 12349 C CA . ALA C 1 198 ? -5.198 -27.658 26.006 1.00 13.39 198 ALA C CA 1
ATOM 12350 C C . ALA C 1 198 ? -5.649 -29.106 26.289 1.00 9.30 198 ALA C C 1
ATOM 12351 O O . ALA C 1 198 ? -6.377 -29.705 25.495 1.00 12.85 198 ALA C O 1
ATOM 12358 N N . LEU C 1 199 ? -5.233 -29.663 27.421 1.00 11.39 199 LEU C N 1
ATOM 12359 C CA . LEU C 1 199 ? -5.610 -31.031 27.790 1.00 12.68 199 LEU C CA 1
ATOM 12360 C C . LEU C 1 199 ? -7.046 -31.006 28.313 1.00 11.14 199 LEU C C 1
ATOM 12361 O O . LEU C 1 199 ? -7.817 -31.931 28.099 1.00 8.81 199 LEU C O 1
ATOM 12377 N N . GLN C 1 200 ? -7.423 -29.911 28.960 1.00 6.06 200 GLN C N 1
ATOM 12378 C CA . GLN C 1 200 ? -8.761 -29.829 29.535 1.00 11.47 200 GLN C CA 1
ATOM 12379 C C . GLN C 1 200 ? -9.868 -29.920 28.485 1.00 10.26 200 GLN C C 1
ATOM 12380 O O . GLN C 1 200 ? -10.890 -30.478 28.747 1.00 14.44 200 GLN C O 1
ATOM 12394 N N . VAL C 1 201 ? -9.651 -29.353 27.299 1.00 14.39 201 VAL C N 1
ATOM 12395 C CA . VAL C 1 201 ? -10.674 -29.333 26.256 1.00 13.21 201 VAL C CA 1
ATOM 12396 C C . VAL C 1 201 ? -10.311 -30.201 25.042 1.00 13.85 201 VAL C C 1
ATOM 12397 O O . VAL C 1 201 ? -11.018 -30.209 24.051 1.00 13.12 201 VAL C O 1
ATOM 12410 N N . GLY C 1 202 ? -9.193 -30.917 25.129 1.00 21.84 202 GLY C N 1
ATOM 12411 C CA . GLY C 1 202 ? -8.803 -31.884 24.116 1.00 15.52 202 GLY C CA 1
ATOM 12412 C C . GLY C 1 202 ? -8.236 -31.307 22.844 1.00 16.33 202 GLY C C 1
ATOM 12413 O O . GLY C 1 202 ? -8.281 -31.936 21.795 1.00 13.98 202 GLY C O 1
ATOM 12417 N N . THR C 1 203 ? -7.725 -30.094 22.919 1.00 11.64 203 THR C N 1
ATOM 12418 C CA . THR C 1 203 ? -6.851 -29.618 21.856 1.00 19.80 203 THR C CA 1
ATOM 12419 C C . THR C 1 203 ? -5.735 -30.652 21.642 1.00 13.30 203 THR C C 1
ATOM 12420 O O . THR C 1 203 ? -5.353 -30.935 20.507 1.00 13.70 203 THR C O 1
ATOM 12431 N N . VAL C 1 204 ? -5.251 -31.234 22.733 1.00 8.99 204 VAL C N 1
ATOM 12432 C CA . VAL C 1 204 ? -4.401 -32.416 22.639 1.00 12.31 204 VAL C CA 1
ATOM 12433 C C . VAL C 1 204 ? -4.957 -33.490 23.572 1.00 7.90 204 VAL C C 1
ATOM 12434 O O . VAL C 1 204 ? -5.741 -33.230 24.500 1.00 11.72 204 VAL C O 1
ATOM 12447 N N . ASP C 1 205 ? -4.550 -34.707 23.304 1.00 12.84 205 ASP C N 1
ATOM 12448 C CA . ASP C 1 205 ? -5.020 -35.868 24.042 1.00 10.84 205 ASP C CA 1
ATOM 12449 C C . ASP C 1 205 ? -4.062 -36.254 25.160 1.00 11.25 205 ASP C C 1
ATOM 12450 O O . ASP C 1 205 ? -4.492 -36.701 26.241 1.00 12.75 205 ASP C O 1
ATOM 12459 N N . GLY C 1 206 ? -2.769 -36.054 24.914 1.00 12.52 206 GLY C N 1
ATOM 12460 C CA . GLY C 1 206 ? -1.747 -36.535 25.837 1.00 6.47 206 GLY C CA 1
ATOM 12461 C C . GLY C 1 206 ? -0.531 -35.614 25.785 1.00 8.33 206 GLY C C 1
ATOM 12462 O O . GLY C 1 206 ? -0.545 -34.610 25.077 1.00 9.21 206 GLY C O 1
ATOM 12466 N N . GLN C 1 207 ? 0.505 -35.959 26.546 1.00 6.77 207 GLN C N 1
ATOM 12467 C CA . GLN C 1 207 ? 1.695 -35.106 26.716 1.00 7.81 207 GLN C CA 1
ATOM 12468 C C . GLN C 1 207 ? 2.768 -36.004 27.312 1.00 8.27 207 GLN C C 1
ATOM 12469 O O . GLN C 1 207 ? 2.512 -37.146 27.597 1.00 8.50 207 GLN C O 1
ATOM 12483 N N . GLU C 1 208 ? 3.966 -35.470 27.498 1.00 6.98 208 GLU C N 1
ATOM 12484 C CA . GLU C 1 208 ? 5.042 -36.190 28.135 1.00 5.12 208 GLU C CA 1
ATOM 12485 C C . GLU C 1 208 ? 5.772 -35.239 29.074 1.00 14.38 208 GLU C C 1
ATOM 12486 O O . GLU C 1 208 ? 6.157 -34.127 28.705 1.00 7.25 208 GLU C O 1
ATOM 12498 N N . ASN C 1 209 ? 5.936 -35.649 30.316 1.00 8.97 209 ASN C N 1
ATOM 12499 C CA . ASN C 1 209 ? 6.662 -34.792 31.268 1.00 8.82 209 ASN C CA 1
ATOM 12500 C C . ASN C 1 209 ? 7.078 -35.531 32.542 1.00 11.85 209 ASN C C 1
ATOM 12501 O O . ASN C 1 209 ? 6.819 -36.733 32.696 1.00 11.44 209 ASN C O 1
ATOM 12512 N N . THR C 1 210 ? 7.777 -34.824 33.422 1.00 12.38 210 THR C N 1
ATOM 12513 C CA . THR C 1 210 ? 8.293 -35.397 34.662 1.00 7.71 210 THR C CA 1
ATOM 12514 C C . THR C 1 210 ? 7.195 -35.381 35.701 1.00 11.30 210 THR C C 1
ATOM 12515 O O . THR C 1 210 ? 6.288 -34.570 35.590 1.00 8.17 210 THR C O 1
ATOM 12526 N N . TRP C 1 211 ? 7.308 -36.236 36.732 1.00 12.93 211 TRP C N 1
ATOM 12527 C CA . TRP C 1 211 ? 6.314 -36.296 37.802 1.00 9.41 211 TRP C CA 1
ATOM 12528 C C . TRP C 1 211 ? 6.139 -34.905 38.420 1.00 6.89 211 TRP C C 1
ATOM 12529 O O . TRP C 1 211 ? 5.036 -34.487 38.687 1.00 7.28 211 TRP C O 1
ATOM 12550 N N . SER C 1 212 ? 7.244 -34.213 38.676 1.00 9.16 212 SER C N 1
ATOM 12551 C CA . SER C 1 212 ? 7.198 -32.875 39.279 1.00 12.86 212 SER C CA 1
ATOM 12552 C C . SER C 1 212 ? 6.327 -31.846 38.519 1.00 10.34 212 SER C C 1
ATOM 12553 O O . SER C 1 212 ? 5.571 -31.117 39.144 1.00 8.10 212 SER C O 1
ATOM 12561 N N . ASN C 1 213 ? 6.482 -31.764 37.192 1.00 7.38 213 ASN C N 1
ATOM 12562 C CA . ASN C 1 213 ? 5.643 -30.940 36.334 1.00 5.92 213 ASN C CA 1
ATOM 12563 C C . ASN C 1 213 ? 4.198 -31.447 36.235 1.00 9.96 213 ASN C C 1
ATOM 12564 O O . ASN C 1 213 ? 3.253 -30.662 36.304 1.00 5.96 213 ASN C O 1
ATOM 12575 N N . ILE C 1 214 ? 4.022 -32.750 36.083 1.00 10.25 214 ILE C N 1
ATOM 12576 C CA . ILE C 1 214 ? 2.668 -33.309 36.028 1.00 7.71 214 ILE C CA 1
ATOM 12577 C C . ILE C 1 214 ? 1.905 -32.897 37.299 1.00 9.90 214 ILE C C 1
ATOM 12578 O O . ILE C 1 214 ? 0.795 -32.434 37.208 1.00 14.69 214 ILE C O 1
ATOM 12594 N N . PHE C 1 215 ? 2.504 -33.052 38.473 1.00 11.25 215 PHE C N 1
ATOM 12595 C CA . PHE C 1 215 ? 1.800 -32.682 39.716 1.00 11.47 215 PHE C CA 1
ATOM 12596 C C . PHE C 1 215 ? 1.616 -31.178 39.872 1.00 14.33 215 PHE C C 1
ATOM 12597 O O . PHE C 1 215 ? 0.478 -30.697 40.046 1.00 12.58 215 PHE C O 1
ATOM 12614 N N . SER C 1 216 ? 2.717 -30.430 39.774 1.00 10.04 216 SER C N 1
ATOM 12615 C CA . SER C 1 216 ? 2.696 -28.972 40.078 1.00 10.01 216 SER C CA 1
ATOM 12616 C C . SER C 1 216 ? 1.851 -28.137 39.094 1.00 14.83 216 SER C C 1
ATOM 12617 O O . SER C 1 216 ? 1.225 -27.180 39.499 1.00 17.54 216 SER C O 1
ATOM 12625 N N . GLN C 1 217 ? 1.778 -28.540 37.825 1.00 10.35 217 GLN C N 1
ATOM 12626 C CA . GLN C 1 217 ? 0.875 -27.898 36.874 1.00 10.76 217 GLN C CA 1
ATOM 12627 C C . GLN C 1 217 ? -0.482 -28.605 36.776 1.00 12.08 217 GLN C C 1
ATOM 12628 O O . GLN C 1 217 ? -1.257 -28.293 35.909 1.00 11.98 217 GLN C O 1
ATOM 12642 N N . LYS C 1 218 ? -0.724 -29.586 37.643 1.00 13.39 218 LYS C N 1
ATOM 12643 C CA . LYS C 1 218 ? -2.022 -30.285 37.741 1.00 16.73 218 LYS C CA 1
ATOM 12644 C C . LYS C 1 218 ? -2.466 -30.994 36.429 1.00 14.80 218 LYS C C 1
ATOM 12645 O O . LYS C 1 218 ? -3.659 -31.220 36.164 1.00 11.67 218 LYS C O 1
ATOM 12664 N N . PHE C 1 219 ? -1.499 -31.390 35.619 1.00 11.90 219 PHE C N 1
ATOM 12665 C CA . PHE C 1 219 ? -1.832 -32.198 34.446 1.00 12.99 219 PHE C CA 1
ATOM 12666 C C . PHE C 1 219 ? -2.581 -33.517 34.838 1.00 6.85 219 PHE C C 1
ATOM 12667 O O . PHE C 1 219 ? -3.377 -34.028 34.063 1.00 13.96 219 PHE C O 1
ATOM 12684 N N . TYR C 1 220 ? -2.345 -34.045 36.035 1.00 8.99 220 TYR C N 1
ATOM 12685 C CA . TYR C 1 220 ? -2.950 -35.327 36.427 1.00 17.49 220 TYR C CA 1
ATOM 12686 C C . TYR C 1 220 ? -4.459 -35.197 36.623 1.00 20.36 220 TYR C C 1
ATOM 12687 O O . TYR C 1 220 ? -5.165 -36.195 36.605 1.00 17.93 220 TYR C O 1
ATOM 12705 N N . GLU C 1 221 ? -4.955 -33.964 36.743 1.00 14.28 221 GLU C N 1
ATOM 12706 C CA . GLU C 1 221 ? -6.395 -33.707 36.893 1.00 17.98 221 GLU C CA 1
ATOM 12707 C C . GLU C 1 221 ? -7.085 -33.745 35.534 1.00 13.52 221 GLU C C 1
ATOM 12708 O O . GLU C 1 221 ? -8.291 -33.831 35.441 1.00 12.60 221 GLU C O 1
ATOM 12720 N N . VAL C 1 222 ? -6.304 -33.659 34.472 1.00 11.32 222 VAL C N 1
ATOM 12721 C CA . VAL C 1 222 ? -6.851 -33.673 33.125 1.00 8.98 222 VAL C CA 1
ATOM 12722 C C . VAL C 1 222 ? -6.219 -34.783 32.296 1.00 12.82 222 VAL C C 1
ATOM 12723 O O . VAL C 1 222 ? -6.305 -34.771 31.064 1.00 12.92 222 VAL C O 1
ATOM 12736 N N . GLN C 1 223 ? -5.593 -35.739 32.989 1.00 12.31 223 GLN C N 1
ATOM 12737 C CA . GLN C 1 223 ? -4.980 -36.913 32.359 1.00 14.69 223 GLN C CA 1
ATOM 12738 C C . GLN C 1 223 ? -5.220 -38.145 33.271 1.00 18.36 223 GLN C C 1
ATOM 12739 O O . GLN C 1 223 ? -4.590 -38.285 34.331 1.00 16.35 223 GLN C O 1
ATOM 12753 N N . LYS C 1 224 ? -6.156 -39.002 32.864 1.00 20.74 224 LYS C N 1
ATOM 12754 C CA . LYS C 1 224 ? -6.561 -40.184 33.637 1.00 23.27 224 LYS C CA 1
ATOM 12755 C C . LYS C 1 224 ? -5.528 -41.301 33.735 1.00 20.88 224 LYS C C 1
ATOM 12756 O O . LYS C 1 224 ? -5.534 -42.091 34.699 1.00 16.08 224 LYS C O 1
ATOM 12775 N N . ASP C 1 225 ? -4.670 -41.405 32.726 1.00 10.32 225 ASP C N 1
ATOM 12776 C CA . ASP C 1 225 ? -3.770 -42.524 32.638 1.00 16.62 225 ASP C CA 1
ATOM 12777 C C . ASP C 1 225 ? -2.363 -42.023 32.326 1.00 17.99 225 ASP C C 1
ATOM 12778 O O . ASP C 1 225 ? -2.138 -41.489 31.238 1.00 13.72 225 ASP C O 1
ATOM 12787 N N . ILE C 1 226 ? -1.443 -42.230 33.267 1.00 11.41 226 ILE C N 1
ATOM 12788 C CA . ILE C 1 226 ? -0.033 -41.859 33.112 1.00 7.07 226 ILE C CA 1
ATOM 12789 C C . ILE C 1 226 ? 0.773 -43.143 33.177 1.00 15.49 226 ILE C C 1
ATOM 12790 O O . ILE C 1 226 ? 0.581 -43.937 34.086 1.00 13.49 226 ILE C O 1
ATOM 12806 N N . THR C 1 227 ? 1.667 -43.334 32.217 1.00 13.14 227 THR C N 1
ATOM 12807 C CA . THR C 1 227 ? 2.524 -44.491 32.161 1.00 15.15 227 THR C CA 1
ATOM 12808 C C . THR C 1 227 ? 3.971 -44.136 32.559 1.00 16.78 227 THR C C 1
ATOM 12809 O O . THR C 1 227 ? 4.570 -43.200 32.029 1.00 11.04 227 THR C O 1
ATOM 12820 N N . GLU C 1 228 ? 4.548 -44.896 33.471 1.00 11.43 228 GLU C N 1
ATOM 12821 C CA . GLU C 1 228 ? 5.949 -44.655 33.853 1.00 16.74 228 GLU C CA 1
ATOM 12822 C C . GLU C 1 228 ? 6.843 -45.248 32.789 1.00 15.98 228 GLU C C 1
ATOM 12823 O O . GLU C 1 228 ? 7.337 -46.369 32.922 1.00 16.51 228 GLU C O 1
ATOM 12835 N N . SER C 1 229 ? 7.040 -44.496 31.715 1.00 10.70 229 SER C N 1
ATOM 12836 C CA . SER C 1 229 ? 7.855 -44.965 30.612 1.00 5.57 229 SER C CA 1
ATOM 12837 C C . SER C 1 229 ? 9.377 -44.651 30.738 1.00 15.70 229 SER C C 1
ATOM 12838 O O . SER C 1 229 ? 10.182 -45.341 30.114 1.00 11.62 229 SER C O 1
ATOM 12846 N N . ASP C 1 230 ? 9.764 -43.616 31.500 1.00 9.78 230 ASP C N 1
ATOM 12847 C CA . ASP C 1 230 ? 11.160 -43.090 31.487 1.00 10.75 230 ASP C CA 1
ATOM 12848 C C . ASP C 1 230 ? 11.808 -43.045 30.073 1.00 10.96 230 ASP C C 1
ATOM 12849 O O . ASP C 1 230 ? 12.957 -43.420 29.902 1.00 9.78 230 ASP C O 1
ATOM 12858 N N . HIS C 1 231 ? 11.088 -42.568 29.070 1.00 9.07 231 HIS C N 1
ATOM 12859 C CA . HIS C 1 231 ? 11.554 -42.702 27.687 1.00 12.84 231 HIS C CA 1
ATOM 12860 C C . HIS C 1 231 ? 12.374 -41.529 27.206 1.00 12.70 231 HIS C C 1
ATOM 12861 O O . HIS C 1 231 ? 12.816 -41.500 26.048 1.00 10.71 231 HIS C O 1
ATOM 12876 N N . GLY C 1 232 ? 12.530 -40.533 28.067 1.00 9.49 232 GLY C N 1
ATOM 12877 C CA . GLY C 1 232 ? 13.312 -39.362 27.742 1.00 8.12 232 GLY C CA 1
ATOM 12878 C C . GLY C 1 232 ? 13.571 -38.564 28.993 1.00 13.80 232 GLY C C 1
ATOM 12879 O O . GLY C 1 232 ? 13.281 -39.024 30.106 1.00 10.51 232 GLY C O 1
ATOM 12883 N N . VAL C 1 233 ? 14.119 -37.358 28.830 1.00 9.73 233 VAL C N 1
ATOM 12884 C CA . VAL C 1 233 ? 14.503 -36.576 29.991 1.00 10.21 233 VAL C CA 1
ATOM 12885 C C . VAL C 1 233 ? 14.103 -35.158 29.801 1.00 10.57 233 VAL C C 1
ATOM 12886 O O . VAL C 1 233 ? 14.082 -34.653 28.656 1.00 7.12 233 VAL C O 1
ATOM 12899 N N . ILE C 1 234 ? 13.834 -34.500 30.929 1.00 8.05 234 ILE C N 1
ATOM 12900 C CA . ILE C 1 234 ? 13.815 -33.027 30.967 1.00 7.51 234 ILE C CA 1
ATOM 12901 C C . ILE C 1 234 ? 14.938 -32.548 31.895 1.00 8.76 234 ILE C C 1
ATOM 12902 O O . ILE C 1 234 ? 14.933 -32.782 33.120 1.00 9.10 234 ILE C O 1
ATOM 12918 N N . ASP C 1 235 ? 15.913 -31.907 31.279 1.00 5.16 235 ASP C N 1
ATOM 12919 C CA . ASP C 1 235 ? 17.053 -31.285 31.974 1.00 9.26 235 ASP C CA 1
ATOM 12920 C C . ASP C 1 235 ? 17.223 -29.880 31.354 1.00 8.95 235 ASP C C 1
ATOM 12921 O O . ASP C 1 235 ? 16.676 -29.602 30.292 1.00 6.90 235 ASP C O 1
ATOM 12930 N N . TYR C 1 236 ? 17.989 -29.013 32.011 1.00 13.63 236 TYR C N 1
ATOM 12931 C CA . TYR C 1 236 ? 18.105 -27.634 31.595 1.00 12.31 236 TYR C CA 1
ATOM 12932 C C . TYR C 1 236 ? 19.537 -27.131 31.386 1.00 11.97 236 TYR C C 1
ATOM 12933 O O . TYR C 1 236 ? 20.502 -27.619 32.043 1.00 11.20 236 TYR C O 1
ATOM 12968 N N . VAL C 1 238 ? 21.263 -23.491 32.017 1.00 9.48 238 VAL C N 1
ATOM 12969 C CA . VAL C 1 238 ? 21.259 -22.101 32.437 1.00 9.10 238 VAL C CA 1
ATOM 12970 C C . VAL C 1 238 ? 22.019 -21.239 31.398 1.00 10.79 238 VAL C C 1
ATOM 12971 O O . VAL C 1 238 ? 23.217 -21.456 31.122 1.00 8.69 238 VAL C O 1
ATOM 12984 N N . VAL C 1 239 ? 21.317 -20.261 30.830 1.00 11.40 239 VAL C N 1
ATOM 12985 C CA . VAL C 1 239 ? 21.850 -19.456 29.722 1.00 4.92 239 VAL C CA 1
ATOM 12986 C C . VAL C 1 239 ? 21.855 -17.977 29.988 1.00 6.17 239 VAL C C 1
ATOM 12987 O O . VAL C 1 239 ? 20.932 -17.446 30.570 1.00 7.41 239 VAL C O 1
ATOM 13000 N N . VAL C 1 240 ? 22.945 -17.304 29.601 1.00 8.61 240 VAL C N 1
ATOM 13001 C CA . VAL C 1 240 ? 23.036 -15.858 29.722 1.00 7.11 240 VAL C CA 1
ATOM 13002 C C . VAL C 1 240 ? 23.464 -15.297 28.370 1.00 9.27 240 VAL C C 1
ATOM 13003 O O . VAL C 1 240 ? 23.893 -16.034 27.468 1.00 8.17 240 VAL C O 1
ATOM 13016 N N . ASN C 1 241 ? 23.261 -14.002 28.225 1.00 8.44 241 ASN C N 1
ATOM 13017 C CA . ASN C 1 241 ? 23.837 -13.214 27.132 1.00 9.57 241 ASN C CA 1
ATOM 13018 C C . ASN C 1 241 ? 25.365 -13.067 27.362 1.00 9.41 241 ASN C C 1
ATOM 13019 O O . ASN C 1 241 ? 25.786 -12.544 28.371 1.00 12.29 241 ASN C O 1
ATOM 13030 N N . ALA C 1 242 ? 26.187 -13.572 26.447 1.00 8.96 242 ALA C N 1
ATOM 13031 C CA . ALA C 1 242 ? 27.617 -13.748 26.705 1.00 11.25 242 ALA C CA 1
ATOM 13032 C C . ALA C 1 242 ? 28.293 -12.396 26.868 1.00 11.84 242 ALA C C 1
ATOM 13033 O O . ALA C 1 242 ? 29.103 -12.214 27.745 1.00 12.05 242 ALA C O 1
ATOM 13040 N N . LYS C 1 243 ? 27.938 -11.460 26.002 1.00 12.53 243 LYS C N 1
ATOM 13041 C CA . LYS C 1 243 ? 28.425 -10.104 26.090 1.00 17.92 243 LYS C CA 1
ATOM 13042 C C . LYS C 1 243 ? 28.031 -9.465 27.427 1.00 13.29 243 LYS C C 1
ATOM 13043 O O . LYS C 1 243 ? 28.839 -8.843 28.081 1.00 16.40 243 LYS C O 1
ATOM 13062 N N . TRP C 1 244 ? 26.808 -9.650 27.876 1.00 12.05 244 TRP C N 1
ATOM 13063 C CA . TRP C 1 244 ? 26.440 -9.130 29.209 1.00 16.56 244 TRP C CA 1
ATOM 13064 C C . TRP C 1 244 ? 27.330 -9.743 30.311 1.00 12.77 244 TRP C C 1
ATOM 13065 O O . TRP C 1 244 ? 27.962 -9.036 31.099 1.00 13.65 244 TRP C O 1
ATOM 13086 N N . TRP C 1 245 ? 27.399 -11.070 30.333 1.00 10.19 245 TRP C N 1
ATOM 13087 C CA . TRP C 1 245 ? 28.116 -11.783 31.374 1.00 11.32 245 TRP C CA 1
ATOM 13088 C C . TRP C 1 245 ? 29.567 -11.338 31.426 1.00 18.21 245 TRP C C 1
ATOM 13089 O O . TRP C 1 245 ? 30.110 -11.086 32.502 1.00 14.16 245 TRP C O 1
ATOM 13110 N N . ASN C 1 246 ? 30.176 -11.220 30.259 1.00 16.50 246 ASN C N 1
ATOM 13111 C CA . ASN C 1 246 ? 31.620 -11.038 30.171 1.00 18.31 246 ASN C CA 1
ATOM 13112 C C . ASN C 1 246 ? 31.942 -9.580 30.472 1.00 20.52 246 ASN C C 1
ATOM 13113 O O . ASN C 1 246 ? 33.073 -9.239 30.808 1.00 20.22 246 ASN C O 1
ATOM 13124 N N . GLY C 1 247 ? 30.913 -8.731 30.393 1.00 13.72 247 GLY C N 1
ATOM 13125 C CA . GLY C 1 247 ? 31.063 -7.312 30.598 1.00 19.08 247 GLY C CA 1
ATOM 13126 C C . GLY C 1 247 ? 30.871 -6.892 32.026 1.00 17.94 247 GLY C C 1
ATOM 13127 O O . GLY C 1 247 ? 31.112 -5.734 32.364 1.00 19.14 247 GLY C O 1
ATOM 13131 N N . LEU C 1 248 ? 30.455 -7.821 32.884 1.00 16.46 248 LEU C N 1
ATOM 13132 C CA . LEU C 1 248 ? 30.242 -7.503 34.288 1.00 16.09 248 LEU C CA 1
ATOM 13133 C C . LEU C 1 248 ? 31.536 -7.112 34.986 1.00 14.97 248 LEU C C 1
ATOM 13134 O O . LEU C 1 248 ? 32.602 -7.618 34.649 1.00 14.90 248 LEU C O 1
ATOM 13150 N N . SER C 1 249 ? 31.433 -6.216 35.966 1.00 16.08 249 SER C N 1
ATOM 13151 C CA . SER C 1 249 ? 32.516 -6.002 36.914 1.00 21.81 249 SER C CA 1
ATOM 13152 C C . SER C 1 249 ? 32.889 -7.346 37.488 1.00 18.28 249 SER C C 1
ATOM 13153 O O . SER C 1 249 ? 32.013 -8.148 37.791 1.00 18.53 249 SER C O 1
ATOM 13161 N N . LYS C 1 250 ? 34.179 -7.566 37.706 1.00 16.73 250 LYS C N 1
ATOM 13162 C CA . LYS C 1 250 ? 34.658 -8.887 38.101 1.00 15.65 250 LYS C CA 1
ATOM 13163 C C . LYS C 1 250 ? 34.107 -9.288 39.477 1.00 17.22 250 LYS C C 1
ATOM 13164 O O . LYS C 1 250 ? 33.774 -10.447 39.686 1.00 18.86 250 LYS C O 1
ATOM 13183 N N . ASP C 1 251 ? 33.933 -8.320 40.375 1.00 14.57 251 ASP C N 1
ATOM 13184 C CA . ASP C 1 251 ? 33.372 -8.621 41.689 1.00 22.89 251 ASP C CA 1
ATOM 13185 C C . ASP C 1 251 ? 31.953 -9.163 41.567 1.00 22.78 251 ASP C C 1
ATOM 13186 O O . ASP C 1 251 ? 31.609 -10.141 42.234 1.00 19.30 251 ASP C O 1
ATOM 13195 N N . LEU C 1 252 ? 31.142 -8.562 40.696 1.00 16.99 252 LEU C N 1
ATOM 13196 C CA . LEU C 1 252 ? 29.765 -9.036 40.529 1.00 19.09 252 LEU C CA 1
ATOM 13197 C C . LEU C 1 252 ? 29.747 -10.395 39.831 1.00 18.67 252 LEU C C 1
ATOM 13198 O O . LEU C 1 252 ? 28.945 -11.265 40.167 1.00 18.46 252 LEU C O 1
ATOM 13214 N N . GLN C 1 253 ? 30.631 -10.590 38.862 1.00 21.61 253 GLN C N 1
ATOM 13215 C CA . GLN C 1 253 ? 30.641 -11.864 38.174 1.00 15.45 253 GLN C CA 1
ATOM 13216 C C . GLN C 1 253 ? 31.094 -12.974 39.105 1.00 13.30 253 GLN C C 1
ATOM 13217 O O . GLN C 1 253 ? 30.558 -14.098 39.060 1.00 10.18 253 GLN C O 1
ATOM 13231 N N . ASP C 1 254 ? 32.075 -12.679 39.954 1.00 16.04 254 ASP C N 1
ATOM 13232 C CA . ASP C 1 254 ? 32.601 -13.696 40.868 1.00 17.33 254 ASP C CA 1
ATOM 13233 C C . ASP C 1 254 ? 31.518 -14.125 41.835 1.00 15.63 254 ASP C C 1
ATOM 13234 O O . ASP C 1 254 ? 31.371 -15.302 42.123 1.00 18.04 254 ASP C O 1
ATOM 13243 N N . ALA C 1 255 ? 30.747 -13.164 42.328 1.00 15.70 255 ALA C N 1
ATOM 13244 C CA . ALA C 1 255 ? 29.729 -13.450 43.335 1.00 20.72 255 ALA C CA 1
ATOM 13245 C C . ALA C 1 255 ? 28.579 -14.273 42.743 1.00 23.64 255 ALA C C 1
ATOM 13246 O O . ALA C 1 255 ? 28.038 -15.195 43.375 1.00 22.82 255 ALA C O 1
ATOM 13270 N N . LYS C 1 257 ? 28.849 -16.256 40.097 1.00 15.33 257 LYS C N 1
ATOM 13271 C CA . LYS C 1 257 ? 29.359 -17.564 39.689 1.00 18.56 257 LYS C CA 1
ATOM 13272 C C . LYS C 1 257 ? 29.344 -18.499 40.922 1.00 16.37 257 LYS C C 1
ATOM 13273 O O . LYS C 1 257 ? 28.887 -19.648 40.856 1.00 12.67 257 LYS C O 1
ATOM 13292 N N . LYS C 1 258 ? 29.822 -17.984 42.047 1.00 12.42 258 LYS C N 1
ATOM 13293 C CA . LYS C 1 258 ? 29.754 -18.694 43.324 1.00 16.23 258 LYS C CA 1
ATOM 13294 C C . LYS C 1 258 ? 28.305 -19.123 43.630 1.00 19.21 258 LYS C C 1
ATOM 13295 O O . LYS C 1 258 ? 28.039 -20.254 43.961 1.00 16.62 258 LYS C O 1
ATOM 13314 N N . ALA C 1 259 ? 27.383 -18.180 43.539 1.00 16.99 259 ALA C N 1
ATOM 13315 C CA . ALA C 1 259 ? 25.988 -18.426 43.817 1.00 16.14 259 ALA C CA 1
ATOM 13316 C C . ALA C 1 259 ? 25.393 -19.462 42.865 1.00 10.42 259 ALA C C 1
ATOM 13317 O O . ALA C 1 259 ? 24.664 -20.331 43.285 1.00 12.62 259 ALA C O 1
ATOM 13341 N N . ASP C 1 261 ? 26.955 -21.826 41.315 1.00 16.69 261 ASP C N 1
ATOM 13342 C CA . ASP C 1 261 ? 27.528 -23.128 41.625 1.00 20.16 261 ASP C CA 1
ATOM 13343 C C . ASP C 1 261 ? 26.823 -23.728 42.802 1.00 19.79 261 ASP C C 1
ATOM 13344 O O . ASP C 1 261 ? 26.553 -24.909 42.812 1.00 14.33 261 ASP C O 1
ATOM 13353 N N . GLU C 1 262 ? 26.555 -22.928 43.822 1.00 14.48 262 GLU C N 1
ATOM 13354 C CA . GLU C 1 262 ? 25.895 -23.468 44.997 1.00 16.01 262 GLU C CA 1
ATOM 13355 C C . GLU C 1 262 ? 24.415 -23.753 44.661 1.00 17.12 262 GLU C C 1
ATOM 13356 O O . GLU C 1 262 ? 23.833 -24.746 45.133 1.00 12.97 262 GLU C O 1
ATOM 13368 N N . ALA C 1 263 ? 23.808 -22.937 43.802 1.00 11.69 263 ALA C N 1
ATOM 13369 C CA . ALA C 1 263 ? 22.431 -23.220 43.429 1.00 10.77 263 ALA C CA 1
ATOM 13370 C C . ALA C 1 263 ? 22.359 -24.521 42.584 1.00 11.78 263 ALA C C 1
ATOM 13371 O O . ALA C 1 263 ? 21.372 -25.263 42.671 1.00 13.54 263 ALA C O 1
ATOM 13378 N N . THR C 1 264 ? 23.419 -24.818 41.835 1.00 12.79 264 THR C N 1
ATOM 13379 C CA . THR C 1 264 ? 23.480 -26.024 40.996 1.00 13.20 264 THR C CA 1
ATOM 13380 C C . THR C 1 264 ? 23.574 -27.275 41.907 1.00 14.81 264 THR C C 1
ATOM 13381 O O . THR C 1 264 ? 22.945 -28.310 41.670 1.00 11.67 264 THR C O 1
ATOM 13392 N N . LYS C 1 265 ? 24.326 -27.157 42.992 1.00 17.51 265 LYS C N 1
ATOM 13393 C CA . LYS C 1 265 ? 24.428 -28.248 43.948 1.00 23.23 265 LYS C CA 1
ATOM 13394 C C . LYS C 1 265 ? 23.057 -28.472 44.652 1.00 19.65 265 LYS C C 1
ATOM 13395 O O . LYS C 1 265 ? 22.657 -29.613 44.873 1.00 13.36 265 LYS C O 1
ATOM 13414 N N . VAL C 1 266 ? 22.310 -27.410 44.951 1.00 17.14 266 VAL C N 1
ATOM 13415 C CA . VAL C 1 266 ? 20.970 -27.568 45.546 1.00 19.89 266 VAL C CA 1
ATOM 13416 C C . VAL C 1 266 ? 19.983 -28.259 44.581 1.00 17.09 266 VAL C C 1
ATOM 13417 O O . VAL C 1 266 ? 19.239 -29.149 44.952 1.00 15.71 266 VAL C O 1
ATOM 13430 N N . ASN C 1 267 ? 20.004 -27.839 43.332 1.00 9.49 267 ASN C N 1
ATOM 13431 C CA . ASN C 1 267 ? 19.295 -28.539 42.291 1.00 7.94 267 ASN C CA 1
ATOM 13432 C C . ASN C 1 267 ? 19.618 -30.018 42.228 1.00 8.64 267 ASN C C 1
ATOM 13433 O O . ASN C 1 267 ? 18.711 -30.843 42.165 1.00 13.14 267 ASN C O 1
ATOM 13444 N N . ASN C 1 268 ? 20.896 -30.365 42.246 1.00 11.45 268 ASN C N 1
ATOM 13445 C CA . ASN C 1 268 ? 21.299 -31.769 42.187 1.00 11.99 268 ASN C CA 1
ATOM 13446 C C . ASN C 1 268 ? 20.834 -32.570 43.418 1.00 14.99 268 ASN C C 1
ATOM 13447 O O . ASN C 1 268 ? 20.536 -33.760 43.312 1.00 19.17 268 ASN C O 1
ATOM 13458 N N . ASP C 1 269 ? 20.723 -31.910 44.563 1.00 16.16 269 ASP C N 1
ATOM 13459 C CA . ASP C 1 269 ? 20.249 -32.557 45.796 1.00 20.77 269 ASP C CA 1
ATOM 13460 C C . ASP C 1 269 ? 18.729 -32.830 45.806 1.00 20.94 269 ASP C C 1
ATOM 13461 O O . ASP C 1 269 ? 18.269 -33.834 46.365 1.00 23.38 269 ASP C O 1
ATOM 13470 N N . VAL C 1 270 ? 17.944 -31.934 45.218 1.00 13.48 270 VAL C N 1
ATOM 13471 C CA . VAL C 1 270 ? 16.469 -31.999 45.334 1.00 17.94 270 VAL C CA 1
ATOM 13472 C C . VAL C 1 270 ? 15.731 -32.576 44.134 1.00 13.90 270 VAL C C 1
ATOM 13473 O O . VAL C 1 270 ? 14.568 -32.937 44.254 1.00 23.56 270 VAL C O 1
ATOM 13486 N N . ALA C 1 271 ? 16.392 -32.649 42.978 1.00 14.01 271 ALA C N 1
ATOM 13487 C CA . ALA C 1 271 ? 15.744 -33.105 41.758 1.00 13.90 271 ALA C CA 1
ATOM 13488 C C . ALA C 1 271 ? 15.014 -34.464 41.906 1.00 16.64 271 ALA C C 1
ATOM 13489 O O . ALA C 1 271 ? 13.822 -34.570 41.648 1.00 15.99 271 ALA C O 1
ATOM 13496 N N . GLY C 1 272 ? 15.755 -35.495 42.274 1.00 10.75 272 GLY C N 1
ATOM 13497 C CA . GLY C 1 272 ? 15.193 -36.839 42.401 1.00 20.77 272 GLY C CA 1
ATOM 13498 C C . GLY C 1 272 ? 14.119 -36.901 43.480 1.00 17.96 272 GLY C C 1
ATOM 13499 O O . GLY C 1 272 ? 13.009 -37.452 43.284 1.00 13.59 272 GLY C O 1
ATOM 13503 N N . LYS C 1 273 ? 14.441 -36.298 44.621 1.00 21.35 273 LYS C N 1
ATOM 13504 C CA . LYS C 1 273 ? 13.514 -36.200 45.751 1.00 18.71 273 LYS C CA 1
ATOM 13505 C C . LYS C 1 273 ? 12.161 -35.567 45.388 1.00 21.29 273 LYS C C 1
ATOM 13506 O O . LYS C 1 273 ? 11.098 -36.099 45.771 1.00 13.08 273 LYS C O 1
ATOM 13525 N N . LEU C 1 274 ? 12.181 -34.463 44.625 1.00 17.76 274 LEU C N 1
ATOM 13526 C CA . LEU C 1 274 ? 10.950 -33.726 44.333 1.00 10.78 274 LEU C CA 1
ATOM 13527 C C . LEU C 1 274 ? 10.090 -34.486 43.332 1.00 10.39 274 LEU C C 1
ATOM 13528 O O . LEU C 1 274 ? 8.868 -34.427 43.405 1.00 12.53 274 LEU C O 1
ATOM 13544 N N . ASN C 1 275 ? 10.721 -35.174 42.383 1.00 9.92 275 ASN C N 1
ATOM 13545 C CA . ASN C 1 275 ? 9.982 -36.023 41.483 1.00 9.26 275 ASN C CA 1
ATOM 13546 C C . ASN C 1 275 ? 9.415 -37.252 42.212 1.00 10.40 275 ASN C C 1
ATOM 13547 O O . ASN C 1 275 ? 8.257 -37.601 42.023 1.00 12.00 275 ASN C O 1
ATOM 13558 N N . ASP C 1 276 ? 10.232 -37.892 43.040 1.00 11.44 276 ASP C N 1
ATOM 13559 C CA . ASP C 1 276 ? 9.749 -39.045 43.826 1.00 23.23 276 ASP C CA 1
ATOM 13560 C C . ASP C 1 276 ? 8.508 -38.651 44.667 1.00 19.85 276 ASP C C 1
ATOM 13561 O O . ASP C 1 276 ? 7.516 -39.381 44.720 1.00 16.06 276 ASP C O 1
ATOM 13570 N N . GLU C 1 277 ? 8.549 -37.496 45.319 1.00 15.37 277 GLU C N 1
ATOM 13571 C CA . GLU C 1 277 ? 7.394 -37.017 46.064 1.00 20.06 277 GLU C CA 1
ATOM 13572 C C . GLU C 1 277 ? 6.158 -36.697 45.213 1.00 20.82 277 GLU C C 1
ATOM 13573 O O . GLU C 1 277 ? 5.010 -36.945 45.627 1.00 16.11 277 GLU C O 1
ATOM 13585 N N . ALA C 1 278 ? 6.373 -36.151 44.011 1.00 16.05 278 ALA C N 1
ATOM 13586 C CA . ALA C 1 278 ? 5.250 -35.778 43.170 1.00 12.99 278 ALA C CA 1
ATOM 13587 C C . ALA C 1 278 ? 4.555 -37.056 42.651 1.00 16.66 278 ALA C C 1
ATOM 13588 O O . ALA C 1 278 ? 3.330 -37.130 42.543 1.00 15.71 278 ALA C O 1
ATOM 13595 N N . LYS C 1 279 ? 5.338 -38.064 42.321 1.00 13.71 279 LYS C N 1
ATOM 13596 C CA . LYS C 1 279 ? 4.745 -39.333 41.932 1.00 15.32 279 LYS C CA 1
ATOM 13597 C C . LYS C 1 279 ? 3.793 -39.822 43.019 1.00 15.98 279 LYS C C 1
ATOM 13598 O O . LYS C 1 279 ? 2.650 -40.147 42.735 1.00 18.39 279 LYS C O 1
ATOM 13617 N N . GLN C 1 280 ? 4.266 -39.859 44.265 1.00 22.74 280 GLN C N 1
ATOM 13618 C CA . GLN C 1 280 ? 3.436 -40.295 45.421 1.00 22.85 280 GLN C CA 1
ATOM 13619 C C . GLN C 1 280 ? 2.153 -39.487 45.576 1.00 24.50 280 GLN C C 1
ATOM 13620 O O . GLN C 1 280 ? 1.087 -40.024 45.880 1.00 21.54 280 GLN C O 1
ATOM 13634 N N . LYS C 1 281 ? 2.261 -38.178 45.411 1.00 20.12 281 LYS C N 1
ATOM 13635 C CA . LYS C 1 281 ? 1.090 -37.320 45.576 1.00 19.93 281 LYS C CA 1
ATOM 13636 C C . LYS C 1 281 ? 0.109 -37.594 44.470 1.00 18.18 281 LYS C C 1
ATOM 13637 O O . LYS C 1 281 ? -1.095 -37.651 44.708 1.00 22.64 281 LYS C O 1
ATOM 13656 N N . ILE C 1 282 ? 0.612 -37.781 43.250 1.00 19.42 282 ILE C N 1
ATOM 13657 C CA . ILE C 1 282 ? -0.268 -38.100 42.140 1.00 9.90 282 ILE C CA 1
ATOM 13658 C C . ILE C 1 282 ? -0.942 -39.442 42.423 1.00 19.22 282 ILE C C 1
ATOM 13659 O O . ILE C 1 282 ? -2.151 -39.597 42.217 1.00 23.80 282 ILE C O 1
ATOM 13675 N N . ALA C 1 283 ? -0.176 -40.407 42.914 1.00 21.33 283 ALA C N 1
ATOM 13676 C CA . ALA C 1 283 ? -0.751 -41.725 43.247 1.00 27.09 283 ALA C CA 1
ATOM 13677 C C . ALA C 1 283 ? -1.897 -41.671 44.294 1.00 35.18 283 ALA C C 1
ATOM 13678 O O . ALA C 1 283 ? -2.875 -42.423 44.211 1.00 35.47 283 ALA C O 1
ATOM 13685 N N . SER C 1 284 ? -1.777 -40.781 45.267 1.00 31.97 284 SER C N 1
ATOM 13686 C CA . SER C 1 284 ? -2.706 -40.746 46.387 1.00 30.53 284 SER C CA 1
ATOM 13687 C C . SER C 1 284 ? -3.940 -39.903 46.108 1.00 31.49 284 SER C C 1
ATOM 13688 O O . SER C 1 284 ? -4.873 -39.926 46.885 1.00 31.03 284 SER C O 1
ATOM 13696 N N . SER C 1 285 ? -3.935 -39.148 45.010 1.00 28.78 285 SER C N 1
ATOM 13697 C CA . SER C 1 285 ? -5.011 -38.196 44.725 1.00 30.16 285 SER C CA 1
ATOM 13698 C C . SER C 1 285 ? -6.288 -38.906 44.269 1.00 36.38 285 SER C C 1
ATOM 13699 O O . SER C 1 285 ? -7.399 -38.431 44.505 1.00 37.03 285 SER C O 1
ATOM 13707 N N . GLY C 1 286 ? -6.128 -40.033 43.581 1.00 44.12 286 GLY C N 1
ATOM 13708 C CA . GLY C 1 286 ? -7.275 -40.777 43.086 1.00 38.25 286 GLY C CA 1
ATOM 13709 C C . GLY C 1 286 ? -7.744 -40.341 41.712 1.00 32.45 286 GLY C C 1
ATOM 13710 O O . GLY C 1 286 ? -8.441 -41.090 41.045 1.00 37.03 286 GLY C O 1
ATOM 13714 N N . ALA C 1 287 ? -7.340 -39.147 41.275 1.00 16.70 287 ALA C N 1
ATOM 13715 C CA . ALA C 1 287 ? -7.794 -38.573 40.009 1.00 16.82 287 ALA C CA 1
ATOM 13716 C C . ALA C 1 287 ? -7.195 -39.223 38.771 1.00 14.62 287 ALA C C 1
ATOM 13717 O O . ALA C 1 287 ? -7.736 -39.140 37.668 1.00 23.47 287 ALA C O 1
ATOM 13724 N N . SER C 1 288 ? -6.038 -39.828 38.938 1.00 24.77 288 SER C N 1
ATOM 13725 C CA . SER C 1 288 ? -5.312 -40.350 37.804 1.00 25.78 288 SER C CA 1
ATOM 13726 C C . SER C 1 288 ? -4.751 -41.708 38.179 1.00 28.69 288 SER C C 1
ATOM 13727 O O . SER C 1 288 ? -4.506 -41.974 39.353 1.00 34.36 288 SER C O 1
ATOM 13735 N N . LYS C 1 289 ? -4.556 -42.562 37.185 1.00 25.11 289 LYS C N 1
ATOM 13736 C CA . LYS C 1 289 ? -4.019 -43.902 37.403 1.00 19.70 289 LYS C CA 1
ATOM 13737 C C . LYS C 1 289 ? -2.610 -43.969 36.771 1.00 17.12 289 LYS C C 1
ATOM 13738 O O . LYS C 1 289 ? -2.440 -43.544 35.637 1.00 21.58 289 LYS C O 1
ATOM 13757 N N . ILE C 1 290 ? -1.620 -44.454 37.525 1.00 10.38 290 ILE C N 1
ATOM 13758 C CA . ILE C 1 290 ? -0.252 -44.684 37.040 1.00 15.30 290 ILE C CA 1
ATOM 13759 C C . ILE C 1 290 ? -0.068 -46.134 36.644 1.00 13.96 290 ILE C C 1
ATOM 13760 O O . ILE C 1 290 ? -0.351 -47.031 37.434 1.00 14.54 290 ILE C O 1
ATOM 13776 N N . HIS C 1 291 ? 0.420 -46.335 35.429 1.00 17.32 291 HIS C N 1
ATOM 13777 C CA . HIS C 1 291 ? 0.653 -47.653 34.848 1.00 20.32 291 HIS C CA 1
ATOM 13778 C C . HIS C 1 291 ? 2.149 -47.984 34.739 1.00 15.79 291 HIS C C 1
ATOM 13779 O O . HIS C 1 291 ? 2.920 -47.236 34.147 1.00 14.20 291 HIS C O 1
ATOM 13794 N N . GLN C 1 292 ? 2.558 -49.109 35.293 1.00 11.10 292 GLN C N 1
ATOM 13795 C CA . GLN C 1 292 ? 3.921 -49.599 35.054 1.00 15.09 292 GLN C CA 1
ATOM 13796 C C . GLN C 1 292 ? 3.956 -50.458 33.800 1.00 14.85 292 GLN C C 1
ATOM 13797 O O . GLN C 1 292 ? 2.925 -51.006 33.390 1.00 20.87 292 GLN C O 1
ATOM 13811 N N . LEU C 1 293 ? 5.132 -50.581 33.186 1.00 9.64 293 LEU C N 1
ATOM 13812 C CA . LEU C 1 293 ? 5.286 -51.435 32.003 1.00 12.44 293 LEU C CA 1
ATOM 13813 C C . LEU C 1 293 ? 6.047 -52.697 32.357 1.00 17.62 293 LEU C C 1
ATOM 13814 O O . LEU C 1 293 ? 7.020 -52.640 33.099 1.00 18.75 293 LEU C O 1
ATOM 13830 N N . THR C 1 294 ? 5.635 -53.824 31.782 1.00 14.45 294 THR C N 1
ATOM 13831 C CA . THR C 1 294 ? 6.404 -55.046 31.900 1.00 20.30 294 THR C CA 1
ATOM 13832 C C . THR C 1 294 ? 7.697 -54.879 31.102 1.00 22.77 294 THR C C 1
ATOM 13833 O O . THR C 1 294 ? 7.784 -54.015 30.222 1.00 15.04 294 THR C O 1
ATOM 13844 N N . PRO C 1 295 ? 8.716 -55.688 31.415 1.00 17.61 295 PRO C N 1
ATOM 13845 C CA . PRO C 1 295 ? 9.927 -55.565 30.603 1.00 23.03 295 PRO C CA 1
ATOM 13846 C C . PRO C 1 295 ? 9.644 -55.787 29.106 1.00 23.65 295 PRO C C 1
ATOM 13847 O O . PRO C 1 295 ? 10.270 -55.118 28.267 1.00 22.42 295 PRO C O 1
ATOM 13858 N N . GLU C 1 296 ? 8.709 -56.679 28.768 1.00 20.88 296 GLU C N 1
ATOM 13859 C CA . GLU C 1 296 ? 8.350 -56.894 27.361 1.00 21.46 296 GLU C CA 1
ATOM 13860 C C . GLU C 1 296 ? 7.689 -55.670 26.721 1.00 20.91 296 GLU C C 1
ATOM 13861 O O . GLU C 1 296 ? 8.054 -55.285 25.595 1.00 15.76 296 GLU C O 1
ATOM 13873 N N . GLN C 1 297 ? 6.731 -55.058 27.416 1.00 16.19 297 GLN C N 1
ATOM 13874 C CA . GLN C 1 297 ? 6.138 -53.796 26.955 1.00 19.71 297 GLN C CA 1
ATOM 13875 C C . GLN C 1 297 ? 7.207 -52.689 26.780 1.00 12.91 297 GLN C C 1
ATOM 13876 O O . GLN C 1 297 ? 7.233 -52.006 25.760 1.00 13.04 297 GLN C O 1
ATOM 13890 N N . ARG C 1 298 ? 8.093 -52.499 27.754 1.00 14.91 298 ARG C N 1
ATOM 13891 C CA . ARG C 1 298 ? 9.176 -51.509 27.566 1.00 22.97 298 ARG C CA 1
ATOM 13892 C C . ARG C 1 298 ? 9.991 -51.800 26.275 1.00 17.75 298 ARG C C 1
ATOM 13893 O O . ARG C 1 298 ? 10.306 -50.896 25.498 1.00 19.70 298 ARG C O 1
ATOM 13914 N N . LYS C 1 299 ? 10.309 -53.063 26.033 1.00 19.36 299 LYS C N 1
ATOM 13915 C CA . LYS C 1 299 ? 11.005 -53.454 24.796 1.00 19.28 299 LYS C CA 1
ATOM 13916 C C . LYS C 1 299 ? 10.288 -52.925 23.552 1.00 16.34 299 LYS C C 1
ATOM 13917 O O . LYS C 1 299 ? 10.914 -52.384 22.630 1.00 13.24 299 LYS C O 1
ATOM 13921 N N . GLN C 1 300 ? 8.974 -53.061 23.528 1.00 15.86 300 GLN C N 1
ATOM 13922 C CA . GLN C 1 300 ? 8.157 -52.606 22.392 1.00 16.84 300 GLN C CA 1
ATOM 13923 C C . GLN C 1 300 ? 8.226 -51.104 22.192 1.00 13.23 300 GLN C C 1
ATOM 13924 O O . GLN C 1 300 ? 8.295 -50.629 21.040 1.00 12.28 300 GLN C O 1
ATOM 13938 N N . TRP C 1 301 ? 8.222 -50.346 23.298 1.00 12.51 301 TRP C N 1
ATOM 13939 C CA . TRP C 1 301 ? 8.351 -48.890 23.225 1.00 13.10 301 TRP C CA 1
ATOM 13940 C C . TRP C 1 301 ? 9.750 -48.502 22.722 1.00 9.41 301 TRP C C 1
ATOM 13941 O O . TRP C 1 301 ? 9.906 -47.594 21.877 1.00 10.99 301 TRP C O 1
ATOM 13962 N N . VAL C 1 302 ? 10.771 -49.179 23.240 1.00 11.13 302 VAL C N 1
ATOM 13963 C CA . VAL C 1 302 ? 12.140 -48.875 22.819 1.00 14.37 302 VAL C CA 1
ATOM 13964 C C . VAL C 1 302 ? 12.245 -49.121 21.312 1.00 16.05 302 VAL C C 1
ATOM 13965 O O . VAL C 1 302 ? 12.741 -48.271 20.571 1.00 21.50 302 VAL C O 1
ATOM 13978 N N . GLU C 1 303 ? 11.764 -50.271 20.869 1.00 14.18 303 GLU C N 1
ATOM 13979 C CA . GLU C 1 303 ? 11.840 -50.680 19.455 1.00 14.41 303 GLU C CA 1
ATOM 13980 C C . GLU C 1 303 ? 11.088 -49.731 18.538 1.00 13.97 303 GLU C C 1
ATOM 13981 O O . GLU C 1 303 ? 11.488 -49.480 17.392 1.00 16.23 303 GLU C O 1
ATOM 13993 N N . ALA C 1 304 ? 9.974 -49.213 19.032 1.00 21.10 304 ALA C N 1
ATOM 13994 C CA . ALA C 1 304 ? 9.118 -48.327 18.247 1.00 21.11 304 ALA C CA 1
ATOM 13995 C C . ALA C 1 304 ? 9.664 -46.891 18.153 1.00 22.04 304 ALA C C 1
ATOM 13996 O O . ALA C 1 304 ? 9.448 -46.201 17.170 1.00 21.89 304 ALA C O 1
ATOM 14020 N N . LYS C 1 306 ? 13.175 -45.815 19.014 1.00 13.76 306 LYS C N 1
ATOM 14021 C CA . LYS C 1 306 ? 14.598 -45.629 18.711 1.00 17.01 306 LYS C CA 1
ATOM 14022 C C . LYS C 1 306 ? 14.931 -45.409 17.217 1.00 18.41 306 LYS C C 1
ATOM 14023 O O . LYS C 1 306 ? 15.969 -44.829 16.887 1.00 16.50 306 LYS C O 1
ATOM 14042 N N . PRO C 1 307 ? 14.071 -45.879 16.304 1.00 19.78 307 PRO C N 1
ATOM 14043 C CA . PRO C 1 307 ? 14.382 -45.686 14.878 1.00 16.38 307 PRO C CA 1
ATOM 14044 C C . PRO C 1 307 ? 14.496 -44.209 14.469 1.00 21.48 307 PRO C C 1
ATOM 14045 O O . PRO C 1 307 ? 15.127 -43.852 13.459 1.00 20.91 307 PRO C O 1
ATOM 14056 N N . VAL C 1 308 ? 13.954 -43.323 15.292 1.00 21.89 308 VAL C N 1
ATOM 14057 C CA . VAL C 1 308 ? 14.041 -41.902 14.976 1.00 11.47 308 VAL C CA 1
ATOM 14058 C C . VAL C 1 308 ? 15.468 -41.344 15.055 1.00 12.36 308 VAL C C 1
ATOM 14059 O O . VAL C 1 308 ? 15.779 -40.314 14.437 1.00 14.48 308 VAL C O 1
ATOM 14072 N N . TRP C 1 309 ? 16.337 -42.013 15.803 1.00 11.00 309 TRP C N 1
ATOM 14073 C CA . TRP C 1 309 ? 17.725 -41.570 15.917 1.00 14.13 309 TRP C CA 1
ATOM 14074 C C . TRP C 1 309 ? 18.394 -41.414 14.555 1.00 13.57 309 TRP C C 1
ATOM 14075 O O . TRP C 1 309 ? 19.185 -40.487 14.349 1.00 17.03 309 TRP C O 1
ATOM 14096 N N . ALA C 1 310 ? 18.128 -42.345 13.643 1.00 13.76 310 ALA C N 1
ATOM 14097 C CA . ALA C 1 310 ? 18.853 -42.348 12.382 1.00 17.40 310 ALA C CA 1
ATOM 14098 C C . ALA C 1 310 ? 18.532 -41.106 11.570 1.00 12.13 310 ALA C C 1
ATOM 14099 O O . ALA C 1 310 ? 19.391 -40.579 10.864 1.00 14.03 310 ALA C O 1
ATOM 14106 N N . LYS C 1 311 ? 17.292 -40.634 11.638 1.00 12.89 311 LYS C N 1
ATOM 14107 C CA . LYS C 1 311 ? 16.954 -39.377 10.974 1.00 12.79 311 LYS C CA 1
ATOM 14108 C C . LYS C 1 311 ? 17.865 -38.170 11.360 1.00 14.90 311 LYS C C 1
ATOM 14109 O O . LYS C 1 311 ? 18.044 -37.247 10.575 1.00 15.58 311 LYS C O 1
ATOM 14128 N N . PHE C 1 312 ? 18.412 -38.162 12.569 1.00 12.74 312 PHE C N 1
ATOM 14129 C CA . PHE C 1 312 ? 19.128 -36.981 13.074 1.00 12.95 312 PHE C CA 1
ATOM 14130 C C . PHE C 1 312 ? 20.616 -37.219 13.294 1.00 13.49 312 PHE C C 1
ATOM 14131 O O . PHE C 1 312 ? 21.305 -36.377 13.826 1.00 12.86 312 PHE C O 1
ATOM 14148 N N . GLU C 1 313 ? 21.117 -38.365 12.854 1.00 12.94 313 GLU C N 1
ATOM 14149 C CA . GLU C 1 313 ? 22.462 -38.767 13.181 1.00 18.34 313 GLU C CA 1
ATOM 14150 C C . GLU C 1 313 ? 23.505 -37.795 12.629 1.00 11.07 313 GLU C C 1
ATOM 14151 O O . GLU C 1 313 ? 24.348 -37.314 13.354 1.00 11.86 313 GLU C O 1
ATOM 14163 N N . SER C 1 314 ? 23.462 -37.547 11.328 1.00 10.50 314 SER C N 1
ATOM 14164 C CA . SER C 1 314 ? 24.425 -36.672 10.692 1.00 10.77 314 SER C CA 1
ATOM 14165 C C . SER C 1 314 ? 24.310 -35.235 11.219 1.00 15.29 314 SER C C 1
ATOM 14166 O O . SER C 1 314 ? 25.306 -34.558 11.423 1.00 17.82 314 SER C O 1
ATOM 14174 N N . ALA C 1 315 ? 23.092 -34.791 11.481 1.00 12.16 315 ALA C N 1
ATOM 14175 C CA . ALA C 1 315 ? 22.890 -33.425 11.981 1.00 17.99 315 ALA C CA 1
ATOM 14176 C C . ALA C 1 315 ? 23.517 -33.228 13.361 1.00 21.44 315 ALA C C 1
ATOM 14177 O O . ALA C 1 315 ? 24.155 -32.212 13.612 1.00 16.60 315 ALA C O 1
ATOM 14184 N N . ILE C 1 316 ? 23.315 -34.189 14.265 1.00 16.09 316 ILE C N 1
ATOM 14185 C CA . ILE C 1 316 ? 23.870 -34.099 15.601 1.00 14.03 316 ILE C CA 1
ATOM 14186 C C . ILE C 1 316 ? 25.354 -34.424 15.590 1.00 19.48 316 ILE C C 1
ATOM 14187 O O . ILE C 1 316 ? 26.157 -33.753 16.252 1.00 13.29 316 ILE C O 1
ATOM 14203 N N . GLY C 1 317 ? 25.716 -35.468 14.847 1.00 20.64 317 GLY C N 1
ATOM 14204 C CA . GLY C 1 317 ? 27.103 -35.924 14.785 1.00 21.33 317 GLY C CA 1
ATOM 14205 C C . GLY C 1 317 ? 27.228 -37.287 15.433 1.00 21.64 317 GLY C C 1
ATOM 14206 O O . GLY C 1 317 ? 26.933 -37.457 16.618 1.00 17.26 317 GLY C O 1
ATOM 14210 N N . LYS C 1 318 ? 27.657 -38.276 14.661 1.00 21.33 318 LYS C N 1
ATOM 14211 C CA . LYS C 1 318 ? 27.723 -39.641 15.170 1.00 19.67 318 LYS C CA 1
ATOM 14212 C C . LYS C 1 318 ? 28.519 -39.750 16.473 1.00 20.67 318 LYS C C 1
ATOM 14213 O O . LYS C 1 318 ? 28.084 -40.389 17.404 1.00 17.88 318 LYS C O 1
ATOM 14232 N N . ASP C 1 319 ? 29.692 -39.135 16.553 1.00 20.81 319 ASP C N 1
ATOM 14233 C CA . ASP C 1 319 ? 30.509 -39.299 17.748 1.00 18.54 319 ASP C CA 1
ATOM 14234 C C . ASP C 1 319 ? 29.863 -38.709 19.007 1.00 20.26 319 ASP C C 1
ATOM 14235 O O . ASP C 1 319 ? 30.056 -39.221 20.102 1.00 19.69 319 ASP C O 1
ATOM 14244 N N . LEU C 1 320 ? 29.124 -37.615 18.863 1.00 21.74 320 LEU C N 1
ATOM 14245 C CA . LEU C 1 320 ? 28.411 -37.034 19.989 1.00 16.54 320 LEU C CA 1
ATOM 14246 C C . LEU C 1 320 ? 27.380 -38.037 20.554 1.00 11.51 320 LEU C C 1
ATOM 14247 O O . LEU C 1 320 ? 27.242 -38.197 21.779 1.00 9.99 320 LEU C O 1
ATOM 14263 N N . ILE C 1 321 ? 26.643 -38.675 19.653 1.00 13.59 321 ILE C N 1
ATOM 14264 C CA . ILE C 1 321 ? 25.604 -39.660 20.033 1.00 17.75 321 ILE C CA 1
ATOM 14265 C C . ILE C 1 321 ? 26.255 -40.875 20.703 1.00 16.79 321 ILE C C 1
ATOM 14266 O O . ILE C 1 321 ? 25.754 -41.392 21.690 1.00 17.29 321 ILE C O 1
ATOM 14282 N N . ASP C 1 322 ? 27.389 -41.307 20.170 1.00 19.92 322 ASP C N 1
ATOM 14283 C CA . ASP C 1 322 ? 28.100 -42.452 20.722 1.00 19.31 322 ASP C CA 1
ATOM 14284 C C . ASP C 1 322 ? 28.590 -42.182 22.129 1.00 17.80 322 ASP C C 1
ATOM 14285 O O . ASP C 1 322 ? 28.622 -43.088 22.985 1.00 16.13 322 ASP C O 1
ATOM 14294 N N . ALA C 1 323 ? 28.977 -40.936 22.373 1.00 21.25 323 ALA C N 1
ATOM 14295 C CA . ALA C 1 323 ? 29.404 -40.517 23.701 1.00 21.61 323 ALA C CA 1
ATOM 14296 C C . ALA C 1 323 ? 28.210 -40.456 24.662 1.00 15.31 323 ALA C C 1
ATOM 14297 O O . ALA C 1 323 ? 28.315 -40.846 25.829 1.00 15.89 323 ALA C O 1
ATOM 14304 N N . ALA C 1 324 ? 27.064 -39.964 24.204 1.00 13.27 324 ALA C N 1
ATOM 14305 C CA . ALA C 1 324 ? 25.865 -40.049 25.051 1.00 13.64 324 ALA C CA 1
ATOM 14306 C C . ALA C 1 324 ? 25.524 -41.521 25.369 1.00 17.98 324 ALA C C 1
ATOM 14307 O O . ALA C 1 324 ? 25.226 -41.894 26.512 1.00 13.26 324 ALA C O 1
ATOM 14314 N N . VAL C 1 325 ? 25.588 -42.376 24.368 1.00 12.44 325 VAL C N 1
ATOM 14315 C CA . VAL C 1 325 ? 25.330 -43.794 24.622 1.00 13.79 325 VAL C CA 1
ATOM 14316 C C . VAL C 1 325 ? 26.304 -44.423 25.640 1.00 13.33 325 VAL C C 1
ATOM 14317 O O . VAL C 1 325 ? 25.890 -45.180 26.514 1.00 16.84 325 VAL C O 1
ATOM 14330 N N . ALA C 1 326 ? 27.581 -44.066 25.552 1.00 13.62 326 ALA C N 1
ATOM 14331 C CA . ALA C 1 326 ? 28.588 -44.580 26.465 1.00 18.77 326 ALA C CA 1
ATOM 14332 C C . ALA C 1 326 ? 28.417 -44.084 27.910 1.00 24.25 326 ALA C C 1
ATOM 14333 O O . ALA C 1 326 ? 28.983 -44.665 28.842 1.00 18.40 326 ALA C O 1
ATOM 14340 N N . SER C 1 327 ? 27.601 -43.051 28.117 1.00 16.10 327 SER C N 1
ATOM 14341 C CA . SER C 1 327 ? 27.448 -42.500 29.456 1.00 13.15 327 SER C CA 1
ATOM 14342 C C . SER C 1 327 ? 26.637 -43.452 30.362 1.00 9.43 327 SER C C 1
ATOM 14343 O O . SER C 1 327 ? 26.644 -43.320 31.597 1.00 15.28 327 SER C O 1
ATOM 14351 N N . ASN C 1 328 ? 25.922 -44.394 29.758 1.00 10.75 328 ASN C N 1
ATOM 14352 C CA . ASN C 1 328 ? 25.188 -45.388 30.523 1.00 15.32 328 ASN C CA 1
ATOM 14353 C C . ASN C 1 328 ? 26.089 -46.459 31.154 1.00 20.09 328 ASN C C 1
ATOM 14354 O O . ASN C 1 328 ? 25.673 -47.149 32.075 1.00 19.50 328 ASN C O 1
ATOM 14365 N N . ASP C 1 329 ? 27.315 -46.584 30.661 1.00 27.44 329 ASP C N 1
ATOM 14366 C CA . ASP C 1 329 ? 28.272 -47.585 31.162 1.00 33.92 329 ASP C CA 1
ATOM 14367 C C . ASP C 1 329 ? 28.782 -47.219 32.546 1.00 35.65 329 ASP C C 1
ATOM 14368 O O . ASP C 1 329 ? 29.322 -46.125 32.732 1.00 42.92 329 ASP C O 1
ATOM 14377 N N . GLN D 1 25 ? 8.928 -55.049 111.266 1.00 32.32 25 GLN D N 1
ATOM 14378 C CA . GLN D 1 25 ? 10.041 -54.574 110.454 1.00 39.91 25 GLN D CA 1
ATOM 14379 C C . GLN D 1 25 ? 9.953 -53.059 110.232 1.00 37.20 25 GLN D C 1
ATOM 14380 O O . GLN D 1 25 ? 9.063 -52.565 109.536 1.00 32.06 25 GLN D O 1
ATOM 14393 N N . PRO D 1 26 ? 10.873 -52.307 110.839 1.00 43.24 26 PRO D N 1
ATOM 14394 C CA . PRO D 1 26 ? 10.777 -50.855 110.698 1.00 40.19 26 PRO D CA 1
ATOM 14395 C C . PRO D 1 26 ? 11.049 -50.441 109.260 1.00 28.95 26 PRO D C 1
ATOM 14396 O O . PRO D 1 26 ? 11.840 -51.082 108.577 1.00 28.66 26 PRO D O 1
ATOM 14407 N N . ILE D 1 27 ? 10.321 -49.436 108.794 1.00 19.90 27 ILE D N 1
ATOM 14408 C CA . ILE D 1 27 ? 10.466 -48.914 107.434 1.00 19.47 27 ILE D CA 1
ATOM 14409 C C . ILE D 1 27 ? 11.588 -47.916 107.445 1.00 19.40 27 ILE D C 1
ATOM 14410 O O . ILE D 1 27 ? 11.493 -46.889 108.092 1.00 18.39 27 ILE D O 1
ATOM 14426 N N . VAL D 1 28 ? 12.666 -48.204 106.743 1.00 19.54 28 VAL D N 1
ATOM 14427 C CA . VAL D 1 28 ? 13.837 -47.357 106.844 1.00 20.38 28 VAL D CA 1
ATOM 14428 C C . VAL D 1 28 ? 13.844 -46.296 105.767 1.00 20.03 28 VAL D C 1
ATOM 14429 O O . VAL D 1 28 ? 13.723 -46.596 104.590 1.00 17.97 28 VAL D O 1
ATOM 14442 N N . VAL D 1 29 ? 14.000 -45.050 106.188 1.00 22.88 29 VAL D N 1
ATOM 14443 C CA . VAL D 1 29 ? 14.066 -43.906 105.281 1.00 25.50 29 VAL D CA 1
ATOM 14444 C C . VAL D 1 29 ? 15.386 -43.168 105.460 1.00 16.27 29 VAL D C 1
ATOM 14445 O O . VAL D 1 29 ? 15.745 -42.811 106.579 1.00 18.52 29 VAL D O 1
ATOM 14458 N N . LYS D 1 30 ? 16.102 -42.921 104.365 1.00 10.47 30 LYS D N 1
ATOM 14459 C CA . LYS D 1 30 ? 17.448 -42.348 104.453 1.00 9.50 30 LYS D CA 1
ATOM 14460 C C . LYS D 1 30 ? 17.454 -40.930 103.894 1.00 16.02 30 LYS D C 1
ATOM 14461 O O . LYS D 1 30 ? 16.899 -40.679 102.810 1.00 13.72 30 LYS D O 1
ATOM 14480 N N . PHE D 1 31 ? 18.116 -40.037 104.629 1.00 13.21 31 PHE D N 1
ATOM 14481 C CA . PHE D 1 31 ? 18.225 -38.618 104.302 1.00 11.68 31 PHE D CA 1
ATOM 14482 C C . PHE D 1 31 ? 19.698 -38.321 104.132 1.00 9.36 31 PHE D C 1
ATOM 14483 O O . PHE D 1 31 ? 20.460 -38.408 105.087 1.00 13.14 31 PHE D O 1
ATOM 14500 N N . SER D 1 32 ? 20.109 -37.992 102.911 1.00 5.40 32 SER D N 1
ATOM 14501 C CA . SER D 1 32 ? 21.523 -37.784 102.638 1.00 9.60 32 SER D CA 1
ATOM 14502 C C . SER D 1 32 ? 21.748 -36.315 102.357 1.00 10.33 32 SER D C 1
ATOM 14503 O O . SER D 1 32 ? 20.889 -35.691 101.745 1.00 14.56 32 SER D O 1
ATOM 14511 N N . HIS D 1 33 ? 22.887 -35.776 102.807 1.00 4.03 33 HIS D N 1
ATOM 14512 C CA . HIS D 1 33 ? 23.333 -34.425 102.440 1.00 14.70 33 HIS D CA 1
ATOM 14513 C C . HIS D 1 33 ? 24.859 -34.250 102.621 1.00 11.51 33 HIS D C 1
ATOM 14514 O O . HIS D 1 33 ? 25.548 -35.168 103.106 1.00 12.13 33 HIS D O 1
ATOM 14529 N N . VAL D 1 34 ? 25.356 -33.079 102.212 1.00 9.68 34 VAL D N 1
ATOM 14530 C CA . VAL D 1 34 ? 26.785 -32.811 102.072 1.00 10.48 34 VAL D CA 1
ATOM 14531 C C . VAL D 1 34 ? 27.408 -31.910 103.111 1.00 10.44 34 VAL D C 1
ATOM 14532 O O . VAL D 1 34 ? 28.598 -31.676 103.079 1.00 13.75 34 VAL D O 1
ATOM 14545 N N . VAL D 1 35 ? 26.624 -31.403 104.034 1.00 15.53 35 VAL D N 1
ATOM 14546 C CA . VAL D 1 35 ? 27.162 -30.448 105.016 1.00 12.14 35 VAL D CA 1
ATOM 14547 C C . VAL D 1 35 ? 27.320 -31.070 106.401 1.00 11.86 35 VAL D C 1
ATOM 14548 O O . VAL D 1 35 ? 26.974 -32.217 106.635 1.00 12.76 35 VAL D O 1
ATOM 14561 N N . ALA D 1 36 ? 27.885 -30.314 107.315 1.00 13.37 36 ALA D N 1
ATOM 14562 C CA . ALA D 1 36 ? 28.100 -30.815 108.670 1.00 17.03 36 ALA D CA 1
ATOM 14563 C C . ALA D 1 36 ? 26.815 -30.815 109.505 1.00 19.05 36 ALA D C 1
ATOM 14564 O O . ALA D 1 36 ? 25.837 -30.170 109.128 1.00 18.25 36 ALA D O 1
ATOM 14571 N N . ASP D 1 37 ? 26.815 -31.518 110.650 1.00 15.28 37 ASP D N 1
ATOM 14572 C CA . ASP D 1 37 ? 25.615 -31.585 111.499 1.00 23.44 37 ASP D CA 1
ATOM 14573 C C . ASP D 1 37 ? 25.191 -30.215 112.030 1.00 18.75 37 ASP D C 1
ATOM 14574 O O . ASP D 1 37 ? 23.984 -29.866 112.073 1.00 14.26 37 ASP D O 1
ATOM 14583 N N . ASN D 1 38 ? 26.172 -29.427 112.438 1.00 12.45 38 ASN D N 1
ATOM 14584 C CA . ASN D 1 38 ? 25.866 -28.162 113.112 1.00 24.02 38 ASN D CA 1
ATOM 14585 C C . ASN D 1 38 ? 25.762 -26.988 112.120 1.00 23.24 38 ASN D C 1
ATOM 14586 O O . ASN D 1 38 ? 26.609 -26.117 112.073 1.00 23.12 38 ASN D O 1
ATOM 14597 N N . THR D 1 39 ? 24.694 -27.000 111.342 1.00 18.13 39 THR D N 1
ATOM 14598 C CA . THR D 1 39 ? 24.489 -26.076 110.263 1.00 12.81 39 THR D CA 1
ATOM 14599 C C . THR D 1 39 ? 22.998 -26.006 110.056 1.00 15.44 39 THR D C 1
ATOM 14600 O O . THR D 1 39 ? 22.261 -26.825 110.608 1.00 12.78 39 THR D O 1
ATOM 14611 N N . PRO D 1 40 ? 22.539 -25.042 109.259 1.00 12.96 40 PRO D N 1
ATOM 14612 C CA . PRO D 1 40 ? 21.087 -24.891 109.085 1.00 14.75 40 PRO D CA 1
ATOM 14613 C C . PRO D 1 40 ? 20.408 -26.102 108.440 1.00 17.99 40 PRO D C 1
ATOM 14614 O O . PRO D 1 40 ? 19.308 -26.461 108.848 1.00 18.15 40 PRO D O 1
ATOM 14625 N N . LYS D 1 41 ? 21.034 -26.733 107.440 1.00 17.14 41 LYS D N 1
ATOM 14626 C CA . LYS D 1 41 ? 20.447 -27.940 106.861 1.00 13.50 41 LYS D CA 1
ATOM 14627 C C . LYS D 1 41 ? 20.661 -29.131 107.808 1.00 13.54 41 LYS D C 1
ATOM 14628 O O . LYS D 1 41 ? 19.773 -29.976 108.005 1.00 15.55 41 LYS D O 1
ATOM 14647 N N . GLY D 1 42 ? 21.842 -29.202 108.392 1.00 14.97 42 GLY D N 1
ATOM 14648 C CA . GLY D 1 42 ? 22.177 -30.331 109.249 1.00 17.64 42 GLY D CA 1
ATOM 14649 C C . GLY D 1 42 ? 21.242 -30.443 110.434 1.00 17.94 42 GLY D C 1
ATOM 14650 O O . GLY D 1 42 ? 20.775 -31.531 110.774 1.00 18.80 42 GLY D O 1
ATOM 14654 N N . GLN D 1 43 ? 20.948 -29.316 111.069 1.00 7.16 43 GLN D N 1
ATOM 14655 C CA . GLN D 1 43 ? 20.064 -29.325 112.216 1.00 14.81 43 GLN D CA 1
ATOM 14656 C C . GLN D 1 43 ? 18.634 -29.650 111.821 1.00 11.60 43 GLN D C 1
ATOM 14657 O O . GLN D 1 43 ? 17.907 -30.326 112.563 1.00 17.18 43 GLN D O 1
ATOM 14671 N N . ALA D 1 44 ? 18.233 -29.236 110.638 1.00 14.23 44 ALA D N 1
ATOM 14672 C CA . ALA D 1 44 ? 16.850 -29.433 110.230 1.00 17.98 44 ALA D CA 1
ATOM 14673 C C . ALA D 1 44 ? 16.612 -30.894 109.853 1.00 19.10 44 ALA D C 1
ATOM 14674 O O . ALA D 1 44 ? 15.530 -31.440 110.107 1.00 22.18 44 ALA D O 1
ATOM 14681 N N . ALA D 1 45 ? 17.619 -31.514 109.239 1.00 12.11 45 ALA D N 1
ATOM 14682 C CA . ALA D 1 45 ? 17.565 -32.926 108.891 1.00 9.93 45 ALA D CA 1
ATOM 14683 C C . ALA D 1 45 ? 17.441 -33.771 110.181 1.00 19.36 45 ALA D C 1
ATOM 14684 O O . ALA D 1 45 ? 16.594 -34.672 110.268 1.00 12.64 45 ALA D O 1
ATOM 14691 N N . ILE D 1 46 ? 18.263 -33.442 111.181 1.00 16.07 46 ILE D N 1
ATOM 14692 C CA . ILE D 1 46 ? 18.176 -34.097 112.505 1.00 20.87 46 ILE D CA 1
ATOM 14693 C C . ILE D 1 46 ? 16.779 -33.974 113.169 1.00 19.48 46 ILE D C 1
ATOM 14694 O O . ILE D 1 46 ? 16.261 -34.931 113.752 1.00 13.65 46 ILE D O 1
ATOM 14710 N N . LYS D 1 47 ? 16.173 -32.803 113.070 1.00 24.88 47 LYS D N 1
ATOM 14711 C CA . LYS D 1 47 ? 14.845 -32.573 113.617 1.00 25.30 47 LYS D CA 1
ATOM 14712 C C . LYS D 1 47 ? 13.777 -33.377 112.880 1.00 22.02 47 LYS D C 1
ATOM 14713 O O . LYS D 1 47 ? 12.890 -33.949 113.510 1.00 19.49 47 LYS D O 1
ATOM 14732 N N . PHE D 1 48 ? 13.854 -33.411 111.549 1.00 18.67 48 PHE D N 1
ATOM 14733 C CA . PHE D 1 48 ? 12.954 -34.233 110.770 1.00 17.05 48 PHE D CA 1
ATOM 14734 C C . PHE D 1 48 ? 13.013 -35.697 111.246 1.00 20.01 48 PHE D C 1
ATOM 14735 O O . PHE D 1 48 ? 11.978 -36.366 111.366 1.00 17.73 48 PHE D O 1
ATOM 14752 N N . LYS D 1 49 ? 14.221 -36.193 111.510 1.00 14.81 49 LYS D N 1
ATOM 14753 C CA . LYS D 1 49 ? 14.389 -37.578 111.944 1.00 19.00 49 LYS D CA 1
ATOM 14754 C C . LYS D 1 49 ? 13.656 -37.810 113.258 1.00 16.50 49 LYS D C 1
ATOM 14755 O O . LYS D 1 49 ? 12.929 -38.783 113.389 1.00 18.81 49 LYS D O 1
ATOM 14774 N N . GLU D 1 50 ? 13.899 -36.935 114.226 1.00 16.86 50 GLU D N 1
ATOM 14775 C CA . GLU D 1 50 ? 13.271 -36.995 115.533 1.00 24.59 50 GLU D CA 1
ATOM 14776 C C . GLU D 1 50 ? 11.743 -37.036 115.396 1.00 25.35 50 GLU D C 1
ATOM 14777 O O . GLU D 1 50 ? 11.063 -37.919 115.938 1.00 27.51 50 GLU D O 1
ATOM 14789 N N . LEU D 1 51 ? 11.196 -36.091 114.649 1.00 20.10 51 LEU D N 1
ATOM 14790 C CA . LEU D 1 51 ? 9.757 -35.935 114.608 1.00 25.63 51 LEU D CA 1
ATOM 14791 C C . LEU D 1 51 ? 9.096 -36.999 113.753 1.00 26.97 51 LEU D C 1
ATOM 14792 O O . LEU D 1 51 ? 7.975 -37.396 114.029 1.00 23.72 51 LEU D O 1
ATOM 14808 N N . ALA D 1 52 ? 9.784 -37.451 112.706 1.00 26.45 52 ALA D N 1
ATOM 14809 C CA . ALA D 1 52 ? 9.221 -38.452 111.818 1.00 23.11 52 ALA D CA 1
ATOM 14810 C C . ALA D 1 52 ? 9.099 -39.768 112.560 1.00 18.24 52 ALA D C 1
ATOM 14811 O O . ALA D 1 52 ? 8.109 -40.507 112.392 1.00 20.45 52 ALA D O 1
ATOM 14818 N N . GLU D 1 53 ? 10.102 -40.090 113.357 1.00 19.95 53 GLU D N 1
ATOM 14819 C CA . GLU D 1 53 ? 10.041 -41.333 114.134 1.00 29.64 53 GLU D CA 1
ATOM 14820 C C . GLU D 1 53 ? 8.942 -41.245 115.181 1.00 34.67 53 GLU D C 1
ATOM 14821 O O . GLU D 1 53 ? 8.268 -42.229 115.452 1.00 29.31 53 GLU D O 1
ATOM 14833 N N . LYS D 1 54 ? 8.744 -40.054 115.736 1.00 31.58 54 LYS D N 1
ATOM 14834 C CA . LYS D 1 54 ? 7.727 -39.843 116.763 1.00 31.84 54 LYS D CA 1
ATOM 14835 C C . LYS D 1 54 ? 6.310 -39.869 116.206 1.00 29.12 54 LYS D C 1
ATOM 14836 O O . LYS D 1 54 ? 5.429 -40.468 116.787 1.00 30.63 54 LYS D O 1
ATOM 14855 N N . TYR D 1 55 ? 6.075 -39.185 115.100 1.00 23.72 55 TYR D N 1
ATOM 14856 C CA . TYR D 1 55 ? 4.720 -39.062 114.584 1.00 26.01 55 TYR D CA 1
ATOM 14857 C C . TYR D 1 55 ? 4.227 -40.369 113.954 1.00 34.16 55 TYR D C 1
ATOM 14858 O O . TYR D 1 55 ? 3.029 -40.521 113.704 1.00 35.50 55 TYR D O 1
ATOM 14876 N N . THR D 1 56 ? 5.147 -41.298 113.689 1.00 34.80 56 THR D N 1
ATOM 14877 C CA . THR D 1 56 ? 4.785 -42.604 113.148 1.00 35.62 56 THR D CA 1
ATOM 14878 C C . THR D 1 56 ? 4.861 -43.670 114.217 1.00 36.56 56 THR D C 1
ATOM 14879 O O . THR D 1 56 ? 4.774 -44.861 113.914 1.00 41.02 56 THR D O 1
ATOM 14890 N N . ASN D 1 57 ? 5.026 -43.253 115.465 1.00 32.79 57 ASN D N 1
ATOM 14891 C CA . ASN D 1 57 ? 5.003 -44.203 116.565 1.00 39.23 57 ASN D CA 1
ATOM 14892 C C . ASN D 1 57 ? 6.124 -45.217 116.418 1.00 38.20 57 ASN D C 1
ATOM 14893 O O . ASN D 1 57 ? 6.061 -46.288 116.996 1.00 41.36 57 ASN D O 1
ATOM 14904 N N . GLY D 1 58 ? 7.150 -44.875 115.640 1.00 33.96 58 GLY D N 1
ATOM 14905 C CA . GLY D 1 58 ? 8.359 -45.672 115.569 1.00 29.40 58 GLY D CA 1
ATOM 14906 C C . GLY D 1 58 ? 8.378 -46.683 114.441 1.00 27.49 58 GLY D C 1
ATOM 14907 O O . GLY D 1 58 ? 9.335 -47.445 114.313 1.00 26.26 58 GLY D O 1
ATOM 14911 N N . LYS D 1 59 ? 7.322 -46.686 113.636 1.00 25.88 59 LYS D N 1
ATOM 14912 C CA . LYS D 1 59 ? 7.235 -47.553 112.473 1.00 32.58 59 LYS D CA 1
ATOM 14913 C C . LYS D 1 59 ? 8.187 -47.139 111.354 1.00 33.94 59 LYS D C 1
ATOM 14914 O O . LYS D 1 59 ? 8.497 -47.938 110.456 1.00 28.73 59 LYS D O 1
ATOM 14933 N N . VAL D 1 60 ? 8.608 -45.878 111.371 1.00 35.06 60 VAL D N 1
ATOM 14934 C CA . VAL D 1 60 ? 9.651 -45.449 110.457 1.00 34.85 60 VAL D CA 1
ATOM 14935 C C . VAL D 1 60 ? 10.930 -45.131 111.213 1.00 27.96 60 VAL D C 1
ATOM 14936 O O . VAL D 1 60 ? 10.919 -44.415 112.231 1.00 24.38 60 VAL D O 1
ATOM 14949 N N . LYS D 1 61 ? 12.029 -45.671 110.703 1.00 26.75 61 LYS D N 1
ATOM 14950 C CA . LYS D 1 61 ? 13.369 -45.276 111.126 1.00 22.60 61 LYS D CA 1
ATOM 14951 C C . LYS D 1 61 ? 13.972 -44.309 110.101 1.00 20.15 61 LYS D C 1
ATOM 14952 O O . LYS D 1 61 ? 14.077 -44.639 108.918 1.00 19.45 61 LYS D O 1
ATOM 14971 N N . VAL D 1 62 ? 14.383 -43.126 110.531 1.00 20.71 62 VAL D N 1
ATOM 14972 C CA . VAL D 1 62 ? 15.073 -42.208 109.623 1.00 17.22 62 VAL D CA 1
ATOM 14973 C C . VAL D 1 62 ? 16.575 -42.173 109.923 1.00 19.81 62 VAL D C 1
ATOM 14974 O O . VAL D 1 62 ? 17.001 -41.970 111.051 1.00 20.50 62 VAL D O 1
ATOM 14987 N N . GLU D 1 63 ? 17.371 -42.411 108.900 1.00 15.57 63 GLU D N 1
ATOM 14988 C CA . GLU D 1 63 ? 18.824 -42.422 109.015 1.00 19.24 63 GLU D CA 1
ATOM 14989 C C . GLU D 1 63 ? 19.375 -41.222 108.269 1.00 16.87 63 GLU D C 1
ATOM 14990 O O . GLU D 1 63 ? 19.143 -41.085 107.052 1.00 14.45 63 GLU D O 1
ATOM 15002 N N . VAL D 1 64 ? 20.119 -40.376 108.985 1.00 20.35 64 VAL D N 1
ATOM 15003 C CA . VAL D 1 64 ? 20.662 -39.126 108.434 1.00 19.04 64 VAL D CA 1
ATOM 15004 C C . VAL D 1 64 ? 22.163 -39.279 108.183 1.00 18.65 64 VAL D C 1
ATOM 15005 O O . VAL D 1 64 ? 22.926 -39.623 109.094 1.00 16.92 64 VAL D O 1
ATOM 15018 N N . TYR D 1 65 ? 22.579 -39.024 106.940 1.00 10.01 65 TYR D N 1
ATOM 15019 C CA . TYR D 1 65 ? 23.952 -39.220 106.528 1.00 12.00 65 TYR D CA 1
ATOM 15020 C C . TYR D 1 65 ? 24.564 -37.904 106.057 1.00 11.87 65 TYR D C 1
ATOM 15021 O O . TYR D 1 65 ? 24.448 -37.559 104.883 1.00 13.64 65 TYR D O 1
ATOM 15039 N N . PRO D 1 66 ? 25.209 -37.170 106.959 1.00 16.64 66 PRO D N 1
ATOM 15040 C CA . PRO D 1 66 ? 25.735 -35.836 106.597 1.00 14.45 66 PRO D CA 1
ATOM 15041 C C . PRO D 1 66 ? 27.070 -35.924 105.888 1.00 20.01 66 PRO D C 1
ATOM 15042 O O . PRO D 1 66 ? 27.554 -37.042 105.644 1.00 18.15 66 PRO D O 1
ATOM 15053 N N . ASN D 1 67 ? 27.668 -34.776 105.567 1.00 13.08 67 ASN D N 1
ATOM 15054 C CA . ASN D 1 67 ? 29.040 -34.747 105.033 1.00 16.50 67 ASN D CA 1
ATOM 15055 C C . ASN D 1 67 ? 29.329 -35.721 103.850 1.00 13.63 67 ASN D C 1
ATOM 15056 O O . ASN D 1 67 ? 30.437 -36.198 103.685 1.00 13.11 67 ASN D O 1
ATOM 15067 N N . SER D 1 68 ? 28.329 -35.980 103.030 1.00 10.73 68 SER D N 1
ATOM 15068 C CA . SER D 1 68 ? 28.498 -36.841 101.848 1.00 13.39 68 SER D CA 1
ATOM 15069 C C . SER D 1 68 ? 28.886 -38.296 102.216 1.00 13.10 68 SER D C 1
ATOM 15070 O O . SER D 1 68 ? 29.405 -39.032 101.380 1.00 12.89 68 SER D O 1
ATOM 15078 N N . GLN D 1 69 ? 28.627 -38.703 103.454 1.00 13.52 69 GLN D N 1
ATOM 15079 C CA . GLN D 1 69 ? 28.916 -40.082 103.876 1.00 16.56 69 GLN D CA 1
ATOM 15080 C C . GLN D 1 69 ? 28.249 -41.154 103.024 1.00 19.80 69 GLN D C 1
ATOM 15081 O O . GLN D 1 69 ? 28.816 -42.237 102.828 1.00 22.54 69 GLN D O 1
ATOM 15095 N N . LEU D 1 70 ? 27.012 -40.897 102.605 1.00 17.34 70 LEU D N 1
ATOM 15096 C CA . LEU D 1 70 ? 26.262 -41.840 101.787 1.00 10.64 70 LEU D CA 1
ATOM 15097 C C . LEU D 1 70 ? 26.301 -41.428 100.314 1.00 18.16 70 LEU D C 1
ATOM 15098 O O . LEU D 1 70 ? 26.750 -42.178 99.461 1.00 13.20 70 LEU D O 1
ATOM 15114 N N . PHE D 1 71 ? 25.811 -40.231 100.008 1.00 15.21 71 PHE D N 1
ATOM 15115 C CA . PHE D 1 71 ? 25.891 -39.722 98.643 1.00 16.23 71 PHE D CA 1
ATOM 15116 C C . PHE D 1 71 ? 26.290 -38.249 98.685 1.00 21.45 71 PHE D C 1
ATOM 15117 O O . PHE D 1 71 ? 25.872 -37.496 99.594 1.00 19.10 71 PHE D O 1
ATOM 15134 N N . GLY D 1 72 ? 27.084 -37.851 97.698 1.00 23.37 72 GLY D N 1
ATOM 15135 C CA . GLY D 1 72 ? 27.535 -36.475 97.550 1.00 25.39 72 GLY D CA 1
ATOM 15136 C C . GLY D 1 72 ? 26.833 -35.774 96.405 1.00 19.78 72 GLY D C 1
ATOM 15137 O O . GLY D 1 72 ? 25.854 -36.295 95.873 1.00 23.14 72 GLY D O 1
ATOM 15141 N N . ASP D 1 73 ? 27.328 -34.585 96.052 1.00 13.38 73 ASP D N 1
ATOM 15142 C CA . ASP D 1 73 ? 26.772 -33.722 94.992 1.00 15.43 73 ASP D CA 1
ATOM 15143 C C . ASP D 1 73 ? 26.468 -34.497 93.690 1.00 17.58 73 ASP D C 1
ATOM 15144 O O . ASP D 1 73 ? 25.392 -34.377 93.075 1.00 15.15 73 ASP D O 1
ATOM 15153 N N . ALA D 1 74 ? 27.455 -35.277 93.282 1.00 16.46 74 ALA D N 1
ATOM 15154 C CA . ALA D 1 74 ? 27.465 -35.875 91.959 1.00 19.50 74 ALA D CA 1
ATOM 15155 C C . ALA D 1 74 ? 26.448 -37.012 91.817 1.00 12.89 74 ALA D C 1
ATOM 15156 O O . ALA D 1 74 ? 26.013 -37.302 90.712 1.00 15.65 74 ALA D O 1
ATOM 15163 N N . LYS D 1 75 ? 26.089 -37.672 92.908 1.00 8.66 75 LYS D N 1
ATOM 15164 C CA . LYS D 1 75 ? 25.233 -38.881 92.790 1.00 15.98 75 LYS D CA 1
ATOM 15165 C C . LYS D 1 75 ? 23.855 -38.812 93.465 1.00 14.25 75 LYS D C 1
ATOM 15166 O O . LYS D 1 75 ? 22.989 -39.655 93.236 1.00 11.03 75 LYS D O 1
ATOM 15185 N N . GLU D 1 76 ? 23.636 -37.799 94.281 1.00 14.27 76 GLU D N 1
ATOM 15186 C CA . GLU D 1 76 ? 22.433 -37.776 95.109 1.00 12.01 76 GLU D CA 1
ATOM 15187 C C . GLU D 1 76 ? 21.120 -37.786 94.327 1.00 13.32 76 GLU D C 1
ATOM 15188 O O . GLU D 1 76 ? 20.163 -38.430 94.747 1.00 13.81 76 GLU D O 1
ATOM 15217 N N . GLU D 1 78 ? 20.493 -39.051 91.259 1.00 6.87 78 GLU D N 1
ATOM 15218 C CA . GLU D 1 78 ? 20.401 -40.414 90.742 1.00 10.87 78 GLU D CA 1
ATOM 15219 C C . GLU D 1 78 ? 19.977 -41.365 91.845 1.00 11.32 78 GLU D C 1
ATOM 15220 O O . GLU D 1 78 ? 19.140 -42.233 91.623 1.00 18.25 78 GLU D O 1
ATOM 15232 N N . ALA D 1 79 ? 20.513 -41.166 93.053 1.00 10.00 79 ALA D N 1
ATOM 15233 C CA . ALA D 1 79 ? 20.125 -42.014 94.207 1.00 7.58 79 ALA D CA 1
ATOM 15234 C C . ALA D 1 79 ? 18.634 -41.915 94.513 1.00 11.27 79 ALA D C 1
ATOM 15235 O O . ALA D 1 79 ? 17.963 -42.926 94.795 1.00 9.60 79 ALA D O 1
ATOM 15242 N N . VAL D 1 80 ? 18.096 -40.714 94.432 1.00 9.54 80 VAL D N 1
ATOM 15243 C CA . VAL D 1 80 ? 16.656 -40.513 94.655 1.00 5.97 80 VAL D CA 1
ATOM 15244 C C . VAL D 1 80 ? 15.835 -41.211 93.594 1.00 6.28 80 VAL D C 1
ATOM 15245 O O . VAL D 1 80 ? 14.836 -41.885 93.886 1.00 12.07 80 VAL D O 1
ATOM 15258 N N . ALA D 1 81 ? 16.269 -41.067 92.351 1.00 10.89 81 ALA D N 1
ATOM 15259 C CA . ALA D 1 81 ? 15.562 -41.639 91.221 1.00 10.36 81 ALA D CA 1
ATOM 15260 C C . ALA D 1 81 ? 15.466 -43.160 91.305 1.00 16.21 81 ALA D C 1
ATOM 15261 O O . ALA D 1 81 ? 14.450 -43.734 90.948 1.00 15.47 81 ALA D O 1
ATOM 15268 N N . LEU D 1 82 ? 16.532 -43.796 91.752 1.00 10.43 82 LEU D N 1
ATOM 15269 C CA . LEU D 1 82 ? 16.569 -45.244 91.873 1.00 13.67 82 LEU D CA 1
ATOM 15270 C C . LEU D 1 82 ? 16.159 -45.775 93.250 1.00 15.09 82 LEU D C 1
ATOM 15271 O O . LEU D 1 82 ? 16.056 -46.979 93.429 1.00 12.91 82 LEU D O 1
ATOM 15287 N N . GLY D 1 83 ? 15.896 -44.892 94.214 1.00 7.55 83 GLY D N 1
ATOM 15288 C CA . GLY D 1 83 ? 15.395 -45.347 95.505 1.00 16.36 83 GLY D CA 1
ATOM 15289 C C . GLY D 1 83 ? 16.448 -45.734 96.529 1.00 11.56 83 GLY D C 1
ATOM 15290 O O . GLY D 1 83 ? 16.132 -46.361 97.533 1.00 16.42 83 GLY D O 1
ATOM 15294 N N . ASP D 1 84 ? 17.694 -45.337 96.300 1.00 14.59 84 ASP D N 1
ATOM 15295 C CA . ASP D 1 84 ? 18.742 -45.604 97.271 1.00 13.36 84 ASP D CA 1
ATOM 15296 C C . ASP D 1 84 ? 18.765 -44.570 98.410 1.00 11.99 84 ASP D C 1
ATOM 15297 O O . ASP D 1 84 ? 19.391 -44.780 99.440 1.00 15.03 84 ASP D O 1
ATOM 15306 N N . VAL D 1 85 ? 18.118 -43.436 98.196 1.00 8.58 85 VAL D N 1
ATOM 15307 C CA . VAL D 1 85 ? 17.915 -42.494 99.276 1.00 12.01 85 VAL D CA 1
ATOM 15308 C C . VAL D 1 85 ? 16.515 -41.902 99.096 1.00 14.47 85 VAL D C 1
ATOM 15309 O O . VAL D 1 85 ? 16.018 -41.816 97.980 1.00 10.56 85 VAL D O 1
ATOM 15322 N N . GLN D 1 86 ? 15.882 -41.507 100.197 1.00 10.70 86 GLN D N 1
ATOM 15323 C CA . GLN D 1 86 ? 14.486 -41.072 100.166 1.00 12.35 86 GLN D CA 1
ATOM 15324 C C . GLN D 1 86 ? 14.362 -39.547 100.193 1.00 12.97 86 GLN D C 1
ATOM 15325 O O . GLN D 1 86 ? 13.480 -38.980 99.541 1.00 13.69 86 GLN D O 1
ATOM 15339 N N . PHE D 1 87 ? 15.245 -38.897 100.945 1.00 12.72 87 PHE D N 1
ATOM 15340 C CA . PHE D 1 87 ? 15.231 -37.449 101.121 1.00 8.22 87 PHE D CA 1
ATOM 15341 C C . PHE D 1 87 ? 16.605 -36.840 100.849 1.00 15.35 87 PHE D C 1
ATOM 15342 O O . PHE D 1 87 ? 17.614 -37.337 101.369 1.00 10.50 87 PHE D O 1
ATOM 15359 N N . ILE D 1 88 ? 16.638 -35.782 100.028 1.00 15.37 88 ILE D N 1
ATOM 15360 C CA . ILE D 1 88 ? 17.847 -34.999 99.817 1.00 8.41 88 ILE D CA 1
ATOM 15361 C C . ILE D 1 88 ? 17.476 -33.510 99.882 1.00 13.31 88 ILE D C 1
ATOM 15362 O O . ILE D 1 88 ? 16.314 -33.155 99.880 1.00 9.52 88 ILE D O 1
ATOM 15378 N N . ALA D 1 89 ? 18.472 -32.642 99.941 1.00 9.98 89 ALA D N 1
ATOM 15379 C CA . ALA D 1 89 ? 18.190 -31.212 99.976 1.00 10.93 89 ALA D CA 1
ATOM 15380 C C . ALA D 1 89 ? 19.368 -30.396 99.430 1.00 12.33 89 ALA D C 1
ATOM 15381 O O . ALA D 1 89 ? 20.105 -29.741 100.191 1.00 9.37 89 ALA D O 1
ATOM 15388 N N . PRO D 1 90 ? 19.566 -30.470 98.101 1.00 7.03 90 PRO D N 1
ATOM 15389 C CA . PRO D 1 90 ? 20.631 -29.755 97.409 1.00 9.10 90 PRO D CA 1
ATOM 15390 C C . PRO D 1 90 ? 20.366 -28.264 97.304 1.00 9.98 90 PRO D C 1
ATOM 15391 O O . PRO D 1 90 ? 19.229 -27.773 97.247 1.00 8.35 90 PRO D O 1
ATOM 15402 N N . SER D 1 91 ? 21.461 -27.529 97.290 1.00 12.28 91 SER D N 1
ATOM 15403 C CA . SER D 1 91 ? 21.443 -26.145 96.881 1.00 12.52 91 SER D CA 1
ATOM 15404 C C . SER D 1 91 ? 20.675 -25.946 95.602 1.00 16.63 91 SER D C 1
ATOM 15405 O O . SER D 1 91 ? 20.776 -26.762 94.669 1.00 7.78 91 SER D O 1
ATOM 15413 N N . LEU D 1 92 ? 19.945 -24.830 95.558 1.00 7.94 92 LEU D N 1
ATOM 15414 C CA . LEU D 1 92 ? 19.151 -24.463 94.394 1.00 9.85 92 LEU D CA 1
ATOM 15415 C C . LEU D 1 92 ? 19.995 -24.244 93.132 1.00 12.85 92 LEU D C 1
ATOM 15416 O O . LEU D 1 92 ? 19.459 -24.209 92.019 1.00 9.20 92 LEU D O 1
ATOM 15432 N N . SER D 1 93 ? 21.316 -24.134 93.297 1.00 14.32 93 SER D N 1
ATOM 15433 C CA . SER D 1 93 ? 22.247 -24.021 92.154 1.00 11.71 93 SER D CA 1
ATOM 15434 C C . SER D 1 93 ? 22.604 -25.329 91.443 1.00 15.76 93 SER D C 1
ATOM 15435 O O . SER D 1 93 ? 23.443 -25.307 90.554 1.00 12.77 93 SER D O 1
ATOM 15443 N N . LYS D 1 94 ? 22.009 -26.456 91.836 1.00 13.24 94 LYS D N 1
ATOM 15444 C CA . LYS D 1 94 ? 22.424 -27.771 91.313 1.00 13.48 94 LYS D CA 1
ATOM 15445 C C . LYS D 1 94 ? 21.312 -28.509 90.553 1.00 13.72 94 LYS D C 1
ATOM 15446 O O . LYS D 1 94 ? 21.322 -29.741 90.429 1.00 12.14 94 LYS D O 1
ATOM 15465 N N . PHE D 1 95 ? 20.361 -27.757 90.018 1.00 8.18 95 PHE D N 1
ATOM 15466 C CA . PHE D 1 95 ? 19.231 -28.368 89.309 1.00 12.71 95 PHE D CA 1
ATOM 15467 C C . PHE D 1 95 ? 19.148 -28.086 87.793 1.00 11.54 95 PHE D C 1
ATOM 15468 O O . PHE D 1 95 ? 18.107 -28.361 87.178 1.00 12.07 95 PHE D O 1
ATOM 15485 N N . ASP D 1 96 ? 20.212 -27.562 87.182 1.00 12.44 96 ASP D N 1
ATOM 15486 C CA . ASP D 1 96 ? 20.075 -27.071 85.799 1.00 14.14 96 ASP D CA 1
ATOM 15487 C C . ASP D 1 96 ? 20.146 -28.158 84.728 1.00 17.97 96 ASP D C 1
ATOM 15488 O O . ASP D 1 96 ? 19.920 -27.880 83.532 1.00 15.47 96 ASP D O 1
ATOM 15497 N N . LYS D 1 97 ? 20.461 -29.386 85.147 1.00 17.36 97 LYS D N 1
ATOM 15498 C CA . LYS D 1 97 ? 20.278 -30.536 84.272 1.00 14.37 97 LYS D CA 1
ATOM 15499 C C . LYS D 1 97 ? 18.837 -31.070 84.352 1.00 18.92 97 LYS D C 1
ATOM 15500 O O . LYS D 1 97 ? 18.473 -31.984 83.628 1.00 18.29 97 LYS D O 1
ATOM 15519 N N . PHE D 1 98 ? 18.000 -30.499 85.210 1.00 21.09 98 PHE D N 1
ATOM 15520 C CA . PHE D 1 98 ? 16.615 -31.007 85.342 1.00 20.60 98 PHE D CA 1
ATOM 15521 C C . PHE D 1 98 ? 15.554 -29.974 85.000 1.00 19.41 98 PHE D C 1
ATOM 15522 O O . PHE D 1 98 ? 14.435 -30.326 84.615 1.00 18.17 98 PHE D O 1
ATOM 15539 N N . THR D 1 99 ? 15.904 -28.703 85.150 1.00 19.43 99 THR D N 1
ATOM 15540 C CA . THR D 1 99 ? 15.008 -27.597 84.794 1.00 17.17 99 THR D CA 1
ATOM 15541 C C . THR D 1 99 ? 15.859 -26.362 84.549 1.00 21.23 99 THR D C 1
ATOM 15542 O O . THR D 1 99 ? 17.024 -26.300 84.998 1.00 17.45 99 THR D O 1
ATOM 15553 N N . LYS D 1 100 ? 15.290 -25.418 83.785 1.00 19.95 100 LYS D N 1
ATOM 15554 C CA . LYS D 1 100 ? 15.916 -24.135 83.513 1.00 19.59 100 LYS D CA 1
ATOM 15555 C C . LYS D 1 100 ? 15.303 -23.019 84.337 1.00 17.56 100 LYS D C 1
ATOM 15556 O O . LYS D 1 100 ? 15.705 -21.874 84.203 1.00 19.81 100 LYS D O 1
ATOM 15575 N N . GLN D 1 101 ? 14.368 -23.347 85.224 1.00 14.75 101 GLN D N 1
ATOM 15576 C CA . GLN D 1 101 ? 13.651 -22.312 85.988 1.00 19.34 101 GLN D CA 1
ATOM 15577 C C . GLN D 1 101 ? 14.283 -22.103 87.383 1.00 18.39 101 GLN D C 1
ATOM 15578 O O . GLN D 1 101 ? 14.324 -20.988 87.881 1.00 16.09 101 GLN D O 1
ATOM 15592 N N . ILE D 1 102 ? 14.726 -23.174 88.040 1.00 10.86 102 ILE D N 1
ATOM 15593 C CA . ILE D 1 102 ? 15.183 -23.033 89.422 1.00 11.54 102 ILE D CA 1
ATOM 15594 C C . ILE D 1 102 ? 16.483 -22.212 89.428 1.00 9.88 102 ILE D C 1
ATOM 15595 O O . ILE D 1 102 ? 16.809 -21.556 90.419 1.00 12.51 102 ILE D O 1
ATOM 15611 N N . GLN D 1 103 ? 17.208 -22.203 88.309 1.00 12.78 103 GLN D N 1
ATOM 15612 C CA . GLN D 1 103 ? 18.509 -21.511 88.271 1.00 16.36 103 GLN D CA 1
ATOM 15613 C C . GLN D 1 103 ? 18.372 -19.997 88.472 1.00 14.53 103 GLN D C 1
ATOM 15614 O O . GLN D 1 103 ? 19.382 -19.330 88.652 1.00 13.37 103 GLN D O 1
ATOM 15628 N N . VAL D 1 104 ? 17.138 -19.467 88.453 1.00 10.14 104 VAL D N 1
ATOM 15629 C CA . VAL D 1 104 ? 16.869 -18.061 88.830 1.00 14.00 104 VAL D CA 1
ATOM 15630 C C . VAL D 1 104 ? 17.570 -17.679 90.110 1.00 12.93 104 VAL D C 1
ATOM 15631 O O . VAL D 1 104 ? 18.117 -16.575 90.239 1.00 14.54 104 VAL D O 1
ATOM 15644 N N . PHE D 1 105 ? 17.582 -18.608 91.055 1.00 10.97 105 PHE D N 1
ATOM 15645 C CA . PHE D 1 105 ? 18.219 -18.367 92.346 1.00 11.54 105 PHE D CA 1
ATOM 15646 C C . PHE D 1 105 ? 19.716 -18.052 92.249 1.00 15.73 105 PHE D C 1
ATOM 15647 O O . PHE D 1 105 ? 20.296 -17.502 93.204 1.00 17.04 105 PHE D O 1
ATOM 15664 N N . ASP D 1 106 ? 20.347 -18.375 91.119 1.00 14.75 106 ASP D N 1
ATOM 15665 C CA . ASP D 1 106 ? 21.812 -18.214 90.983 1.00 17.07 106 ASP D CA 1
ATOM 15666 C C . ASP D 1 106 ? 22.217 -16.853 90.457 1.00 17.20 106 ASP D C 1
ATOM 15667 O O . ASP D 1 106 ? 23.405 -16.508 90.442 1.00 15.19 106 ASP D O 1
ATOM 15676 N N . LEU D 1 107 ? 21.256 -16.078 89.986 1.00 11.69 107 LEU D N 1
ATOM 15677 C CA . LEU D 1 107 ? 21.601 -14.802 89.377 1.00 9.39 107 LEU D CA 1
ATOM 15678 C C . LEU D 1 107 ? 22.201 -13.861 90.428 1.00 14.36 107 LEU D C 1
ATOM 15679 O O . LEU D 1 107 ? 21.576 -13.606 91.475 1.00 12.49 107 LEU D O 1
ATOM 15695 N N . PRO D 1 108 ? 23.444 -13.406 90.199 1.00 11.67 108 PRO D N 1
ATOM 15696 C CA . PRO D 1 108 ? 24.148 -12.675 91.268 1.00 15.83 108 PRO D CA 1
ATOM 15697 C C . PRO D 1 108 ? 23.531 -11.323 91.598 1.00 12.50 108 PRO D C 1
ATOM 15698 O O . PRO D 1 108 ? 23.154 -10.612 90.695 1.00 11.68 108 PRO D O 1
ATOM 15709 N N . PHE D 1 109 ? 23.460 -11.003 92.887 1.00 7.03 109 PHE D N 1
ATOM 15710 C CA . PHE D 1 109 ? 22.892 -9.762 93.405 1.00 12.81 109 PHE D CA 1
ATOM 15711 C C . PHE D 1 109 ? 21.398 -9.608 93.131 1.00 18.09 109 PHE D C 1
ATOM 15712 O O . PHE D 1 109 ? 20.909 -8.473 93.090 1.00 13.75 109 PHE D O 1
ATOM 15729 N N . LEU D 1 110 ? 20.699 -10.733 92.943 1.00 10.13 110 LEU D N 1
ATOM 15730 C CA . LEU D 1 110 ? 19.259 -10.709 92.655 1.00 16.07 110 LEU D CA 1
ATOM 15731 C C . LEU D 1 110 ? 18.477 -10.329 93.894 1.00 17.04 110 LEU D C 1
ATOM 15732 O O . LEU D 1 110 ? 17.576 -9.500 93.832 1.00 19.00 110 LEU D O 1
ATOM 15748 N N . PHE D 1 111 ? 18.831 -10.980 95.008 1.00 19.04 111 PHE D N 1
ATOM 15749 C CA . PHE D 1 111 ? 18.228 -10.758 96.331 1.00 13.99 111 PHE D CA 1
ATOM 15750 C C . PHE D 1 111 ? 19.131 -9.936 97.236 1.00 17.28 111 PHE D C 1
ATOM 15751 O O . PHE D 1 111 ? 20.328 -10.219 97.356 1.00 12.64 111 PHE D O 1
ATOM 15768 N N . ASN D 1 112 ? 18.572 -8.899 97.864 1.00 18.61 112 ASN D N 1
ATOM 15769 C CA . ASN D 1 112 ? 19.359 -8.058 98.756 1.00 21.80 112 ASN D CA 1
ATOM 15770 C C . ASN D 1 112 ? 19.778 -8.826 99.981 1.00 20.42 112 ASN D C 1
ATOM 15771 O O . ASN D 1 112 ? 20.904 -8.694 100.463 1.00 28.76 112 ASN D O 1
ATOM 15782 N N . ASP D 1 113 ? 18.847 -9.617 100.486 1.00 16.99 113 ASP D N 1
ATOM 15783 C CA . ASP D 1 113 ? 19.070 -10.318 101.722 1.00 20.69 113 ASP D CA 1
ATOM 15784 C C . ASP D 1 113 ? 18.181 -11.517 101.825 1.00 20.77 113 ASP D C 1
ATOM 15785 O O . ASP D 1 113 ? 17.435 -11.864 100.909 1.00 19.20 113 ASP D O 1
ATOM 15794 N N . ILE D 1 114 ? 18.294 -12.174 102.960 1.00 24.54 114 ILE D N 1
ATOM 15795 C CA . ILE D 1 114 ? 17.617 -13.422 103.181 1.00 26.60 114 ILE D CA 1
ATOM 15796 C C . ILE D 1 114 ? 16.081 -13.274 103.339 1.00 23.62 114 ILE D C 1
ATOM 15797 O O . ILE D 1 114 ? 15.318 -14.182 102.980 1.00 22.52 114 ILE D O 1
ATOM 15813 N N . ALA D 1 115 ? 15.623 -12.125 103.837 1.00 24.53 115 ALA D N 1
ATOM 15814 C CA . ALA D 1 115 ? 14.181 -11.863 103.933 1.00 20.07 115 ALA D CA 1
ATOM 15815 C C . ALA D 1 115 ? 13.537 -11.816 102.552 1.00 13.85 115 ALA D C 1
ATOM 15816 O O . ALA D 1 115 ? 12.407 -12.260 102.358 1.00 20.30 115 ALA D O 1
ATOM 15823 N N . ALA D 1 116 ? 14.256 -11.241 101.596 1.00 15.35 116 ALA D N 1
ATOM 15824 C CA . ALA D 1 116 ? 13.776 -11.163 100.231 1.00 17.91 116 ALA D CA 1
ATOM 15825 C C . ALA D 1 116 ? 13.680 -12.553 99.608 1.00 18.57 116 ALA D C 1
ATOM 15826 O O . ALA D 1 116 ? 12.682 -12.895 98.982 1.00 16.75 116 ALA D O 1
ATOM 15833 N N . VAL D 1 117 ? 14.718 -13.370 99.777 1.00 18.73 117 VAL D N 1
ATOM 15834 C CA . VAL D 1 117 ? 14.657 -14.723 99.237 1.00 17.95 117 VAL D CA 1
ATOM 15835 C C . VAL D 1 117 ? 13.446 -15.479 99.788 1.00 15.67 117 VAL D C 1
ATOM 15836 O O . VAL D 1 117 ? 12.739 -16.184 99.069 1.00 14.96 117 VAL D O 1
ATOM 15849 N N . ASP D 1 118 ? 13.239 -15.363 101.090 1.00 16.40 118 ASP D N 1
ATOM 15850 C CA . ASP D 1 118 ? 12.108 -16.021 101.736 1.00 21.19 118 ASP D CA 1
ATOM 15851 C C . ASP D 1 118 ? 10.767 -15.544 101.183 1.00 20.05 118 ASP D C 1
ATOM 15852 O O . ASP D 1 118 ? 9.878 -16.348 100.953 1.00 19.95 118 ASP D O 1
ATOM 15861 N N . ARG D 1 119 ? 10.611 -14.244 100.946 1.00 23.37 119 ARG D N 1
ATOM 15862 C CA . ARG D 1 119 ? 9.347 -13.752 100.374 1.00 20.79 119 ARG D CA 1
ATOM 15863 C C . ARG D 1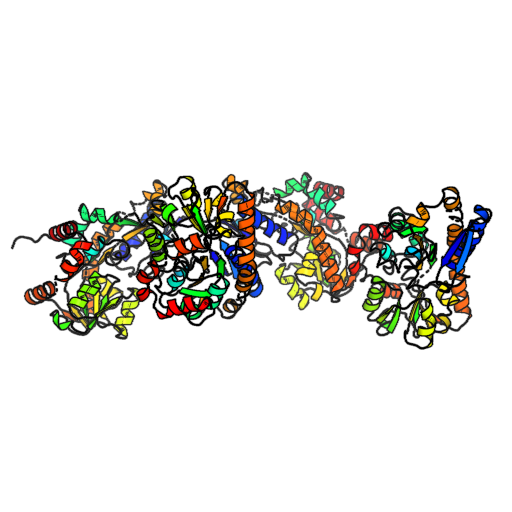 119 ? 9.155 -14.303 98.969 1.00 19.77 119 ARG D C 1
ATOM 15864 O O . ARG D 1 119 ? 8.048 -14.653 98.573 1.00 25.68 119 ARG D O 1
ATOM 15885 N N . PHE D 1 120 ? 10.238 -14.409 98.209 1.00 21.77 120 PHE D N 1
ATOM 15886 C CA . PHE D 1 120 ? 10.124 -14.985 96.874 1.00 24.59 120 PHE D CA 1
ATOM 15887 C C . PHE D 1 120 ? 9.733 -16.449 96.977 1.00 21.31 120 PHE D C 1
ATOM 15888 O O . PHE D 1 120 ? 8.862 -16.917 96.254 1.00 23.83 120 PHE D O 1
ATOM 15905 N N . GLN D 1 121 ? 10.356 -17.170 97.904 1.00 23.61 121 GLN D N 1
ATOM 15906 C CA . GLN D 1 121 ? 10.083 -18.598 98.036 1.00 23.72 121 GLN D CA 1
ATOM 15907 C C . GLN D 1 121 ? 8.607 -18.862 98.379 1.00 18.49 121 GLN D C 1
ATOM 15908 O O . GLN D 1 121 ? 8.000 -19.842 97.933 1.00 16.06 121 GLN D O 1
ATOM 15922 N N . ALA D 1 122 ? 8.037 -17.963 99.159 1.00 23.78 122 ALA D N 1
ATOM 15923 C CA . ALA D 1 122 ? 6.692 -18.155 99.708 1.00 27.76 122 ALA D CA 1
ATOM 15924 C C . ALA D 1 122 ? 5.620 -17.745 98.708 1.00 29.90 122 ALA D C 1
ATOM 15925 O O . ALA D 1 122 ? 4.482 -18.214 98.775 1.00 30.19 122 ALA D O 1
ATOM 15932 N N . GLY D 1 123 ? 5.984 -16.855 97.785 1.00 35.40 123 GLY D N 1
ATOM 15933 C CA . GLY D 1 123 ? 5.045 -16.378 96.783 1.00 31.71 123 GLY D CA 1
ATOM 15934 C C . GLY D 1 123 ? 4.618 -17.467 95.826 1.00 29.58 123 GLY D C 1
ATOM 15935 O O . GLY D 1 123 ? 5.127 -18.583 95.851 1.00 27.13 123 GLY D O 1
ATOM 15939 N N . LYS D 1 124 ? 3.653 -17.139 94.983 1.00 22.94 124 LYS D N 1
ATOM 15940 C CA . LYS D 1 124 ? 3.171 -18.059 93.969 1.00 20.08 124 LYS D CA 1
ATOM 15941 C C . LYS D 1 124 ? 4.315 -18.602 93.081 1.00 27.40 124 LYS D C 1
ATOM 15942 O O . LYS D 1 124 ? 4.494 -19.815 92.962 1.00 26.71 124 LYS D O 1
ATOM 15961 N N . GLN D 1 125 ? 5.088 -17.714 92.452 1.00 26.52 125 GLN D N 1
ATOM 15962 C CA . GLN D 1 125 ? 6.150 -18.154 91.515 1.00 31.51 125 GLN D CA 1
ATOM 15963 C C . GLN D 1 125 ? 7.161 -19.077 92.204 1.00 21.06 125 GLN D C 1
ATOM 15964 O O . GLN D 1 125 ? 7.528 -20.097 91.653 1.00 19.64 125 GLN D O 1
ATOM 15978 N N . GLY D 1 126 ? 7.570 -18.729 93.415 1.00 22.48 126 GLY D N 1
ATOM 15979 C CA . GLY D 1 126 ? 8.496 -19.549 94.170 1.00 25.10 126 GLY D CA 1
ATOM 15980 C C . GLY D 1 126 ? 7.950 -20.932 94.469 1.00 27.63 126 GLY D C 1
ATOM 15981 O O . GLY D 1 126 ? 8.686 -21.922 94.420 1.00 27.30 126 GLY D O 1
ATOM 15985 N N . GLN D 1 127 ? 6.664 -21.009 94.793 1.00 24.60 127 GLN D N 1
ATOM 15986 C CA . GLN D 1 127 ? 6.039 -22.271 95.157 1.00 21.39 127 GLN D CA 1
ATOM 15987 C C . GLN D 1 127 ? 5.847 -23.167 93.915 1.00 25.79 127 GLN D C 1
ATOM 15988 O O . GLN D 1 127 ? 6.020 -24.391 93.970 1.00 21.60 127 GLN D O 1
ATOM 16002 N N . ALA D 1 128 ? 5.505 -22.560 92.785 1.00 18.09 128 ALA D N 1
ATOM 16003 C CA . ALA D 1 128 ? 5.503 -23.284 91.523 1.00 17.23 128 ALA D CA 1
ATOM 16004 C C . ALA D 1 128 ? 6.793 -24.083 91.330 1.00 17.88 128 ALA D C 1
ATOM 16005 O O . ALA D 1 128 ? 6.756 -25.199 90.811 1.00 23.09 128 ALA D O 1
ATOM 16012 N N . LEU D 1 129 ? 7.935 -23.516 91.723 1.00 17.34 129 LEU D N 1
ATOM 16013 C CA . LEU D 1 129 ? 9.218 -24.150 91.387 1.00 16.67 129 LEU D CA 1
ATOM 16014 C C . LEU D 1 129 ? 9.389 -25.518 92.055 1.00 17.34 129 LEU D C 1
ATOM 16015 O O . LEU D 1 129 ? 10.125 -26.368 91.546 1.00 18.65 129 LEU D O 1
ATOM 16031 N N . LEU D 1 130 ? 8.712 -25.740 93.183 1.00 15.06 130 LEU D N 1
ATOM 16032 C CA . LEU D 1 130 ? 8.739 -27.061 93.822 1.00 15.73 130 LEU D CA 1
ATOM 16033 C C . LEU D 1 130 ? 8.158 -28.149 92.940 1.00 12.33 130 LEU D C 1
ATOM 16034 O O . LEU D 1 130 ? 8.411 -29.327 93.166 1.00 18.15 130 LEU D O 1
ATOM 16050 N N . ARG D 1 131 ? 7.391 -27.777 91.930 1.00 18.89 131 ARG D N 1
ATOM 16051 C CA . ARG D 1 131 ? 6.785 -28.776 91.057 1.00 21.64 131 ARG D CA 1
ATOM 16052 C C . ARG D 1 131 ? 7.366 -28.739 89.638 1.00 21.24 131 ARG D C 1
ATOM 16053 O O . ARG D 1 131 ? 6.880 -29.426 88.737 1.00 20.15 131 ARG D O 1
ATOM 16074 N N . SER D 1 132 ? 8.426 -27.968 89.450 1.00 13.26 132 SER D N 1
ATOM 16075 C CA . SER D 1 132 ? 8.970 -27.747 88.118 1.00 15.16 132 SER D CA 1
ATOM 16076 C C . SER D 1 132 ? 9.657 -29.021 87.556 1.00 24.95 132 SER D C 1
ATOM 16077 O O . SER D 1 132 ? 10.045 -29.060 86.389 1.00 20.65 132 SER D O 1
ATOM 16102 N N . GLU D 1 134 ? 8.397 -32.279 88.142 1.00 27.22 134 GLU D N 1
ATOM 16103 C CA . GLU D 1 134 ? 7.473 -33.395 88.273 1.00 25.93 134 GLU D CA 1
ATOM 16104 C C . GLU D 1 134 ? 7.543 -34.305 87.051 1.00 22.08 134 GLU D C 1
ATOM 16105 O O . GLU D 1 134 ? 7.425 -35.505 87.200 1.00 26.03 134 GLU D O 1
ATOM 16117 N N . SER D 1 135 ? 7.756 -33.740 85.861 1.00 23.05 135 SER D N 1
ATOM 16118 C CA . SER D 1 135 ? 7.840 -34.532 84.635 1.00 20.91 135 SER D CA 1
ATOM 16119 C C . SER D 1 135 ? 9.014 -35.476 84.666 1.00 23.65 135 SER D C 1
ATOM 16120 O O . SER D 1 135 ? 9.066 -36.439 83.897 1.00 20.24 135 SER D O 1
ATOM 16128 N N . LYS D 1 136 ? 9.993 -35.190 85.513 1.00 23.84 136 LYS D N 1
ATOM 16129 C CA . LYS D 1 136 ? 11.130 -36.106 85.642 1.00 21.92 136 LYS D CA 1
ATOM 16130 C C . LYS D 1 136 ? 11.060 -36.886 86.963 1.00 18.14 136 LYS D C 1
ATOM 16131 O O . LYS D 1 136 ? 12.056 -37.411 87.441 1.00 18.38 136 LYS D O 1
ATOM 16150 N N . ASN D 1 137 ? 9.869 -36.941 87.539 1.00 13.75 137 ASN D N 1
ATOM 16151 C CA . ASN D 1 137 ? 9.604 -37.714 88.753 1.00 18.90 137 ASN D CA 1
ATOM 16152 C C . ASN D 1 137 ? 10.282 -37.220 90.044 1.00 19.13 137 ASN D C 1
ATOM 16153 O O . ASN D 1 137 ? 10.510 -38.011 90.970 1.00 20.59 137 ASN D O 1
ATOM 16164 N N . PHE D 1 138 ? 10.593 -35.930 90.106 1.00 17.27 138 PHE D N 1
ATOM 16165 C CA . PHE D 1 138 ? 11.100 -35.322 91.338 1.00 13.57 138 PHE D CA 1
ATOM 16166 C C . PHE D 1 138 ? 10.089 -34.286 91.889 1.00 20.97 138 PHE D C 1
ATOM 16167 O O . PHE D 1 138 ? 9.441 -33.557 91.143 1.00 16.91 138 PHE D O 1
ATOM 16184 N N . LEU D 1 139 ? 9.980 -34.213 93.208 1.00 22.58 139 LEU D N 1
ATOM 16185 C CA . LEU D 1 139 ? 9.023 -33.338 93.844 1.00 17.68 139 LEU D CA 1
ATOM 16186 C C . LEU D 1 139 ? 9.717 -32.631 94.968 1.00 16.23 139 LEU D C 1
ATOM 16187 O O . LEU D 1 139 ? 10.342 -33.264 95.793 1.00 13.32 139 LEU D O 1
ATOM 16203 N N . GLY D 1 140 ? 9.590 -31.309 94.989 1.00 13.70 140 GLY D N 1
ATOM 16204 C CA . GLY D 1 140 ? 10.156 -30.489 96.046 1.00 14.64 140 GLY D CA 1
ATOM 16205 C C . GLY D 1 140 ? 9.111 -30.339 97.140 1.00 17.87 140 GLY D C 1
ATOM 16206 O O . GLY D 1 140 ? 7.954 -30.003 96.863 1.00 10.80 140 GLY D O 1
ATOM 16210 N N . LEU D 1 141 ? 9.509 -30.595 98.381 1.00 17.97 141 LEU D N 1
ATOM 16211 C CA . LEU D 1 141 ? 8.579 -30.533 99.497 1.00 21.43 141 LEU D CA 1
ATOM 16212 C C . LEU D 1 141 ? 8.620 -29.190 100.227 1.00 19.26 141 LEU D C 1
ATOM 16213 O O . LEU D 1 141 ? 7.635 -28.765 100.810 1.00 19.95 141 LEU D O 1
ATOM 16229 N N . ALA D 1 142 ? 9.765 -28.525 100.201 1.00 16.84 142 ALA D N 1
ATOM 16230 C CA . ALA D 1 142 ? 9.953 -27.330 101.011 1.00 16.37 142 ALA D CA 1
ATOM 16231 C C . ALA D 1 142 ? 11.248 -26.665 100.637 1.00 20.85 142 ALA D C 1
ATOM 16232 O O . ALA D 1 142 ? 12.157 -27.311 100.087 1.00 13.75 142 ALA D O 1
ATOM 16239 N N . TYR D 1 143 ? 11.330 -25.374 100.924 1.00 11.98 143 TYR D N 1
ATOM 16240 C CA . TYR D 1 143 ? 12.590 -24.668 100.825 1.00 9.90 143 TYR D CA 1
ATOM 16241 C C . TYR D 1 143 ? 13.165 -24.616 102.206 1.00 14.27 143 TYR D C 1
ATOM 16242 O O . TYR D 1 143 ? 12.429 -24.337 103.144 1.00 12.44 143 TYR D O 1
ATOM 16260 N N . TRP D 1 144 ? 14.470 -24.872 102.322 1.00 8.22 144 TRP D N 1
ATOM 16261 C CA . TRP D 1 144 ? 15.212 -24.600 103.545 1.00 13.21 144 TRP D CA 1
ATOM 16262 C C . TRP D 1 144 ? 16.249 -23.510 103.277 1.00 16.50 144 TRP D C 1
ATOM 16263 O O . TRP D 1 144 ? 16.719 -23.372 102.140 1.00 12.82 144 TRP D O 1
ATOM 16284 N N . HIS D 1 145 ? 16.587 -22.736 104.304 1.00 11.28 145 HIS D N 1
ATOM 16285 C CA . HIS D 1 145 ? 17.595 -21.674 104.165 1.00 12.14 145 HIS D CA 1
ATOM 16286 C C . HIS D 1 145 ? 18.990 -22.072 104.626 1.00 12.14 145 HIS D C 1
ATOM 16287 O O . HIS D 1 145 ? 19.157 -22.876 105.532 1.00 16.88 145 HIS D O 1
ATOM 16302 N N . ASN D 1 146 ? 20.002 -21.488 104.009 1.00 14.76 146 ASN D N 1
ATOM 16303 C CA . ASN D 1 146 ? 21.279 -21.362 104.673 1.00 9.27 146 ASN D CA 1
ATOM 16304 C C . ASN D 1 146 ? 21.596 -19.848 104.867 1.00 14.33 146 ASN D C 1
ATOM 16305 O O . ASN D 1 146 ? 21.451 -19.300 105.992 1.00 10.02 146 ASN D O 1
ATOM 16316 N N . GLY D 1 147 ? 22.014 -19.167 103.798 1.00 16.21 147 GLY D N 1
ATOM 16317 C CA . GLY D 1 147 ? 22.439 -17.780 103.930 1.00 17.70 147 GLY D CA 1
ATOM 16318 C C . GLY D 1 147 ? 23.043 -17.174 102.669 1.00 17.23 147 GLY D C 1
ATOM 16319 O O . GLY D 1 147 ? 22.985 -17.760 101.595 1.00 15.86 147 GLY D O 1
ATOM 16340 N N . LYS D 1 149 ? 26.046 -15.689 100.146 1.00 15.11 149 LYS D N 1
ATOM 16341 C CA . LYS D 1 149 ? 27.348 -16.138 99.734 1.00 11.96 149 LYS D CA 1
ATOM 16342 C C . LYS D 1 149 ? 28.360 -15.004 99.871 1.00 11.29 149 LYS D C 1
ATOM 16343 O O . LYS D 1 149 ? 28.088 -13.860 99.482 1.00 11.45 149 LYS D O 1
ATOM 16362 N N . GLN D 1 150 ? 29.515 -15.349 100.428 1.00 8.85 150 GLN D N 1
ATOM 16363 C CA . GLN D 1 150 ? 30.671 -14.458 100.539 1.00 15.23 150 GLN D CA 1
ATOM 16364 C C . GLN D 1 150 ? 31.748 -15.006 99.637 1.00 17.96 150 GLN D C 1
ATOM 16365 O O . GLN D 1 150 ? 31.748 -16.194 99.308 1.00 18.97 150 GLN D O 1
ATOM 16379 N N . ILE D 1 151 ? 32.714 -14.176 99.274 1.00 14.57 151 ILE D N 1
ATOM 16380 C CA . ILE D 1 151 ? 33.704 -14.626 98.302 1.00 7.71 151 ILE D CA 1
ATOM 16381 C C . ILE D 1 151 ? 35.069 -14.641 98.977 1.00 17.80 151 ILE D C 1
ATOM 16382 O O . ILE D 1 151 ? 35.322 -13.820 99.843 1.00 19.16 151 ILE D O 1
ATOM 16398 N N . SER D 1 152 ? 35.929 -15.602 98.635 1.00 16.65 152 SER D N 1
ATOM 16399 C CA . SER D 1 1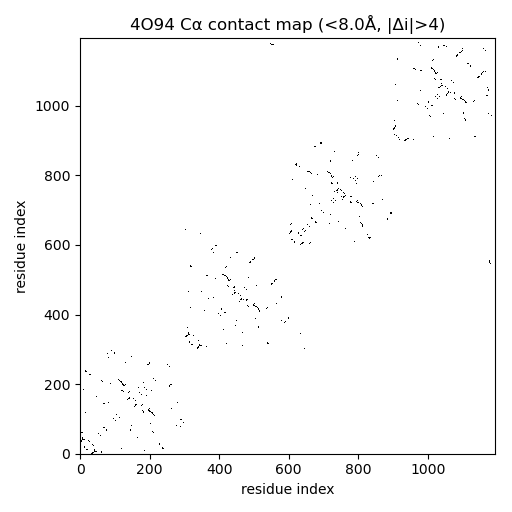52 ? 37.262 -15.678 99.256 1.00 13.57 152 SER D CA 1
ATOM 16400 C C . SER D 1 152 ? 38.314 -16.112 98.271 1.00 13.30 152 SER D C 1
ATOM 16401 O O . SER D 1 152 ? 37.994 -16.665 97.223 1.00 17.84 152 SER D O 1
ATOM 16409 N N . ALA D 1 153 ? 39.566 -15.834 98.635 1.00 19.47 153 ALA D N 1
ATOM 16410 C CA . ALA D 1 153 ? 40.772 -16.264 97.915 1.00 22.25 153 ALA D CA 1
ATOM 16411 C C . ALA D 1 153 ? 41.967 -16.053 98.847 1.00 17.14 153 ALA D C 1
ATOM 16412 O O . ALA D 1 153 ? 41.781 -15.826 100.035 1.00 16.98 153 ALA D O 1
ATOM 16419 N N . ASN D 1 154 ? 43.194 -16.167 98.339 1.00 14.62 154 ASN D N 1
ATOM 16420 C CA . ASN D 1 154 ? 44.370 -15.880 99.180 1.00 13.00 154 ASN D CA 1
ATOM 16421 C C . ASN D 1 154 ? 44.979 -14.506 98.947 1.00 22.00 154 ASN D C 1
ATOM 16422 O O . ASN D 1 154 ? 46.172 -14.297 99.146 1.00 18.72 154 ASN D O 1
ATOM 16433 N N . ARG D 1 155 ? 44.135 -13.574 98.529 1.00 21.41 155 ARG D N 1
ATOM 16434 C CA . ARG D 1 155 ? 44.525 -12.189 98.344 1.00 21.59 155 ARG D CA 1
ATOM 16435 C C . ARG D 1 155 ? 43.215 -11.448 98.547 1.00 19.36 155 ARG D C 1
ATOM 16436 O O . ARG D 1 155 ? 42.151 -12.038 98.353 1.00 16.33 155 ARG D O 1
ATOM 16457 N N . PRO D 1 156 ? 43.291 -10.193 98.987 1.00 20.40 156 PRO D N 1
ATOM 16458 C CA . PRO D 1 156 ? 42.106 -9.363 99.210 1.00 23.43 156 PRO D CA 1
ATOM 16459 C C . PRO D 1 156 ? 41.311 -9.185 97.934 1.00 20.91 156 PRO D C 1
ATOM 16460 O O . PRO D 1 156 ? 41.882 -8.807 96.916 1.00 16.87 156 PRO D O 1
ATOM 16471 N N . LEU D 1 157 ? 40.011 -9.454 98.002 1.00 20.02 157 LEU D N 1
ATOM 16472 C CA . LEU D 1 157 ? 39.106 -9.141 96.913 1.00 16.26 157 LEU D CA 1
ATOM 16473 C C . LEU D 1 157 ? 38.214 -7.934 97.254 1.00 22.10 157 LEU D C 1
ATOM 16474 O O . LEU D 1 157 ? 37.132 -8.083 97.813 1.00 20.71 157 LEU D O 1
ATOM 16490 N N . LEU D 1 158 ? 38.658 -6.743 96.876 1.00 19.13 158 LEU D N 1
ATOM 16491 C CA . LEU D 1 158 ? 37.940 -5.508 97.200 1.00 16.67 158 LEU D CA 1
ATOM 16492 C C . LEU D 1 158 ? 37.226 -4.962 95.975 1.00 18.26 158 LEU D C 1
ATOM 16493 O O . LEU D 1 158 ? 36.194 -4.308 96.091 1.00 18.28 158 LEU D O 1
ATOM 16509 N N . LYS D 1 159 ? 37.788 -5.223 94.804 1.00 19.44 159 LYS D N 1
ATOM 16510 C CA . LYS D 1 159 ? 37.154 -4.807 93.559 1.00 25.95 159 LYS D CA 1
ATOM 16511 C C . LYS D 1 159 ? 37.282 -5.948 92.578 1.00 22.83 159 LYS D C 1
ATOM 16512 O O . LYS D 1 159 ? 38.193 -6.744 92.711 1.00 25.72 159 LYS D O 1
ATOM 16531 N N . PRO D 1 160 ? 36.335 -6.064 91.627 1.00 21.41 160 PRO D N 1
ATOM 16532 C CA . PRO D 1 160 ? 36.248 -7.253 90.754 1.00 18.85 160 PRO D CA 1
ATOM 16533 C C . PRO D 1 160 ? 37.540 -7.532 90.018 1.00 22.40 160 PRO D C 1
ATOM 16534 O O . PRO D 1 160 ? 37.846 -8.693 89.744 1.00 20.44 160 PRO D O 1
ATOM 16545 N N . GLU D 1 161 ? 38.287 -6.487 89.676 1.00 17.23 161 GLU D N 1
ATOM 16546 C CA . GLU D 1 161 ? 39.555 -6.679 88.950 1.00 21.62 161 GLU D CA 1
ATOM 16547 C C . GLU D 1 161 ? 40.518 -7.591 89.755 1.00 20.39 161 GLU D C 1
ATOM 16548 O O . GLU D 1 161 ? 41.293 -8.367 89.197 1.00 25.04 161 GLU D O 1
ATOM 16560 N N . ASP D 1 162 ? 40.414 -7.532 91.077 1.00 16.45 162 ASP D N 1
ATOM 16561 C CA . ASP D 1 162 ? 41.227 -8.342 91.966 1.00 18.13 162 ASP D CA 1
ATOM 16562 C C . ASP D 1 162 ? 41.038 -9.853 91.751 1.00 24.24 162 ASP D C 1
ATOM 16563 O O . ASP D 1 162 ? 41.902 -10.639 92.126 1.00 16.82 162 ASP D O 1
ATOM 16572 N N . ALA D 1 163 ? 39.900 -10.248 91.184 1.00 21.73 163 ALA D N 1
ATOM 16573 C CA . ALA D 1 163 ? 39.616 -11.658 90.920 1.00 29.82 163 ALA D CA 1
ATOM 16574 C C . ALA D 1 163 ? 40.185 -12.148 89.589 1.00 27.46 163 ALA D C 1
ATOM 16575 O O . ALA D 1 163 ? 40.065 -13.336 89.263 1.00 22.12 163 ALA D O 1
ATOM 16582 N N . LYS D 1 164 ? 40.739 -11.245 88.781 1.00 22.93 164 LYS D N 1
ATOM 16583 C CA . LYS D 1 164 ? 41.155 -11.643 87.440 1.00 23.01 164 LYS D CA 1
ATOM 16584 C C . LYS D 1 164 ? 42.259 -12.680 87.510 1.00 25.50 164 LYS D C 1
ATOM 16585 O O . LYS D 1 164 ? 43.203 -12.531 88.283 1.00 22.55 164 LYS D O 1
ATOM 16604 N N . GLY D 1 165 ? 42.139 -13.720 86.688 1.00 20.20 165 GLY D N 1
ATOM 16605 C CA . GLY D 1 165 ? 43.192 -14.699 86.538 1.00 19.96 165 GLY D CA 1
ATOM 16606 C C . GLY D 1 165 ? 43.191 -15.736 87.633 1.00 27.85 165 GLY D C 1
ATOM 16607 O O . GLY D 1 165 ? 44.085 -16.580 87.669 1.00 22.57 165 GLY D O 1
ATOM 16611 N N . LEU D 1 166 ? 42.206 -15.676 88.533 1.00 24.10 166 LEU D N 1
ATOM 16612 C CA . LEU D 1 166 ? 42.147 -16.647 89.639 1.00 27.65 166 LEU D CA 1
ATOM 16613 C C . LEU D 1 166 ? 41.191 -17.776 89.316 1.00 23.95 166 LEU D C 1
ATOM 16614 O O . LEU D 1 166 ? 40.281 -17.593 88.519 1.00 22.90 166 LEU D O 1
ATOM 16630 N N . LYS D 1 167 ? 41.423 -18.932 89.946 1.00 24.02 167 LYS D N 1
ATOM 16631 C CA . LYS D 1 167 ? 40.609 -20.135 89.775 1.00 20.90 167 LYS D CA 1
ATOM 16632 C C . LYS D 1 167 ? 39.663 -20.277 90.966 1.00 14.85 167 LYS D C 1
ATOM 16633 O O . LYS D 1 167 ? 40.107 -20.373 92.118 1.00 12.27 167 LYS D O 1
ATOM 16652 N N . PHE D 1 168 ? 38.364 -20.267 90.695 1.00 15.87 168 PHE D N 1
ATOM 16653 C CA . PHE D 1 168 ? 37.374 -20.356 91.757 1.00 14.86 168 PHE D CA 1
ATOM 16654 C C . PHE D 1 168 ? 36.546 -21.631 91.609 1.00 11.99 168 PHE D C 1
ATOM 16655 O O . PHE D 1 168 ? 36.067 -21.968 90.507 1.00 16.04 168 PHE D O 1
ATOM 16672 N N . ARG D 1 169 ? 36.367 -22.334 92.725 1.00 13.39 169 ARG D N 1
ATOM 16673 C CA . ARG D 1 169 ? 35.541 -23.526 92.741 1.00 10.67 169 ARG D CA 1
ATOM 16674 C C . ARG D 1 169 ? 34.136 -23.005 92.679 1.00 17.50 169 ARG D C 1
ATOM 16675 O O . ARG D 1 169 ? 33.836 -21.981 93.296 1.00 19.75 169 ARG D O 1
ATOM 16696 N N . ILE D 1 170 ? 33.280 -23.717 91.957 1.00 9.69 170 ILE D N 1
ATOM 16697 C CA . ILE D 1 170 ? 31.876 -23.420 91.926 1.00 11.31 170 ILE D CA 1
ATOM 16698 C C . ILE D 1 170 ? 31.075 -24.718 92.024 1.00 13.71 170 ILE D C 1
ATOM 16699 O O . ILE D 1 170 ? 31.568 -25.808 91.725 1.00 10.63 170 ILE D O 1
ATOM 16715 N N . GLN D 1 171 ? 29.826 -24.572 92.435 1.00 9.06 171 GLN D N 1
ATOM 16716 C CA . GLN D 1 171 ? 28.839 -25.619 92.268 1.00 11.45 171 GLN D CA 1
ATOM 16717 C C . GLN D 1 171 ? 28.622 -25.852 90.778 1.00 14.30 171 GLN D C 1
ATOM 16718 O O . GLN D 1 171 ? 28.984 -24.995 89.968 1.00 12.89 171 GLN D O 1
ATOM 16732 N N . ALA D 1 172 ? 28.017 -26.985 90.410 1.00 18.82 172 ALA D N 1
ATOM 16733 C CA . ALA D 1 172 ? 27.794 -27.325 88.993 1.00 20.71 172 ALA D CA 1
ATOM 16734 C C . ALA D 1 172 ? 26.616 -26.531 88.398 1.00 15.96 172 ALA D C 1
ATOM 16735 O O . ALA D 1 172 ? 25.507 -27.064 88.211 1.00 12.00 172 ALA D O 1
ATOM 16742 N N . SER D 1 173 ? 26.887 -25.255 88.098 1.00 12.16 173 SER D N 1
ATOM 16743 C CA . SER D 1 173 ? 25.901 -24.302 87.607 1.00 13.75 173 SER D CA 1
ATOM 16744 C C . SER D 1 173 ? 26.467 -23.551 86.413 1.00 13.10 173 SER D C 1
ATOM 16745 O O . SER D 1 173 ? 27.558 -22.981 86.498 1.00 12.40 173 SER D O 1
ATOM 16753 N N . ASP D 1 174 ? 25.744 -23.568 85.304 1.00 15.56 174 ASP D N 1
ATOM 16754 C CA . ASP D 1 174 ? 26.107 -22.735 84.147 1.00 17.42 174 ASP D CA 1
ATOM 16755 C C . ASP D 1 174 ? 26.141 -21.257 84.518 1.00 17.18 174 ASP D C 1
ATOM 16756 O O . ASP D 1 174 ? 27.046 -20.556 84.123 1.00 11.98 174 ASP D O 1
ATOM 16765 N N . ILE D 1 175 ? 25.165 -20.760 85.270 1.00 16.96 175 ILE D N 1
ATOM 16766 C CA . ILE D 1 175 ? 25.176 -19.335 85.618 1.00 12.66 175 ILE D CA 1
ATOM 16767 C C . ILE D 1 175 ? 26.412 -18.988 86.457 1.00 11.79 175 ILE D C 1
ATOM 16768 O O . ILE D 1 175 ? 27.102 -17.976 86.232 1.00 9.14 175 ILE D O 1
ATOM 16784 N N . LEU D 1 176 ? 26.711 -19.823 87.435 1.00 15.16 176 LEU D N 1
ATOM 16785 C CA . LEU D 1 176 ? 27.911 -19.557 88.231 1.00 17.48 176 LEU D CA 1
ATOM 16786 C C . LEU D 1 176 ? 29.182 -19.645 87.380 1.00 15.72 176 LEU D C 1
ATOM 16787 O O . LEU D 1 176 ? 30.130 -18.899 87.613 1.00 14.74 176 LEU D O 1
ATOM 16803 N N . ALA D 1 177 ? 29.233 -20.544 86.404 1.00 16.37 177 ALA D N 1
ATOM 16804 C CA . ALA D 1 177 ? 30.421 -20.586 85.554 1.00 16.79 177 ALA D CA 1
ATOM 16805 C C . ALA D 1 177 ? 30.503 -19.253 84.786 1.00 12.99 177 ALA D C 1
ATOM 16806 O O . ALA D 1 177 ? 31.551 -18.625 84.710 1.00 12.16 177 ALA D O 1
ATOM 16813 N N . ALA D 1 178 ? 29.377 -18.775 84.274 1.00 11.17 178 ALA D N 1
ATOM 16814 C CA . ALA D 1 178 ? 29.376 -17.510 83.522 1.00 17.51 178 ALA D CA 1
ATOM 16815 C C . ALA D 1 178 ? 29.764 -16.328 84.437 1.00 19.72 178 ALA D C 1
ATOM 16816 O O . ALA D 1 178 ? 30.464 -15.393 84.033 1.00 17.81 178 ALA D O 1
ATOM 16823 N N . GLN D 1 179 ? 29.341 -16.405 85.693 1.00 17.05 179 GLN D N 1
ATOM 16824 C CA . GLN D 1 179 ? 29.629 -15.361 86.666 1.00 18.18 179 GLN D CA 1
ATOM 16825 C C . GLN D 1 179 ? 31.120 -15.124 86.722 1.00 18.11 179 GLN D C 1
ATOM 16826 O O . GLN D 1 179 ? 31.558 -13.990 86.665 1.00 18.00 179 GLN D O 1
ATOM 16840 N N . PHE D 1 180 ? 31.897 -16.197 86.847 1.00 17.16 180 PHE D N 1
ATOM 16841 C CA . PHE D 1 180 ? 33.340 -16.077 87.003 1.00 19.33 180 PHE D CA 1
ATOM 16842 C C . PHE D 1 180 ? 34.089 -15.798 85.710 1.00 19.32 180 PHE D C 1
ATOM 16843 O O . PHE D 1 180 ? 35.065 -15.055 85.721 1.00 19.75 180 PHE D O 1
ATOM 16860 N N . GLN D 1 181 ? 33.605 -16.340 84.600 1.00 21.10 181 GLN D N 1
ATOM 16861 C CA . GLN D 1 181 ? 34.196 -16.048 83.296 1.00 24.55 181 GLN D CA 1
ATOM 16862 C C . GLN D 1 181 ? 34.107 -14.553 83.009 1.00 21.18 181 GLN D C 1
ATOM 16863 O O . GLN D 1 181 ? 35.039 -13.958 82.477 1.00 23.72 181 GLN D O 1
ATOM 16877 N N . GLY D 1 182 ? 32.984 -13.951 83.387 1.00 19.64 182 GLY D N 1
ATOM 16878 C CA . GLY D 1 182 ? 32.776 -12.519 83.259 1.00 23.42 182 GLY D CA 1
ATOM 16879 C C . GLY D 1 182 ? 33.719 -11.677 84.113 1.00 30.01 182 GLY D C 1
ATOM 16880 O O . GLY D 1 182 ? 33.862 -10.481 83.862 1.00 29.58 182 GLY D O 1
ATOM 16884 N N . LEU D 1 183 ? 34.342 -12.282 85.127 1.00 24.92 183 LEU D N 1
ATOM 16885 C CA . LEU D 1 183 ? 35.364 -11.604 85.931 1.00 19.87 183 LEU D CA 1
ATOM 16886 C C . LEU D 1 183 ? 36.750 -11.891 85.382 1.00 23.85 183 LEU D C 1
ATOM 16887 O O . LEU D 1 183 ? 37.765 -11.557 85.998 1.00 21.34 183 LEU D O 1
ATOM 16903 N N . ASN D 1 184 ? 36.779 -12.549 84.231 1.00 28.42 184 ASN D N 1
ATOM 16904 C CA . ASN D 1 184 ? 38.019 -12.983 83.663 1.00 29.70 184 ASN D CA 1
ATOM 16905 C C . ASN D 1 184 ? 38.753 -13.851 84.673 1.00 29.15 184 ASN D C 1
ATOM 16906 O O . ASN D 1 184 ? 39.964 -13.750 84.852 1.00 23.39 184 ASN D O 1
ATOM 16917 N N . ALA D 1 185 ? 37.975 -14.708 85.330 1.00 21.04 185 ALA D N 1
ATOM 16918 C CA . ALA D 1 185 ? 38.509 -15.761 86.170 1.00 16.89 185 ALA D CA 1
ATOM 16919 C C . ALA D 1 185 ? 38.146 -17.113 85.560 1.00 17.80 185 ALA D C 1
ATOM 16920 O O . ALA D 1 185 ? 37.450 -17.175 84.573 1.00 18.72 185 ALA D O 1
ATOM 16927 N N . THR D 1 186 ? 38.643 -18.186 86.165 1.00 15.55 186 THR D N 1
ATOM 16928 C CA . THR D 1 186 ? 38.417 -19.539 85.686 1.00 15.45 186 THR D CA 1
ATOM 16929 C C . THR D 1 186 ? 37.607 -20.282 86.724 1.00 12.51 186 THR D C 1
ATOM 16930 O O . THR D 1 186 ? 38.105 -20.582 87.804 1.00 19.10 186 THR D O 1
ATOM 16941 N N . PRO D 1 187 ? 36.332 -20.561 86.410 1.00 13.41 187 PRO D N 1
ATOM 16942 C CA . PRO D 1 187 ? 35.533 -21.406 87.281 1.00 12.67 187 PRO D CA 1
ATOM 16943 C C . PRO D 1 187 ? 35.949 -22.858 87.177 1.00 17.90 187 PRO D C 1
ATOM 16944 O O . PRO D 1 187 ? 36.290 -23.352 86.092 1.00 19.36 187 PRO D O 1
ATOM 16955 N N . GLN D 1 188 ? 35.877 -23.551 88.303 1.00 12.45 188 GLN D N 1
ATOM 16956 C CA . GLN D 1 188 ? 36.167 -24.982 88.325 1.00 13.21 188 GLN D CA 1
ATOM 16957 C C . GLN D 1 188 ? 35.095 -25.729 89.121 1.00 10.44 188 GLN D C 1
ATOM 16958 O O . GLN D 1 188 ? 34.963 -25.523 90.323 1.00 9.82 188 GLN D O 1
ATOM 16971 N N . LYS D 1 189 ? 34.308 -26.570 88.466 1.00 11.59 189 LYS D N 1
ATOM 16972 C CA . LYS D 1 189 ? 33.272 -27.324 89.184 1.00 17.32 189 LYS D CA 1
ATOM 16973 C C . LYS D 1 189 ? 33.915 -28.448 89.982 1.00 23.23 189 LYS D C 1
ATOM 16974 O O . LYS D 1 189 ? 34.770 -29.174 89.489 1.00 12.10 189 LYS D O 1
ATOM 16993 N N . LEU D 1 190 ? 33.487 -28.592 91.223 1.00 21.05 190 LEU D N 1
ATOM 16994 C CA . LEU D 1 190 ? 34.113 -29.509 92.130 1.00 15.73 190 LEU D CA 1
ATOM 16995 C C . LEU D 1 190 ? 33.064 -29.894 93.163 1.00 19.73 190 LEU D C 1
ATOM 16996 O O . LEU D 1 190 ? 32.367 -29.034 93.697 1.00 15.52 190 LEU D O 1
ATOM 17012 N N . ALA D 1 191 ? 32.960 -31.182 93.454 1.00 10.45 191 ALA D N 1
ATOM 17013 C CA . ALA D 1 191 ? 32.059 -31.636 94.514 1.00 19.04 191 ALA D CA 1
ATOM 17014 C C . ALA D 1 191 ? 32.385 -30.976 95.860 1.00 13.14 191 ALA D C 1
ATOM 17015 O O . ALA D 1 191 ? 33.544 -30.776 96.206 1.00 13.90 191 ALA D O 1
ATOM 17022 N N . PHE D 1 192 ? 31.341 -30.627 96.610 1.00 19.37 192 PHE D N 1
ATOM 17023 C CA . PHE D 1 192 ? 31.495 -29.915 97.881 1.00 13.96 192 PHE D CA 1
ATOM 17024 C C . PHE D 1 192 ? 32.489 -30.600 98.812 1.00 14.02 192 PHE D C 1
ATOM 17025 O O . PHE D 1 192 ? 33.316 -29.919 99.436 1.00 9.71 192 PHE D O 1
ATOM 17042 N N . SER D 1 193 ? 32.432 -31.932 98.915 1.00 15.23 193 SER D N 1
ATOM 17043 C CA . SER D 1 193 ? 33.349 -32.664 99.831 1.00 12.24 193 SER D CA 1
ATOM 17044 C C . SER D 1 193 ? 34.837 -32.513 99.480 1.00 20.03 193 SER D C 1
ATOM 17045 O O . SER D 1 193 ? 35.722 -32.778 100.300 1.00 16.77 193 SER D O 1
ATOM 17053 N N . GLU D 1 194 ? 35.103 -32.129 98.236 1.00 19.80 194 GLU D N 1
ATOM 17054 C CA . GLU D 1 194 ? 36.460 -32.017 97.745 1.00 18.07 194 GLU D CA 1
ATOM 17055 C C . GLU D 1 194 ? 37.037 -30.612 97.849 1.00 18.53 194 GLU D C 1
ATOM 17056 O O . GLU D 1 194 ? 38.214 -30.412 97.512 1.00 20.16 194 GLU D O 1
ATOM 17068 N N . VAL D 1 195 ? 36.246 -29.634 98.309 1.00 15.84 195 VAL D N 1
ATOM 17069 C CA . VAL D 1 195 ? 36.716 -28.245 98.254 1.00 17.14 195 VAL D CA 1
ATOM 17070 C C . VAL D 1 195 ? 37.870 -27.939 99.206 1.00 12.37 195 VAL D C 1
ATOM 17071 O O . VAL D 1 195 ? 38.814 -27.259 98.819 1.00 16.10 195 VAL D O 1
ATOM 17084 N N . TYR D 1 196 ? 37.798 -28.409 100.455 1.00 15.90 196 TYR D N 1
ATOM 17085 C CA . TYR D 1 196 ? 38.834 -28.066 101.433 1.00 15.76 196 TYR D CA 1
ATOM 17086 C C . TYR D 1 196 ? 40.195 -28.477 100.912 1.00 19.45 196 TYR D C 1
ATOM 17087 O O . TYR D 1 196 ? 41.171 -27.720 100.999 1.00 21.55 196 TYR D O 1
ATOM 17105 N N . GLN D 1 197 ? 40.264 -29.688 100.372 1.00 20.51 197 GLN D N 1
ATOM 17106 C CA . GLN D 1 197 ? 41.547 -30.214 99.949 1.00 21.21 197 GLN D CA 1
ATOM 17107 C C . GLN D 1 197 ? 42.066 -29.500 98.700 1.00 17.28 197 GLN D C 1
ATOM 17108 O O . GLN D 1 197 ? 43.261 -29.251 98.583 1.00 23.35 197 GLN D O 1
ATOM 17122 N N . ALA D 1 198 ? 41.183 -29.167 97.768 1.00 16.40 198 ALA D N 1
ATOM 17123 C CA . ALA D 1 198 ? 41.595 -28.392 96.604 1.00 18.33 198 ALA D CA 1
ATOM 17124 C C . ALA D 1 198 ? 42.185 -27.041 97.053 1.00 21.19 198 ALA D C 1
ATOM 17125 O O . ALA D 1 198 ? 43.251 -26.650 96.584 1.00 21.94 198 ALA D O 1
ATOM 17132 N N . LEU D 1 199 ? 41.531 -26.362 98.002 1.00 23.56 199 LEU D N 1
ATOM 17133 C CA . LEU D 1 199 ? 42.033 -25.079 98.532 1.00 22.85 199 LEU D CA 1
ATOM 17134 C C . LEU D 1 199 ? 43.342 -25.265 99.299 1.00 24.88 199 LEU D C 1
ATOM 17135 O O . LEU D 1 199 ? 44.252 -24.453 99.183 1.00 23.99 199 LEU D O 1
ATOM 17151 N N . GLN D 1 200 ? 43.436 -26.338 100.080 1.00 22.80 200 GLN D N 1
ATOM 17152 C CA . GLN D 1 200 ? 44.638 -26.580 100.889 1.00 24.39 200 GLN D CA 1
ATOM 17153 C C . GLN D 1 200 ? 45.874 -26.755 100.025 1.00 20.63 200 GLN D C 1
ATOM 17154 O O . GLN D 1 200 ? 46.910 -26.181 100.321 1.00 28.68 200 GLN D O 1
ATOM 17168 N N . VAL D 1 201 ? 45.774 -27.529 98.951 1.00 28.67 201 VAL D N 1
ATOM 17169 C CA . VAL D 1 201 ? 46.956 -27.822 98.129 1.00 37.64 201 VAL D CA 1
ATOM 17170 C C . VAL D 1 201 ? 47.152 -26.819 96.997 1.00 39.98 201 VAL D C 1
ATOM 17171 O O . VAL D 1 201 ? 48.265 -26.655 96.496 1.00 46.74 201 VAL D O 1
ATOM 17184 N N . GLY D 1 202 ? 46.074 -26.154 96.595 1.00 30.14 202 GLY D N 1
ATOM 17185 C CA . GLY D 1 202 ? 46.176 -24.998 95.712 1.00 24.56 202 GLY D CA 1
ATOM 17186 C C . GLY D 1 202 ? 45.768 -25.202 94.262 1.00 28.65 202 GLY D C 1
ATOM 17187 O O . GLY D 1 202 ? 46.214 -24.445 93.406 1.00 27.74 202 GLY D O 1
ATOM 17191 N N . THR D 1 203 ? 44.925 -26.200 93.982 1.00 26.30 203 THR D N 1
ATOM 17192 C CA . THR D 1 203 ? 44.413 -26.405 92.624 1.00 29.31 203 THR D CA 1
ATOM 17193 C C . THR D 1 203 ? 43.254 -25.444 92.313 1.00 25.07 203 THR D C 1
ATOM 17194 O O . THR D 1 203 ? 42.848 -25.275 91.144 1.00 22.22 203 THR D O 1
ATOM 17205 N N . VAL D 1 204 ? 42.714 -24.833 93.366 1.00 14.48 204 VAL D N 1
ATOM 17206 C CA . VAL D 1 204 ? 41.849 -23.668 93.232 1.00 15.33 204 VAL D CA 1
ATOM 17207 C C . VAL D 1 204 ? 42.337 -22.588 94.210 1.00 16.40 204 VAL D C 1
ATOM 17208 O O . VAL D 1 204 ? 42.798 -22.882 95.321 1.00 20.41 204 VAL D O 1
ATOM 17221 N N . ASP D 1 205 ? 42.199 -21.342 93.792 1.00 18.07 205 ASP D N 1
ATOM 17222 C CA . ASP D 1 205 ? 42.617 -20.180 94.557 1.00 15.84 205 ASP D CA 1
ATOM 17223 C C . ASP D 1 205 ? 41.530 -19.693 95.518 1.00 13.92 205 ASP D C 1
ATOM 17224 O O . ASP D 1 205 ? 41.808 -19.206 96.608 1.00 12.53 205 ASP D O 1
ATOM 17233 N N . 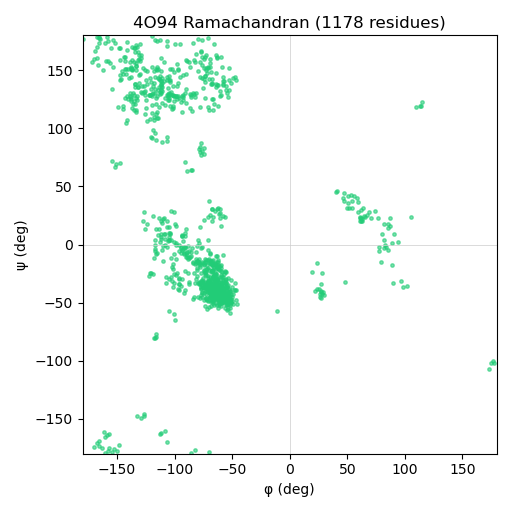GLY D 1 206 ? 40.280 -19.822 95.116 1.00 12.44 206 GLY D N 1
ATOM 17234 C CA . GLY D 1 206 ? 39.205 -19.241 95.903 1.00 11.47 206 GLY D CA 1
ATOM 17235 C C . GLY D 1 206 ? 37.904 -19.988 95.723 1.00 14.25 206 GLY D C 1
ATOM 17236 O O . GLY D 1 206 ? 37.841 -21.017 95.016 1.00 14.98 206 GLY D O 1
ATOM 17240 N N . GLN D 1 207 ? 36.864 -19.448 96.353 1.00 11.07 207 GLN D N 1
ATOM 17241 C CA . GLN D 1 207 ? 35.527 -20.074 96.410 1.00 9.72 207 GLN D CA 1
ATOM 17242 C C . GLN D 1 207 ? 34.494 -19.034 96.895 1.00 11.41 207 GLN D C 1
ATOM 17243 O O . GLN D 1 207 ? 34.855 -17.913 97.238 1.00 9.31 207 GLN D O 1
ATOM 17257 N N . GLU D 1 208 ? 33.224 -19.393 96.870 1.00 12.82 208 GLU D N 1
ATOM 17258 C CA . GLU D 1 208 ? 32.148 -18.549 97.380 1.00 16.29 208 GLU D CA 1
ATOM 17259 C C . GLU D 1 208 ? 31.215 -19.427 98.229 1.00 19.78 208 GLU D C 1
ATOM 17260 O O . GLU D 1 208 ? 30.916 -20.547 97.847 1.00 10.57 208 GLU D O 1
ATOM 17272 N N . ASN D 1 209 ? 30.757 -18.934 99.373 1.00 14.88 209 ASN D N 1
ATOM 17273 C CA . ASN D 1 209 ? 29.871 -19.745 100.221 1.00 15.82 209 ASN D CA 1
ATOM 17274 C C . ASN D 1 209 ? 29.451 -18.999 101.497 1.00 10.41 209 ASN D C 1
ATOM 17275 O O . ASN D 1 209 ? 29.933 -17.885 101.777 1.00 12.96 209 ASN D O 1
ATOM 17286 N N . THR D 1 210 ? 28.596 -19.629 102.288 1.00 12.47 210 THR D N 1
ATOM 17287 C CA . THR D 1 210 ? 28.051 -18.966 103.473 1.00 12.03 210 THR D CA 1
ATOM 17288 C C . THR D 1 210 ? 29.027 -19.054 104.604 1.00 12.90 210 THR D C 1
ATOM 17289 O O . THR D 1 210 ? 29.952 -19.909 104.595 1.00 15.08 210 THR D O 1
ATOM 17300 N N . TRP D 1 211 ? 28.797 -18.204 105.610 1.00 9.95 211 TRP D N 1
ATOM 17301 C CA . TRP D 1 211 ? 29.616 -18.219 106.812 1.00 14.12 211 TRP D CA 1
ATOM 17302 C C . TRP D 1 211 ? 29.601 -19.597 107.443 1.00 16.84 211 TRP D C 1
ATOM 17303 O O . TRP D 1 211 ? 30.628 -20.123 107.856 1.00 11.56 211 TRP D O 1
ATOM 17324 N N . SER D 1 212 ? 28.422 -20.195 107.494 1.00 17.19 212 SER D N 1
ATOM 17325 C CA . SER D 1 212 ? 28.278 -21.500 108.104 1.00 18.93 212 SER D CA 1
ATOM 17326 C C . SER D 1 212 ? 29.158 -22.578 107.450 1.00 11.64 212 SER D C 1
ATOM 17327 O O . SER D 1 212 ? 29.724 -23.426 108.136 1.00 11.78 212 SER D O 1
ATOM 17335 N N . ASN D 1 213 ? 29.221 -22.586 106.121 1.00 10.03 213 ASN D N 1
ATOM 17336 C CA . ASN D 1 213 ? 29.999 -23.607 105.410 1.00 9.69 213 ASN D CA 1
ATOM 17337 C C . ASN D 1 213 ? 31.489 -23.273 105.490 1.00 13.34 213 ASN D C 1
ATOM 17338 O O . ASN D 1 213 ? 32.333 -24.155 105.666 1.00 15.11 213 ASN D O 1
ATOM 17349 N N . ILE D 1 214 ? 31.814 -21.989 105.391 1.00 16.84 214 ILE D N 1
ATOM 17350 C CA . ILE D 1 214 ? 33.208 -21.575 105.468 1.00 9.13 214 ILE D CA 1
ATOM 17351 C C . ILE D 1 214 ? 33.794 -22.002 106.778 1.00 10.79 214 ILE D C 1
ATOM 17352 O O . ILE D 1 214 ? 34.909 -22.491 106.820 1.00 16.93 214 ILE D O 1
ATOM 17368 N N . PHE D 1 215 ? 33.050 -21.815 107.855 1.00 18.05 215 PHE D N 1
ATOM 17369 C CA . PHE D 1 215 ? 33.550 -22.196 109.156 1.00 20.68 215 PHE D CA 1
ATOM 17370 C C . PHE D 1 215 ? 33.554 -23.726 109.356 1.00 22.35 215 PHE D C 1
ATOM 17371 O O . PHE D 1 215 ? 34.590 -24.309 109.673 1.00 22.08 215 PHE D O 1
ATOM 17388 N N . SER D 1 216 ? 32.412 -24.365 109.127 1.00 18.49 216 SER D N 1
ATOM 17389 C CA . SER D 1 216 ? 32.255 -25.793 109.450 1.00 18.72 216 SER D CA 1
ATOM 17390 C C . SER D 1 216 ? 33.109 -26.709 108.588 1.00 17.88 216 SER D C 1
ATOM 17391 O O . SER D 1 216 ? 33.540 -27.736 109.073 1.00 18.17 216 SER D O 1
ATOM 17399 N N . GLN D 1 217 ? 33.374 -26.328 107.333 1.00 12.35 217 GLN D N 1
ATOM 17400 C CA . GLN D 1 217 ? 34.263 -27.100 106.466 1.00 13.58 217 GLN D CA 1
ATOM 17401 C C . GLN D 1 217 ? 35.718 -26.602 106.546 1.00 18.75 217 GLN D C 1
ATOM 17402 O O . GLN D 1 217 ? 36.613 -27.108 105.832 1.00 11.52 217 GLN D O 1
ATOM 17416 N N . LYS D 1 218 ? 35.924 -25.625 107.424 1.00 17.67 218 LYS D N 1
ATOM 17417 C CA . LYS D 1 218 ? 37.243 -25.030 107.710 1.00 23.34 218 LYS D CA 1
ATOM 17418 C C . LYS D 1 218 ? 37.879 -24.354 106.502 1.00 15.94 218 LYS D C 1
ATOM 17419 O O . LYS D 1 218 ? 39.088 -24.300 106.389 1.00 18.55 218 LYS D O 1
ATOM 17438 N N . PHE D 1 219 ? 37.068 -23.836 105.594 1.00 10.99 219 PHE D N 1
ATOM 17439 C CA . PHE D 1 219 ? 37.619 -23.096 104.449 1.00 16.40 219 PHE D CA 1
ATOM 17440 C C . PHE D 1 219 ? 38.455 -21.854 104.899 1.00 17.97 219 PHE D C 1
ATOM 17441 O O . PHE D 1 219 ? 39.448 -21.515 104.246 1.00 18.61 219 PHE D O 1
ATOM 17458 N N . TYR D 1 220 ? 38.058 -21.175 105.980 1.00 20.21 220 TYR D N 1
ATOM 17459 C CA . TYR D 1 220 ? 38.806 -20.008 106.482 1.00 17.66 220 TYR D CA 1
ATOM 17460 C C . TYR D 1 220 ? 40.269 -20.343 106.863 1.00 27.97 220 TYR D C 1
ATOM 17461 O O . TYR D 1 220 ? 41.128 -19.465 106.932 1.00 27.91 220 TYR D O 1
ATOM 17479 N N . GLU D 1 221 ? 40.557 -21.613 107.105 1.00 27.81 221 GLU D N 1
ATOM 17480 C CA . GLU D 1 221 ? 41.929 -22.017 107.409 1.00 23.89 221 GLU D CA 1
ATOM 17481 C C . GLU D 1 221 ? 42.780 -22.084 106.157 1.00 22.48 221 GLU D C 1
ATOM 17482 O O . GLU D 1 221 ? 44.003 -22.072 106.243 1.00 27.38 221 GLU D O 1
ATOM 17494 N N . VAL D 1 222 ? 42.147 -22.138 104.989 1.00 20.08 222 VAL D N 1
ATOM 17495 C CA . VAL D 1 222 ? 42.888 -22.324 103.737 1.00 17.60 222 VAL D CA 1
ATOM 17496 C C . VAL D 1 222 ? 42.518 -21.217 102.727 1.00 17.84 222 VAL D C 1
ATOM 17497 O O . VAL D 1 222 ? 42.574 -21.386 101.504 1.00 19.98 222 VAL D O 1
ATOM 17510 N N . GLN D 1 223 ? 42.144 -20.079 103.299 1.00 17.82 223 GLN D N 1
ATOM 17511 C CA . GLN D 1 223 ? 41.766 -18.880 102.562 1.00 15.89 223 GLN D CA 1
ATOM 17512 C C . GLN D 1 223 ? 42.159 -17.705 103.434 1.00 20.24 223 GLN D C 1
ATOM 17513 O O . GLN D 1 223 ? 41.674 -17.575 104.557 1.00 19.79 223 GLN D O 1
ATOM 17527 N N . LYS D 1 224 ? 43.059 -16.868 102.917 1.00 19.20 224 LYS D N 1
ATOM 17528 C CA . LYS D 1 224 ? 43.646 -15.795 103.703 1.00 20.55 224 LYS D CA 1
ATOM 17529 C C . LYS D 1 224 ? 42.738 -14.593 103.808 1.00 21.13 224 LYS D C 1
ATOM 17530 O O . LYS D 1 224 ? 42.815 -13.865 104.767 1.00 21.36 224 LYS D O 1
ATOM 17549 N N . ASP D 1 225 ? 41.867 -14.399 102.822 1.00 21.99 225 ASP D N 1
ATOM 17550 C CA . ASP D 1 225 ? 41.014 -13.223 102.778 1.00 16.14 225 ASP D CA 1
ATOM 17551 C C . ASP D 1 225 ? 39.579 -13.631 102.355 1.00 18.84 225 ASP D C 1
ATOM 17552 O O . ASP D 1 225 ? 39.377 -14.224 101.300 1.00 21.64 225 ASP D O 1
ATOM 17561 N N . ILE D 1 226 ? 38.600 -13.273 103.176 1.00 14.69 226 ILE D N 1
ATOM 17562 C CA . ILE D 1 226 ? 37.187 -13.414 102.848 1.00 14.55 226 ILE D CA 1
ATOM 17563 C C . ILE D 1 226 ? 36.555 -12.023 102.754 1.00 17.16 226 ILE D C 1
ATOM 17564 O O . ILE D 1 226 ? 36.706 -11.217 103.664 1.00 16.52 226 ILE D O 1
ATOM 17580 N N . THR D 1 227 ? 35.879 -11.741 101.648 1.00 14.60 227 THR D N 1
ATOM 17581 C CA . THR D 1 227 ? 35.120 -10.484 101.491 1.00 19.83 227 THR D CA 1
ATOM 17582 C C . THR D 1 227 ? 33.617 -10.707 101.723 1.00 18.80 227 THR D C 1
ATOM 17583 O O . THR D 1 227 ? 33.025 -11.610 101.118 1.00 11.41 227 THR D O 1
ATOM 17594 N N . GLU D 1 228 ? 33.004 -9.903 102.603 1.00 12.91 228 GLU D N 1
ATOM 17595 C CA . GLU D 1 228 ? 31.568 -10.016 102.863 1.00 13.65 228 GLU D CA 1
ATOM 17596 C C . GLU D 1 228 ? 30.785 -9.375 101.730 1.00 18.66 228 GLU D C 1
ATOM 17597 O O . GLU D 1 228 ? 30.455 -8.206 101.785 1.00 21.49 228 GLU D O 1
ATOM 17609 N N . SER D 1 229 ? 30.502 -10.145 100.685 1.00 13.74 229 SER D N 1
ATOM 17610 C CA . SER D 1 229 ? 29.969 -9.559 99.467 1.00 8.54 229 SER D CA 1
ATOM 17611 C C . SER D 1 229 ? 28.459 -9.746 99.336 1.00 16.24 229 SER D C 1
ATOM 17612 O O . SER D 1 229 ? 27.786 -8.968 98.637 1.00 13.20 229 SER D O 1
ATOM 17620 N N . ASP D 1 230 ? 27.906 -10.734 100.046 1.00 12.95 230 ASP D N 1
ATOM 17621 C CA . ASP D 1 230 ? 26.469 -11.051 99.919 1.00 15.63 230 ASP D CA 1
ATOM 17622 C C . ASP D 1 230 ? 26.000 -10.984 98.438 1.00 11.98 230 ASP D C 1
ATOM 17623 O O . ASP D 1 230 ? 24.953 -10.431 98.145 1.00 19.32 230 ASP D O 1
ATOM 17632 N N . HIS D 1 231 ? 26.767 -11.582 97.526 1.00 15.74 231 HIS D N 1
ATOM 17633 C CA . HIS D 1 231 ? 26.509 -11.475 96.081 1.00 15.03 231 HIS D CA 1
ATOM 17634 C C . HIS D 1 231 ? 25.574 -12.554 95.566 1.00 17.07 231 HIS D C 1
ATOM 17635 O O . HIS D 1 231 ? 25.179 -12.534 94.406 1.00 17.39 231 HIS D O 1
ATOM 17650 N N . GLY D 1 232 ? 25.221 -13.505 96.424 1.00 15.98 232 GLY D N 1
ATOM 17651 C CA . GLY D 1 232 ? 24.355 -14.580 96.007 1.00 10.45 232 GLY D CA 1
ATOM 17652 C C . GLY D 1 232 ? 23.868 -15.279 97.251 1.00 10.42 232 GLY D C 1
ATOM 17653 O O . GLY D 1 232 ? 24.076 -14.788 98.380 1.00 11.47 232 GLY D O 1
ATOM 17657 N N . VAL D 1 233 ? 23.160 -16.384 97.047 1.00 7.02 233 VAL D N 1
ATOM 17658 C CA . VAL D 1 233 ? 22.554 -17.093 98.155 1.00 7.82 233 VAL D CA 1
ATOM 17659 C C . VAL D 1 233 ? 22.848 -18.583 97.986 1.00 8.83 233 VAL D C 1
ATOM 17660 O O . VAL D 1 233 ? 22.979 -19.061 96.845 1.00 11.89 233 VAL D O 1
ATOM 17673 N N . ILE D 1 234 ? 22.941 -19.281 99.113 1.00 9.08 234 ILE D N 1
ATOM 17674 C CA . ILE D 1 234 ? 22.846 -20.751 99.177 1.00 9.30 234 ILE D CA 1
ATOM 17675 C C . ILE D 1 234 ? 21.594 -21.074 99.962 1.00 7.26 234 ILE D C 1
ATOM 17676 O O . ILE D 1 234 ? 21.517 -20.862 101.188 1.00 12.70 234 ILE D O 1
ATOM 17692 N N . ASP D 1 235 ? 20.602 -21.565 99.258 1.00 8.66 235 ASP D N 1
ATOM 17693 C CA . ASP D 1 235 ? 19.386 -22.061 99.878 1.00 10.99 235 ASP D CA 1
ATOM 17694 C C . ASP D 1 235 ? 19.074 -23.436 99.256 1.00 10.66 235 ASP D C 1
ATOM 17695 O O . ASP D 1 235 ? 19.654 -23.794 98.243 1.00 9.95 235 ASP D O 1
ATOM 17704 N N . TYR D 1 236 ? 18.116 -24.172 99.829 1.00 11.19 236 TYR D N 1
ATOM 17705 C CA . TYR D 1 236 ? 17.895 -25.560 99.445 1.00 11.58 236 TYR D CA 1
ATOM 17706 C C . TYR D 1 236 ? 16.456 -25.886 99.048 1.00 10.48 236 TYR D C 1
ATOM 17707 O O . TYR D 1 236 ? 15.500 -25.257 99.549 1.00 11.70 236 TYR D O 1
ATOM 17742 N N . VAL D 1 238 ? 14.255 -29.289 99.493 1.00 17.49 238 VAL D N 1
ATOM 17743 C CA . VAL D 1 238 ? 14.068 -30.673 99.913 1.00 16.60 238 VAL D CA 1
ATOM 17744 C C . VAL D 1 238 ? 13.342 -31.422 98.778 1.00 16.94 238 VAL D C 1
ATOM 17745 O O . VAL D 1 238 ? 12.261 -31.025 98.348 1.00 13.83 238 VAL D O 1
ATOM 17758 N N . VAL D 1 239 ? 13.954 -32.496 98.295 1.00 9.97 239 VAL D N 1
ATOM 17759 C CA . VAL D 1 239 ? 13.489 -33.208 97.082 1.00 6.95 239 VAL D CA 1
ATOM 17760 C C . VAL D 1 239 ? 13.282 -34.711 97.379 1.00 13.61 239 VAL D C 1
ATOM 17761 O O . VAL D 1 239 ? 14.063 -35.352 98.095 1.00 12.85 239 VAL D O 1
ATOM 17774 N N . VAL D 1 240 ? 12.180 -35.234 96.874 1.00 11.08 240 VAL D N 1
ATOM 17775 C CA . VAL D 1 240 ? 11.872 -36.657 97.000 1.00 10.53 240 VAL D CA 1
ATOM 17776 C C . VAL D 1 240 ? 11.497 -37.180 95.620 1.00 14.91 240 VAL D C 1
ATOM 17777 O O . VAL D 1 240 ? 11.137 -36.392 94.724 1.00 13.91 240 VAL D O 1
ATOM 17790 N N . ASN D 1 241 ? 11.601 -38.500 95.464 1.00 16.61 241 ASN D N 1
ATOM 17791 C CA . ASN D 1 241 ? 11.071 -39.223 94.310 1.00 13.86 241 ASN D CA 1
ATOM 17792 C C . ASN D 1 241 ? 9.532 -39.158 94.319 1.00 14.44 241 ASN D C 1
ATOM 17793 O O . ASN D 1 241 ? 8.898 -39.658 95.232 1.00 15.23 241 ASN D O 1
ATOM 17804 N N . ALA D 1 242 ? 8.936 -38.520 93.314 1.00 12.81 242 ALA D N 1
ATOM 17805 C CA . ALA D 1 242 ? 7.500 -38.221 93.344 1.00 15.38 242 ALA D CA 1
ATOM 17806 C C . ALA D 1 242 ? 6.652 -39.484 93.444 1.00 21.18 242 ALA D C 1
ATOM 17807 O O . ALA D 1 242 ? 5.637 -39.497 94.125 1.00 21.53 242 ALA D O 1
ATOM 17814 N N . LYS D 1 243 ? 7.074 -40.547 92.765 1.00 27.35 243 LYS D N 1
ATOM 17815 C CA . LYS D 1 243 ? 6.324 -41.801 92.772 1.00 25.54 243 LYS D CA 1
ATOM 17816 C C . LYS D 1 243 ? 6.354 -42.398 94.165 1.00 26.64 243 LYS D C 1
ATOM 17817 O O . LYS D 1 243 ? 5.338 -42.872 94.685 1.00 25.62 243 LYS D O 1
ATOM 17836 N N . TRP D 1 244 ? 7.523 -42.382 94.781 1.00 13.87 244 TRP D N 1
ATOM 17837 C CA . TRP D 1 244 ? 7.654 -42.965 96.099 1.00 19.97 244 TRP D CA 1
ATOM 17838 C C . TRP D 1 244 ? 6.740 -42.208 97.075 1.00 18.47 244 TRP D C 1
ATOM 17839 O O . TRP D 1 244 ? 5.970 -42.818 97.807 1.00 23.85 244 TRP D O 1
ATOM 17860 N N . TRP D 1 245 ? 6.810 -40.877 97.056 1.00 16.76 245 TRP D N 1
ATOM 17861 C CA . TRP D 1 245 ? 6.097 -40.031 98.008 1.00 10.45 245 TRP D CA 1
ATOM 17862 C C . TRP D 1 245 ? 4.585 -40.169 97.851 1.00 22.31 245 TRP D C 1
ATOM 17863 O O . TRP D 1 245 ? 3.861 -40.255 98.834 1.00 23.63 245 TRP D O 1
ATOM 17884 N N . ASN D 1 246 ? 4.113 -40.226 96.612 1.00 21.21 246 ASN D N 1
ATOM 17885 C CA . ASN D 1 246 ? 2.678 -40.279 96.329 1.00 25.02 246 ASN D CA 1
ATOM 17886 C C . ASN D 1 246 ? 2.115 -41.665 96.496 1.00 27.31 246 ASN D C 1
ATOM 17887 O O . ASN D 1 246 ? 0.901 -41.842 96.487 1.00 27.41 246 ASN D O 1
ATOM 17898 N N . GLY D 1 247 ? 3.007 -42.647 96.577 1.00 24.37 247 GLY D N 1
ATOM 17899 C CA . GLY D 1 247 ? 2.629 -44.023 96.794 1.00 23.40 247 GLY D CA 1
ATOM 17900 C C . GLY D 1 247 ? 2.515 -44.371 98.268 1.00 26.11 247 GLY D C 1
ATOM 17901 O O . GLY D 1 247 ? 2.083 -45.470 98.615 1.00 24.95 247 GLY D O 1
ATOM 17905 N N . LEU D 1 248 ? 2.880 -43.434 99.142 1.00 20.33 248 LEU D N 1
ATOM 17906 C CA . LEU D 1 248 ? 2.890 -43.715 100.577 1.00 20.74 248 LEU D CA 1
ATOM 17907 C C . LEU D 1 248 ? 1.480 -43.799 101.095 1.00 26.57 248 LEU D C 1
ATOM 17908 O O . LEU D 1 248 ? 0.571 -43.182 100.539 1.00 23.21 248 LEU D O 1
ATOM 17924 N N . SER D 1 249 ? 1.300 -44.580 102.151 1.00 31.09 249 SER D N 1
ATOM 17925 C CA . SER D 1 249 ? 0.050 -44.569 102.893 1.00 39.47 249 SER D CA 1
ATOM 17926 C C . SER D 1 249 ? -0.261 -43.165 103.428 1.00 33.74 249 SER D C 1
ATOM 17927 O O . SER D 1 249 ? 0.636 -42.447 103.877 1.00 33.46 249 SER D O 1
ATOM 17935 N N . LYS D 1 250 ? -1.534 -42.787 103.378 1.00 32.68 250 LYS D N 1
ATOM 17936 C CA . LYS D 1 250 ? -1.958 -41.473 103.835 1.00 36.16 250 LYS D CA 1
ATOM 17937 C C . LYS D 1 250 ? -1.463 -41.235 105.254 1.00 36.24 250 LYS D C 1
ATOM 17938 O O . LYS D 1 250 ? -1.006 -40.152 105.584 1.00 32.19 250 LYS D O 1
ATOM 17957 N N . ASP D 1 251 ? -1.552 -42.261 106.083 1.00 38.68 251 ASP D N 1
ATOM 17958 C CA . ASP D 1 251 ? -1.043 -42.174 107.435 1.00 45.59 251 ASP D CA 1
ATOM 17959 C C . ASP D 1 251 ? 0.441 -41.781 107.463 1.00 42.68 251 ASP D C 1
ATOM 17960 O O . ASP D 1 251 ? 0.804 -40.819 108.141 1.00 43.15 251 ASP D O 1
ATOM 17969 N N . LEU D 1 252 ? 1.293 -42.530 106.752 1.00 33.28 252 LEU D N 1
ATOM 17970 C CA . LEU D 1 252 ? 2.737 -42.280 106.752 1.00 28.70 252 LEU D CA 1
ATOM 17971 C C . LEU D 1 252 ? 3.065 -40.924 106.159 1.00 24.91 252 LEU D C 1
ATOM 17972 O O . LEU D 1 252 ? 3.896 -40.206 106.703 1.00 23.08 252 LEU D O 1
ATOM 17988 N N . GLN D 1 253 ? 2.437 -40.591 105.032 1.00 29.21 253 GLN D N 1
ATOM 17989 C CA . GLN D 1 253 ? 2.705 -39.327 104.355 1.00 27.92 253 GLN D CA 1
ATOM 17990 C C . GLN D 1 253 ? 2.354 -38.165 105.277 1.00 26.80 253 GLN D C 1
ATOM 17991 O O . GLN D 1 253 ? 3.129 -37.218 105.430 1.00 30.22 253 GLN D O 1
ATOM 18005 N N . ASP D 1 254 ? 1.188 -38.250 105.910 1.00 29.26 254 ASP D N 1
ATOM 18006 C CA . ASP D 1 254 ? 0.745 -37.188 106.795 1.00 33.11 254 ASP D CA 1
ATOM 18007 C C . ASP D 1 254 ? 1.743 -36.985 107.913 1.00 30.42 254 ASP D C 1
ATOM 18008 O O . ASP D 1 254 ? 2.019 -35.860 108.314 1.00 32.10 254 ASP D O 1
ATOM 18017 N N . ALA D 1 255 ? 2.279 -38.081 108.426 1.00 25.85 255 ALA D N 1
ATOM 18018 C CA . ALA D 1 255 ? 3.183 -37.981 109.548 1.00 30.49 255 ALA D CA 1
ATOM 18019 C C . ALA D 1 255 ? 4.476 -37.285 109.116 1.00 26.84 255 ALA D C 1
ATOM 18020 O O . ALA D 1 255 ? 4.979 -36.424 109.814 1.00 22.64 255 ALA D O 1
ATOM 18044 N N . LYS D 1 257 ? 4.966 -35.369 106.543 1.00 26.19 257 LYS D N 1
ATOM 18045 C CA . LYS D 1 257 ? 4.679 -34.012 106.086 1.00 28.77 257 LYS D CA 1
ATOM 18046 C C . LYS D 1 257 ? 4.551 -33.097 107.288 1.00 22.40 257 LYS D C 1
ATOM 18047 O O . LYS D 1 257 ? 4.935 -31.935 107.231 1.00 21.20 257 LYS D O 1
ATOM 18066 N N . LYS D 1 258 ? 4.019 -33.629 108.387 1.00 22.78 258 LYS D N 1
ATOM 18067 C CA . LYS D 1 258 ? 3.956 -32.870 109.637 1.00 20.11 258 LYS D CA 1
ATOM 18068 C C . LYS D 1 258 ? 5.355 -32.631 110.213 1.00 20.30 258 LYS D C 1
ATOM 18069 O O . LYS D 1 258 ? 5.694 -31.518 110.607 1.00 26.66 258 LYS D O 1
ATOM 18088 N N . ALA D 1 259 ? 6.150 -33.691 110.261 1.00 20.29 259 ALA D N 1
ATOM 18089 C CA . ALA D 1 259 ? 7.543 -33.613 110.686 1.00 22.16 259 ALA D CA 1
ATOM 18090 C C . ALA D 1 259 ? 8.364 -32.647 109.823 1.00 20.30 259 ALA D C 1
ATOM 18091 O O . ALA D 1 259 ? 9.208 -31.917 110.328 1.00 17.85 259 ALA D O 1
ATOM 18115 N N . ASP D 1 261 ? 7.260 -30.034 108.019 1.00 23.87 261 ASP D N 1
ATOM 18116 C CA . ASP D 1 261 ? 6.80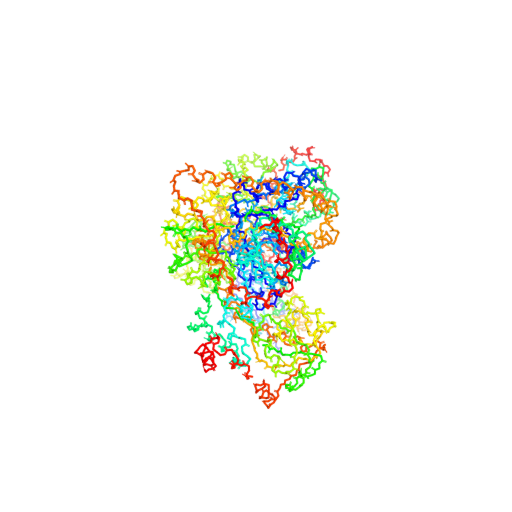8 -28.676 108.275 1.00 29.65 261 ASP D CA 1
ATOM 18117 C C . ASP D 1 261 ? 7.466 -28.131 109.514 1.00 24.62 261 ASP D C 1
ATOM 18118 O O . ASP D 1 261 ? 7.840 -26.975 109.544 1.00 21.59 261 ASP D O 1
ATOM 18127 N N . GLU D 1 262 ? 7.598 -28.959 110.549 1.00 24.16 262 GLU D N 1
ATOM 18128 C CA . GLU D 1 262 ? 8.186 -28.499 111.802 1.00 24.24 262 GLU D CA 1
ATOM 18129 C C . GLU D 1 262 ? 9.705 -28.341 111.657 1.00 23.11 262 GLU D C 1
ATOM 18130 O O . GLU D 1 262 ? 10.307 -27.426 112.232 1.00 21.81 262 GLU D O 1
ATOM 18142 N N . ALA D 1 263 ? 10.321 -29.243 110.902 1.00 14.68 263 ALA D N 1
ATOM 18143 C CA . ALA D 1 263 ? 11.766 -29.174 110.662 1.00 12.60 263 ALA D CA 1
ATOM 18144 C C . ALA D 1 263 ? 12.116 -27.918 109.883 1.00 11.70 263 ALA D C 1
ATOM 18145 O O . ALA D 1 263 ? 13.182 -27.320 110.101 1.00 15.16 263 ALA D O 1
ATOM 18152 N N . THR D 1 264 ? 11.224 -27.514 108.979 1.00 15.29 264 THR D N 1
ATOM 18153 C CA . THR D 1 264 ? 11.423 -26.314 108.171 1.00 15.25 264 THR D CA 1
ATOM 18154 C C . THR D 1 264 ? 11.281 -25.070 109.046 1.00 21.94 264 THR D C 1
ATOM 18155 O O . THR D 1 264 ? 11.919 -24.041 108.814 1.00 16.34 264 THR D O 1
ATOM 18166 N N . LYS D 1 265 ? 10.436 -25.163 110.065 1.00 19.41 265 LYS D N 1
ATOM 18167 C CA . LYS D 1 265 ? 10.342 -24.080 111.056 1.00 18.79 265 LYS D CA 1
ATOM 18168 C C . LYS D 1 265 ? 11.635 -23.940 111.851 1.00 17.09 265 LYS D C 1
ATOM 18169 O O . LYS D 1 265 ? 12.167 -22.834 112.008 1.00 22.02 265 LYS D O 1
ATOM 18173 N N . VAL D 1 266 ? 12.180 -25.052 112.320 1.00 21.27 266 VAL D N 1
ATOM 18174 C CA . VAL D 1 266 ? 13.478 -25.006 112.994 1.00 17.95 266 VAL D CA 1
ATOM 18175 C C . VAL D 1 266 ? 14.572 -24.458 112.061 1.00 12.36 266 VAL D C 1
ATOM 18176 O O . VAL D 1 266 ? 15.371 -23.617 112.465 1.00 19.08 266 VAL D O 1
ATOM 18189 N N . ASN D 1 267 ? 14.583 -24.891 110.806 1.00 13.43 267 ASN D N 1
ATOM 18190 C CA . ASN D 1 267 ? 15.500 -24.293 109.838 1.00 11.56 267 ASN D CA 1
ATOM 18191 C C . ASN D 1 267 ? 15.428 -22.755 109.761 1.00 13.45 267 ASN D C 1
ATOM 18192 O O . ASN D 1 267 ? 16.462 -22.056 109.825 1.00 19.59 267 ASN D O 1
ATOM 18203 N N . ASN D 1 268 ? 14.220 -22.229 109.581 1.00 17.88 268 ASN D N 1
ATOM 18204 C CA . ASN D 1 268 ? 14.026 -20.783 109.478 1.00 24.62 268 ASN D CA 1
ATOM 18205 C C . ASN D 1 268 ? 14.401 -20.026 110.761 1.00 28.69 268 ASN D C 1
ATOM 18206 O O . ASN D 1 268 ? 14.912 -18.911 110.696 1.00 29.33 268 ASN D O 1
ATOM 18217 N N . ASP D 1 269 ? 14.175 -20.635 111.921 1.00 25.75 269 ASP D N 1
ATOM 18218 C CA . ASP D 1 269 ? 14.577 -20.022 113.184 1.00 31.94 269 ASP D CA 1
ATOM 18219 C C . ASP D 1 269 ? 16.087 -20.061 113.457 1.00 27.07 269 ASP D C 1
ATOM 18220 O O . ASP D 1 269 ? 16.579 -19.259 114.244 1.00 25.06 269 ASP D O 1
ATOM 18229 N N . VAL D 1 270 ? 16.832 -20.979 112.841 1.00 23.77 270 VAL D N 1
ATOM 18230 C CA . VAL D 1 270 ? 18.252 -21.144 113.210 1.00 18.80 270 VAL D CA 1
ATOM 18231 C C . VAL D 1 270 ? 19.285 -20.698 112.152 1.00 17.78 270 VAL D C 1
ATOM 18232 O O . VAL D 1 270 ? 20.460 -20.550 112.462 1.00 24.29 270 VAL D O 1
ATOM 18245 N N . ALA D 1 271 ? 18.856 -20.486 110.918 1.00 18.84 271 ALA D N 1
ATOM 18246 C CA . ALA D 1 271 ? 19.808 -20.283 109.803 1.00 19.56 271 ALA D CA 1
ATOM 18247 C C . ALA D 1 271 ? 20.591 -18.975 109.933 1.00 16.96 271 ALA D C 1
ATOM 18248 O O . ALA D 1 271 ? 21.805 -18.952 109.806 1.00 22.57 271 ALA D O 1
ATOM 18255 N N . GLY D 1 272 ? 19.892 -17.892 110.232 1.00 23.78 272 GLY D N 1
ATOM 18256 C CA . GLY D 1 272 ? 20.545 -16.615 110.469 1.00 19.13 272 GLY D CA 1
ATOM 18257 C C . GLY D 1 272 ? 21.515 -16.635 111.625 1.00 19.63 272 GLY D C 1
ATOM 18258 O O . GLY D 1 272 ? 22.639 -16.145 111.504 1.00 18.30 272 GLY D O 1
ATOM 18262 N N . LYS D 1 273 ? 21.091 -17.182 112.762 1.00 20.72 273 LYS D N 1
ATOM 18263 C CA . LYS D 1 273 ? 21.945 -17.199 113.930 1.00 22.29 273 LYS D CA 1
ATOM 18264 C C . LYS D 1 273 ? 23.212 -18.027 113.714 1.00 20.70 273 LYS D C 1
ATOM 18265 O O . LYS D 1 273 ? 24.308 -17.603 114.066 1.00 17.41 273 LYS D O 1
ATOM 18284 N N . LEU D 1 274 ? 23.068 -19.221 113.152 1.00 21.69 274 LEU D N 1
ATOM 18285 C CA . LEU D 1 274 ? 24.247 -20.051 112.896 1.00 18.43 274 LEU D CA 1
ATOM 18286 C C . LEU D 1 274 ? 25.253 -19.340 111.981 1.00 18.38 274 LEU D C 1
ATOM 18287 O O . LEU D 1 274 ? 26.461 -19.366 112.230 1.00 17.15 274 LEU D O 1
ATOM 18303 N N . ASN D 1 275 ? 24.773 -18.689 110.923 1.00 18.83 275 ASN D N 1
ATOM 18304 C CA . ASN D 1 275 ? 25.697 -17.929 110.082 1.00 13.25 275 ASN D CA 1
ATOM 18305 C C . ASN D 1 275 ? 26.305 -16.732 110.851 1.00 10.79 275 ASN D C 1
ATOM 18306 O O . ASN D 1 275 ? 27.506 -16.465 110.800 1.00 15.42 275 ASN D O 1
ATOM 18317 N N . ASP D 1 276 ? 25.481 -16.030 111.604 1.00 15.40 276 ASP D N 1
ATOM 18318 C CA . ASP D 1 276 ? 26.007 -14.960 112.452 1.00 16.49 276 ASP D CA 1
ATOM 18319 C C . ASP D 1 276 ? 27.135 -15.451 113.381 1.00 19.86 276 ASP D C 1
ATOM 18320 O O . ASP D 1 276 ? 28.160 -14.780 113.526 1.00 21.55 276 ASP D O 1
ATOM 18329 N N . GLU D 1 277 ? 26.946 -16.619 113.990 1.00 14.46 277 GLU D N 1
ATOM 18330 C CA . GLU D 1 277 ? 27.946 -17.209 114.876 1.00 15.08 277 GLU D CA 1
ATOM 18331 C C . GLU D 1 277 ? 29.212 -17.638 114.151 1.00 19.88 277 GLU D C 1
ATOM 18332 O O . GLU D 1 277 ? 30.326 -17.469 114.650 1.00 16.59 277 GLU D O 1
ATOM 18344 N N . ALA D 1 278 ? 29.033 -18.263 112.990 1.00 19.22 278 ALA D N 1
ATOM 18345 C CA . ALA D 1 278 ? 30.172 -18.695 112.198 1.00 19.03 278 ALA D CA 1
ATOM 18346 C C . ALA D 1 278 ? 31.038 -17.487 111.853 1.00 17.08 278 ALA D C 1
ATOM 18347 O O . ALA D 1 278 ? 32.257 -17.532 111.972 1.00 24.21 278 ALA D O 1
ATOM 18354 N N . LYS D 1 279 ? 30.409 -16.403 111.423 1.00 14.87 279 LYS D N 1
ATOM 18355 C CA . LYS D 1 279 ? 31.153 -15.180 111.124 1.00 22.04 279 LYS D CA 1
ATOM 18356 C C . LYS D 1 279 ? 31.982 -14.755 112.345 1.00 23.72 279 LYS D C 1
ATOM 18357 O O . LYS D 1 279 ? 33.202 -14.562 112.240 1.00 17.12 279 LYS D O 1
ATOM 18376 N N . GLN D 1 280 ? 31.326 -14.661 113.503 1.00 24.34 280 GLN D N 1
ATOM 18377 C CA . GLN D 1 280 ? 32.003 -14.215 114.728 1.00 20.41 280 GLN D CA 1
ATOM 18378 C C . GLN D 1 280 ? 33.173 -15.131 115.071 1.00 25.30 280 GLN D C 1
ATOM 18379 O O . GLN D 1 280 ? 34.211 -14.643 115.498 1.00 19.64 280 GLN D O 1
ATOM 18383 N N . LYS D 1 281 ? 32.998 -16.448 114.871 1.00 25.84 281 LYS D N 1
ATOM 18384 C CA . LYS D 1 281 ? 34.037 -17.438 115.169 1.00 21.26 281 LYS D CA 1
ATOM 18385 C C . LYS D 1 281 ? 35.260 -17.260 114.269 1.00 22.78 281 LYS D C 1
ATOM 18386 O O . LYS D 1 281 ? 36.390 -17.203 114.747 1.00 15.64 281 LYS D O 1
ATOM 18405 N N . ILE D 1 282 ? 35.028 -17.167 112.963 1.00 24.58 282 ILE D N 1
ATOM 18406 C CA . ILE D 1 282 ? 36.085 -16.925 111.987 1.00 13.92 282 ILE D CA 1
ATOM 18407 C C . ILE D 1 282 ? 36.851 -15.612 112.316 1.00 22.50 282 ILE D C 1
ATOM 18408 O O . ILE D 1 282 ? 38.092 -15.595 112.359 1.00 24.67 282 ILE D O 1
ATOM 18424 N N . ALA D 1 283 ? 36.133 -14.530 112.593 1.00 20.01 283 ALA D N 1
ATOM 18425 C CA . ALA D 1 283 ? 36.791 -13.252 112.872 1.00 24.19 283 ALA D CA 1
ATOM 18426 C C . ALA D 1 283 ? 37.676 -13.361 114.105 1.00 33.20 283 ALA D C 1
ATOM 18427 O O . ALA D 1 283 ? 38.785 -12.835 114.136 1.00 34.66 283 ALA D O 1
ATOM 18434 N N . SER D 1 284 ? 37.175 -14.049 115.123 1.00 34.49 284 SER D N 1
ATOM 18435 C CA . SER D 1 284 ? 37.904 -14.197 116.369 1.00 37.63 284 SER D CA 1
ATOM 18436 C C . SER D 1 284 ? 39.106 -15.138 116.234 1.00 39.32 284 SER D C 1
ATOM 18437 O O . SER D 1 284 ? 40.028 -15.055 117.033 1.00 46.37 284 SER D O 1
ATOM 18445 N N . SER D 1 285 ? 39.113 -16.016 115.231 1.00 35.58 285 SER D N 1
ATOM 18446 C CA . SER D 1 285 ? 40.207 -16.989 115.083 1.00 33.00 285 SER D CA 1
ATOM 18447 C C . SER D 1 285 ? 41.524 -16.314 114.722 1.00 34.24 285 SER D C 1
ATOM 18448 O O . SER D 1 285 ? 42.574 -16.702 115.208 1.00 43.41 285 SER D O 1
ATOM 18456 N N . GLY D 1 286 ? 41.469 -15.333 113.826 1.00 45.91 286 GLY D N 1
ATOM 18457 C CA . GLY D 1 286 ? 42.668 -14.638 113.385 1.00 43.83 286 GLY D CA 1
ATOM 18458 C C . GLY D 1 286 ? 43.341 -15.289 112.197 1.00 39.43 286 GLY D C 1
ATOM 18459 O O . GLY D 1 286 ? 44.363 -14.805 111.721 1.00 39.82 286 GLY D O 1
ATOM 18463 N N . ALA D 1 287 ? 42.763 -16.376 111.700 1.00 35.12 287 ALA D N 1
ATOM 18464 C CA . ALA D 1 287 ? 43.362 -17.103 110.586 1.00 33.54 287 ALA D CA 1
ATOM 18465 C C . ALA D 1 287 ? 43.049 -16.472 109.238 1.00 30.55 287 ALA D C 1
ATOM 18466 O O . ALA D 1 287 ? 43.821 -16.600 108.288 1.00 33.66 287 ALA D O 1
ATOM 18473 N N . SER D 1 288 ? 41.900 -15.817 109.146 1.00 24.30 288 SER D N 1
ATOM 18474 C CA . SER D 1 288 ? 41.494 -15.175 107.907 1.00 26.19 288 SER D CA 1
ATOM 18475 C C . SER D 1 288 ? 41.200 -13.677 108.114 1.00 32.52 288 SER D C 1
ATOM 18476 O O . SER D 1 288 ? 40.773 -13.277 109.182 1.00 42.53 288 SER D O 1
ATOM 18484 N N . LYS D 1 289 ? 41.436 -12.855 107.096 1.00 26.09 289 LYS D N 1
ATOM 18485 C CA . LYS D 1 289 ? 41.060 -11.439 107.156 1.00 28.61 289 LYS D CA 1
ATOM 18486 C C . LYS D 1 289 ? 39.662 -11.262 106.544 1.00 29.66 289 LYS D C 1
ATOM 18487 O O . LYS D 1 289 ? 39.424 -11.683 105.420 1.00 30.84 289 LYS D O 1
ATOM 18506 N N . ILE D 1 290 ? 38.727 -10.684 107.291 1.00 20.06 290 ILE D N 1
ATOM 18507 C CA . ILE D 1 290 ? 37.421 -10.375 106.731 1.00 21.00 290 ILE D CA 1
ATOM 18508 C C . ILE D 1 290 ? 37.398 -8.918 106.262 1.00 25.46 290 ILE D C 1
ATOM 18509 O O . ILE D 1 290 ? 37.762 -7.986 107.015 1.00 21.92 290 ILE D O 1
ATOM 18525 N N . HIS D 1 291 ? 37.026 -8.730 104.997 1.00 19.53 291 HIS D N 1
ATOM 18526 C CA . HIS D 1 291 ? 36.938 -7.389 104.409 1.00 26.74 291 HIS D CA 1
ATOM 18527 C C . HIS D 1 291 ? 35.492 -7.005 104.123 1.00 20.84 291 HIS D C 1
ATOM 18528 O O . HIS D 1 291 ? 34.714 -7.813 103.623 1.00 14.94 291 HIS D O 1
ATOM 18543 N N . GLN D 1 292 ? 35.161 -5.752 104.414 1.00 18.64 292 GLN D N 1
ATOM 18544 C CA . GLN D 1 292 ? 33.840 -5.187 104.128 1.00 21.27 292 GLN D CA 1
ATOM 18545 C C . GLN D 1 292 ? 33.977 -4.323 102.876 1.00 20.11 292 GLN D C 1
ATOM 18546 O O . GLN D 1 292 ? 35.056 -3.830 102.589 1.00 28.83 292 GLN D O 1
ATOM 18560 N N . LEU D 1 293 ? 32.897 -4.194 102.111 1.00 20.75 293 LEU D N 1
ATOM 18561 C CA . LEU D 1 293 ? 32.881 -3.362 100.912 1.00 13.06 293 LEU D CA 1
ATOM 18562 C C . LEU D 1 293 ? 32.136 -2.075 101.196 1.00 13.84 293 LEU D C 1
ATOM 18563 O O . LEU D 1 293 ? 31.103 -2.111 101.841 1.00 15.63 293 LEU D O 1
ATOM 18579 N N . THR D 1 294 ? 32.642 -0.961 100.670 1.00 19.22 294 THR D N 1
ATOM 18580 C CA . THR D 1 294 ? 31.937 0.302 100.680 1.00 19.88 294 THR D CA 1
ATOM 18581 C C . THR D 1 294 ? 30.886 0.222 99.589 1.00 19.09 294 THR D C 1
ATOM 18582 O O . THR D 1 294 ? 30.952 -0.658 98.733 1.00 14.36 294 THR D O 1
ATOM 18593 N N . PRO D 1 295 ? 29.932 1.160 99.589 1.00 14.25 295 PRO D N 1
ATOM 18594 C CA . PRO D 1 295 ? 28.880 1.088 98.572 1.00 17.02 295 PRO D CA 1
ATOM 18595 C C . PRO D 1 295 ? 29.473 1.251 97.172 1.00 19.60 295 PRO D C 1
ATOM 18596 O O . PRO D 1 295 ? 28.955 0.691 96.206 1.00 18.42 295 PRO D O 1
ATOM 18607 N N . GLU D 1 296 ? 30.573 1.994 97.098 1.00 23.69 296 GLU D N 1
ATOM 18608 C CA . GLU D 1 296 ? 31.270 2.253 95.845 1.00 23.89 296 GLU D CA 1
ATOM 18609 C C . GLU D 1 296 ? 31.874 0.941 95.300 1.00 17.31 296 GLU D C 1
ATOM 18610 O O . GLU D 1 296 ? 31.840 0.649 94.093 1.00 12.16 296 GLU D O 1
ATOM 18622 N N . GLN D 1 297 ? 32.388 0.120 96.197 1.00 16.21 297 GLN D N 1
ATOM 18623 C CA . GLN D 1 297 ? 32.991 -1.145 95.788 1.00 15.94 297 GLN D CA 1
ATOM 18624 C C . GLN D 1 297 ? 31.908 -2.125 95.375 1.00 14.17 297 GLN D C 1
ATOM 18625 O O . GLN D 1 297 ? 31.968 -2.749 94.313 1.00 17.30 297 GLN D O 1
ATOM 18639 N N . ARG D 1 298 ? 30.880 -2.217 96.191 1.00 22.73 298 ARG D N 1
ATOM 18640 C CA . ARG D 1 298 ? 29.727 -3.029 95.835 1.00 22.73 298 ARG D CA 1
ATOM 18641 C C . ARG D 1 298 ? 29.214 -2.710 94.433 1.00 17.93 298 ARG D C 1
ATOM 18642 O O . ARG D 1 298 ? 28.955 -3.597 93.629 1.00 17.69 298 ARG D O 1
ATOM 18663 N N . LYS D 1 299 ? 29.038 -1.439 94.144 1.00 18.51 299 LYS D N 1
ATOM 18664 C CA . LYS D 1 299 ? 28.575 -1.026 92.820 1.00 15.98 299 LYS D CA 1
ATOM 18665 C C . LYS D 1 299 ? 29.486 -1.588 91.724 1.00 14.40 299 LYS D C 1
ATOM 18666 O O . LYS D 1 299 ? 28.990 -2.024 90.680 1.00 14.48 299 LYS D O 1
ATOM 18685 N N . GLN D 1 300 ? 30.803 -1.604 91.961 1.00 13.48 300 GLN D N 1
ATOM 18686 C CA . GLN D 1 300 ? 31.743 -2.193 91.021 1.00 12.28 300 GLN D CA 1
ATOM 18687 C C . GLN D 1 300 ? 31.471 -3.684 90.772 1.00 16.70 300 GLN D C 1
ATOM 18688 O O . GLN D 1 300 ? 31.510 -4.148 89.614 1.00 13.10 300 GLN D O 1
ATOM 18702 N N . TRP D 1 301 ? 31.247 -4.435 91.853 1.00 15.69 301 TRP D N 1
ATOM 18703 C CA . TRP D 1 301 ? 30.929 -5.873 91.766 1.00 11.28 301 TRP D CA 1
ATOM 18704 C C . TRP D 1 301 ? 29.586 -6.174 91.072 1.00 11.86 301 TRP D C 1
ATOM 18705 O O . TRP D 1 301 ? 29.459 -7.125 90.292 1.00 11.11 301 TRP D O 1
ATOM 18726 N N . VAL D 1 302 ? 28.585 -5.369 91.393 1.00 11.26 302 VAL D N 1
ATOM 18727 C CA . VAL D 1 302 ? 27.266 -5.494 90.790 1.00 13.43 302 VAL D CA 1
ATOM 18728 C C . VAL D 1 302 ? 27.369 -5.333 89.267 1.00 16.94 302 VAL D C 1
ATOM 18729 O O . VAL D 1 302 ? 26.825 -6.152 88.514 1.00 15.03 302 VAL D O 1
ATOM 18742 N N . GLU D 1 303 ? 28.103 -4.309 88.821 1.00 20.45 303 GLU D N 1
ATOM 18743 C CA . GLU D 1 303 ? 28.229 -4.020 87.392 1.00 21.48 303 GLU D CA 1
ATOM 18744 C C . GLU D 1 303 ? 29.084 -5.003 86.643 1.00 17.67 303 GLU D C 1
ATOM 18745 O O . GLU D 1 303 ? 29.118 -4.994 85.403 1.00 17.34 303 GLU D O 1
ATOM 18757 N N . ALA D 1 304 ? 29.821 -5.820 87.385 1.00 17.99 304 ALA D N 1
ATOM 18758 C CA . ALA D 1 304 ? 30.722 -6.772 86.770 1.00 20.02 304 ALA D CA 1
ATOM 18759 C C . ALA D 1 304 ? 30.044 -8.124 86.741 1.00 19.92 304 ALA D C 1
ATOM 18760 O O . ALA D 1 304 ? 30.404 -8.977 85.949 1.00 18.60 304 ALA D O 1
ATOM 18784 N N . LYS D 1 306 ? 26.191 -8.581 87.272 1.00 11.46 306 LYS D N 1
ATOM 18785 C CA . LYS D 1 306 ? 24.823 -8.591 86.733 1.00 11.33 306 LYS D CA 1
ATOM 18786 C C . LYS D 1 306 ? 24.719 -8.758 85.200 1.00 10.46 306 LYS D C 1
ATOM 18787 O O . LYS D 1 306 ? 23.690 -9.175 84.688 1.00 10.73 306 LYS D O 1
ATOM 18806 N N . PRO D 1 307 ? 25.760 -8.410 84.470 1.00 11.47 307 PRO D N 1
ATOM 18807 C CA . PRO D 1 307 ? 25.730 -8.711 83.035 1.00 13.49 307 PRO D CA 1
ATOM 18808 C C . PRO D 1 307 ? 25.524 -10.198 82.656 1.00 14.23 307 PRO D C 1
ATOM 18809 O O . PRO D 1 307 ? 25.293 -10.477 81.481 1.00 13.94 307 PRO D O 1
ATOM 18820 N N A VAL D 1 308 ? 25.580 -11.113 83.621 0.33 13.42 308 VAL D N 1
ATOM 18821 N N B VAL D 1 308 ? 25.591 -11.133 83.607 0.67 13.32 308 VAL D N 1
ATOM 18822 C CA A VAL D 1 308 ? 25.292 -12.517 83.333 0.33 12.86 308 VAL D CA 1
ATOM 18823 C CA B VAL D 1 308 ? 25.273 -12.528 83.268 0.67 12.20 308 VAL D CA 1
ATOM 18824 C C A VAL D 1 308 ? 23.793 -12.728 83.164 0.33 12.08 308 VAL D C 1
ATOM 18825 C C B VAL D 1 308 ? 23.776 -12.743 83.167 0.67 11.73 308 VAL D C 1
ATOM 18826 O O A VAL D 1 308 ? 23.375 -13.629 82.454 0.33 13.02 308 VAL D O 1
ATOM 18827 O O B VAL D 1 308 ? 23.337 -13.649 82.497 0.67 13.54 308 VAL D O 1
ATOM 18852 N N . TRP D 1 309 ? 22.982 -11.882 83.795 1.00 10.20 309 TRP D N 1
ATOM 18853 C CA . TRP D 1 309 ? 21.541 -12.051 83.722 1.00 12.84 309 TRP D CA 1
ATOM 18854 C C . TRP D 1 309 ? 21.073 -12.204 82.302 1.00 15.57 309 TRP D C 1
ATOM 18855 O O . TRP D 1 309 ? 20.343 -13.124 81.997 1.00 13.20 309 TRP D O 1
ATOM 18877 N N . ALA D 1 310 ? 21.512 -11.296 81.435 1.00 12.31 310 ALA D N 1
ATOM 18878 C CA . ALA D 1 310 ? 21.037 -11.264 80.069 1.00 11.77 310 ALA D CA 1
ATOM 18879 C C . ALA D 1 310 ? 21.337 -12.541 79.268 1.00 12.75 310 ALA D C 1
ATOM 18880 O O . ALA D 1 310 ? 20.601 -12.834 78.320 1.00 8.38 310 ALA D O 1
ATOM 18887 N N . LYS D 1 311 ? 22.412 -13.281 79.602 1.00 13.18 311 LYS D N 1
ATOM 18888 C CA . LYS D 1 311 ? 22.701 -14.528 78.893 1.00 13.21 311 LYS D CA 1
ATOM 18889 C C . LYS D 1 311 ? 21.615 -15.575 79.188 1.00 13.79 311 LYS D C 1
ATOM 18890 O O . LYS D 1 311 ? 21.396 -16.486 78.387 1.00 13.82 311 LYS D O 1
ATOM 18909 N N . PHE D 1 312 ? 20.982 -15.469 80.358 1.00 12.66 312 PHE D N 1
ATOM 18910 C CA . PHE D 1 312 ? 20.102 -16.523 80.861 1.00 15.18 312 PHE D CA 1
ATOM 18911 C C . PHE D 1 312 ? 18.641 -16.126 81.045 1.00 14.73 312 PHE D C 1
ATOM 18912 O O . PHE D 1 312 ? 17.815 -16.956 81.409 1.00 12.56 312 PHE D O 1
ATOM 18929 N N . GLU D 1 313 ? 18.317 -14.863 80.812 1.00 12.43 313 GLU D N 1
ATOM 18930 C CA . GLU D 1 313 ? 16.980 -14.373 81.135 1.00 17.46 313 GLU D CA 1
ATOM 18931 C C . GLU D 1 313 ? 15.848 -15.059 80.352 1.00 17.59 313 GLU D C 1
ATOM 18932 O O . GLU D 1 313 ? 14.753 -15.254 80.876 1.00 20.17 313 GLU D O 1
ATOM 18944 N N . SER D 1 314 ? 16.098 -15.373 79.093 1.00 26.09 314 SER D N 1
ATOM 18945 C CA . SER D 1 314 ? 15.048 -15.881 78.222 1.00 32.60 314 SER D CA 1
ATOM 18946 C C . SER D 1 314 ? 14.789 -17.358 78.560 1.00 24.78 314 SER D C 1
ATOM 18947 O O . SER D 1 314 ? 13.647 -17.799 78.552 1.00 25.64 314 SER D O 1
ATOM 18955 N N . ALA D 1 315 ? 15.854 -18.094 78.886 1.00 15.25 315 ALA D N 1
ATOM 18956 C CA . ALA D 1 315 ? 15.738 -19.494 79.337 1.00 20.02 315 ALA D CA 1
ATOM 18957 C C . ALA D 1 315 ? 15.009 -19.627 80.650 1.00 15.92 315 ALA D C 1
ATOM 18958 O O . ALA D 1 315 ? 14.265 -20.584 80.845 1.00 18.80 315 ALA D O 1
ATOM 18965 N N . ILE D 1 316 ? 15.253 -18.685 81.556 1.00 15.05 316 ILE D N 1
ATOM 18966 C CA . ILE D 1 316 ? 14.621 -18.699 82.881 1.00 19.09 316 ILE D CA 1
ATOM 18967 C C . ILE D 1 316 ? 13.158 -18.180 82.781 1.00 24.23 316 ILE D C 1
ATOM 18968 O O . ILE D 1 316 ? 12.224 -18.790 83.316 1.00 15.03 316 ILE D O 1
ATOM 18984 N N . GLY D 1 317 ? 12.959 -17.069 82.074 1.00 23.42 317 GLY D N 1
ATOM 18985 C CA . GLY D 1 317 ? 11.637 -16.459 81.971 1.00 22.13 317 GLY D CA 1
ATOM 18986 C C . GLY D 1 317 ? 11.546 -15.084 82.605 1.00 27.02 317 GLY D C 1
ATOM 18987 O O . GLY D 1 317 ? 11.819 -14.934 83.791 1.00 23.51 317 GLY D O 1
ATOM 18991 N N . LYS D 1 318 ? 11.152 -14.080 81.828 1.00 31.53 318 LYS D N 1
ATOM 18992 C CA . LYS D 1 318 ? 11.089 -12.704 82.326 1.00 32.86 318 LYS D CA 1
ATOM 18993 C C . LYS D 1 318 ? 10.252 -12.567 83.598 1.00 29.50 318 LYS D C 1
ATOM 18994 O O . LYS D 1 318 ? 10.681 -11.955 84.573 1.00 34.87 318 LYS D O 1
ATOM 18998 N N . ASP D 1 319 ? 9.055 -13.131 83.582 1.00 27.84 319 ASP D N 1
ATOM 18999 C CA . ASP D 1 319 ? 8.125 -13.025 84.701 1.00 30.63 319 ASP D CA 1
ATOM 19000 C C . ASP D 1 319 ? 8.680 -13.593 85.997 1.00 31.32 319 ASP D C 1
ATOM 19001 O O . ASP D 1 319 ? 8.498 -13.018 87.070 1.00 31.96 319 ASP D O 1
ATOM 19010 N N . LEU D 1 320 ? 9.312 -14.757 85.894 1.00 33.30 320 LEU D N 1
ATOM 19011 C CA . LEU D 1 320 ? 9.932 -15.401 87.036 1.00 24.75 320 LEU D CA 1
ATOM 19012 C C . LEU D 1 320 ? 10.964 -14.467 87.613 1.00 17.25 320 LEU D C 1
ATOM 19013 O O . LEU D 1 320 ? 11.007 -14.280 88.825 1.00 20.12 320 LEU D O 1
ATOM 19029 N N . ILE D 1 321 ? 11.793 -13.873 86.752 1.00 21.56 321 ILE D N 1
ATOM 19030 C CA . ILE D 1 321 ? 12.829 -12.923 87.215 1.00 22.02 321 ILE D CA 1
ATOM 19031 C C . ILE D 1 321 ? 12.227 -11.638 87.782 1.00 25.06 321 ILE D C 1
ATOM 19032 O O . ILE D 1 321 ? 12.744 -11.092 88.765 1.00 23.71 321 ILE D O 1
ATOM 19048 N N . ASP D 1 322 ? 11.118 -11.183 87.195 1.00 25.66 322 ASP D N 1
ATOM 19049 C CA . ASP D 1 322 ? 10.391 -10.005 87.713 1.00 25.13 322 ASP D CA 1
ATOM 19050 C C . ASP D 1 322 ? 9.776 -10.274 89.089 1.00 21.05 322 ASP D C 1
ATOM 19051 O O . ASP D 1 322 ? 9.806 -9.409 89.949 1.00 24.63 322 ASP D O 1
ATOM 19060 N N . ALA D 1 323 ? 9.236 -11.469 89.316 1.00 21.58 323 ALA D N 1
ATOM 19061 C CA . ALA D 1 323 ? 8.777 -11.837 90.656 1.00 18.75 323 ALA D CA 1
ATOM 19062 C C . ALA D 1 323 ? 9.934 -11.823 91.667 1.00 20.00 323 ALA D C 1
ATOM 19063 O O . ALA D 1 323 ? 9.783 -11.371 92.803 1.00 19.71 323 ALA D O 1
ATOM 19070 N N . ALA D 1 324 ? 11.101 -12.305 91.250 1.00 19.61 324 ALA D N 1
ATOM 19071 C CA . ALA D 1 324 ? 12.264 -12.331 92.144 1.00 11.73 324 ALA D CA 1
ATOM 19072 C C . ALA D 1 324 ? 12.735 -10.929 92.483 1.00 12.45 324 ALA D C 1
ATOM 19073 O O . ALA D 1 324 ? 12.919 -10.608 93.653 1.00 15.77 324 ALA D O 1
ATOM 19080 N N . VAL D 1 325 ? 12.919 -10.089 91.472 1.00 16.81 325 VAL D N 1
ATOM 19081 C CA . VAL D 1 325 ? 13.291 -8.678 91.710 1.00 18.28 325 VAL D CA 1
ATOM 19082 C C . VAL D 1 325 ? 12.313 -7.972 92.660 1.00 16.00 325 VAL D C 1
ATOM 19083 O O . VAL D 1 325 ? 12.728 -7.315 93.605 1.00 18.30 325 VAL D O 1
ATOM 19096 N N . ALA D 1 326 ? 11.021 -8.132 92.417 1.00 22.91 326 ALA D N 1
ATOM 19097 C CA . ALA D 1 326 ? 9.977 -7.528 93.246 1.00 27.19 326 ALA D CA 1
ATOM 19098 C C . ALA D 1 326 ? 10.081 -7.911 94.725 1.00 32.40 326 ALA D C 1
ATOM 19099 O O . ALA D 1 326 ? 9.709 -7.131 95.612 1.00 29.47 326 ALA D O 1
ATOM 19106 N N . SER D 1 327 ? 10.593 -9.107 94.995 1.00 27.17 327 SER D N 1
ATOM 19107 C CA . SER D 1 327 ? 10.641 -9.637 96.356 1.00 22.70 327 SER D CA 1
ATOM 19108 C C . SER D 1 327 ? 11.523 -8.755 97.255 1.00 19.47 327 SER D C 1
ATOM 19109 O O . SER D 1 327 ? 11.447 -8.831 98.474 1.00 31.37 327 SER D O 1
ATOM 19117 N N . ASN D 1 328 ? 12.363 -7.919 96.664 1.00 14.61 328 ASN D N 1
ATOM 19118 C CA . ASN D 1 328 ? 13.224 -7.050 97.467 1.00 19.95 328 ASN D CA 1
ATOM 19119 C C . ASN D 1 328 ? 12.494 -5.856 98.080 1.00 24.38 328 ASN D C 1
ATOM 19120 O O . ASN D 1 328 ? 13.021 -5.203 98.981 1.00 23.78 328 ASN D O 1
ATOM 19131 N N . ASP D 1 329 ? 11.299 -5.585 97.565 1.00 33.85 329 ASP D N 1
ATOM 19132 C CA . ASP D 1 329 ? 10.378 -4.620 98.157 1.00 47.69 329 ASP D CA 1
ATOM 19133 C C . ASP D 1 329 ? 9.082 -5.306 98.602 1.00 49.32 329 ASP D C 1
ATOM 19134 O O . ASP D 1 329 ? 8.758 -5.339 99.787 1.00 54.54 329 ASP D O 1
#

InterPro domains:
  IPR004682 TRAP transporter solute receptor, DctP family [PIRSF006470] (7-327)
  IPR004682 TRAP transporter solute receptor, DctP family [TIGR00787] (30-281)
  IPR018389 TRAP transporter solute receptor DctP [PF03480] (30-312)
  IPR018389 TRAP transporter solute receptor DctP [PTHR33376] (1-324)
  IPR038404 TRAP transporter solute receptor DctP superfamily [G3DSA:3.40.190.170] (24-332)

Radius of gyration: 43.68 Å; Cα contacts (8 Å, |Δi|>4): 2400; chains: 4; bounding box: 58×78×145 Å